Protein AF-0000000076228510 (afdb_homodimer)

Structure (mmCIF, N/CA/C/O backbone):
data_AF-0000000076228510-model_v1
#
loop_
_entity.id
_entity.type
_entity.pdbx_description
1 polymer 'Capsule synthesis protein CapA domain-containing protein'
#
loop_
_atom_site.group_PDB
_atom_site.id
_atom_site.type_symbol
_atom_site.label_atom_id
_atom_site.label_alt_id
_atom_site.label_comp_id
_atom_site.label_asym_id
_atom_site.label_entity_id
_atom_site.label_seq_id
_atom_site.pdbx_PDB_ins_code
_atom_site.Cartn_x
_atom_site.Cartn_y
_atom_site.Cartn_z
_atom_site.occupancy
_atom_site.B_iso_or_equiv
_atom_site.auth_seq_id
_atom_site.auth_comp_id
_atom_site.auth_asym_id
_atom_site.auth_atom_id
_atom_site.pdbx_PDB_model_num
ATOM 1 N N . MET A 1 1 ? -37.781 -0.826 41.781 1 17.72 1 MET A N 1
ATOM 2 C CA . MET A 1 1 ? -39.188 -0.414 41.812 1 17.72 1 MET A CA 1
ATOM 3 C C . MET A 1 1 ? -39.531 0.4 40.562 1 17.72 1 MET A C 1
ATOM 5 O O . MET A 1 1 ? -40.688 0.646 40.281 1 17.72 1 MET A O 1
ATOM 9 N N . ALA A 1 2 ? -38.5 1.19 40.094 1 17.62 2 ALA A N 1
ATOM 10 C CA . ALA A 1 2 ? -39.062 2.365 39.438 1 17.62 2 ALA A CA 1
ATOM 11 C C . ALA A 1 2 ? -39.812 1.972 38.156 1 17.62 2 ALA A C 1
ATOM 13 O O . ALA A 1 2 ? -39.594 0.888 37.625 1 17.62 2 ALA A O 1
ATOM 14 N N . LYS A 1 3 ? -39.75 2.945 37.125 1 19.89 3 LYS A N 1
ATOM 15 C CA . LYS A 1 3 ? -40.75 3.863 36.562 1 19.89 3 LYS A CA 1
ATOM 16 C C . LYS A 1 3 ? -41.344 3.32 35.281 1 19.89 3 LYS A C 1
ATOM 18 O O . LYS A 1 3 ? -40.625 3.113 34.281 1 19.89 3 LYS A O 1
ATOM 23 N N . ASN A 1 4 ? -42.625 2.934 35.25 1 18 4 ASN A N 1
ATOM 24 C CA . ASN A 1 4 ? -43.719 2.328 34.469 1 18 4 ASN A CA 1
ATOM 25 C C . ASN A 1 4 ? -44.25 3.295 33.438 1 18 4 ASN A C 1
ATOM 27 O O . ASN A 1 4 ? -45.312 3.047 32.844 1 18 4 ASN A O 1
ATOM 31 N N . GLU A 1 5 ? -43.656 4.566 33.406 1 19.42 5 GLU A N 1
ATOM 32 C CA . GLU A 1 5 ? -44.781 5.406 33 1 19.42 5 GLU A CA 1
ATOM 33 C C . GLU A 1 5 ? -45.312 4.973 31.641 1 19.42 5 GLU A C 1
ATOM 35 O O . GLU A 1 5 ? -44.562 4.48 30.781 1 19.42 5 GLU A O 1
ATOM 40 N N . ILE A 1 6 ? -46.656 5.301 31.406 1 18.53 6 ILE A N 1
ATOM 41 C CA . ILE A 1 6 ? -47.938 5.008 30.812 1 18.53 6 ILE A CA 1
ATOM 42 C C . ILE A 1 6 ? -48 5.555 29.391 1 18.53 6 ILE A C 1
ATOM 44 O O . ILE A 1 6 ? -47.344 6.562 29.078 1 18.53 6 ILE A O 1
ATOM 48 N N . VAL A 1 7 ? -49.031 5.199 28.516 1 18.73 7 VAL A N 1
ATOM 49 C CA . VAL A 1 7 ? -49.562 4.688 27.266 1 18.73 7 VAL A CA 1
ATOM 50 C C . VAL A 1 7 ? -50.25 5.816 26.5 1 18.73 7 VAL A C 1
ATOM 52 O O . VAL A 1 7 ? -50.75 5.609 25.375 1 18.73 7 VAL A O 1
ATOM 55 N N . LEU A 1 8 ? -50.094 7.242 26.875 1 17.52 8 LEU A N 1
ATOM 56 C CA . LEU A 1 8 ? -51.344 7.914 26.547 1 17.52 8 LEU A CA 1
ATOM 57 C C . LEU A 1 8 ? -51.5 8.047 25.031 1 17.52 8 LEU A C 1
ATOM 59 O O . LEU A 1 8 ? -50.656 8.656 24.359 1 17.52 8 LEU A O 1
ATOM 63 N N . PHE A 1 9 ? -52.5 7.355 24.312 1 18.38 9 PHE A N 1
ATOM 64 C CA . PHE A 1 9 ? -52.938 6.992 22.969 1 18.38 9 PHE A CA 1
ATOM 65 C C . PHE A 1 9 ? -53.75 8.125 22.344 1 18.38 9 PHE A C 1
ATOM 67 O O . PHE A 1 9 ? -54.281 7.977 21.25 1 18.38 9 PHE A O 1
ATOM 74 N N . TYR A 1 10 ? -53.688 9.453 22.828 1 17.27 10 TYR A N 1
ATOM 75 C CA . TYR A 1 10 ? -54.969 10.07 22.469 1 17.27 10 TYR A CA 1
ATOM 76 C C . TYR A 1 10 ? -55.125 10.195 20.969 1 17.27 10 TYR A C 1
ATOM 78 O O . TYR A 1 10 ? -54.188 10.539 20.266 1 17.27 10 TYR A O 1
ATOM 86 N N . LEU A 1 11 ? -56.312 9.805 20.359 1 17.52 11 LEU A N 1
ATOM 87 C CA . LEU A 1 11 ? -57.031 9.406 19.172 1 17.52 11 LEU A CA 1
ATOM 88 C C . LEU A 1 11 ? -57.469 10.625 18.359 1 17.52 11 LEU A C 1
ATOM 90 O O . LEU A 1 11 ? -57.75 10.516 17.172 1 17.52 11 LEU A O 1
ATOM 94 N N . PHE A 1 12 ? -57.344 11.938 18.812 1 17.75 12 PHE A N 1
ATOM 95 C CA . PHE A 1 12 ? -58.594 12.578 18.484 1 17.75 12 PHE A CA 1
ATOM 96 C C . PHE A 1 12 ? -58.75 12.727 16.969 1 17.75 12 PHE A C 1
ATOM 98 O O . PHE A 1 12 ? -57.75 12.719 16.25 1 17.75 12 PHE A O 1
ATOM 105 N N . ILE A 1 13 ? -59.906 13.367 16.484 1 17.95 13 ILE A N 1
ATOM 106 C CA . ILE A 1 13 ? -61.125 13.344 15.672 1 17.95 13 ILE A CA 1
ATOM 107 C C . ILE A 1 13 ? -60.969 14.312 14.5 1 17.95 13 ILE A C 1
ATOM 109 O O . ILE A 1 13 ? -61.875 14.422 13.656 1 17.95 13 ILE A O 1
ATOM 113 N N . GLY A 1 14 ? -59.844 15.055 14.305 1 17.91 14 GLY A N 1
ATOM 114 C CA . GLY A 1 14 ? -60.281 16.312 13.742 1 17.91 14 GLY A CA 1
ATOM 115 C C . GLY A 1 14 ? -60.875 16.156 12.352 1 17.91 14 GLY A C 1
ATOM 116 O O . GLY A 1 14 ? -60.312 15.469 11.508 1 17.91 14 GLY A O 1
ATOM 117 N N . VAL A 1 15 ? -62.031 16.688 12.164 1 18.23 15 VAL A N 1
ATOM 118 C CA . VAL A 1 15 ? -63.188 16.703 11.258 1 18.23 15 VAL A CA 1
ATOM 119 C C . VAL A 1 15 ? -62.781 17.312 9.922 1 18.23 15 VAL A C 1
ATOM 121 O O . VAL A 1 15 ? -61.906 18.203 9.883 1 18.23 15 VAL A O 1
ATOM 124 N N . CYS A 1 16 ? -63.406 16.859 8.82 1 17.89 16 CYS A N 1
ATOM 125 C CA . CYS A 1 16 ? -63.375 16.562 7.391 1 17.89 16 CYS A CA 1
ATOM 126 C C . CYS A 1 16 ? -63.625 17.828 6.566 1 17.89 16 CYS A C 1
ATOM 128 O O . CYS A 1 16 ? -63.062 17.984 5.484 1 17.89 16 CYS A O 1
ATOM 130 N N . TRP A 1 17 ? -64.562 18.828 6.961 1 18 17 TRP A N 1
ATOM 131 C CA . TRP A 1 17 ? -65.562 18.906 5.91 1 18 17 TRP A CA 1
ATOM 132 C C . TRP A 1 17 ? -65.062 19.734 4.73 1 18 17 TRP A C 1
ATOM 134 O O . TRP A 1 17 ? -64 20.406 4.828 1 18 17 TRP A O 1
ATOM 144 N N . ILE A 1 18 ? -66 20.672 4.129 1 17.33 18 ILE A N 1
ATOM 145 C CA . ILE A 1 18 ? -66.812 20.75 2.922 1 17.33 18 ILE A CA 1
ATOM 146 C C . ILE A 1 18 ? -66.312 21.922 2.057 1 17.33 18 ILE A C 1
ATOM 148 O O . ILE A 1 18 ? -66.625 22 0.872 1 17.33 18 ILE A O 1
ATOM 152 N N . SER A 1 19 ? -65.375 22.891 2.521 1 17 19 SER A N 1
ATOM 153 C CA . SER A 1 19 ? -65.938 24.156 2.074 1 17 19 SER A CA 1
ATOM 154 C C . SER A 1 19 ? -65.812 24.328 0.563 1 17 19 SER A C 1
ATOM 156 O O . SER A 1 19 ? -65 23.656 -0.068 1 17 19 SER A O 1
ATOM 158 N N . SER A 1 20 ? -66.5 25.531 0.079 1 18.22 20 SER A N 1
ATOM 159 C CA . SER A 1 20 ? -67.312 26.047 -1.037 1 18.22 20 SER A CA 1
ATOM 160 C C . SER A 1 20 ? -66.375 26.547 -2.164 1 18.22 20 SER A C 1
ATOM 162 O O . SER A 1 20 ? -65.25 27.016 -1.915 1 18.22 20 SER A O 1
ATOM 164 N N . LEU A 1 21 ? -66.75 26.188 -3.449 1 19.16 21 LEU A N 1
ATOM 165 C CA . LEU A 1 21 ? -66.375 26.172 -4.848 1 19.16 21 LEU A CA 1
ATOM 166 C C . LEU A 1 21 ? -66.312 27.578 -5.41 1 19.16 21 LEU A C 1
ATOM 168 O O . LEU A 1 21 ? -67.312 28.188 -5.707 1 19.16 21 LEU A O 1
ATOM 172 N N . SER A 1 22 ? -65.562 28.484 -4.586 1 17.38 22 SER A N 1
ATOM 173 C CA . SER A 1 22 ? -65.75 29.844 -5.074 1 17.38 22 SER A CA 1
ATOM 174 C C . SER A 1 22 ? -65.375 29.969 -6.543 1 17.38 22 SER A C 1
ATOM 176 O O . SER A 1 22 ? -64.5 29.234 -7.016 1 17.38 22 SER A O 1
ATOM 178 N N . SER A 1 23 ? -66.125 31 -7.156 1 19.08 23 SER A N 1
ATOM 179 C CA . SER A 1 23 ? -66.5 31.484 -8.477 1 19.08 23 SER A CA 1
ATOM 180 C C . SER A 1 23 ? -65.312 32.125 -9.203 1 19.08 23 SER A C 1
ATOM 182 O O . SER A 1 23 ? -64.438 32.75 -8.562 1 19.08 23 SER A O 1
ATOM 184 N N . PHE A 1 24 ? -65.125 31.734 -10.539 1 20.02 24 PHE A N 1
ATOM 185 C CA . PHE A 1 24 ? -64.125 31.812 -11.586 1 20.02 24 PHE A CA 1
ATOM 186 C C . PHE A 1 24 ? -64 33.219 -12.133 1 20.02 24 PHE A C 1
ATOM 188 O O . PHE A 1 24 ? -63.25 33.469 -13.078 1 20.02 24 PHE A O 1
ATOM 195 N N . PRO A 1 25 ? -64.125 34.344 -11.211 1 19.88 25 PRO A N 1
ATOM 196 C CA . PRO A 1 25 ? -64.5 35.375 -12.211 1 19.88 25 PRO A CA 1
ATOM 197 C C . PRO A 1 25 ? -63.312 35.656 -13.164 1 19.88 25 PRO A C 1
ATOM 199 O O . PRO A 1 25 ? -62.156 35.594 -12.773 1 19.88 25 PRO A O 1
ATOM 202 N N . ALA A 1 26 ? -63.719 35.781 -14.547 1 20.84 26 ALA A N 1
ATOM 203 C CA . ALA A 1 26 ? -62.969 35.844 -15.812 1 20.84 26 ALA A CA 1
ATOM 204 C C . ALA A 1 26 ? -62.344 37.219 -15.992 1 20.84 26 ALA A C 1
ATOM 206 O O . ALA A 1 26 ? -61.844 37.562 -17.078 1 20.84 26 ALA A O 1
ATOM 207 N N . THR A 1 27 ? -61.812 37.844 -14.859 1 19.36 27 THR A N 1
ATOM 208 C CA . THR A 1 27 ? -61.625 39.281 -15.172 1 19.36 27 THR A CA 1
ATOM 209 C C . THR A 1 27 ? -60.625 39.438 -16.328 1 19.36 27 THR A C 1
ATOM 211 O O . THR A 1 27 ? -59.656 38.656 -16.438 1 19.36 27 THR A O 1
ATOM 214 N N . ASN A 1 28 ? -61.031 40.438 -17.203 1 19.3 28 ASN A N 1
ATOM 215 C CA . ASN A 1 28 ? -60.688 41.031 -18.5 1 19.3 28 ASN A CA 1
ATOM 216 C C . ASN A 1 28 ? -59.25 41.562 -18.516 1 19.3 28 ASN A C 1
ATOM 218 O O . ASN A 1 28 ? -58.75 42.062 -17.5 1 19.3 28 ASN A O 1
ATOM 222 N N . VAL A 1 29 ? -58.594 41.344 -19.75 1 21.19 29 VAL A N 1
ATOM 223 C CA . VAL A 1 29 ? -57.312 41.25 -20.406 1 21.19 29 VAL A CA 1
ATOM 224 C C . VAL A 1 29 ? -56.719 42.656 -20.625 1 21.19 29 VAL A C 1
ATOM 226 O O . VAL A 1 29 ? -55.594 42.812 -21.109 1 21.19 29 VAL A O 1
ATOM 229 N N . THR A 1 30 ? -57.281 43.781 -20.016 1 20.98 30 THR A N 1
ATOM 230 C CA . THR A 1 30 ? -56.906 44.906 -20.859 1 20.98 30 THR A CA 1
ATOM 231 C C . THR A 1 30 ? -55.406 45.156 -20.797 1 20.98 30 THR A C 1
ATOM 233 O O . THR A 1 30 ? -54.844 45.25 -19.719 1 20.98 30 THR A O 1
ATOM 236 N N . LEU A 1 31 ? -54.781 45 -22.047 1 20.86 31 LEU A N 1
ATOM 237 C CA . LEU A 1 31 ? -53.406 45.062 -22.453 1 20.86 31 LEU A CA 1
ATOM 238 C C . LEU A 1 31 ? -52.844 46.5 -22.297 1 20.86 31 LEU A C 1
ATOM 240 O O . LEU A 1 31 ? -53.156 47.375 -23.094 1 20.86 31 LEU A O 1
ATOM 244 N N . GLN A 1 32 ? -53.125 47.188 -21.172 1 20.66 32 GLN A N 1
ATOM 245 C CA . GLN A 1 32 ? -52.625 48.562 -21.25 1 20.66 32 GLN A CA 1
ATOM 246 C C . GLN A 1 32 ? -51.125 48.562 -21.531 1 20.66 32 GLN A C 1
ATOM 248 O O . GLN A 1 32 ? -50.375 47.844 -20.891 1 20.66 32 GLN A O 1
ATOM 253 N N . THR A 1 33 ? -50.906 49.156 -22.719 1 24.62 33 THR A N 1
ATOM 254 C CA . THR A 1 33 ? -49.625 49.438 -23.391 1 24.62 33 THR A CA 1
ATOM 255 C C . THR A 1 33 ? -48.75 50.344 -22.547 1 24.62 33 THR A C 1
ATOM 257 O O . THR A 1 33 ? -49.062 51.531 -22.406 1 24.62 33 THR A O 1
ATOM 260 N N . GLU A 1 34 ? -48.656 50.125 -21.219 1 22.39 34 GLU A N 1
ATOM 261 C CA . GLU A 1 34 ? -47.906 51.188 -20.516 1 22.39 34 GLU A CA 1
ATOM 262 C C . GLU A 1 34 ? -46.531 51.406 -21.141 1 22.39 34 GLU A C 1
ATOM 264 O O . GLU A 1 34 ? -45.875 50.469 -21.562 1 22.39 34 GLU A O 1
ATOM 269 N N . ASN A 1 35 ? -46.406 52.656 -21.656 1 24.25 35 ASN A N 1
ATOM 270 C CA . ASN A 1 35 ? -45.219 53.375 -22.094 1 24.25 35 ASN A CA 1
ATOM 271 C C . ASN A 1 35 ? -44.062 53.188 -21.141 1 24.25 35 ASN A C 1
ATOM 273 O O . ASN A 1 35 ? -44.125 53.562 -19.969 1 24.25 35 ASN A O 1
ATOM 277 N N . ARG A 1 36 ? -43.281 52.156 -21.469 1 23.17 36 ARG A N 1
ATOM 278 C CA . ARG A 1 36 ? -42.062 51.781 -20.75 1 23.17 36 ARG A CA 1
ATOM 279 C C . ARG A 1 36 ? -41.062 52.938 -20.734 1 23.17 36 ARG A C 1
ATOM 281 O O . ARG A 1 36 ? -40.531 53.344 -21.781 1 23.17 36 ARG A O 1
ATOM 288 N N . THR A 1 37 ? -41.5 54.031 -19.984 1 23.89 37 THR A N 1
ATOM 289 C CA . THR A 1 37 ? -40.406 54.938 -19.734 1 23.89 37 THR A CA 1
ATOM 290 C C . THR A 1 37 ? -39.125 54.188 -19.344 1 23.89 37 THR A C 1
ATOM 292 O O . THR A 1 37 ? -39.156 53.312 -18.484 1 23.89 37 THR A O 1
ATOM 295 N N . ASN A 1 38 ? -38.219 54.188 -20.297 1 25.5 38 ASN A N 1
ATOM 296 C CA . ASN A 1 38 ? -36.875 53.656 -20.219 1 25.5 38 ASN A CA 1
ATOM 297 C C . ASN A 1 38 ? -36.125 54.219 -19.016 1 25.5 38 ASN A C 1
ATOM 299 O O . ASN A 1 38 ? -35.594 55.312 -19.078 1 25.5 38 ASN A O 1
ATOM 303 N N . GLN A 1 39 ? -36.719 54.344 -17.828 1 25.34 39 GLN A N 1
ATOM 304 C CA . GLN A 1 39 ? -35.75 54.75 -16.812 1 25.34 39 GLN A CA 1
ATOM 305 C C . GLN A 1 39 ? -34.562 53.812 -16.797 1 25.34 39 GLN A C 1
ATOM 307 O O . GLN A 1 39 ? -34.688 52.594 -16.641 1 25.34 39 GLN A O 1
ATOM 312 N N . THR A 1 40 ? -33.5 54.25 -17.516 1 28.84 40 THR A N 1
ATOM 313 C CA . THR A 1 40 ? -32.188 53.656 -17.375 1 28.84 40 THR A CA 1
ATOM 314 C C . THR A 1 40 ? -31.812 53.5 -15.898 1 28.84 40 THR A C 1
ATOM 316 O O . THR A 1 40 ? -31.562 54.5 -15.219 1 28.84 40 THR A O 1
ATOM 319 N N . ASN A 1 41 ? -32.656 52.875 -15.125 1 28.98 41 ASN A N 1
ATOM 320 C CA . ASN A 1 41 ? -32.094 52.625 -13.797 1 28.98 41 ASN A CA 1
ATOM 321 C C . ASN A 1 41 ? -30.688 52.062 -13.875 1 28.98 41 ASN A C 1
ATOM 323 O O . ASN A 1 41 ? -30.469 51.031 -14.523 1 28.98 41 ASN A O 1
ATOM 327 N N . GLY A 1 42 ? -29.719 52.969 -13.852 1 30.31 42 GLY A N 1
ATOM 328 C CA . GLY A 1 42 ? -28.344 52.531 -13.578 1 30.31 42 GLY A CA 1
ATOM 329 C C . GLY A 1 42 ? -28.266 51.406 -12.562 1 30.31 42 GLY A C 1
ATOM 330 O O . GLY A 1 42 ? -28.547 51.594 -11.383 1 30.31 42 GLY A O 1
ATOM 331 N N . THR A 1 43 ? -28.797 50.344 -12.961 1 32.22 43 THR A N 1
ATOM 332 C CA . THR A 1 43 ? -28.5 49.188 -12.094 1 32.22 43 THR A CA 1
ATOM 333 C C . THR A 1 43 ? -27.016 49.156 -11.727 1 32.22 43 THR A C 1
ATOM 335 O O . THR A 1 43 ? -26.156 49.094 -12.609 1 32.22 43 THR A O 1
ATOM 338 N N . ALA A 1 44 ? -26.656 49.844 -10.68 1 32.41 44 ALA A N 1
ATOM 339 C CA . ALA A 1 44 ? -25.375 49.5 -10.062 1 32.41 44 ALA A CA 1
ATOM 340 C C . ALA A 1 44 ? -25.047 48.031 -10.258 1 32.41 44 ALA A C 1
ATOM 342 O O . ALA A 1 44 ? -25.812 47.156 -9.812 1 32.41 44 ALA A O 1
ATOM 343 N N . VAL A 1 45 ? -24.547 47.75 -11.367 1 33.25 45 VAL A N 1
ATOM 344 C CA . VAL A 1 45 ? -23.844 46.469 -11.406 1 33.25 45 VAL A CA 1
ATOM 345 C C . VAL A 1 45 ? -23.234 46.156 -10.039 1 33.25 45 VAL A C 1
ATOM 347 O O . VAL A 1 45 ? -22.312 46.844 -9.602 1 33.25 45 VAL A O 1
ATOM 350 N N . VAL A 1 46 ? -24.031 45.969 -9.102 1 34.06 46 VAL A N 1
ATOM 351 C CA . VAL A 1 46 ? -23.344 45.281 -8.016 1 34.06 46 VAL A CA 1
ATOM 352 C C . VAL A 1 46 ? -22.328 44.312 -8.594 1 34.06 46 VAL A C 1
ATOM 354 O O . VAL A 1 46 ? -22.688 43.375 -9.297 1 34.06 46 VAL A O 1
ATOM 357 N N . GLY A 1 47 ? -21.234 44.781 -9.133 1 36.81 47 GLY A N 1
ATOM 358 C CA . GLY A 1 47 ? -20.156 43.875 -9.508 1 36.81 47 GLY A CA 1
ATOM 359 C C . GLY A 1 47 ? -20.203 42.562 -8.758 1 36.81 47 GLY A C 1
ATOM 360 O O . GLY A 1 47 ? -20.344 42.531 -7.535 1 36.81 47 GLY A O 1
ATOM 361 N N . ASN A 1 48 ? -20.906 41.594 -9.242 1 41.62 48 ASN A N 1
ATOM 362 C CA . ASN A 1 48 ? -20.734 40.188 -8.805 1 41.62 48 ASN A CA 1
ATOM 363 C C . ASN A 1 48 ? -19.344 39.969 -8.234 1 41.62 48 ASN A C 1
ATOM 365 O O . ASN A 1 48 ? -18.391 39.75 -8.992 1 41.62 48 ASN A O 1
ATOM 369 N N . GLN A 1 49 ? -18.812 40.594 -7.359 1 46.25 49 GLN A N 1
ATOM 370 C CA . GLN A 1 49 ? -17.531 40.312 -6.707 1 46.25 49 GLN A CA 1
ATOM 371 C C . GLN A 1 49 ? -17.312 38.812 -6.543 1 46.25 49 GLN A C 1
ATOM 373 O O . GLN A 1 49 ? -18.109 38.156 -5.891 1 46.25 49 GLN A O 1
ATOM 378 N N . ALA A 1 50 ? -16.734 38.219 -7.484 1 56.69 50 ALA A N 1
ATOM 379 C CA . ALA A 1 50 ? -16.359 36.812 -7.398 1 56.69 50 ALA A CA 1
ATOM 380 C C . ALA A 1 50 ? -15.977 36.406 -5.969 1 56.69 50 ALA A C 1
ATOM 382 O O . ALA A 1 50 ? -15.203 37.125 -5.316 1 56.69 50 ALA A O 1
ATOM 383 N N . ALA A 1 51 ? -16.75 35.562 -5.316 1 71.69 51 ALA A N 1
ATOM 384 C CA . ALA A 1 51 ? -16.5 35.062 -3.963 1 71.69 51 ALA A CA 1
ATOM 385 C C . ALA A 1 51 ? -15.023 34.75 -3.752 1 71.69 51 ALA A C 1
ATOM 387 O O . ALA A 1 51 ? -14.375 34.188 -4.633 1 71.69 51 ALA A O 1
ATOM 388 N N . GLU A 1 52 ? -14.422 35.438 -2.756 1 92.56 52 GLU A N 1
ATOM 389 C CA . GLU A 1 52 ? -13.016 35.25 -2.418 1 92.56 52 GLU A CA 1
ATOM 390 C C . GLU A 1 52 ? -12.695 33.781 -2.16 1 92.56 52 GLU A C 1
ATOM 392 O O . GLU A 1 52 ? -13.531 33.031 -1.624 1 92.56 52 GLU A O 1
ATOM 397 N N . GLU A 1 53 ? -11.68 33.25 -2.822 1 98 53 GLU A N 1
ATOM 398 C CA . GLU A 1 53 ? -11.203 31.891 -2.648 1 98 53 GLU A CA 1
ATOM 399 C C . GLU A 1 53 ? -9.805 31.859 -2.035 1 98 53 GLU A C 1
ATOM 401 O O . GLU A 1 53 ? -8.992 32.75 -2.297 1 98 53 GLU A O 1
ATOM 406 N N . VAL A 1 54 ? -9.625 30.938 -1.179 1 98.69 54 VAL A N 1
ATOM 407 C CA . VAL A 1 54 ? -8.312 30.688 -0.593 1 98.69 54 VAL A CA 1
ATOM 408 C C . VAL A 1 54 ? -7.805 29.312 -1.014 1 98.69 54 VAL A C 1
ATOM 410 O O . VAL A 1 54 ? -8.539 28.328 -0.934 1 98.69 54 VAL A O 1
ATOM 413 N N . SER A 1 55 ? -6.57 29.25 -1.504 1 98.81 55 SER A N 1
ATOM 414 C CA . SER A 1 55 ? -5.953 27.984 -1.884 1 98.81 55 SER A CA 1
ATOM 415 C C . SER A 1 55 ? -4.863 27.594 -0.894 1 98.81 55 SER A C 1
ATOM 417 O O . SER A 1 55 ? -4.039 28.406 -0.5 1 98.81 55 SER A O 1
ATOM 419 N N . ILE A 1 56 ? -4.914 26.359 -0.458 1 98.94 56 ILE A N 1
ATOM 420 C CA . ILE A 1 56 ? -3.91 25.812 0.456 1 98.94 56 ILE A CA 1
ATOM 421 C C . ILE A 1 56 ? -3.369 24.5 -0.085 1 98.94 56 ILE A C 1
ATOM 423 O O . ILE A 1 56 ? -4.137 23.625 -0.484 1 98.94 56 ILE A O 1
ATOM 427 N N . ILE A 1 57 ? -2.033 24.328 -0.08 1 98.94 57 ILE A N 1
ATOM 428 C CA . ILE A 1 57 ? -1.394 23.078 -0.467 1 98.94 57 ILE A CA 1
ATOM 429 C C . ILE A 1 57 ? -0.871 22.359 0.776 1 98.94 57 ILE A C 1
ATOM 431 O O . ILE A 1 57 ? -0.316 22.984 1.678 1 98.94 57 ILE A O 1
ATOM 435 N N . PHE A 1 58 ? -1.116 21.062 0.78 1 98.88 58 PHE A N 1
ATOM 436 C CA . PHE A 1 58 ? -0.582 20.172 1.815 1 98.88 58 PHE A CA 1
ATOM 437 C C . PHE A 1 58 ? 0.391 19.172 1.22 1 98.88 58 PHE A C 1
ATOM 439 O O . PHE A 1 58 ? 0.187 18.688 0.103 1 98.88 58 PHE A O 1
ATOM 446 N N . ALA A 1 59 ? 1.469 18.828 1.937 1 98.12 59 ALA A N 1
ATOM 447 C CA . ALA A 1 59 ? 2.424 17.797 1.557 1 98.12 59 ALA A CA 1
ATOM 448 C C . ALA A 1 59 ? 2.738 16.875 2.738 1 98.12 59 ALA A C 1
ATOM 450 O O . ALA A 1 59 ? 2.449 17.219 3.889 1 98.12 59 ALA A O 1
ATOM 451 N N . GLY A 1 60 ? 3.246 15.734 2.395 1 95.31 60 GLY A N 1
ATOM 452 C CA . GLY A 1 60 ? 3.355 14.656 3.361 1 95.31 60 GLY A CA 1
ATOM 453 C C . GLY A 1 60 ? 4.562 14.789 4.27 1 95.31 60 GLY A C 1
ATOM 454 O O . GLY A 1 60 ? 4.898 15.891 4.703 1 95.31 60 GLY A O 1
ATOM 455 N N . ASP A 1 61 ? 5.195 13.672 4.703 1 95.75 61 ASP A N 1
ATOM 456 C CA . ASP A 1 61 ? 6.195 13.555 5.758 1 95.75 61 ASP A CA 1
ATOM 457 C C . ASP A 1 61 ? 7.566 14.023 5.273 1 95.75 61 ASP A C 1
ATOM 459 O O . ASP A 1 61 ? 8.07 13.547 4.258 1 95.75 61 ASP A O 1
ATOM 463 N N . ILE A 1 62 ? 8.102 14.914 6.047 1 96 62 ILE A N 1
ATOM 464 C CA . ILE A 1 62 ? 9.445 15.422 5.797 1 96 62 ILE A CA 1
ATOM 465 C C . ILE A 1 62 ? 10.328 15.156 7.012 1 96 62 ILE A C 1
ATOM 467 O O . ILE A 1 62 ? 10.039 15.617 8.117 1 96 62 ILE A O 1
ATOM 471 N N . SER A 1 63 ? 11.414 14.438 6.887 1 90.88 63 SER A N 1
ATOM 472 C CA . SER A 1 63 ? 12.32 14.18 8 1 90.88 63 SER A CA 1
ATOM 473 C C . SER A 1 63 ? 13.695 14.789 7.746 1 90.88 63 SER A C 1
ATOM 475 O O . SER A 1 63 ? 14.273 15.414 8.641 1 90.88 63 SER A O 1
ATOM 477 N N . MET A 1 64 ? 14.25 14.57 6.48 1 86.62 64 MET A N 1
ATOM 478 C CA . MET A 1 64 ? 15.562 15.047 6.074 1 86.62 64 MET A CA 1
ATOM 479 C C . MET A 1 64 ? 16.656 14.414 6.926 1 86.62 64 MET A C 1
ATOM 481 O O . MET A 1 64 ? 17.781 14.922 6.98 1 86.62 64 MET A O 1
ATOM 485 N N . ASP A 1 65 ? 16.25 13.414 7.691 1 85.19 65 ASP A N 1
ATOM 486 C CA . ASP A 1 65 ? 17.234 12.68 8.5 1 85.19 65 ASP A CA 1
ATOM 487 C C . ASP A 1 65 ? 18.141 11.82 7.617 1 85.19 65 ASP A C 1
ATOM 489 O O . ASP A 1 65 ? 18.312 12.102 6.43 1 85.19 65 ASP A O 1
ATOM 493 N N . LYS A 1 66 ? 18.875 10.875 8.234 1 68.94 66 LYS A N 1
ATOM 494 C CA . LYS A 1 66 ? 19.75 9.977 7.488 1 68.94 66 LYS A CA 1
ATOM 495 C C . LYS A 1 66 ? 18.969 9.203 6.426 1 68.94 66 LYS A C 1
ATOM 497 O O . LYS A 1 66 ? 17.828 8.805 6.656 1 68.94 66 LYS A O 1
ATOM 502 N N . PRO A 1 67 ? 19.438 9.125 5.402 1 62.81 67 PRO A N 1
ATOM 503 C CA . PRO A 1 67 ? 20.812 9.406 4.969 1 62.81 67 PRO A CA 1
ATOM 504 C C . PRO A 1 67 ? 20.969 10.82 4.41 1 62.81 67 PRO A C 1
ATOM 506 O O . PRO A 1 67 ? 22.078 11.258 4.145 1 62.81 67 PRO A O 1
ATOM 509 N N . ILE A 1 68 ? 19.938 11.547 4.281 1 59.41 68 ILE A N 1
ATOM 510 C CA . ILE A 1 68 ? 20 12.891 3.717 1 59.41 68 ILE A CA 1
ATOM 511 C C . ILE A 1 68 ? 20.938 13.758 4.543 1 59.41 68 ILE A C 1
ATOM 513 O O . ILE A 1 68 ? 21.781 14.469 3.994 1 59.41 68 ILE A O 1
ATOM 517 N N . ARG A 1 69 ? 20.859 13.602 5.824 1 60.59 69 ARG A N 1
ATOM 518 C CA . ARG A 1 69 ? 21.656 14.398 6.742 1 60.59 69 ARG A CA 1
ATOM 519 C C . ARG A 1 69 ? 23.141 14.125 6.555 1 60.59 69 ARG A C 1
ATOM 521 O O . ARG A 1 69 ? 23.969 15.047 6.598 1 60.59 69 ARG A O 1
ATOM 528 N N . LYS A 1 70 ? 23.391 12.859 6.441 1 57.91 70 LYS A N 1
ATOM 529 C CA . LYS A 1 70 ? 24.781 12.5 6.23 1 57.91 70 LYS A CA 1
ATOM 530 C C . LYS A 1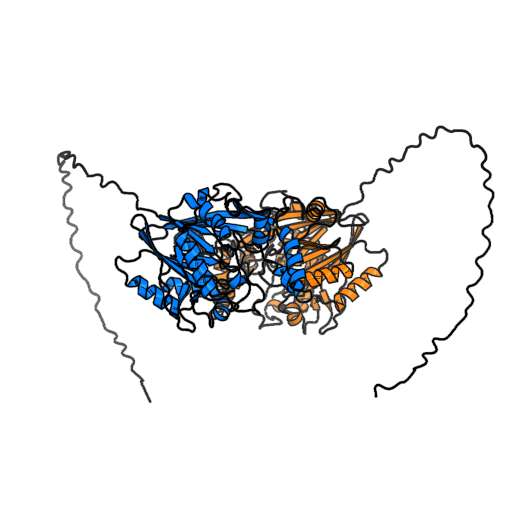 70 ? 25.281 12.992 4.871 1 57.91 70 LYS A C 1
ATOM 532 O O . LYS A 1 70 ? 26.422 13.43 4.742 1 57.91 70 LYS A O 1
ATOM 537 N N . GLY A 1 71 ? 24.469 12.906 3.895 1 47.09 71 GLY A N 1
ATOM 538 C CA . GLY A 1 71 ? 24.797 13.398 2.568 1 47.09 71 GLY A CA 1
ATOM 539 C C . GLY A 1 71 ? 25.031 14.891 2.527 1 47.09 71 GLY A C 1
ATOM 540 O O . GLY A 1 71 ? 25.828 15.383 1.721 1 47.09 71 GLY A O 1
ATOM 541 N N . ASN A 1 72 ? 24.25 15.609 3.252 1 50.03 72 ASN A N 1
ATOM 542 C CA . ASN A 1 72 ? 24.375 17.062 3.223 1 50.03 72 ASN A CA 1
ATOM 543 C C . ASN A 1 72 ? 25.781 17.5 3.654 1 50.03 72 ASN A C 1
ATOM 545 O O . ASN A 1 72 ? 26.266 18.547 3.217 1 50.03 72 ASN A O 1
ATOM 549 N N . SER A 1 73 ? 26.312 16.859 4.613 1 51.12 73 SER A N 1
ATOM 550 C CA . SER A 1 73 ? 27.672 17.328 4.859 1 51.12 73 SER A CA 1
ATOM 551 C C . SER A 1 73 ? 28.547 17.203 3.607 1 51.12 73 SER A C 1
ATOM 553 O O . SER A 1 73 ? 29.469 17.984 3.404 1 51.12 73 SER A O 1
ATOM 555 N N . SER A 1 74 ? 28.234 16.203 2.664 1 50.78 74 SER A N 1
ATOM 556 C CA . SER A 1 74 ? 29.141 16.25 1.518 1 50.78 74 SER A CA 1
ATOM 557 C C . SER A 1 74 ? 28.375 16.297 0.205 1 50.78 74 SER A C 1
ATOM 559 O O . SER A 1 74 ? 28.859 16.844 -0.791 1 50.78 74 SER A O 1
ATOM 561 N N . SER A 1 75 ? 26.938 15.938 0.154 1 62.81 75 SER A N 1
ATOM 562 C CA . SER A 1 75 ? 26.531 15.852 -1.245 1 62.81 75 SER A CA 1
ATOM 563 C C . SER A 1 75 ? 25.109 16.375 -1.441 1 62.81 75 SER A C 1
ATOM 565 O O . SER A 1 75 ? 24.812 17.031 -2.445 1 62.81 75 SER A O 1
ATOM 567 N N . CYS A 1 76 ? 24.188 16.438 -0.391 1 76.94 76 CYS A N 1
ATOM 568 C CA . CYS A 1 76 ? 22.844 16.938 -0.705 1 76.94 76 CYS A CA 1
ATOM 569 C C . CYS A 1 76 ? 22.656 18.359 -0.2 1 76.94 76 CYS A C 1
ATOM 571 O O . CYS A 1 76 ? 22.781 18.625 0.998 1 76.94 76 CYS A O 1
ATOM 573 N N . ALA A 1 77 ? 22.516 19.344 -1.068 1 85.5 77 ALA A N 1
ATOM 574 C CA . ALA A 1 77 ? 22.172 20.688 -0.604 1 85.5 77 ALA A CA 1
ATOM 575 C C . ALA A 1 77 ? 20.719 20.766 -0.181 1 85.5 77 ALA A C 1
ATOM 577 O O . ALA A 1 77 ? 19.812 20.609 -1.007 1 85.5 77 ALA A O 1
ATOM 578 N N . TYR A 1 78 ? 20.484 21.031 1.148 1 91.12 78 TYR A N 1
ATOM 579 C CA . TYR A 1 78 ? 19.109 21.078 1.669 1 91.12 78 TYR A CA 1
ATOM 580 C C . TYR A 1 78 ? 18.234 22 0.818 1 91.12 78 TYR A C 1
ATOM 582 O O . TYR A 1 78 ? 17.078 21.672 0.551 1 91.12 78 TYR A O 1
ATOM 590 N N . SER A 1 79 ? 18.828 23.094 0.306 1 93 79 SER A N 1
ATOM 591 C CA . SER A 1 79 ? 18.062 24.078 -0.438 1 93 79 SER A CA 1
ATOM 592 C C . SER A 1 79 ? 17.547 23.516 -1.761 1 93 79 SER A C 1
ATOM 594 O O . SER A 1 79 ? 16.656 24.078 -2.391 1 93 79 SER A O 1
ATOM 596 N N . GLU A 1 80 ? 18.094 22.391 -2.111 1 92.06 80 GLU A N 1
ATOM 597 C CA . GLU A 1 80 ? 17.75 21.844 -3.416 1 92.06 80 GLU A CA 1
ATOM 598 C C . GLU A 1 80 ? 16.734 20.719 -3.285 1 92.06 80 GLU A C 1
ATOM 600 O O . GLU A 1 80 ? 16.141 20.281 -4.277 1 92.06 80 GLU A O 1
ATOM 605 N N . LEU A 1 81 ? 16.5 20.234 -2.133 1 92 81 LEU A N 1
ATOM 606 C CA . LEU A 1 81 ? 15.734 19.016 -1.934 1 92 81 LEU A CA 1
ATOM 607 C C . LEU A 1 81 ? 14.328 19.156 -2.502 1 92 81 LEU A C 1
ATOM 609 O O . LEU A 1 81 ? 13.805 18.219 -3.111 1 92 81 LEU A O 1
ATOM 613 N N . ILE A 1 82 ? 13.695 20.328 -2.299 1 96.12 82 ILE A N 1
ATOM 614 C CA . ILE A 1 82 ? 12.312 20.516 -2.719 1 96.12 82 ILE A CA 1
ATOM 615 C C . ILE A 1 82 ? 12.25 21.516 -3.875 1 96.12 82 ILE A C 1
ATOM 617 O O . ILE A 1 82 ? 11.211 22.141 -4.109 1 96.12 82 ILE A O 1
ATOM 621 N N . SER A 1 83 ? 13.336 21.719 -4.613 1 95 83 SER A N 1
ATOM 622 C CA . SER A 1 83 ? 13.445 22.781 -5.613 1 95 83 SER A CA 1
ATOM 623 C C . SER A 1 83 ? 12.523 22.516 -6.797 1 95 83 SER A C 1
ATOM 625 O O . SER A 1 83 ? 11.984 23.453 -7.387 1 95 83 SER A O 1
ATOM 627 N N . ASN A 1 84 ? 12.305 21.297 -7.152 1 95.75 84 ASN A N 1
ATOM 628 C CA . ASN A 1 84 ? 11.477 20.938 -8.305 1 95.75 84 ASN A CA 1
ATOM 629 C C . ASN A 1 84 ? 10.023 21.344 -8.086 1 95.75 84 ASN A C 1
ATOM 631 O O . ASN A 1 84 ? 9.242 21.391 -9.039 1 95.75 84 ASN A O 1
ATOM 635 N N . LEU A 1 85 ? 9.656 21.625 -6.855 1 98 85 LEU A N 1
ATOM 636 C CA . LEU A 1 85 ? 8.242 21.828 -6.562 1 98 85 LEU A CA 1
ATOM 637 C C . LEU A 1 85 ? 8.008 23.203 -5.941 1 98 85 LEU A C 1
ATOM 639 O O . LEU A 1 85 ? 6.887 23.531 -5.535 1 98 85 LEU A O 1
ATOM 643 N N . THR A 1 86 ? 9.039 24.016 -5.863 1 98.06 86 THR A N 1
ATOM 644 C CA . THR A 1 86 ? 8.992 25.328 -5.223 1 98.06 86 THR A CA 1
ATOM 645 C C . THR A 1 86 ? 7.883 26.188 -5.828 1 98.06 86 THR A C 1
ATOM 647 O O . THR A 1 86 ? 7.156 26.875 -5.105 1 98.06 86 THR A O 1
ATOM 650 N N . LYS A 1 87 ? 7.727 26.156 -7.094 1 98.25 87 LYS A N 1
ATOM 651 C CA . LYS A 1 87 ? 6.762 27 -7.777 1 98.25 87 LYS A CA 1
ATOM 652 C C . LYS A 1 87 ? 5.34 26.719 -7.297 1 98.25 87 LYS A C 1
ATOM 654 O O . LYS A 1 87 ? 4.5 27.625 -7.254 1 98.25 87 LYS A O 1
ATOM 659 N N . TYR A 1 88 ? 5.09 25.5 -6.965 1 98.62 88 TYR A N 1
ATOM 660 C CA . TYR A 1 88 ? 3.748 25.141 -6.516 1 98.62 88 TYR A CA 1
ATOM 661 C C . TYR A 1 88 ? 3.49 25.656 -5.105 1 98.62 88 TYR A C 1
ATOM 663 O O . TYR A 1 88 ? 2.42 26.188 -4.82 1 98.62 88 TYR A O 1
ATOM 671 N N . PHE A 1 89 ? 4.445 25.516 -4.238 1 98.12 89 PHE A N 1
ATOM 672 C CA . PHE A 1 89 ? 4.32 26.031 -2.875 1 98.12 89 PHE A CA 1
ATOM 673 C C . PHE A 1 89 ? 4.105 27.531 -2.877 1 98.12 89 PHE A C 1
ATOM 675 O O . PHE A 1 89 ? 3.363 28.062 -2.047 1 98.12 89 PHE A O 1
ATOM 682 N N . GLN A 1 90 ? 4.648 28.188 -3.791 1 97.19 90 GLN A N 1
ATOM 683 C CA . GLN A 1 90 ? 4.625 29.641 -3.82 1 97.19 90 GLN A CA 1
ATOM 684 C C . GLN A 1 90 ? 3.4 30.156 -4.566 1 97.19 90 GLN A C 1
ATOM 686 O O . GLN A 1 90 ? 3.088 31.359 -4.508 1 97.19 90 GLN A O 1
ATOM 691 N N . SER A 1 91 ? 2.686 29.328 -5.16 1 97.62 91 SER A N 1
ATOM 692 C CA . SER A 1 91 ? 1.575 29.734 -6.012 1 97.62 91 SER A CA 1
ATOM 693 C C . SER A 1 91 ? 0.267 29.781 -5.23 1 97.62 91 SER A C 1
ATOM 695 O O . SER A 1 91 ? -0.768 30.188 -5.766 1 97.62 91 SER A O 1
ATOM 697 N N . VAL A 1 92 ? 0.273 29.391 -3.986 1 98.56 92 VAL A N 1
ATOM 698 C CA . VAL A 1 92 ? -0.955 29.297 -3.205 1 98.56 92 VAL A CA 1
ATOM 699 C C . VAL A 1 92 ? -0.913 30.312 -2.062 1 98.56 92 VAL A C 1
ATOM 701 O O . VAL A 1 92 ? 0.128 30.922 -1.802 1 98.56 92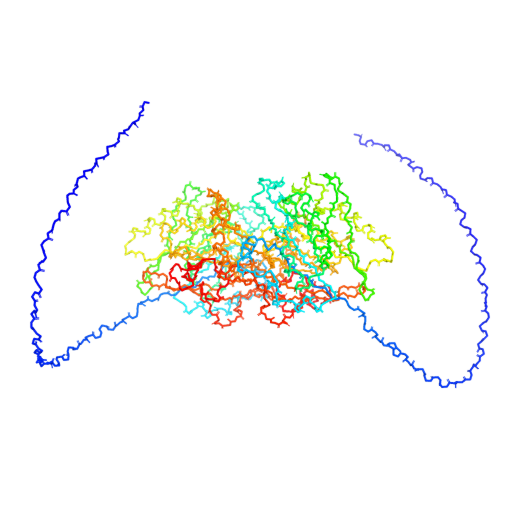 VAL A O 1
ATOM 704 N N . ASP A 1 93 ? -2.1 30.531 -1.416 1 98.62 93 ASP A N 1
ATOM 705 C CA . ASP A 1 93 ? -2.207 31.484 -0.324 1 98.62 93 ASP A CA 1
ATOM 706 C C . ASP A 1 93 ? -1.483 30.984 0.923 1 98.62 93 ASP A C 1
ATOM 708 O O . ASP A 1 93 ? -0.934 31.781 1.69 1 98.62 93 ASP A O 1
ATOM 712 N N . TYR A 1 94 ? -1.503 29.703 1.09 1 98.69 94 TYR A N 1
ATOM 713 C CA . TYR A 1 94 ? -0.856 29.078 2.238 1 98.69 94 TYR A CA 1
ATOM 714 C C . TYR A 1 94 ? -0.457 27.641 1.923 1 98.69 94 TYR A C 1
ATOM 716 O O . TYR A 1 94 ? -0.91 27.062 0.93 1 98.69 94 TYR A O 1
ATOM 724 N N . ASN A 1 95 ? 0.504 27.094 2.666 1 98.81 95 ASN A N 1
ATOM 725 C CA . ASN A 1 95 ? 0.862 25.688 2.584 1 98.81 95 ASN A CA 1
ATOM 726 C C . ASN A 1 95 ? 1.283 25.125 3.941 1 98.81 95 ASN A C 1
ATOM 728 O O . ASN A 1 95 ? 1.696 25.891 4.824 1 98.81 95 ASN A O 1
ATOM 732 N N . LEU A 1 96 ? 1.052 23.906 4.133 1 98.81 96 LEU A N 1
ATOM 733 C CA . LEU A 1 96 ? 1.294 23.234 5.406 1 98.81 96 LEU A CA 1
ATOM 734 C C . LEU A 1 96 ? 1.853 21.828 5.188 1 98.81 96 LEU A C 1
ATOM 736 O O . LEU A 1 96 ? 1.316 21.062 4.383 1 98.81 96 LEU A O 1
ATOM 740 N N . VAL A 1 97 ? 2.998 21.453 5.844 1 98.81 97 VAL A N 1
ATOM 741 C CA . VAL A 1 97 ? 3.654 20.156 5.699 1 98.81 97 VAL A CA 1
ATOM 742 C C . VAL A 1 97 ? 3.83 19.516 7.07 1 98.81 97 VAL A C 1
ATOM 744 O O . VAL A 1 97 ? 3.605 20.156 8.102 1 98.81 97 VAL A O 1
ATOM 747 N N . ASN A 1 98 ? 4.094 18.219 7.109 1 98.75 98 ASN A N 1
ATOM 748 C CA . ASN A 1 98 ? 4.473 17.531 8.336 1 98.75 98 ASN A CA 1
ATOM 749 C C . ASN A 1 98 ? 5.988 17.406 8.461 1 98.75 98 ASN A C 1
ATOM 751 O O . ASN A 1 98 ? 6.633 16.75 7.645 1 98.75 98 ASN A O 1
ATOM 755 N N . VAL A 1 99 ? 6.551 18 9.438 1 98.5 99 VAL A N 1
ATOM 756 C CA . VAL A 1 99 ? 7.969 17.844 9.742 1 98.5 99 VAL A CA 1
ATOM 757 C C . VAL A 1 99 ? 8.148 16.766 10.812 1 98.5 99 VAL A C 1
ATOM 759 O O . VAL A 1 99 ? 7.793 16.969 11.977 1 98.5 99 VAL A O 1
ATOM 762 N N . GLU A 1 100 ? 8.758 15.68 10.398 1 97.31 100 GLU A N 1
ATOM 763 C CA . GLU A 1 100 ? 8.805 14.492 11.25 1 97.31 100 GLU A CA 1
ATOM 764 C C . GLU A 1 100 ? 10.227 14.219 11.727 1 97.31 100 GLU A C 1
ATOM 766 O O . GLU A 1 100 ? 10.719 13.094 11.602 1 97.31 100 GLU A O 1
ATOM 771 N N . ALA A 1 101 ? 10.867 15.156 12.195 1 96.19 101 ALA A N 1
ATOM 772 C CA . ALA A 1 101 ? 12.164 15.078 12.852 1 96.19 101 ALA A CA 1
ATOM 773 C C . ALA A 1 101 ? 12.422 16.328 13.703 1 96.19 101 ALA A C 1
ATOM 775 O O . ALA A 1 101 ? 12.227 17.453 13.242 1 96.19 101 ALA A O 1
ATOM 776 N N . PRO A 1 102 ? 12.875 16.172 14.93 1 97.88 102 PRO A N 1
ATOM 777 C CA . PRO A 1 102 ? 13.25 17.344 15.711 1 97.88 102 PRO A CA 1
ATOM 778 C C . PRO A 1 102 ? 14.562 17.969 15.25 1 97.88 102 PRO A C 1
ATOM 780 O O . PRO A 1 102 ? 15.492 17.25 14.867 1 97.88 102 PRO A O 1
ATOM 783 N N . PHE A 1 103 ? 14.578 19.266 15.172 1 97.62 103 PHE A N 1
ATOM 784 C CA . PHE A 1 103 ? 15.836 19.984 15.086 1 97.62 103 PHE A CA 1
ATOM 785 C C . PHE A 1 103 ? 16.594 19.938 16.406 1 97.62 103 PHE A C 1
ATOM 787 O O . PHE A 1 103 ? 16.062 20.359 17.438 1 97.62 103 PHE A O 1
ATOM 794 N N . VAL A 1 104 ? 17.828 19.438 16.344 1 97.25 104 VAL A N 1
ATOM 795 C CA . VAL A 1 104 ? 18.578 19.25 17.578 1 97.25 104 VAL A CA 1
ATOM 796 C C . VAL A 1 104 ? 19.938 19.922 17.484 1 97.25 104 VAL A C 1
ATOM 798 O O . VAL A 1 104 ? 20.391 20.266 16.391 1 97.25 104 VAL A O 1
ATOM 801 N N . ASN A 1 105 ? 20.516 20.266 18.609 1 95.44 105 ASN A N 1
ATOM 802 C CA . ASN A 1 105 ? 21.938 20.594 18.703 1 95.44 105 ASN A CA 1
ATOM 803 C C . ASN A 1 105 ? 22.766 19.391 19.156 1 95.44 105 ASN A C 1
ATOM 805 O O . ASN A 1 105 ? 22.219 18.312 19.391 1 95.44 105 ASN A O 1
ATOM 809 N N . ARG A 1 106 ? 24.016 19.562 19.219 1 94 106 ARG A N 1
ATOM 810 C CA . ARG A 1 106 ? 24.922 18.469 19.516 1 94 106 ARG A CA 1
ATOM 811 C C . ARG A 1 106 ? 24.641 17.859 20.891 1 94 106 ARG A C 1
ATOM 813 O O . ARG A 1 106 ? 24.641 16.641 21.047 1 94 106 ARG A O 1
ATOM 820 N N . GLU A 1 107 ? 24.422 18.656 21.828 1 95.25 107 GLU A N 1
ATOM 821 C CA . GLU A 1 107 ? 24.141 18.172 23.172 1 95.25 107 GLU A CA 1
ATOM 822 C C . GLU A 1 107 ? 22.875 17.328 23.203 1 95.25 107 GLU A C 1
ATOM 824 O O . GLU A 1 107 ? 22.859 16.25 23.812 1 95.25 107 GLU A O 1
ATOM 829 N N . MET A 1 108 ? 21.828 17.797 22.656 1 94.88 108 MET A N 1
ATOM 830 C CA . MET A 1 108 ? 20.562 17.078 22.594 1 94.88 108 MET A CA 1
ATOM 831 C C . MET A 1 108 ? 20.75 15.734 21.891 1 94.88 108 MET A C 1
ATOM 833 O O . MET A 1 108 ? 20.203 14.711 22.328 1 94.88 108 MET A O 1
ATOM 837 N N . ALA A 1 109 ? 21.469 15.742 20.812 1 92.94 109 ALA A N 1
ATOM 838 C CA . ALA A 1 109 ? 21.672 14.562 19.969 1 92.94 109 ALA A CA 1
ATOM 839 C C . ALA A 1 109 ? 22.344 13.438 20.75 1 92.94 109 ALA A C 1
ATOM 841 O O . ALA A 1 109 ? 22.172 12.258 20.406 1 92.94 109 ALA A O 1
ATOM 842 N N . GLU A 1 110 ? 23.031 13.719 21.75 1 93.06 110 GLU A N 1
ATOM 843 C CA . GLU A 1 110 ? 23.766 12.734 22.547 1 93.06 110 GLU A CA 1
ATOM 844 C C . GLU A 1 110 ? 22.859 12.109 23.594 1 93.06 110 GLU A C 1
ATOM 846 O O . GLU A 1 110 ? 23.203 11.086 24.188 1 93.06 110 GLU A O 1
ATOM 851 N N . HIS A 1 111 ? 21.688 12.625 23.781 1 92.62 111 HIS A N 1
ATOM 852 C CA . HIS A 1 111 ? 20.828 12.164 24.875 1 92.62 111 HIS A CA 1
ATOM 853 C C . HIS A 1 111 ? 19.406 11.898 24.391 1 92.62 111 HIS A C 1
ATOM 855 O O . HIS A 1 111 ? 18.484 12.641 24.719 1 92.62 111 HIS A O 1
ATOM 861 N N . PRO A 1 112 ? 19.141 10.867 23.734 1 93.81 112 PRO A N 1
ATOM 862 C CA . PRO A 1 112 ? 17.766 10.531 23.359 1 93.81 112 PRO A CA 1
ATOM 863 C C . PRO A 1 112 ? 16.859 10.32 24.562 1 93.81 112 PRO A C 1
ATOM 865 O O . PRO A 1 112 ? 17.297 9.773 25.578 1 93.81 112 PRO A O 1
ATOM 868 N N . ALA A 1 113 ? 15.672 10.766 24.516 1 94.69 113 ALA A N 1
ATOM 869 C CA . ALA A 1 113 ? 14.734 10.68 25.641 1 94.69 113 ALA A CA 1
ATOM 870 C C . ALA A 1 113 ? 14.219 9.258 25.812 1 94.69 113 ALA A C 1
ATOM 872 O O . ALA A 1 113 ? 13.867 8.852 26.922 1 94.69 113 ALA A O 1
ATOM 873 N N . PHE A 1 114 ? 14.133 8.539 24.75 1 93.56 114 PHE A N 1
ATOM 874 C CA . PHE A 1 114 ? 13.656 7.16 24.734 1 93.56 114 PHE A CA 1
ATOM 875 C C . PHE A 1 114 ? 14.672 6.246 24.062 1 93.56 114 PHE A C 1
ATOM 877 O O . PHE A 1 114 ? 14.445 5.781 22.938 1 93.56 114 PHE A O 1
ATOM 884 N N . PRO A 1 115 ? 15.672 5.906 24.75 1 88.25 115 PRO A N 1
ATOM 885 C CA . PRO A 1 115 ? 16.797 5.191 24.141 1 88.25 115 PRO A CA 1
ATOM 886 C C . PRO A 1 115 ? 16.391 3.848 23.531 1 88.25 115 PRO A C 1
ATOM 888 O O . PRO A 1 115 ? 17.016 3.367 22.594 1 88.25 115 PRO A O 1
ATOM 891 N N . ASN A 1 116 ? 15.297 3.277 24.078 1 83.44 116 ASN A N 1
ATOM 892 C CA . ASN A 1 116 ? 14.891 1.961 23.609 1 83.44 116 ASN A CA 1
ATOM 893 C C . ASN A 1 116 ? 13.938 2.066 22.406 1 83.44 116 ASN A C 1
ATOM 895 O O . ASN A 1 116 ? 13.43 1.055 21.938 1 83.44 116 ASN A O 1
ATOM 899 N N . LYS A 1 117 ? 13.789 3.41 22.062 1 83.25 117 LYS A N 1
ATOM 900 C CA . LYS A 1 117 ? 13.008 3.586 20.844 1 83.25 117 LYS A CA 1
ATOM 901 C C . LYS A 1 117 ? 13.781 3.078 19.625 1 83.25 117 LYS A C 1
ATOM 903 O O . LYS A 1 117 ? 15 3.225 19.547 1 83.25 117 LYS A O 1
ATOM 908 N N . GLY A 1 118 ? 13.406 2.076 18.875 1 72.62 118 GLY A N 1
ATOM 909 C CA . GLY A 1 118 ? 14 1.452 17.703 1 72.62 118 GLY A CA 1
ATOM 910 C C . GLY A 1 118 ? 14.523 2.457 16.688 1 72.62 118 GLY A C 1
ATOM 911 O O . GLY A 1 118 ? 15.625 2.297 16.156 1 72.62 118 GLY A O 1
ATOM 912 N N . ILE A 1 119 ? 13.898 3.58 16.422 1 78.81 119 ILE A N 1
ATOM 913 C CA . ILE A 1 119 ? 14.258 4.574 15.414 1 78.81 119 ILE A CA 1
ATOM 914 C C . ILE A 1 119 ? 14.164 5.973 16.016 1 78.81 119 ILE A C 1
ATOM 916 O O . ILE A 1 119 ? 13.133 6.348 16.578 1 78.81 119 ILE A O 1
ATOM 920 N N . HIS A 1 120 ? 15.273 6.723 15.945 1 88.38 120 HIS A N 1
ATOM 921 C CA . HIS A 1 120 ? 15.336 8.133 16.328 1 88.38 120 HIS A CA 1
ATOM 922 C C . HIS A 1 120 ? 15.625 9.016 15.109 1 88.38 120 HIS A C 1
ATOM 924 O O . HIS A 1 120 ? 16.625 8.812 14.414 1 88.38 120 HIS A O 1
ATOM 930 N N . ASN A 1 121 ? 14.742 9.922 14.875 1 90.12 121 ASN A N 1
ATOM 931 C CA . ASN A 1 121 ? 14.977 10.906 13.82 1 90.12 121 ASN A CA 1
ATOM 932 C C . ASN A 1 121 ? 15.562 12.203 14.383 1 90.12 121 ASN A C 1
ATOM 934 O O . ASN A 1 121 ? 15.281 12.57 15.531 1 90.12 121 ASN A O 1
ATOM 938 N N . MET A 1 122 ? 16.391 12.852 13.609 1 92.56 122 MET A N 1
ATOM 939 C CA . MET A 1 122 ? 16.906 14.172 13.969 1 92.56 122 MET A CA 1
ATOM 940 C C . MET A 1 122 ? 17.453 14.891 12.742 1 92.56 122 MET A C 1
ATOM 942 O O . MET A 1 122 ? 17.812 14.25 11.75 1 92.56 122 MET A O 1
ATOM 946 N N . VAL A 1 123 ? 17.5 16.188 12.844 1 93.12 123 VAL A N 1
ATOM 947 C CA . VAL A 1 123 ? 18.188 17.016 11.844 1 93.12 123 VAL A CA 1
ATOM 948 C C . VAL A 1 123 ? 18.906 18.172 12.539 1 93.12 123 VAL A C 1
ATOM 950 O O . VAL A 1 123 ? 18.547 18.562 13.648 1 93.12 123 VAL A O 1
ATOM 953 N N . TRP A 1 124 ? 19.953 18.609 11.82 1 93.44 124 TRP A N 1
ATOM 954 C CA . TRP A 1 124 ? 20.641 19.828 12.25 1 93.44 124 TRP A CA 1
ATOM 955 C C . TRP A 1 124 ? 19.906 21.062 11.742 1 93.44 124 TRP A C 1
ATOM 957 O O . TRP A 1 124 ? 19.062 20.984 10.852 1 93.44 124 TRP A O 1
ATOM 967 N N . GLU A 1 125 ? 20.219 22.188 12.305 1 94.69 125 GLU A N 1
ATOM 968 C CA . GLU A 1 125 ? 19.484 23.422 12 1 94.69 125 GLU A CA 1
ATOM 969 C C . GLU A 1 125 ? 19.578 23.766 10.516 1 94.69 125 GLU A C 1
ATOM 971 O O . GLU A 1 125 ? 18.656 24.328 9.945 1 94.69 125 GLU A O 1
ATOM 976 N N . GLU A 1 126 ? 20.672 23.375 9.844 1 92.75 126 GLU A N 1
ATOM 977 C CA . GLU A 1 126 ? 20.875 23.719 8.438 1 92.75 126 GLU A CA 1
ATOM 978 C C . GLU A 1 126 ? 19.766 23.109 7.566 1 92.75 126 GLU A C 1
ATOM 980 O O . GLU A 1 126 ? 19.516 23.609 6.465 1 92.75 126 GLU A O 1
ATOM 985 N N . ALA A 1 127 ? 19.156 22.109 8.078 1 94.38 127 ALA A N 1
ATOM 986 C CA . ALA A 1 127 ? 18.109 21.453 7.312 1 94.38 127 ALA A CA 1
ATOM 987 C C . ALA A 1 127 ? 16.922 22.391 7.078 1 94.38 127 ALA A C 1
ATOM 989 O O . ALA A 1 127 ? 16.094 22.156 6.199 1 94.38 127 ALA A O 1
ATOM 990 N N . ILE A 1 128 ? 16.844 23.5 7.836 1 96.81 128 ILE A N 1
ATOM 991 C CA . ILE A 1 128 ? 15.773 24.484 7.719 1 96.81 128 ILE A CA 1
ATOM 992 C C . ILE A 1 128 ? 15.758 25.062 6.309 1 96.81 128 ILE A C 1
ATOM 994 O O . ILE A 1 128 ? 14.703 25.469 5.805 1 96.81 128 ILE A O 1
ATOM 998 N N . ASN A 1 129 ? 16.906 25.031 5.66 1 95.88 129 ASN A N 1
ATOM 999 C CA . ASN A 1 129 ? 17.031 25.609 4.332 1 95.88 129 ASN A CA 1
ATOM 1000 C C . ASN A 1 129 ? 16.172 24.891 3.307 1 95.88 129 ASN A C 1
ATOM 1002 O O . ASN A 1 129 ? 15.719 25.484 2.336 1 95.88 129 ASN A O 1
ATOM 1006 N N . ALA A 1 130 ? 15.922 23.609 3.518 1 95.94 130 ALA A N 1
ATOM 1007 C CA . ALA A 1 130 ? 15.055 22.844 2.613 1 95.94 130 ALA A CA 1
ATOM 1008 C C . ALA A 1 130 ? 13.633 23.422 2.613 1 95.94 130 ALA A C 1
ATOM 1010 O O . ALA A 1 130 ? 13.008 23.547 1.557 1 95.94 130 ALA A O 1
ATOM 1011 N N . LEU A 1 131 ? 13.18 23.812 3.744 1 98.19 131 LEU A N 1
ATOM 1012 C CA . LEU A 1 131 ? 11.82 24.297 3.904 1 98.19 131 LEU A CA 1
ATOM 1013 C C . LEU A 1 131 ? 11.703 25.75 3.461 1 98.19 131 LEU A C 1
ATOM 1015 O O . LEU A 1 131 ? 10.773 26.109 2.738 1 98.19 131 LEU A O 1
ATOM 1019 N N . THR A 1 132 ? 12.68 26.578 3.879 1 98.25 132 THR A N 1
ATOM 1020 C CA . THR A 1 132 ? 12.609 28 3.584 1 98.25 132 THR A CA 1
ATOM 1021 C C . THR A 1 132 ? 12.727 28.25 2.084 1 98.25 132 THR A C 1
ATOM 1023 O O . THR A 1 132 ? 11.969 29.031 1.517 1 98.25 132 THR A O 1
ATOM 1026 N N . THR A 1 133 ? 13.617 27.547 1.427 1 97.44 133 THR A N 1
ATOM 1027 C CA . THR A 1 133 ? 13.812 27.75 -0.004 1 97.44 133 THR A CA 1
ATOM 1028 C C . THR A 1 133 ? 12.602 27.25 -0.792 1 97.44 133 THR A C 1
ATOM 1030 O O . THR A 1 133 ? 12.281 27.781 -1.855 1 97.44 133 THR A O 1
ATOM 1033 N N . ALA A 1 134 ? 11.938 26.266 -0.267 1 97.81 134 ALA A N 1
ATOM 1034 C CA . ALA A 1 134 ? 10.758 25.719 -0.922 1 97.81 134 ALA A CA 1
ATOM 1035 C C . ALA A 1 134 ? 9.562 26.672 -0.772 1 97.81 134 ALA A C 1
ATOM 1037 O O . ALA A 1 134 ? 8.594 26.578 -1.526 1 97.81 134 ALA A O 1
ATOM 1038 N N . GLY A 1 135 ? 9.648 27.547 0.195 1 98.44 135 GLY A N 1
ATOM 1039 C CA . GLY A 1 135 ? 8.547 28.453 0.46 1 98.44 135 GLY A CA 1
ATOM 1040 C C . GLY A 1 135 ? 7.504 27.875 1.396 1 98.44 135 GLY A C 1
ATOM 1041 O O . GLY A 1 135 ? 6.32 28.219 1.305 1 98.44 135 GLY A O 1
ATOM 1042 N N . VAL A 1 136 ? 7.887 27 2.291 1 98.75 136 VAL A N 1
ATOM 1043 C CA . VAL A 1 136 ? 6.977 26.422 3.281 1 98.75 136 VAL A CA 1
ATOM 1044 C C . VAL A 1 136 ? 6.535 27.516 4.258 1 98.75 136 VAL A C 1
ATOM 1046 O O . VAL A 1 136 ? 7.367 28.266 4.773 1 98.75 136 VAL A O 1
ATOM 1049 N N . LYS A 1 137 ? 5.223 27.578 4.523 1 98.81 137 LYS A N 1
ATOM 1050 C CA . LYS A 1 137 ? 4.676 28.625 5.379 1 98.81 137 LYS A CA 1
ATOM 1051 C C . LYS A 1 137 ? 4.277 28.078 6.742 1 98.81 137 LYS A C 1
ATOM 1053 O O . LYS A 1 137 ? 4.332 28.781 7.746 1 98.81 137 LYS A O 1
ATOM 1058 N N . GLY A 1 138 ? 3.84 26.875 6.777 1 98.81 138 GLY A N 1
ATOM 1059 C CA . GLY A 1 138 ? 3.434 26.25 8.023 1 98.81 138 GLY A CA 1
ATOM 1060 C C . GLY A 1 138 ? 3.879 24.797 8.125 1 98.81 138 GLY A C 1
ATOM 1061 O O . GLY A 1 138 ? 4.051 24.125 7.105 1 98.81 138 GLY A O 1
ATOM 1062 N N . ALA A 1 139 ? 4.02 24.328 9.336 1 98.88 139 ALA A N 1
ATOM 1063 C CA . ALA A 1 139 ? 4.395 22.938 9.602 1 98.88 139 ALA A CA 1
ATOM 1064 C C . ALA A 1 139 ? 3.693 22.406 10.852 1 98.88 139 ALA A C 1
ATOM 1066 O O . ALA A 1 139 ? 3.572 23.125 11.852 1 98.88 139 ALA A O 1
ATOM 1067 N N . THR A 1 140 ? 3.172 21.219 10.695 1 98.75 140 THR A N 1
ATOM 1068 C CA . THR A 1 140 ? 2.881 20.469 11.914 1 98.75 140 THR A CA 1
ATOM 1069 C C . THR A 1 140 ? 4.102 19.672 12.375 1 98.75 140 THR A C 1
ATOM 1071 O O . THR A 1 140 ? 4.855 19.156 11.547 1 98.75 140 THR A O 1
ATOM 1074 N N . ILE A 1 141 ? 4.262 19.625 13.625 1 98.44 141 ILE A N 1
ATOM 1075 C CA . ILE A 1 141 ? 5.309 18.781 14.188 1 98.44 141 ILE A CA 1
ATOM 1076 C C . ILE A 1 141 ? 4.711 17.844 15.227 1 98.44 141 ILE A C 1
ATOM 1078 O O . ILE A 1 141 ? 5.41 17.375 16.125 1 98.44 141 ILE A O 1
ATOM 1082 N N . SER A 1 142 ? 3.379 17.625 15.109 1 98.44 142 SER A N 1
ATOM 1083 C CA . SER A 1 142 ? 2.697 16.672 15.969 1 98.44 142 SER A CA 1
ATOM 1084 C C . SER A 1 142 ? 2.84 15.25 15.43 1 98.44 142 SER A C 1
ATOM 1086 O O . SER A 1 142 ? 1.942 14.742 14.75 1 98.44 142 SER A O 1
ATOM 1088 N N . ASN A 1 143 ? 3.926 14.602 15.781 1 98.25 143 ASN A N 1
ATOM 1089 C CA . ASN A 1 143 ? 4.195 13.25 15.312 1 98.25 143 ASN A CA 1
ATOM 1090 C C . ASN A 1 143 ? 4.996 12.445 16.328 1 98.25 143 ASN A C 1
ATOM 1092 O O . ASN A 1 143 ? 5.41 12.984 17.359 1 98.25 143 ASN A O 1
ATOM 1096 N N . ASN A 1 144 ? 5.211 11.195 16.078 1 96.31 144 ASN A N 1
ATOM 1097 C CA . ASN A 1 144 ? 5.777 10.273 17.062 1 96.31 144 ASN A CA 1
ATOM 1098 C C . ASN A 1 144 ? 7.277 10.492 17.234 1 96.31 144 ASN A C 1
ATOM 1100 O O . ASN A 1 144 ? 7.902 9.891 18.109 1 96.31 144 ASN A O 1
ATOM 1104 N N . HIS A 1 145 ? 7.867 11.391 16.469 1 96.31 145 HIS A N 1
ATOM 1105 C CA . HIS A 1 145 ? 9.32 11.523 16.516 1 96.31 145 HIS A CA 1
ATOM 1106 C C . HIS A 1 145 ? 9.719 12.867 17.125 1 96.31 145 HIS A C 1
ATOM 1108 O O . HIS A 1 145 ? 10.891 13.086 17.438 1 96.31 145 HIS A O 1
ATOM 1114 N N . ILE A 1 146 ? 8.797 13.75 17.328 1 98.25 146 ILE A N 1
ATOM 1115 C CA . ILE A 1 146 ? 9.133 15.133 17.672 1 98.25 146 ILE A CA 1
ATOM 1116 C C . ILE A 1 146 ? 9.828 15.172 19.031 1 98.25 146 ILE A C 1
ATOM 1118 O O . ILE A 1 146 ? 10.609 16.078 19.297 1 98.25 146 ILE A O 1
ATOM 1122 N N . THR A 1 147 ? 9.625 14.125 19.875 1 98.06 147 THR A N 1
ATOM 1123 C CA . THR A 1 147 ? 10.195 14.125 21.203 1 98.06 147 THR A CA 1
ATOM 1124 C C . THR A 1 147 ? 11.305 13.078 21.328 1 98.06 147 THR A C 1
ATOM 1126 O O . THR A 1 147 ? 11.648 12.656 22.438 1 98.06 147 THR A O 1
ATOM 1129 N N . ASP A 1 148 ? 11.805 12.641 20.219 1 96.38 148 ASP A N 1
ATOM 1130 C CA . ASP A 1 148 ? 12.852 11.633 20.234 1 96.38 148 ASP A CA 1
ATOM 1131 C C . ASP A 1 148 ? 14.016 12.055 21.125 1 96.38 148 ASP A C 1
ATOM 1133 O O . ASP A 1 148 ? 14.672 11.219 21.75 1 96.38 148 ASP A O 1
ATOM 1137 N N . TYR A 1 149 ? 14.258 13.328 21.219 1 97.19 149 TYR A N 1
ATOM 1138 C CA . TYR A 1 149 ? 15.352 13.859 22.031 1 97.19 149 TYR A CA 1
ATOM 1139 C C . TYR A 1 149 ? 14.82 14.773 23.125 1 97.19 149 TYR A C 1
ATOM 1141 O O . TYR A 1 149 ? 15.5 15.727 23.516 1 97.19 149 TYR A O 1
ATOM 1149 N N . GLY A 1 150 ? 13.555 14.547 23.469 1 96.88 150 GLY A N 1
ATOM 1150 C CA . GLY A 1 150 ? 12.969 15.203 24.625 1 96.88 150 GLY A CA 1
ATOM 1151 C C . GLY A 1 150 ? 12.172 16.453 24.266 1 96.88 150 GLY A C 1
ATOM 1152 O O . GLY A 1 150 ? 12.141 16.859 23.109 1 96.88 150 GLY A O 1
ATOM 1153 N N . GLY A 1 151 ? 11.57 16.969 25.344 1 97.44 151 GLY A N 1
ATOM 1154 C CA . GLY A 1 151 ? 10.734 18.141 25.172 1 97.44 151 GLY A CA 1
ATOM 1155 C C . GLY A 1 151 ? 11.516 19.375 24.734 1 97.44 151 GLY A C 1
ATOM 1156 O O . GLY A 1 151 ? 11 20.203 23.984 1 97.44 151 GLY A O 1
ATOM 1157 N N . GLN A 1 152 ? 12.734 19.453 25.172 1 96.94 152 GLN A N 1
ATOM 1158 C CA . GLN A 1 152 ? 13.57 20.578 24.781 1 96.94 152 GLN A CA 1
ATOM 1159 C C . GLN A 1 152 ? 13.836 20.578 23.281 1 96.94 152 GLN A C 1
ATOM 1161 O O . GLN A 1 152 ? 13.914 21.641 22.641 1 96.94 152 GLN A O 1
ATOM 1166 N N . ALA A 1 153 ? 14.008 19.422 22.75 1 98 153 ALA A N 1
ATOM 1167 C CA . ALA A 1 153 ? 14.219 19.312 21.312 1 98 153 ALA A CA 1
ATOM 1168 C C . ALA A 1 153 ? 12.969 19.734 20.547 1 98 153 ALA A C 1
ATOM 1170 O O . ALA A 1 153 ? 13.055 20.375 19.5 1 98 153 ALA A O 1
ATOM 1171 N N . ALA A 1 154 ? 11.836 19.328 21.062 1 98.31 154 ALA A N 1
ATOM 1172 C CA . ALA A 1 154 ? 10.578 19.766 20.469 1 98.31 154 ALA A CA 1
ATOM 1173 C C . ALA A 1 154 ? 10.461 21.281 20.484 1 98.31 154 ALA A C 1
ATOM 1175 O O . ALA A 1 154 ? 10.102 21.891 19.484 1 98.31 154 ALA A O 1
ATOM 1176 N N . PHE A 1 155 ? 10.789 21.844 21.578 1 98 155 PHE A N 1
ATOM 1177 C CA . PHE A 1 155 ? 10.75 23.281 21.734 1 98 155 PHE A CA 1
ATOM 1178 C C . PHE A 1 155 ? 11.742 23.953 20.781 1 98 155 PHE A C 1
ATOM 1180 O O . PHE A 1 155 ? 11.414 24.953 20.141 1 98 155 PHE A O 1
ATOM 1187 N N . ASN A 1 156 ? 12.945 23.422 20.734 1 98.12 156 ASN A N 1
ATOM 1188 C CA . ASN A 1 156 ? 13.961 23.938 19.828 1 98.12 156 ASN A CA 1
ATOM 1189 C C . ASN A 1 156 ? 13.492 23.906 18.375 1 98.12 156 ASN A C 1
ATOM 1191 O O . ASN A 1 156 ? 13.75 24.844 17.609 1 98.12 156 ASN A O 1
ATOM 1195 N N . THR A 1 157 ? 12.836 22.844 18 1 98.69 157 THR A N 1
ATOM 1196 C CA . THR A 1 157 ? 12.289 22.703 16.656 1 98.69 157 THR A CA 1
ATOM 1197 C C . THR A 1 157 ? 11.281 23.812 16.375 1 98.69 157 THR A C 1
ATOM 1199 O O . THR A 1 157 ? 11.352 24.469 15.328 1 98.69 157 THR A O 1
ATOM 1202 N N . LYS A 1 158 ? 10.359 24.016 17.297 1 98.62 158 LYS A N 1
ATOM 1203 C CA . LYS A 1 158 ? 9.383 25.094 17.172 1 98.62 158 LYS A CA 1
ATOM 1204 C C . LYS A 1 158 ? 10.07 26.438 16.969 1 98.62 158 LYS A C 1
ATOM 1206 O O . LYS A 1 158 ? 9.711 27.188 16.047 1 98.62 158 LYS A O 1
ATOM 1211 N N . GLU A 1 159 ? 11.039 26.734 17.734 1 98.5 159 GLU A N 1
ATOM 1212 C CA . GLU A 1 159 ? 11.727 28.016 17.688 1 98.5 159 GLU A CA 1
ATOM 1213 C C . GLU A 1 159 ? 12.445 28.219 16.359 1 98.5 159 GLU A C 1
ATOM 1215 O O . GLU A 1 159 ? 12.383 29.297 15.766 1 98.5 159 GLU A O 1
ATOM 1220 N N . ILE A 1 160 ? 13.102 27.172 15.945 1 98.69 160 ILE A N 1
ATOM 1221 C CA . ILE A 1 160 ? 13.852 27.25 14.695 1 98.69 160 ILE A CA 1
ATOM 1222 C C . ILE A 1 160 ? 12.891 27.484 13.531 1 98.69 160 ILE A C 1
ATOM 1224 O O . ILE A 1 160 ? 13.141 28.344 12.68 1 98.69 160 ILE A O 1
ATOM 1228 N N . LEU A 1 161 ? 11.82 26.766 13.508 1 98.81 161 LEU A N 1
ATOM 1229 C CA . LEU A 1 161 ? 10.828 26.953 12.461 1 98.81 161 LEU A CA 1
ATOM 1230 C C . LEU A 1 161 ? 10.258 28.359 12.484 1 98.81 161 LEU A C 1
ATOM 1232 O O . LEU A 1 161 ? 10.266 29.062 11.469 1 98.81 161 LEU A O 1
ATOM 1236 N N . GLN A 1 162 ? 9.922 28.859 13.656 1 98.62 162 GLN A N 1
ATOM 1237 C CA . GLN A 1 162 ? 9.258 30.156 13.789 1 98.62 162 GLN A CA 1
ATOM 1238 C C . GLN A 1 162 ? 10.219 31.297 13.461 1 98.62 162 GLN A C 1
ATOM 1240 O O . GLN A 1 162 ? 9.836 32.25 12.789 1 98.62 162 GLN A O 1
ATOM 1245 N N . ARG A 1 163 ? 11.422 31.188 13.922 1 98.25 163 ARG A N 1
ATOM 1246 C CA . ARG A 1 163 ? 12.367 32.25 13.656 1 98.25 163 ARG A CA 1
ATOM 1247 C C . ARG A 1 163 ? 12.703 32.344 12.172 1 98.25 163 ARG A C 1
ATOM 1249 O O . ARG A 1 163 ? 13.195 33.375 11.695 1 98.25 163 ARG A O 1
ATOM 1256 N N . ASN A 1 164 ? 12.43 31.266 11.492 1 98.5 164 ASN A N 1
ATOM 1257 C CA . ASN A 1 164 ? 12.664 31.25 10.047 1 98.5 164 ASN A CA 1
ATOM 1258 C C . ASN A 1 164 ? 11.367 31.453 9.266 1 98.5 164 ASN A C 1
ATOM 1260 O O . ASN A 1 164 ? 11.297 31.125 8.078 1 98.5 164 ASN A O 1
ATOM 1264 N N . GLY A 1 165 ? 10.398 31.891 9.906 1 98.44 165 GLY A N 1
ATOM 1265 C CA . GLY A 1 165 ? 9.18 32.344 9.242 1 98.44 165 GLY A CA 1
ATOM 1266 C C . GLY A 1 165 ? 8.188 31.219 8.984 1 98.44 165 GLY A C 1
ATOM 1267 O O . GLY A 1 165 ? 7.25 31.375 8.203 1 98.44 165 GLY A O 1
ATOM 1268 N N . ILE A 1 166 ? 8.367 30.109 9.547 1 98.81 166 ILE A N 1
ATOM 1269 C CA . ILE A 1 166 ? 7.457 28.984 9.367 1 98.81 166 ILE A CA 1
ATOM 1270 C C . ILE A 1 166 ? 6.57 28.828 10.602 1 98.81 166 ILE A C 1
ATOM 1272 O O . ILE A 1 166 ? 7.07 28.656 11.719 1 98.81 166 ILE A O 1
ATOM 1276 N N . GLU A 1 167 ? 5.27 28.969 10.414 1 98.81 167 GLU A N 1
ATOM 1277 C CA . GLU A 1 167 ? 4.32 28.828 11.516 1 98.81 167 GLU A CA 1
ATOM 1278 C C . GLU A 1 167 ? 4.184 27.375 11.945 1 98.81 167 GLU A C 1
ATOM 1280 O O . GLU A 1 167 ? 4.262 26.469 11.117 1 98.81 167 GLU A O 1
ATOM 1285 N N . VAL A 1 168 ? 3.977 27.141 13.273 1 98.69 168 VAL A N 1
ATOM 1286 C CA . VAL A 1 168 ? 4.023 25.781 13.805 1 98.69 168 VAL A CA 1
ATOM 1287 C C . VAL A 1 168 ? 2.709 25.469 14.516 1 98.69 168 VAL A C 1
ATOM 1289 O O . VAL A 1 168 ? 2.15 26.312 15.219 1 98.69 168 VAL A O 1
ATOM 1292 N N . ILE A 1 169 ? 2.256 24.219 14.32 1 98.38 169 ILE A N 1
ATOM 1293 C CA . ILE A 1 169 ? 1.059 23.781 15.023 1 98.38 169 ILE A CA 1
ATOM 1294 C C . ILE A 1 169 ? 1.288 22.391 15.617 1 98.38 169 ILE A C 1
ATOM 1296 O O . ILE A 1 169 ? 2.201 21.672 15.203 1 98.38 169 ILE A O 1
ATOM 1300 N N . GLY A 1 170 ? 0.494 22 16.625 1 98.31 170 GLY A N 1
ATOM 1301 C CA . GLY A 1 170 ? 0.388 20.609 17.062 1 98.31 170 GLY A CA 1
ATOM 1302 C C . GLY A 1 170 ? 1.21 20.312 18.297 1 98.31 170 GLY A C 1
ATOM 1303 O O . GLY A 1 170 ? 1.588 19.172 18.531 1 98.31 170 GLY A O 1
ATOM 1304 N N . LEU A 1 171 ? 1.527 21.328 19.062 1 97.31 171 LEU A N 1
ATOM 1305 C CA . LEU A 1 171 ? 2.309 21.109 20.281 1 97.31 171 LEU A CA 1
ATOM 1306 C C . LEU A 1 171 ? 1.506 21.5 21.516 1 97.31 171 LEU A C 1
ATOM 1308 O O . LEU A 1 171 ? 0.714 22.453 21.484 1 97.31 171 LEU A O 1
ATOM 1312 N N . THR A 1 172 ? 1.763 20.766 22.547 1 97.12 172 THR A N 1
ATOM 1313 C CA . THR A 1 172 ? 1.129 21.062 23.828 1 97.12 172 THR A CA 1
ATOM 1314 C C . THR A 1 172 ? 2.148 21 24.969 1 97.12 172 THR A C 1
ATOM 1316 O O . THR A 1 172 ? 3.201 20.375 24.828 1 97.12 172 THR A O 1
ATOM 1319 N N . ASN A 1 173 ? 1.845 21.672 26.016 1 95.81 173 ASN A N 1
ATOM 1320 C CA . ASN A 1 173 ? 2.639 21.625 27.234 1 95.81 173 ASN A CA 1
ATOM 1321 C C . ASN A 1 173 ? 2.086 20.609 28.234 1 95.81 173 ASN A C 1
ATOM 1323 O O . ASN A 1 173 ? 0.904 20.266 28.188 1 95.81 173 ASN A O 1
ATOM 1327 N N . GLY A 1 174 ? 3.029 20.109 29.156 1 94.12 174 GLY A N 1
ATOM 1328 C CA . GLY A 1 174 ? 2.656 19.203 30.234 1 94.12 174 GLY A CA 1
ATOM 1329 C C . GLY A 1 174 ? 3.404 17.891 30.188 1 94.12 174 GLY A C 1
ATOM 1330 O O . GLY A 1 174 ? 3.699 17.375 29.109 1 94.12 174 GLY A O 1
ATOM 1331 N N . THR A 1 175 ? 3.541 17.312 31.359 1 92.25 175 THR A N 1
ATOM 1332 C CA . THR A 1 175 ? 4.34 16.094 31.438 1 92.25 175 THR A CA 1
ATOM 1333 C C . THR A 1 175 ? 3.439 14.859 31.5 1 92.25 175 THR A C 1
ATOM 1335 O O . THR A 1 175 ? 3.9 13.734 31.281 1 92.25 175 THR A O 1
ATOM 1338 N N . GLU A 1 176 ? 2.154 15.047 31.844 1 90.69 176 GLU A N 1
ATOM 1339 C CA . GLU A 1 176 ? 1.178 13.969 31.906 1 90.69 176 GLU A CA 1
ATOM 1340 C C . GLU A 1 176 ? -0.201 14.438 31.453 1 90.69 176 GLU A C 1
ATOM 1342 O O . GLU A 1 176 ? -0.51 15.625 31.531 1 90.69 176 GLU A O 1
ATOM 1347 N N . PRO A 1 177 ? -1.081 13.492 31.031 1 86.69 177 PRO A N 1
ATOM 1348 C CA . PRO A 1 177 ? -2.438 13.883 30.641 1 86.69 177 PRO A CA 1
ATOM 1349 C C . PRO A 1 177 ? -3.305 14.281 31.828 1 86.69 177 PRO A C 1
ATOM 1351 O O . PRO A 1 177 ? -3.088 13.805 32.938 1 86.69 177 PRO A O 1
ATOM 1354 N N . PRO A 1 178 ? -4.324 15.07 31.703 1 88.94 178 PRO A N 1
ATOM 1355 C CA . PRO A 1 178 ? -4.562 15.773 30.438 1 88.94 178 PRO A CA 1
ATOM 1356 C C . PRO A 1 178 ? -3.539 16.875 30.172 1 88.94 178 PRO A C 1
ATOM 1358 O O . PRO A 1 178 ? -3.215 17.656 31.078 1 88.94 178 PRO A O 1
ATOM 1361 N N . TYR A 1 179 ? -3.08 17 29 1 92 179 TYR A N 1
ATOM 1362 C CA . TYR A 1 179 ? -2.141 18.031 28.594 1 92 179 TYR A CA 1
ATOM 1363 C C . TYR A 1 179 ? -2.861 19.359 28.344 1 92 179 TYR A C 1
ATOM 1365 O O . TYR A 1 179 ? -4.086 19.375 28.188 1 92 179 TYR A O 1
ATOM 1373 N N . GLN A 1 180 ? -2.094 20.391 28.328 1 92 180 GLN A N 1
ATOM 1374 C CA . GLN A 1 180 ? -2.682 21.688 27.984 1 92 180 GLN A CA 1
ATOM 1375 C C . GLN A 1 180 ? -3.172 21.688 26.531 1 92 180 GLN A C 1
ATOM 1377 O O . GLN A 1 180 ? -2.68 20.938 25.703 1 92 180 GLN A O 1
ATOM 1382 N N . ARG A 1 181 ? -4.043 22.594 26.328 1 93.81 181 ARG A N 1
ATOM 1383 C CA . ARG A 1 181 ? -4.555 22.734 24.969 1 93.81 181 ARG A CA 1
ATOM 1384 C C . ARG A 1 181 ? -3.486 23.297 24.047 1 93.81 181 ARG A C 1
ATOM 1386 O O . ARG A 1 181 ? -2.672 24.125 24.453 1 93.81 181 ARG A O 1
ATOM 1393 N N . GLN A 1 182 ? -3.586 22.797 22.844 1 96.88 182 GLN A N 1
ATOM 1394 C CA . GLN A 1 182 ? -2.717 23.438 21.859 1 96.88 182 GLN A CA 1
ATOM 1395 C C . GLN A 1 182 ? -3.229 24.828 21.484 1 96.88 182 GLN A C 1
ATOM 1397 O O . GLN A 1 182 ? -4.402 25.141 21.703 1 96.88 182 GLN A O 1
ATOM 1402 N N . VAL A 1 183 ? -2.385 25.641 21.031 1 95.5 183 VAL A N 1
ATOM 1403 C CA . VAL A 1 183 ? -2.789 26.922 20.469 1 95.5 183 VAL A CA 1
ATOM 1404 C C . VAL A 1 183 ? -3.09 26.766 18.984 1 95.5 183 VAL A C 1
ATOM 1406 O O . VAL A 1 183 ? -2.184 26.5 18.188 1 95.5 183 VAL A O 1
ATOM 1409 N N . PRO A 1 184 ? -4.328 26.906 18.656 1 97.44 184 PRO A N 1
ATOM 1410 C CA . PRO A 1 184 ? -4.633 26.797 17.234 1 97.44 184 PRO A CA 1
ATOM 1411 C C . PRO A 1 184 ? -3.986 27.891 16.406 1 97.44 184 PRO A C 1
ATOM 1413 O O . PRO A 1 184 ? -3.812 29.016 16.891 1 97.44 184 PRO A O 1
ATOM 1416 N N . LEU A 1 185 ? -3.574 27.578 15.211 1 98.5 185 LEU A N 1
ATOM 1417 C CA . LEU A 1 185 ? -3.182 28.594 14.25 1 98.5 185 LEU A CA 1
ATOM 1418 C C . LEU A 1 185 ? -4.398 29.125 13.5 1 98.5 185 LEU A C 1
ATOM 1420 O O . LEU A 1 185 ? -5.117 28.375 12.844 1 98.5 185 LEU A O 1
ATOM 1424 N N . ILE A 1 186 ? -4.645 30.406 13.688 1 98.5 186 ILE A N 1
ATOM 1425 C CA . ILE A 1 186 ? -5.766 31.047 13.008 1 98.5 186 ILE A CA 1
ATOM 1426 C C . ILE A 1 186 ? -5.238 31.953 11.898 1 98.5 186 ILE A C 1
ATOM 1428 O O . ILE A 1 186 ? -4.449 32.875 12.156 1 98.5 186 ILE A O 1
ATOM 1432 N N . LYS A 1 187 ? -5.691 31.719 10.656 1 98.25 187 LYS A N 1
ATOM 1433 C CA . LYS A 1 187 ? -5.297 32.531 9.508 1 98.25 187 LYS A CA 1
ATOM 1434 C C . LYS A 1 187 ? -6.504 33.25 8.898 1 98.25 187 LYS A C 1
ATOM 1436 O O . LYS A 1 187 ? -7.527 32.625 8.633 1 98.25 187 LYS A O 1
ATOM 1441 N N . ASP A 1 188 ? -6.383 34.5 8.797 1 97.75 188 ASP A N 1
ATOM 1442 C CA . ASP A 1 188 ? -7.344 35.281 8.031 1 97.75 188 ASP A CA 1
ATOM 1443 C C . ASP A 1 188 ? -6.801 35.625 6.637 1 97.75 188 ASP A C 1
ATOM 1445 O O . ASP A 1 188 ? -5.914 36.469 6.492 1 97.75 188 ASP A O 1
ATOM 1449 N N . MET A 1 189 ? -7.332 34.906 5.645 1 98.06 189 MET A N 1
ATOM 1450 C CA . MET A 1 189 ? -6.871 35.062 4.266 1 98.06 189 MET A CA 1
ATOM 1451 C C . MET A 1 189 ? -8.023 35.438 3.348 1 98.06 189 MET A C 1
ATOM 1453 O O . MET A 1 189 ? -8.938 34.656 3.117 1 98.06 189 MET A O 1
ATOM 1457 N N . LYS A 1 190 ? -7.996 36.656 2.811 1 97.38 190 LYS A N 1
ATOM 1458 C CA . LYS A 1 190 ? -9 37.156 1.875 1 97.38 190 LYS A CA 1
ATOM 1459 C C . LYS A 1 190 ? -10.398 37.094 2.482 1 97.38 190 LYS A C 1
ATOM 1461 O O . LYS A 1 190 ? -11.352 36.719 1.81 1 97.38 190 LYS A O 1
ATOM 1466 N N . GLY A 1 191 ? -10.445 37.281 3.77 1 97 191 GLY A N 1
ATOM 1467 C CA . GLY A 1 191 ? -11.727 37.344 4.457 1 97 191 GLY A CA 1
ATOM 1468 C C . GLY A 1 191 ? -12.211 35.969 4.895 1 97 191 GLY A C 1
ATOM 1469 O O . GLY A 1 191 ? -13.305 35.812 5.445 1 97 191 GLY A O 1
ATOM 1470 N N . ILE A 1 192 ? -11.508 34.969 4.586 1 98.25 192 ILE A N 1
ATOM 1471 C CA . ILE A 1 192 ? -11.812 33.625 5.012 1 98.25 192 ILE A CA 1
ATOM 1472 C C . ILE A 1 192 ? -10.914 33.25 6.184 1 98.25 192 ILE A C 1
ATOM 1474 O O . ILE A 1 192 ? -9.688 33.219 6.051 1 98.25 192 ILE A O 1
ATOM 1478 N N . ARG A 1 193 ? -11.547 32.969 7.328 1 98.5 193 ARG A N 1
ATOM 1479 C CA . ARG A 1 193 ? -10.82 32.656 8.547 1 98.5 193 ARG A CA 1
ATOM 1480 C C . ARG A 1 193 ? -10.742 31.141 8.75 1 98.5 193 ARG A C 1
ATOM 1482 O O . ARG A 1 193 ? -11.773 30.469 8.898 1 98.5 193 ARG A O 1
ATOM 1489 N N . ILE A 1 194 ? -9.523 30.578 8.812 1 98.81 194 ILE A N 1
ATOM 1490 C CA . ILE A 1 194 ? -9.305 29.141 8.891 1 98.81 194 ILE A CA 1
ATOM 1491 C C . ILE A 1 194 ? -8.461 28.812 10.117 1 98.81 194 ILE A C 1
ATOM 1493 O O . ILE A 1 194 ? -7.434 29.438 10.359 1 98.81 194 ILE A O 1
ATOM 1497 N N . ALA A 1 195 ? -8.945 27.875 10.93 1 98.88 195 ALA A N 1
ATOM 1498 C CA . ALA A 1 195 ? -8.188 27.359 12.07 1 98.88 195 ALA A CA 1
ATOM 1499 C C . ALA A 1 195 ? -7.492 26.047 11.711 1 98.88 195 ALA A C 1
ATOM 1501 O O . ALA A 1 195 ? -8.086 25.172 11.078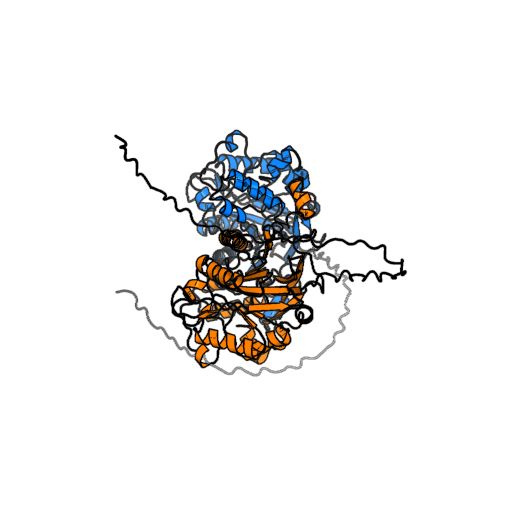 1 98.88 195 ALA A O 1
ATOM 1502 N N . PHE A 1 196 ? -6.246 25.953 12.094 1 98.88 196 PHE A N 1
ATOM 1503 C CA . PHE A 1 196 ? -5.465 24.75 11.875 1 98.88 196 PHE A CA 1
ATOM 1504 C C . PHE A 1 196 ? -5.121 24.078 13.203 1 98.88 196 PHE A C 1
ATOM 1506 O O . PHE A 1 196 ? -4.613 24.734 14.117 1 98.88 196 PHE A O 1
ATOM 1513 N N . LEU A 1 197 ? -5.445 22.812 13.258 1 98.81 197 LEU A N 1
ATOM 1514 C CA . LEU A 1 197 ? -5.098 21.938 14.367 1 98.81 197 LEU A CA 1
ATOM 1515 C C . LEU A 1 197 ? -4.262 20.75 13.898 1 98.81 197 LEU A C 1
ATOM 1517 O O . LEU A 1 197 ? -4.328 20.375 12.727 1 98.81 197 LEU A O 1
ATOM 1521 N N . ALA A 1 198 ? -3.434 20.219 14.781 1 98.88 198 ALA A N 1
ATOM 1522 C CA . ALA A 1 198 ? -2.668 19.016 14.453 1 98.88 198 ALA A CA 1
ATOM 1523 C C . ALA A 1 198 ? -2.594 18.078 15.648 1 98.88 198 ALA A C 1
ATOM 1525 O O . ALA A 1 198 ? -2.527 18.516 16.797 1 98.88 198 ALA A O 1
ATOM 1526 N N . TYR A 1 199 ? -2.637 16.781 15.328 1 98.69 199 TYR A N 1
ATOM 1527 C CA . TYR A 1 199 ? -2.625 15.773 16.375 1 98.69 199 TYR A CA 1
ATOM 1528 C C . TYR A 1 199 ? -1.808 14.555 15.961 1 98.69 199 TYR A C 1
ATOM 1530 O O . TYR A 1 199 ? -1.684 14.266 14.766 1 98.69 199 TYR A O 1
ATOM 1538 N N . CYS A 1 200 ? -1.293 13.867 16.953 1 98.62 200 CYS A N 1
ATOM 1539 C CA . CYS A 1 200 ? -0.604 12.594 16.781 1 98.62 200 CYS A CA 1
ATOM 1540 C C . CYS A 1 200 ? -1.378 11.469 17.453 1 98.62 200 CYS A C 1
ATOM 1542 O O . CYS A 1 200 ? -1.659 11.523 18.656 1 98.62 200 CYS A O 1
ATOM 1544 N N . GLY A 1 201 ? -1.812 10.477 16.672 1 97.25 201 GLY A N 1
ATOM 1545 C CA . GLY A 1 201 ? -2.551 9.336 17.188 1 97.25 201 GLY A CA 1
ATOM 1546 C C . GLY A 1 201 ? -2.438 8.109 16.281 1 97.25 201 GLY A C 1
ATOM 1547 O O . GLY A 1 201 ? -3.438 7.641 15.742 1 97.25 201 GLY A O 1
ATOM 1548 N N . ASP A 1 202 ? -1.288 7.496 16.25 1 89.5 202 ASP A N 1
ATOM 1549 C CA . ASP A 1 202 ? -1.044 6.332 15.406 1 89.5 202 ASP A CA 1
ATOM 1550 C C . ASP A 1 202 ? -1.646 5.07 16.031 1 89.5 202 ASP A C 1
ATOM 1552 O O . ASP A 1 202 ? -1.858 5.008 17.234 1 89.5 202 ASP A O 1
ATOM 1556 N N . THR A 1 203 ? -1.833 4.086 15.273 1 86.12 203 THR A N 1
ATOM 1557 C CA . THR A 1 203 ? -2.527 2.861 15.648 1 86.12 203 THR A CA 1
ATOM 1558 C C . THR A 1 203 ? -1.701 2.061 16.656 1 86.12 203 THR A C 1
ATOM 1560 O O . THR A 1 203 ? -2.256 1.378 17.516 1 86.12 203 THR A O 1
ATOM 1563 N N . ASN A 1 204 ? -0.406 2.123 16.594 1 87.81 204 ASN A N 1
ATOM 1564 C CA . ASN A 1 204 ? 0.456 1.307 17.438 1 87.81 204 ASN A CA 1
ATOM 1565 C C . ASN A 1 204 ? 0.694 1.966 18.797 1 87.81 204 ASN A C 1
ATOM 1567 O O . ASN A 1 204 ? 1.352 1.39 19.656 1 87.81 204 ASN A O 1
ATOM 1571 N N . GLY A 1 205 ? 0.287 3.15 19 1 93.56 205 GLY A N 1
ATOM 1572 C CA . GLY A 1 205 ? 0.344 3.834 20.281 1 93.56 205 GLY A CA 1
ATOM 1573 C C . GLY A 1 205 ? 1.66 4.551 20.516 1 93.56 205 GLY A C 1
ATOM 1574 O O . GLY A 1 205 ? 1.963 4.945 21.641 1 93.56 205 GLY A O 1
ATOM 1575 N N . GLU A 1 206 ? 2.42 4.723 19.516 1 94.19 206 GLU A N 1
ATOM 1576 C CA . GLU A 1 206 ? 3.723 5.363 19.672 1 94.19 206 GLU A CA 1
ATOM 1577 C C . GLU A 1 206 ? 3.572 6.832 20.047 1 94.19 206 GLU A C 1
ATOM 1579 O O . GLU A 1 206 ? 4.355 7.352 20.844 1 94.19 206 GLU A O 1
ATOM 1584 N N . CYS A 1 207 ? 2.604 7.535 19.516 1 96.75 207 CYS A N 1
ATOM 1585 C CA . CYS A 1 207 ? 2.371 8.938 19.828 1 96.75 207 CYS A CA 1
ATOM 1586 C C . CYS A 1 207 ? 2.166 9.141 21.328 1 96.75 207 CYS A C 1
ATOM 1588 O O . CYS A 1 207 ? 2.768 10.031 21.922 1 96.75 207 CYS A O 1
ATOM 1590 N N . LYS A 1 208 ? 1.368 8.297 21.906 1 95.75 208 LYS A N 1
ATOM 1591 C CA . LYS A 1 208 ? 1.101 8.383 23.328 1 95.75 208 LYS A CA 1
ATOM 1592 C C . LYS A 1 208 ? 2.328 7.988 24.141 1 95.75 208 LYS A C 1
ATOM 1594 O O . LYS A 1 208 ? 2.701 8.68 25.094 1 95.75 208 LYS A O 1
ATOM 1599 N N . LYS A 1 209 ? 2.926 6.863 23.734 1 95.94 209 LYS A N 1
ATOM 1600 C CA . LYS A 1 209 ? 4.062 6.297 24.453 1 95.94 209 LYS A CA 1
ATOM 1601 C C . LYS A 1 209 ? 5.211 7.301 24.547 1 95.94 209 LYS A C 1
ATOM 1603 O O . LYS A 1 209 ? 5.797 7.488 25.625 1 95.94 209 LYS A O 1
ATOM 1608 N N . TYR A 1 210 ? 5.477 8 23.453 1 95.56 210 TYR A N 1
ATOM 1609 C CA . TYR A 1 210 ? 6.66 8.852 23.422 1 95.56 210 TYR A CA 1
ATOM 1610 C C . TYR A 1 210 ? 6.297 10.305 23.719 1 95.56 210 TYR A C 1
ATOM 1612 O O . TYR A 1 210 ? 7.094 11.211 23.484 1 95.56 210 TYR A O 1
ATOM 1620 N N . ARG A 1 211 ? 5.145 10.508 24.125 1 95.81 211 ARG A N 1
ATOM 1621 C CA . ARG A 1 211 ? 4.715 11.773 24.703 1 95.81 211 ARG A CA 1
ATOM 1622 C C . ARG A 1 211 ? 4.812 11.75 26.219 1 95.81 211 ARG A C 1
ATOM 1624 O O . ARG A 1 211 ? 4.984 12.797 26.859 1 95.81 211 ARG A O 1
ATOM 1631 N N . GLU A 1 212 ? 4.758 10.609 26.781 1 94.25 212 GLU A N 1
ATOM 1632 C CA . GLU A 1 212 ? 4.73 10.445 28.219 1 94.25 212 GLU A CA 1
ATOM 1633 C C . GLU A 1 212 ? 6.039 10.906 28.859 1 94.25 212 GLU A C 1
ATOM 1635 O O . GLU A 1 212 ? 7.121 10.531 28.406 1 94.25 212 GLU A O 1
ATOM 1640 N N . GLY A 1 213 ? 5.926 11.75 29.859 1 94.75 213 GLY A N 1
ATOM 1641 C CA . GLY A 1 213 ? 7.082 12.148 30.656 1 94.75 213 GLY A CA 1
ATOM 1642 C C . GLY A 1 213 ? 7.832 13.328 30.062 1 94.75 213 GLY A C 1
ATOM 1643 O O . GLY A 1 213 ? 8.773 13.828 30.688 1 94.75 213 GLY A O 1
ATOM 1644 N N . VAL A 1 214 ? 7.43 13.766 28.891 1 95.31 214 VAL A N 1
ATOM 1645 C CA . VAL A 1 214 ? 8.109 14.914 28.297 1 95.31 214 VAL A CA 1
ATOM 1646 C C . VAL A 1 214 ? 7.281 16.172 28.516 1 95.31 214 VAL A C 1
ATOM 1648 O O . VAL A 1 214 ? 6.051 16.141 28.453 1 95.31 214 VAL A O 1
ATOM 1651 N N . SER A 1 215 ? 7.922 17.344 28.75 1 94.06 215 SER A N 1
ATOM 1652 C CA . SER A 1 215 ? 7.254 18.562 29.172 1 94.06 215 SER A CA 1
ATOM 1653 C C . SER A 1 215 ? 6.574 19.266 28 1 94.06 215 SER A C 1
ATOM 1655 O O . SER A 1 215 ? 5.648 20.047 28.188 1 94.06 215 SER A O 1
ATOM 1657 N N . PHE A 1 216 ? 7.055 19.062 26.844 1 96.31 216 PHE A N 1
ATOM 1658 C CA . PHE A 1 216 ? 6.598 19.703 25.609 1 96.31 216 PHE A CA 1
ATOM 1659 C C . PHE A 1 216 ? 6.645 18.719 24.438 1 96.31 216 PHE A C 1
ATOM 1661 O O . PHE A 1 216 ? 7.672 18.094 24.188 1 96.31 216 PHE A O 1
ATOM 1668 N N . GLY A 1 217 ? 5.488 18.484 23.812 1 97.62 217 GLY A N 1
ATOM 1669 C CA . GLY A 1 217 ? 5.453 17.484 22.75 1 97.62 217 GLY A CA 1
ATOM 1670 C C . GLY A 1 217 ? 4.16 17.516 21.953 1 97.62 217 GLY A C 1
ATOM 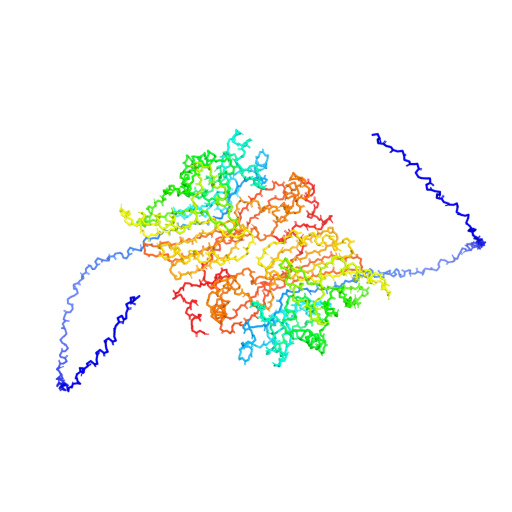1671 O O . GLY A 1 217 ? 3.404 18.484 22.016 1 97.62 217 GLY A O 1
ATOM 1672 N N . ALA A 1 218 ? 3.908 16.516 21.234 1 98.19 218 ALA A N 1
ATOM 1673 C CA . ALA A 1 218 ? 2.805 16.422 20.281 1 98.19 218 ALA A CA 1
ATOM 1674 C C . ALA A 1 218 ? 1.457 16.516 20.984 1 98.19 218 ALA A C 1
ATOM 1676 O O . ALA A 1 218 ? 1.278 15.945 22.062 1 98.19 218 ALA A O 1
ATOM 1677 N N . ALA A 1 219 ? 0.523 17.297 20.422 1 98.19 219 ALA A N 1
ATOM 1678 C CA . ALA A 1 219 ? -0.875 17.156 20.812 1 98.19 219 ALA A CA 1
ATOM 1679 C C . ALA A 1 219 ? -1.419 15.781 20.453 1 98.19 219 ALA A C 1
ATOM 1681 O O . ALA A 1 219 ? -1.224 15.305 19.328 1 98.19 219 ALA A O 1
ATOM 1682 N N . LEU A 1 220 ? -2.061 15.156 21.406 1 97.62 220 LEU A N 1
ATOM 1683 C CA . LEU A 1 220 ? -2.512 13.789 21.172 1 97.62 220 LEU A CA 1
ATOM 1684 C C . LEU A 1 220 ? -3.912 13.766 20.578 1 97.62 220 LEU A C 1
ATOM 1686 O O . LEU A 1 220 ? -4.758 14.594 20.922 1 97.62 220 LEU A O 1
ATOM 1690 N N . LEU A 1 221 ? -4.105 12.797 19.719 1 97.44 221 LEU A N 1
ATOM 1691 C CA . LEU A 1 221 ? -5.391 12.602 19.062 1 97.44 221 LEU A CA 1
ATOM 1692 C C . LEU A 1 221 ? -6.336 11.781 19.938 1 97.44 221 LEU A C 1
ATOM 1694 O O . LEU A 1 221 ? -6.258 10.547 19.938 1 97.44 221 LEU A O 1
ATOM 1698 N N . ASP A 1 222 ? -7.215 12.328 20.562 1 92.44 222 ASP A N 1
ATOM 1699 C CA . ASP A 1 222 ? -8.336 11.688 21.234 1 92.44 222 ASP A CA 1
ATOM 1700 C C . ASP A 1 222 ? -9.539 12.625 21.328 1 92.44 222 ASP A C 1
ATOM 1702 O O . ASP A 1 222 ? -9.391 13.844 21.234 1 92.44 222 ASP A O 1
ATOM 1706 N N . ASN A 1 223 ? -10.648 12.047 21.516 1 92.44 223 ASN A N 1
ATOM 1707 C CA . ASN A 1 223 ? -11.906 12.781 21.406 1 92.44 223 ASN A CA 1
ATOM 1708 C C . ASN A 1 223 ? -11.984 13.914 22.422 1 92.44 223 ASN A C 1
ATOM 1710 O O . ASN A 1 223 ? -12.469 15.008 22.109 1 92.44 223 ASN A O 1
ATOM 1714 N N . TYR A 1 224 ? -11.523 13.688 23.578 1 92.94 224 TYR A N 1
ATOM 1715 C CA . TYR A 1 224 ? -11.602 14.695 24.625 1 92.94 224 TYR A CA 1
ATOM 1716 C C . TYR A 1 224 ? -10.766 15.922 24.266 1 92.94 224 TYR A C 1
ATOM 1718 O O . TYR A 1 224 ? -11.25 17.047 24.344 1 92.94 224 TYR A O 1
ATOM 1726 N N . THR A 1 225 ? -9.547 15.688 23.906 1 94.44 225 THR A N 1
ATOM 1727 C CA . THR A 1 225 ? -8.625 16.766 23.547 1 94.44 225 THR A CA 1
ATOM 1728 C C . THR A 1 225 ? -9.133 17.547 22.344 1 94.44 225 THR A C 1
ATOM 1730 O O . THR A 1 225 ? -9.133 18.766 22.344 1 94.44 225 THR A O 1
ATOM 1733 N N . VAL A 1 226 ? -9.555 16.875 21.359 1 97.12 226 VAL A N 1
ATOM 1734 C CA . VAL A 1 226 ? -10.008 17.5 20.125 1 97.12 226 VAL A CA 1
ATOM 1735 C C . VAL A 1 226 ? -11.258 18.344 20.391 1 97.12 226 VAL A C 1
ATOM 1737 O O . VAL A 1 226 ? -11.367 19.469 19.922 1 97.12 226 VAL A O 1
ATOM 1740 N N . ARG A 1 227 ? -12.164 17.797 21.141 1 96.5 227 ARG A N 1
ATOM 1741 C CA . ARG A 1 227 ? -13.391 18.5 21.469 1 96.5 227 ARG A CA 1
ATOM 1742 C C . ARG A 1 227 ? -13.094 19.812 22.203 1 96.5 227 ARG A C 1
ATOM 1744 O O . ARG A 1 227 ? -13.688 20.844 21.891 1 96.5 227 ARG A O 1
ATOM 1751 N N . ALA A 1 228 ? -12.242 19.703 23.141 1 96.25 228 ALA A N 1
ATOM 1752 C CA . ALA A 1 228 ? -11.875 20.891 23.906 1 96.25 228 ALA A CA 1
ATOM 1753 C C . ALA A 1 228 ? -11.273 21.969 23 1 96.25 228 ALA A C 1
ATOM 1755 O O . ALA A 1 228 ? -11.586 23.156 23.125 1 96.25 228 ALA A O 1
ATOM 1756 N N . ASP A 1 229 ? -10.391 21.562 22.141 1 97.81 229 ASP A N 1
ATOM 1757 C CA . ASP A 1 229 ? -9.758 22.516 21.219 1 97.81 229 ASP A CA 1
ATOM 1758 C C . ASP A 1 229 ? -10.797 23.156 20.297 1 97.81 229 ASP A C 1
ATOM 1760 O O . ASP A 1 229 ? -10.773 24.359 20.078 1 97.81 229 ASP A O 1
ATOM 1764 N N . ILE A 1 230 ? -11.688 22.375 19.797 1 98.19 230 ILE A N 1
ATOM 1765 C CA . ILE A 1 230 ? -12.68 22.859 18.844 1 98.19 230 ILE A CA 1
ATOM 1766 C C . ILE A 1 230 ? -13.68 23.766 19.562 1 98.19 230 ILE A C 1
ATOM 1768 O O . ILE A 1 230 ? -14.109 24.781 19 1 98.19 230 ILE A O 1
ATOM 1772 N N . GLU A 1 231 ? -14.078 23.406 20.766 1 97.19 231 GLU A N 1
ATOM 1773 C CA . GLU A 1 231 ? -14.945 24.266 21.562 1 97.19 231 GLU A CA 1
ATOM 1774 C C . GLU A 1 231 ? -14.305 25.641 21.766 1 97.19 231 GLU A C 1
ATOM 1776 O O . GLU A 1 231 ? -14.992 26.672 21.703 1 97.19 231 GLU A O 1
ATOM 1781 N N . HIS A 1 232 ? -13.07 25.594 22.016 1 97.31 232 HIS A N 1
ATOM 1782 C CA . HIS A 1 232 ? -12.344 26.844 22.172 1 97.31 232 HIS A CA 1
ATOM 1783 C C . HIS A 1 232 ? -12.391 27.672 20.875 1 97.31 232 HIS A C 1
ATOM 1785 O O . HIS A 1 232 ? -12.641 28.875 20.922 1 97.31 232 HIS A O 1
ATOM 1791 N N . ILE A 1 233 ? -12.109 27.078 19.766 1 98.19 233 ILE A N 1
ATOM 1792 C CA . ILE A 1 233 ? -12.125 27.734 18.469 1 98.19 233 ILE A CA 1
ATOM 1793 C C . ILE A 1 233 ? -13.5 28.328 18.203 1 98.19 233 ILE A C 1
ATOM 1795 O O . ILE A 1 233 ? -13.617 29.453 17.719 1 98.19 233 ILE A O 1
ATOM 1799 N N . ASN A 1 234 ? -14.508 27.578 18.578 1 97.5 234 ASN A N 1
ATOM 1800 C CA . ASN A 1 234 ? -15.883 27.984 18.312 1 97.5 234 ASN A CA 1
ATOM 1801 C C . ASN A 1 234 ? -16.266 29.219 19.109 1 97.5 234 ASN A C 1
ATOM 1803 O O . ASN A 1 234 ? -17.234 29.906 18.781 1 97.5 234 ASN A O 1
ATOM 1807 N N . LYS A 1 235 ? -15.516 29.531 20.141 1 97.38 235 LYS A N 1
ATOM 1808 C CA . LYS A 1 235 ? -15.805 30.672 21 1 97.38 235 LYS A CA 1
ATOM 1809 C C . LYS A 1 235 ? -15.07 31.922 20.531 1 97.38 235 LYS A C 1
ATOM 1811 O O . LYS A 1 235 ? -15.32 33.031 21.016 1 97.38 235 LYS A O 1
ATOM 1816 N N . LEU A 1 236 ? -14.25 31.719 19.625 1 97 236 LEU A N 1
ATOM 1817 C CA . LEU A 1 236 ? -13.461 32.844 19.141 1 97 236 LEU A CA 1
ATOM 1818 C C . LEU A 1 236 ? -14.344 33.844 18.391 1 97 236 LEU A C 1
ATOM 1820 O O . LEU A 1 236 ? -15.336 33.438 17.766 1 97 236 LEU A O 1
ATOM 1824 N N . GLU A 1 237 ? -13.984 35.125 18.516 1 96.06 237 GLU A N 1
ATOM 1825 C CA . GLU A 1 237 ? -14.555 36.219 17.734 1 96.06 237 GLU A CA 1
ATOM 1826 C C . GLU A 1 237 ? -13.461 37.031 17.062 1 96.06 237 GLU A C 1
ATOM 1828 O O . GLU A 1 237 ? -12.484 37.438 17.703 1 96.06 237 GLU A O 1
ATOM 1833 N N . PRO A 1 238 ? -13.602 37.375 15.75 1 96.12 238 PRO A N 1
ATOM 1834 C CA . PRO A 1 238 ? -14.641 36.875 14.844 1 96.12 238 PRO A CA 1
ATOM 1835 C C . PRO A 1 238 ? -14.602 35.344 14.672 1 96.12 238 PRO A C 1
ATOM 1837 O O . PRO A 1 238 ? -13.562 34.719 14.922 1 96.12 238 PRO A O 1
ATOM 1840 N N . LYS A 1 239 ? -15.617 34.781 14.188 1 97.31 239 LYS A N 1
ATOM 1841 C CA . LYS A 1 239 ? -15.773 33.344 14.07 1 97.31 239 LYS A CA 1
ATOM 1842 C C . LYS A 1 239 ? -14.852 32.75 12.992 1 97.31 239 LYS A C 1
ATOM 1844 O O . LYS A 1 239 ? -14.508 33.469 12.031 1 97.31 239 LYS A O 1
ATOM 1849 N N . VAL A 1 240 ? -14.508 31.547 13.203 1 98.12 240 VAL A N 1
ATOM 1850 C CA . VAL A 1 240 ? -13.734 30.797 12.219 1 98.12 240 VAL A CA 1
ATOM 1851 C C . VAL A 1 240 ? -14.672 30.172 11.188 1 98.12 240 VAL A C 1
ATOM 1853 O O . VAL A 1 240 ? -15.742 29.672 11.539 1 98.12 240 VAL A O 1
ATOM 1856 N N . ASP A 1 241 ? -14.281 30.297 9.906 1 98.25 241 ASP A N 1
ATOM 1857 C CA . ASP A 1 241 ? -15.102 29.75 8.82 1 98.25 241 ASP A CA 1
ATOM 1858 C C . ASP A 1 241 ? -14.828 28.266 8.617 1 98.25 241 ASP A C 1
ATOM 1860 O O . ASP A 1 241 ? -15.734 27.5 8.289 1 98.25 241 ASP A O 1
ATOM 1864 N N . HIS A 1 242 ? -13.594 27.828 8.742 1 98.75 242 HIS A N 1
ATOM 1865 C CA . HIS A 1 242 ? -13.195 26.453 8.516 1 98.75 242 HIS A CA 1
ATOM 1866 C C . HIS A 1 242 ? -12.219 25.969 9.586 1 98.75 242 HIS A C 1
ATOM 1868 O O . HIS A 1 242 ? -11.391 26.75 10.07 1 98.75 242 HIS A O 1
ATOM 1874 N N . ILE A 1 243 ? -12.32 24.703 9.938 1 98.88 243 ILE A N 1
ATOM 1875 C CA . ILE A 1 243 ? -11.352 24.031 10.797 1 98.88 243 ILE A CA 1
ATOM 1876 C C . ILE A 1 243 ? -10.656 22.922 10.023 1 98.88 243 ILE A C 1
ATOM 1878 O O . ILE A 1 243 ? -11.32 22.062 9.43 1 98.88 243 ILE A O 1
ATOM 1882 N N . VAL A 1 244 ? -9.344 22.969 9.969 1 98.94 244 VAL A N 1
ATOM 1883 C CA . VAL A 1 244 ? -8.5 21.969 9.328 1 98.94 244 VAL A CA 1
ATOM 1884 C C . VAL A 1 244 ? -7.723 21.188 10.383 1 98.94 244 VAL A C 1
ATOM 1886 O O . VAL A 1 244 ? -7.109 21.781 11.273 1 98.94 244 VAL A O 1
ATOM 1889 N N . ALA A 1 245 ? -7.789 19.875 10.297 1 98.88 245 ALA A N 1
ATOM 1890 C CA . ALA A 1 245 ? -7 19.016 11.188 1 98.88 245 ALA A CA 1
ATOM 1891 C C . ALA A 1 245 ? -5.941 18.25 10.406 1 98.88 245 ALA A C 1
ATOM 1893 O O . ALA A 1 245 ? -6.262 17.516 9.461 1 98.88 245 ALA A O 1
ATOM 1894 N N . PHE A 1 246 ? -4.684 18.469 10.703 1 98.88 246 PHE A N 1
ATOM 1895 C CA . PHE A 1 246 ? -3.568 17.703 10.148 1 98.88 246 PHE A CA 1
ATOM 1896 C C . PHE A 1 246 ? -3.137 16.594 11.102 1 98.88 246 PHE A C 1
ATOM 1898 O O . PHE A 1 246 ? -2.611 16.875 12.188 1 98.88 246 PHE A O 1
ATOM 1905 N N . LEU A 1 247 ? -3.295 15.328 10.695 1 98.88 247 LEU A N 1
ATOM 1906 C CA . LEU A 1 247 ? -3.182 14.203 11.617 1 98.88 247 LEU A CA 1
ATOM 1907 C C . LEU A 1 247 ? -1.977 13.336 11.273 1 98.88 247 LEU A C 1
ATOM 1909 O O . LEU A 1 247 ? -1.697 13.094 10.102 1 98.88 247 LEU A O 1
ATOM 1913 N N . HIS A 1 248 ? -1.241 12.93 12.266 1 98.75 248 HIS A N 1
ATOM 1914 C CA . HIS A 1 248 ? -0.261 11.852 12.195 1 98.75 248 HIS A CA 1
ATOM 1915 C C . HIS A 1 248 ? -0.817 10.562 12.781 1 98.75 248 HIS A C 1
ATOM 1917 O O . HIS A 1 248 ? -0.638 10.297 13.977 1 98.75 248 HIS A O 1
ATOM 1923 N N . TRP A 1 249 ? -1.398 9.727 11.906 1 98.25 249 TRP A N 1
ATOM 1924 C CA . TRP A 1 249 ? -2.273 8.656 12.375 1 98.25 249 TRP A CA 1
ATOM 1925 C C . TRP A 1 249 ? -2.158 7.426 11.477 1 98.25 249 TRP A C 1
ATOM 1927 O O . TRP A 1 249 ? -1.396 7.426 10.508 1 98.25 249 TRP A O 1
ATOM 1937 N N . GLY A 1 250 ? -2.867 6.395 11.875 1 95.5 250 GLY A N 1
ATOM 1938 C CA . GLY A 1 250 ? -2.887 5.188 11.062 1 95.5 250 GLY A CA 1
ATOM 1939 C C . GLY A 1 250 ? -1.71 4.266 11.328 1 95.5 250 GLY A C 1
ATOM 1940 O O . GLY A 1 250 ? -1.06 4.371 12.375 1 95.5 250 GLY A O 1
ATOM 1941 N N . LYS A 1 251 ? -1.611 3.311 10.453 1 90.12 251 LYS A N 1
ATOM 1942 C CA . LYS A 1 251 ? -0.576 2.289 10.578 1 90.12 251 LYS A CA 1
ATOM 1943 C C . LYS A 1 251 ? 0.448 2.398 9.453 1 90.12 251 LYS A C 1
ATOM 1945 O O . LYS A 1 251 ? 0.08 2.568 8.289 1 90.12 251 LYS A O 1
ATOM 1950 N N . GLU A 1 252 ? 1.698 2.279 9.836 1 87.56 252 GLU A N 1
ATOM 1951 C CA . GLU A 1 252 ? 2.785 2.4 8.867 1 87.56 252 GLU A CA 1
ATOM 1952 C C . GLU A 1 252 ? 2.678 1.337 7.777 1 87.56 252 GLU A C 1
ATOM 1954 O O . GLU A 1 252 ? 2.408 0.169 8.07 1 87.56 252 GLU A O 1
ATOM 1959 N N . TYR A 1 253 ? 2.711 1.843 6.508 1 83.88 253 TYR A N 1
ATOM 1960 C CA . TYR A 1 253 ? 2.832 1.057 5.285 1 83.88 253 TYR A CA 1
ATOM 1961 C C . TYR A 1 253 ? 1.528 0.33 4.973 1 83.88 253 TYR A C 1
ATOM 1963 O O . TYR A 1 253 ? 1.498 -0.566 4.129 1 83.88 253 TYR A O 1
ATOM 1971 N N . MET A 1 254 ? 0.534 0.601 5.695 1 86.19 254 MET A N 1
ATOM 1972 C CA . MET A 1 254 ? -0.799 0.179 5.273 1 86.19 254 MET A CA 1
ATOM 1973 C C . MET A 1 254 ? -1.285 1.011 4.094 1 86.19 254 MET A C 1
ATOM 1975 O O . MET A 1 254 ? -1.309 2.24 4.16 1 86.19 254 MET A O 1
ATOM 1979 N N . ALA A 1 255 ? -1.721 0.373 3.07 1 82.38 255 ALA A N 1
ATOM 1980 C CA . ALA A 1 255 ? -2.021 1.048 1.811 1 82.38 255 ALA A CA 1
ATOM 1981 C C . ALA A 1 255 ? -3.418 1.661 1.836 1 82.38 255 ALA A C 1
ATOM 1983 O O . ALA A 1 255 ? -3.762 2.475 0.976 1 82.38 255 ALA A O 1
ATOM 1984 N N . ILE A 1 256 ? -4.199 1.312 2.775 1 79.88 256 ILE A N 1
ATOM 1985 C CA . ILE A 1 256 ? -5.555 1.828 2.947 1 79.88 256 ILE A CA 1
ATOM 1986 C C . ILE A 1 256 ? -5.746 2.299 4.387 1 79.88 256 ILE A C 1
ATOM 1988 O O . ILE A 1 256 ? -5.07 1.818 5.301 1 79.88 256 ILE A O 1
ATOM 1992 N N . PRO A 1 257 ? -6.652 3.205 4.512 1 85.81 257 PRO A N 1
ATOM 1993 C CA . PRO A 1 257 ? -6.941 3.551 5.906 1 85.81 257 PRO A CA 1
ATOM 1994 C C . PRO A 1 257 ? -7.586 2.4 6.68 1 85.81 257 PRO A C 1
ATOM 1996 O O . PRO A 1 257 ? -8.328 1.606 6.102 1 85.81 257 PRO A O 1
ATOM 1999 N N . 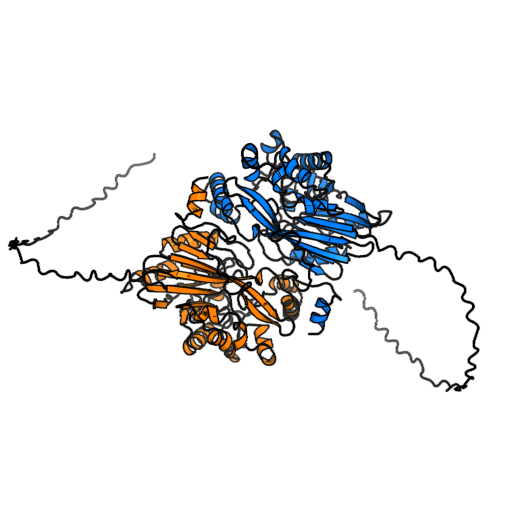ASN A 1 258 ? -7.207 2.324 7.938 1 81.31 258 ASN A N 1
ATOM 2000 C CA . ASN A 1 258 ? -7.883 1.327 8.758 1 81.31 258 ASN A CA 1
ATOM 2001 C C . ASN A 1 258 ? -9.188 1.867 9.336 1 81.31 258 ASN A C 1
ATOM 2003 O O . ASN A 1 258 ? -9.531 3.031 9.125 1 81.31 258 ASN A O 1
ATOM 2007 N N . GLU A 1 259 ? -9.883 1.044 10.055 1 78.81 259 GLU A N 1
ATOM 2008 C CA . GLU A 1 259 ? -11.203 1.395 10.586 1 78.81 259 GLU A CA 1
ATOM 2009 C C . GLU A 1 259 ? -11.102 2.518 11.617 1 78.81 259 GLU A C 1
ATOM 2011 O O . GLU A 1 259 ? -11.961 3.4 11.664 1 78.81 259 GLU A O 1
ATOM 2016 N N . GLU A 1 260 ? -10.18 2.447 12.383 1 86.38 260 GLU A N 1
ATOM 2017 C CA . GLU A 1 260 ? -9.992 3.465 13.414 1 86.38 260 GLU A CA 1
ATOM 2018 C C . GLU A 1 260 ? -9.812 4.848 12.797 1 86.38 260 GLU A C 1
ATOM 2020 O O . GLU A 1 260 ? -10.352 5.836 13.305 1 86.38 260 GLU A O 1
ATOM 2025 N N . GLN A 1 261 ? -9.094 4.91 11.719 1 91.75 261 GLN A N 1
ATOM 2026 C CA . GLN A 1 261 ? -8.898 6.18 11.023 1 91.75 261 GLN A CA 1
ATOM 2027 C C . GLN A 1 261 ? -10.219 6.73 10.5 1 91.75 261 GLN A C 1
ATOM 2029 O O . GLN A 1 261 ? -10.531 7.906 10.711 1 91.75 261 GLN A O 1
ATOM 2034 N N . ARG A 1 262 ? -10.922 5.898 9.867 1 86.88 262 ARG A N 1
ATOM 2035 C CA . ARG A 1 262 ? -12.164 6.383 9.281 1 86.88 262 ARG A CA 1
ATOM 2036 C C . ARG A 1 262 ? -13.172 6.758 10.367 1 86.88 262 ARG A C 1
ATOM 2038 O O . ARG A 1 262 ? -13.891 7.754 10.242 1 86.88 262 ARG A O 1
ATOM 2045 N N . GLU A 1 263 ? -13.258 5.945 11.414 1 87.88 263 GLU A N 1
ATOM 2046 C CA . GLU A 1 263 ? -14.125 6.281 12.531 1 87.88 263 GLU A CA 1
ATOM 2047 C C . GLU A 1 263 ? -13.75 7.629 13.141 1 87.88 263 GLU A C 1
ATOM 2049 O O . GLU A 1 263 ? -14.625 8.438 13.461 1 87.88 263 GLU A O 1
ATOM 2054 N N . MET A 1 264 ? -12.523 7.801 13.273 1 94.19 264 MET A N 1
ATOM 2055 C CA . MET A 1 264 ? -12.062 9.078 13.812 1 94.19 264 MET A CA 1
ATOM 2056 C C . MET A 1 264 ? -12.406 10.219 12.867 1 94.19 264 MET A C 1
ATOM 2058 O O . MET A 1 264 ? -12.781 11.312 13.305 1 94.19 264 MET A O 1
ATOM 2062 N N . ALA A 1 265 ? -12.281 10.023 11.586 1 93.88 265 ALA A N 1
ATOM 2063 C CA . ALA A 1 265 ? -12.648 11.039 10.609 1 93.88 265 ALA A CA 1
ATOM 2064 C C . ALA A 1 265 ? -14.125 11.43 10.742 1 93.88 265 ALA A C 1
ATOM 2066 O O . ALA A 1 265 ? -14.469 12.609 10.672 1 93.88 265 ALA A O 1
ATOM 2067 N N . VAL A 1 266 ? -14.93 10.469 10.93 1 92 266 VAL A N 1
ATOM 2068 C CA . VAL A 1 266 ? -16.359 10.703 11.109 1 92 266 VAL A CA 1
ATOM 2069 C C . VAL A 1 266 ? -16.594 11.523 12.383 1 92 266 VAL A C 1
ATOM 2071 O O . VAL A 1 266 ? -17.391 12.453 12.383 1 92 266 VAL A O 1
ATOM 2074 N N . GLU A 1 267 ? -15.906 11.156 13.422 1 95.31 267 GLU A N 1
ATOM 2075 C CA . GLU A 1 267 ? -16.047 11.891 14.68 1 95.31 267 GLU A CA 1
ATOM 2076 C C . GLU A 1 267 ? -15.586 13.344 14.516 1 95.31 267 GLU A C 1
ATOM 2078 O O . GLU A 1 267 ? -16.234 14.258 15.031 1 95.31 267 GLU A O 1
ATOM 2083 N N . LEU A 1 268 ? -14.5 13.555 13.867 1 98.06 268 LEU A N 1
ATOM 2084 C CA . LEU A 1 268 ? -13.992 14.898 13.641 1 98.06 268 LEU A CA 1
ATOM 2085 C C . LEU A 1 268 ? -14.984 15.727 12.828 1 98.06 268 LEU A C 1
ATOM 2087 O O . LEU A 1 268 ? -15.195 16.906 13.109 1 98.06 268 LEU A O 1
ATOM 2091 N N . LYS A 1 269 ? -15.516 15.07 11.875 1 96.75 269 LYS A N 1
ATOM 2092 C CA . LYS A 1 269 ? -16.562 15.727 11.102 1 96.75 269 LYS A CA 1
ATOM 2093 C C . LYS A 1 269 ? -17.703 16.203 12.008 1 96.75 269 LYS A C 1
ATOM 2095 O O . LYS A 1 269 ? -18.141 17.344 11.898 1 96.75 269 LYS A O 1
ATOM 2100 N N . LYS A 1 270 ? -18.141 15.391 12.875 1 96.44 270 LYS A N 1
ATOM 2101 C CA . LYS A 1 270 ? -19.234 15.719 13.789 1 96.44 270 LYS A CA 1
ATOM 2102 C C . LYS A 1 270 ? -18.875 16.922 14.664 1 96.44 270 LYS A C 1
ATOM 2104 O O . LYS A 1 270 ? -19.75 17.672 15.078 1 96.44 270 LYS A O 1
ATOM 2109 N N . MET A 1 271 ? -17.641 17.047 14.867 1 97.81 271 MET A N 1
ATOM 2110 C CA . MET A 1 271 ? -17.172 18.125 15.734 1 97.81 271 MET A CA 1
ATOM 2111 C C . MET A 1 271 ? -16.984 19.406 14.945 1 97.81 271 MET A C 1
ATOM 2113 O O . MET A 1 271 ? -16.656 20.453 15.523 1 97.81 271 MET A O 1
ATOM 2117 N N . GLY A 1 272 ? -17.062 19.359 13.664 1 97.62 272 GLY A N 1
ATOM 2118 C CA . GLY A 1 272 ? -17.031 20.594 12.883 1 97.62 272 GLY A CA 1
ATOM 2119 C C . GLY A 1 272 ? -15.781 20.734 12.031 1 97.62 272 GLY A C 1
ATOM 2120 O O . GLY A 1 272 ? -15.57 21.781 11.406 1 97.62 272 GLY A O 1
ATOM 2121 N N . VAL A 1 273 ? -14.953 19.688 11.938 1 98.69 273 VAL A N 1
ATOM 2122 C CA . VAL A 1 273 ? -13.758 19.734 11.094 1 98.69 273 VAL A CA 1
ATOM 2123 C C . VAL A 1 273 ? -14.148 19.578 9.633 1 98.69 273 VAL A C 1
ATOM 2125 O O . VAL A 1 273 ? -14.852 18.625 9.266 1 98.69 273 VAL A O 1
ATOM 2128 N N . GLY A 1 274 ? -13.68 20.516 8.836 1 98.62 274 GLY A N 1
ATOM 2129 C CA . GLY A 1 274 ? -14.047 20.484 7.426 1 98.62 274 GLY A CA 1
ATOM 2130 C C . GLY A 1 274 ? -13.031 19.781 6.559 1 98.62 274 GLY A C 1
ATOM 2131 O O . GLY A 1 274 ? -13.367 19.25 5.492 1 98.62 274 GLY A O 1
ATOM 2132 N N . LEU A 1 275 ? -11.797 19.812 6.938 1 98.88 275 LEU A N 1
ATOM 2133 C CA . LEU A 1 275 ? -10.711 19.188 6.191 1 98.88 275 LEU A CA 1
ATOM 2134 C C . LEU A 1 275 ? -9.797 18.391 7.121 1 98.88 275 LEU A C 1
ATOM 2136 O O . LEU A 1 275 ? -9.367 18.906 8.156 1 98.88 275 LEU A O 1
ATOM 2140 N N . ILE A 1 276 ? -9.586 17.141 6.738 1 98.88 276 ILE A N 1
ATOM 2141 C CA . ILE A 1 276 ? -8.664 16.281 7.465 1 98.88 276 ILE A CA 1
ATOM 2142 C C . ILE A 1 276 ? -7.531 15.844 6.543 1 98.88 276 ILE A C 1
ATOM 2144 O O . ILE A 1 276 ? -7.77 15.312 5.457 1 98.88 276 ILE A O 1
ATOM 2148 N N . ILE A 1 277 ? -6.34 16.125 6.887 1 98.88 277 ILE A N 1
ATOM 2149 C CA . ILE A 1 277 ? -5.141 15.695 6.168 1 98.88 277 ILE A CA 1
ATOM 2150 C C . ILE A 1 277 ? -4.352 14.703 7.023 1 98.88 277 ILE A C 1
ATOM 2152 O O . ILE A 1 277 ? -4.098 14.961 8.203 1 98.88 277 ILE A O 1
ATOM 2156 N N . GLY A 1 278 ? -3.979 13.586 6.414 1 98.62 278 GLY A N 1
ATOM 2157 C CA . GLY A 1 278 ? -3.297 12.555 7.18 1 98.62 278 GLY A CA 1
ATOM 2158 C C . GLY A 1 278 ? -1.864 12.328 6.738 1 98.62 278 GLY A C 1
ATOM 2159 O O . GLY A 1 278 ? -1.527 12.539 5.57 1 98.62 278 GLY A O 1
ATOM 2160 N N . SER A 1 279 ? -1.021 11.867 7.699 1 97.81 279 SER A N 1
ATOM 2161 C CA . SER A 1 279 ? 0.361 11.43 7.539 1 97.81 279 SER A CA 1
ATOM 2162 C C . SER A 1 279 ? 0.671 10.242 8.445 1 97.81 279 SER A C 1
ATOM 2164 O O . SER A 1 279 ? -0.211 9.742 9.148 1 97.81 279 SER A O 1
ATOM 2166 N N . HIS A 1 280 ? 1.907 9.734 8.336 1 96.31 280 HIS A N 1
ATOM 2167 C CA . HIS A 1 280 ? 2.43 8.703 9.227 1 96.31 280 HIS A CA 1
ATOM 2168 C C . HIS A 1 280 ? 2.582 7.371 8.5 1 96.31 280 HIS A C 1
ATOM 2170 O O . HIS A 1 280 ? 3.619 6.711 8.617 1 96.31 280 HIS A O 1
ATOM 2176 N N . PRO A 1 281 ? 1.604 6.898 7.734 1 91.94 281 PRO A N 1
ATOM 2177 C CA . PRO A 1 281 ? 1.717 5.57 7.125 1 91.94 281 PRO A CA 1
ATOM 2178 C C . PRO A 1 281 ? 2.914 5.453 6.184 1 91.94 281 PRO A C 1
ATOM 2180 O O . PRO A 1 281 ? 3.307 4.344 5.812 1 91.94 281 PRO A O 1
ATOM 2183 N N . HIS A 1 282 ? 3.445 6.543 5.746 1 90.06 282 HIS A N 1
ATOM 2184 C CA . HIS A 1 282 ? 4.609 6.621 4.871 1 90.06 282 HIS A CA 1
ATOM 2185 C C . HIS A 1 282 ? 4.266 6.152 3.459 1 90.06 282 HIS A C 1
ATOM 2187 O O . HIS A 1 282 ? 5.148 6.047 2.605 1 90.06 282 HIS A O 1
ATOM 2193 N N . VAL A 1 283 ? 3.064 5.805 3.24 1 86.81 283 VAL A N 1
ATOM 2194 C CA . VAL A 1 283 ? 2.49 5.559 1.921 1 86.81 283 VAL A CA 1
ATOM 2195 C C . VAL A 1 283 ? 1.158 6.297 1.791 1 86.81 283 VAL A C 1
ATOM 2197 O O . VAL A 1 283 ? 0.529 6.637 2.797 1 86.81 283 VAL A O 1
ATOM 2200 N N . MET A 1 284 ? 0.778 6.512 0.562 1 88.62 284 MET A N 1
ATOM 2201 C CA . MET A 1 284 ? -0.508 7.168 0.343 1 88.62 284 MET A CA 1
ATOM 2202 C C . MET A 1 284 ? -1.661 6.215 0.645 1 88.62 284 MET A C 1
ATOM 2204 O O . MET A 1 284 ? -1.579 5.023 0.352 1 88.62 284 MET A O 1
ATOM 2208 N N . GLN A 1 285 ? -2.775 6.734 1.199 1 88.88 285 GLN A N 1
ATOM 2209 C CA . GLN A 1 285 ? -3.92 5.898 1.544 1 88.88 285 GLN A CA 1
ATOM 2210 C C . GLN A 1 285 ? -5.191 6.398 0.861 1 88.88 285 GLN A C 1
ATOM 2212 O O . GLN A 1 285 ? -6.293 5.965 1.199 1 88.88 285 GLN A O 1
ATOM 2217 N N . GLY A 1 286 ? -5.148 7.402 -0.018 1 86.81 286 GLY A N 1
ATOM 2218 C CA . GLY A 1 286 ? -6.328 7.887 -0.722 1 86.81 286 GLY A CA 1
ATOM 2219 C C . GLY A 1 286 ? -7.117 8.914 0.07 1 86.81 286 GLY A C 1
ATOM 2220 O O . GLY A 1 286 ? -6.625 9.445 1.067 1 86.81 286 GLY A O 1
ATOM 2221 N N . HIS A 1 287 ? -8.297 9.234 -0.496 1 90.12 287 HIS A N 1
ATOM 2222 C CA . HIS A 1 287 ? -9.125 10.297 0.068 1 90.12 287 HIS A CA 1
ATOM 2223 C C . HIS A 1 287 ? -10.609 10.031 -0.19 1 90.12 287 HIS A C 1
ATOM 2225 O O . HIS A 1 287 ? -10.961 9.141 -0.961 1 90.12 287 HIS A O 1
ATOM 2231 N N . GLU A 1 288 ? -11.484 10.734 0.571 1 87.19 288 GLU A N 1
ATOM 2232 C CA . GLU A 1 288 ? -12.922 10.68 0.347 1 87.19 288 GLU A CA 1
ATOM 2233 C C . GLU A 1 288 ? -13.617 11.922 0.907 1 87.19 288 GLU A C 1
ATOM 2235 O O . GLU A 1 288 ? -13.016 12.68 1.671 1 87.19 288 GLU A O 1
ATOM 2240 N N . TRP A 1 289 ? -14.781 12.094 0.409 1 88.38 289 TRP A N 1
ATOM 2241 C CA . TRP A 1 289 ? -15.711 13.023 1.048 1 88.38 289 TRP A CA 1
ATOM 2242 C C . TRP A 1 289 ? -16.625 12.297 2.021 1 88.38 289 TRP A C 1
ATOM 2244 O O . TRP A 1 289 ? -17.25 11.297 1.66 1 88.38 289 TRP A O 1
ATOM 2254 N N . ILE A 1 290 ? -16.609 12.672 3.236 1 89.19 290 ILE A N 1
ATOM 2255 C CA . ILE A 1 290 ? -17.641 12.297 4.207 1 89.19 290 ILE A CA 1
ATOM 2256 C C . ILE A 1 290 ? -18.641 13.438 4.355 1 89.19 290 ILE A C 1
ATOM 2258 O O . ILE A 1 290 ? -18.453 14.328 5.191 1 89.19 290 ILE A O 1
ATOM 2262 N N . ASN A 1 291 ? -19.656 13.398 3.492 1 88.75 291 ASN A N 1
ATOM 2263 C CA . ASN A 1 291 ? -20.547 14.547 3.291 1 88.75 291 ASN A CA 1
ATOM 2264 C C . ASN A 1 291 ? -19.766 15.789 2.887 1 88.75 291 ASN A C 1
ATOM 2266 O O . ASN A 1 291 ? -19.125 15.812 1.838 1 88.75 291 ASN A O 1
ATOM 2270 N N . ASP A 1 292 ? -19.641 16.766 3.807 1 93.44 292 ASP A N 1
ATOM 2271 C CA . ASP A 1 292 ? -19 18.016 3.424 1 93.44 292 ASP A CA 1
ATOM 2272 C C . ASP A 1 292 ? -17.578 18.109 3.965 1 93.44 292 ASP A C 1
ATOM 2274 O O . ASP A 1 292 ? -16.891 19.109 3.752 1 93.44 292 ASP A O 1
ATOM 2278 N N . THR A 1 293 ? -17.156 17.047 4.629 1 97.06 293 THR A N 1
ATOM 2279 C CA . THR A 1 293 ? -15.789 16.984 5.121 1 97.06 293 THR A CA 1
ATOM 2280 C C . THR A 1 293 ? -14.898 16.203 4.152 1 97.06 293 THR A C 1
ATOM 2282 O O . THR A 1 293 ? -15.234 15.094 3.748 1 97.06 293 THR A O 1
ATOM 2285 N N . LEU A 1 294 ? -13.805 16.844 3.734 1 97.81 294 LEU A N 1
ATOM 2286 C CA . LEU A 1 294 ? -12.82 16.188 2.879 1 97.81 294 LEU A CA 1
ATOM 2287 C C . LEU A 1 294 ? -11.695 15.578 3.709 1 97.81 294 LEU A C 1
ATOM 2289 O O . LEU A 1 294 ? -11.156 16.234 4.605 1 97.81 294 LEU A O 1
ATOM 2293 N N . VAL A 1 295 ? -11.414 14.273 3.447 1 96.94 295 VAL A N 1
ATOM 2294 C CA . VAL A 1 295 ? -10.352 13.594 4.18 1 96.94 295 VAL A CA 1
ATOM 2295 C C . VAL A 1 295 ? -9.328 13.016 3.201 1 96.94 295 VAL A C 1
ATOM 2297 O O . VAL A 1 295 ? -9.703 12.336 2.24 1 96.94 295 VAL A O 1
ATOM 2300 N N . HIS A 1 296 ? -8.117 13.328 3.328 1 96.94 296 HIS A N 1
ATOM 2301 C CA . HIS A 1 296 ? -6.996 12.57 2.787 1 96.94 296 HIS A CA 1
ATOM 2302 C C . HIS A 1 296 ? -6.309 11.758 3.877 1 96.94 296 HIS A C 1
ATOM 2304 O O . HIS A 1 296 ? -5.723 12.32 4.805 1 96.94 296 HIS A O 1
ATOM 2310 N N . TYR A 1 297 ? -6.277 10.531 3.748 1 94.31 297 TYR A N 1
ATOM 2311 C CA . TYR A 1 297 ? -5.926 9.688 4.883 1 94.31 297 TYR A CA 1
ATOM 2312 C C . TYR A 1 297 ? -4.418 9.672 5.113 1 94.31 297 TYR A C 1
ATOM 2314 O O . TYR A 1 297 ? -3.957 9.484 6.238 1 94.31 297 TYR A O 1
ATOM 2322 N N . SER A 1 298 ? -3.658 9.734 4.094 1 96.25 298 SER A N 1
ATOM 2323 C CA . SER A 1 298 ? -2.207 9.844 4.211 1 96.25 298 SER A CA 1
ATOM 2324 C C . SER A 1 298 ? -1.585 10.344 2.914 1 96.25 298 SER A C 1
ATOM 2326 O O . SER A 1 298 ? -1.855 9.797 1.84 1 96.25 298 SER A O 1
ATOM 2328 N N . LEU A 1 299 ? -0.743 11.32 3.055 1 96.62 299 LEU A N 1
ATOM 2329 C CA . LEU A 1 299 ? -0.041 11.875 1.902 1 96.62 299 LEU A CA 1
ATOM 2330 C C . LEU A 1 299 ? 1.286 11.156 1.679 1 96.62 299 LEU A C 1
ATOM 2332 O O . LEU A 1 299 ? 1.979 11.414 0.691 1 96.62 299 LEU A O 1
ATOM 2336 N N . GLY A 1 300 ? 1.667 10.266 2.578 1 92.81 300 GLY A N 1
ATOM 2337 C CA . GLY A 1 300 ? 2.895 9.5 2.416 1 92.81 300 GLY A CA 1
ATOM 2338 C C . GLY A 1 300 ? 4.145 10.328 2.641 1 92.81 300 GLY A C 1
ATOM 2339 O O . GLY A 1 300 ? 4.086 11.398 3.25 1 92.81 300 GLY A O 1
ATOM 2340 N N . ASN A 1 301 ? 5.301 9.75 2.189 1 91.12 301 ASN A N 1
ATOM 2341 C CA . ASN A 1 301 ? 6.598 10.406 2.314 1 91.12 301 ASN A CA 1
ATOM 2342 C C . ASN A 1 301 ? 6.77 11.516 1.285 1 91.12 301 ASN A C 1
ATOM 2344 O O . ASN A 1 301 ? 6.363 11.367 0.131 1 91.12 301 ASN A O 1
ATOM 2348 N N . PHE A 1 302 ? 7.344 12.617 1.651 1 94.06 302 PHE A N 1
ATOM 2349 C CA . PHE A 1 302 ? 7.688 13.703 0.741 1 94.06 302 PHE A CA 1
ATOM 2350 C C . PHE A 1 302 ? 9.195 13.852 0.621 1 94.06 302 PHE A C 1
ATOM 2352 O O . PHE A 1 302 ? 9.773 13.594 -0.44 1 94.06 302 PHE A O 1
ATOM 2359 N N . VAL A 1 303 ? 9.875 14.195 1.721 1 90.94 303 VAL A N 1
ATOM 2360 C CA . VAL A 1 303 ? 11.32 14.102 1.88 1 90.94 303 VAL A CA 1
ATOM 2361 C C . VAL A 1 303 ? 11.656 13.219 3.08 1 90.94 303 VAL A C 1
ATOM 2363 O O . VAL A 1 303 ? 11.93 13.719 4.172 1 90.94 303 VAL A O 1
ATOM 2366 N N . PHE A 1 304 ? 11.5 12.023 2.863 1 87.19 304 PHE A N 1
ATOM 2367 C CA . PHE A 1 304 ? 11.648 11.008 3.895 1 87.19 304 PHE A CA 1
ATOM 2368 C C . PHE A 1 304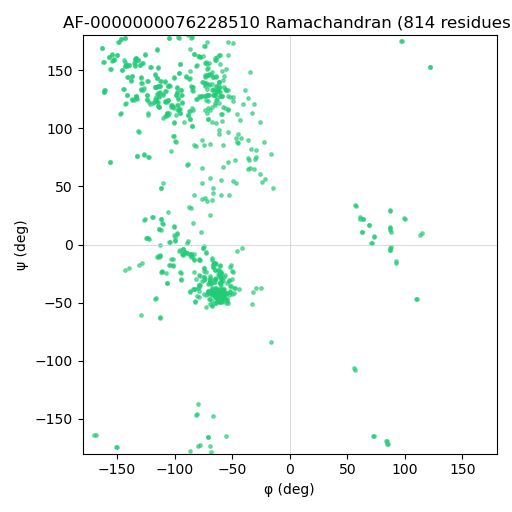 ? 12.188 9.711 3.301 1 87.19 304 PHE A C 1
ATOM 2370 O O . PHE A 1 304 ? 11.555 9.109 2.428 1 87.19 304 PHE A O 1
ATOM 2377 N N . HIS A 1 305 ? 13.305 9.484 3.699 1 71.5 305 HIS A N 1
ATOM 2378 C CA . HIS A 1 305 ? 13.867 8.266 3.121 1 71.5 305 HIS A CA 1
ATOM 2379 C C . HIS A 1 305 ? 13 7.051 3.451 1 71.5 305 HIS A C 1
ATOM 2381 O O . HIS A 1 305 ? 12.594 6.867 4.602 1 71.5 305 HIS A O 1
ATOM 2387 N N . PRO A 1 306 ? 12.391 6.512 2.467 1 59.06 306 PRO A N 1
ATOM 2388 C CA . PRO A 1 306 ? 11.578 5.324 2.746 1 59.06 306 PRO A CA 1
ATOM 2389 C C . PRO A 1 306 ? 12.305 4.312 3.631 1 59.06 306 PRO A C 1
ATOM 2391 O O . PRO A 1 306 ? 13.477 4 3.391 1 59.06 306 PRO A O 1
ATOM 2394 N N . HIS A 1 307 ? 12.086 4.598 5.012 1 50.03 307 HIS A N 1
ATOM 2395 C CA . HIS A 1 307 ? 12.734 3.725 5.984 1 50.03 307 HIS A CA 1
ATOM 2396 C C . HIS A 1 307 ? 12.797 2.287 5.48 1 50.03 307 HIS A C 1
ATOM 2398 O O . HIS A 1 307 ? 11.953 1.87 4.68 1 50.03 307 HIS A O 1
ATOM 2404 N N . TYR A 1 308 ? 13.898 1.765 6 1 45.47 308 TYR A N 1
ATOM 2405 C CA . TYR A 1 308 ? 14.414 0.404 6.09 1 45.47 308 TYR A CA 1
ATOM 2406 C C . TYR A 1 308 ? 13.328 -0.564 6.543 1 45.47 308 TYR A C 1
ATOM 2408 O O . TYR A 1 308 ? 13.625 -1.653 7.035 1 45.47 308 TYR A O 1
ATOM 2416 N N . THR A 1 309 ? 12.258 0.089 6.852 1 45.06 309 THR A N 1
ATOM 2417 C CA . THR A 1 309 ? 11.469 -0.749 7.75 1 45.06 309 THR A CA 1
ATOM 2418 C C . THR A 1 309 ? 11.328 -2.16 7.188 1 45.06 309 THR A C 1
ATOM 2420 O O . THR A 1 309 ? 11.164 -3.121 7.941 1 45.06 309 THR A O 1
ATOM 2423 N N . PHE A 1 310 ? 11.102 -2.205 5.918 1 45.72 310 PHE A N 1
ATOM 2424 C CA . PHE A 1 310 ? 11.07 -3.598 5.484 1 45.72 310 PHE A CA 1
ATOM 2425 C C . PHE A 1 310 ? 12.297 -4.348 5.984 1 45.72 310 PHE A C 1
ATOM 2427 O O . PHE A 1 310 ? 12.211 -5.52 6.355 1 45.72 310 PHE A O 1
ATOM 2434 N N . MET A 1 311 ? 13.391 -3.658 5.871 1 43.09 311 MET A N 1
ATOM 2435 C CA . MET A 1 311 ? 14.688 -4.285 6.145 1 43.09 311 MET A CA 1
ATOM 2436 C C . MET A 1 311 ? 14.984 -4.277 7.637 1 43.09 311 MET A C 1
ATOM 2438 O O . MET A 1 311 ? 15.906 -4.961 8.094 1 43.09 311 MET A O 1
ATOM 2442 N N . GLY A 1 312 ? 14.344 -3.352 8.266 1 40.88 312 GLY A N 1
ATOM 2443 C CA . GLY A 1 312 ? 14.656 -3.354 9.688 1 40.88 312 GLY A CA 1
ATOM 2444 C C . GLY A 1 312 ? 14.438 -4.703 10.344 1 40.88 312 GLY A C 1
ATOM 2445 O O . GLY A 1 312 ? 15.203 -5.105 11.219 1 40.88 312 GLY A O 1
ATOM 2446 N N . GLY A 1 313 ? 13.289 -5.273 10.133 1 38.38 313 GLY A N 1
ATOM 2447 C CA . GLY A 1 313 ? 13.172 -6.605 10.703 1 38.38 313 GLY A CA 1
ATOM 2448 C C . GLY A 1 313 ? 14.312 -7.523 10.312 1 38.38 313 GLY A C 1
ATOM 2449 O O . GLY A 1 313 ? 14.438 -8.633 10.836 1 38.38 313 GLY A O 1
ATOM 2450 N N . LEU A 1 314 ? 14.656 -7.359 9.055 1 35.91 314 LEU A N 1
ATOM 2451 C CA . LEU A 1 314 ? 15.828 -8.172 8.742 1 35.91 314 LEU A CA 1
ATOM 2452 C C . LEU A 1 314 ? 16.938 -7.961 9.766 1 35.91 314 LEU A C 1
ATOM 2454 O O . LEU A 1 314 ? 17.781 -8.836 9.961 1 35.91 314 LEU A O 1
ATOM 2458 N N . SER A 1 315 ? 16.922 -6.742 10.297 1 35.22 315 SER A N 1
ATOM 2459 C CA . SER A 1 315 ? 18.031 -6.359 11.18 1 35.22 315 SER A CA 1
ATOM 2460 C C . SER A 1 315 ? 17.875 -7 12.555 1 35.22 315 SER A C 1
ATOM 2462 O O . SER A 1 315 ? 18.734 -6.824 13.422 1 35.22 315 SER A O 1
ATOM 2464 N N . GLY A 1 316 ? 16.828 -7.227 13.023 1 36.78 316 GLY A N 1
ATOM 2465 C CA . GLY A 1 316 ? 16.969 -7.719 14.383 1 36.78 316 GLY A CA 1
ATOM 2466 C C . GLY A 1 316 ? 18.234 -8.547 14.594 1 36.78 316 GLY A C 1
ATOM 2467 O O . GLY A 1 316 ? 18.625 -8.797 15.734 1 36.78 316 GLY A O 1
ATOM 2468 N N . LYS A 1 317 ? 18.453 -9.5 13.781 1 38.78 317 LYS A N 1
ATOM 2469 C CA . LYS A 1 317 ? 19.625 -10.273 14.188 1 38.78 317 LYS A CA 1
ATOM 2470 C C . LYS A 1 317 ? 20.906 -9.453 14.055 1 38.78 317 LYS A C 1
ATOM 2472 O O . LYS A 1 317 ? 21.906 -9.742 14.727 1 38.78 317 LYS A O 1
ATOM 2477 N N . ALA A 1 318 ? 21.141 -8.781 12.914 1 39.81 318 ALA A N 1
ATOM 2478 C CA . ALA A 1 318 ? 22.422 -8.094 12.805 1 39.81 318 ALA A CA 1
ATOM 2479 C C . ALA A 1 318 ? 22.375 -6.75 13.523 1 39.81 318 ALA A C 1
ATOM 2481 O O . ALA A 1 318 ? 21.312 -6.215 13.805 1 39.81 318 ALA A O 1
ATOM 2482 N N . ASN A 1 319 ? 23.516 -6.188 14.023 1 44.38 319 ASN A N 1
ATOM 2483 C CA . ASN A 1 319 ? 23.688 -4.895 14.68 1 44.38 319 ASN A CA 1
ATOM 2484 C C . ASN A 1 319 ? 23.047 -3.77 13.875 1 44.38 319 ASN A C 1
ATOM 2486 O O . ASN A 1 319 ? 23 -3.826 12.641 1 44.38 319 ASN A O 1
ATOM 2490 N N . LYS A 1 320 ? 22.203 -3.031 14.609 1 44.22 320 LYS A N 1
ATOM 2491 C CA . LYS A 1 320 ? 21.484 -1.84 14.148 1 44.22 320 LYS A CA 1
ATOM 2492 C C . LYS A 1 320 ? 22.266 -1.113 13.062 1 44.22 320 LYS A C 1
ATOM 2494 O O . LYS A 1 320 ? 21.703 -0.663 12.07 1 44.22 320 LYS A O 1
ATOM 2499 N N . ALA A 1 321 ? 23.594 -1.121 13.273 1 46.06 321 ALA A N 1
ATOM 2500 C CA . ALA A 1 321 ? 24.453 -0.415 12.32 1 46.06 321 ALA A CA 1
ATOM 2501 C C . ALA A 1 321 ? 24.438 -1.098 10.961 1 46.06 321 ALA A C 1
ATOM 2503 O O . ALA A 1 321 ? 24.359 -0.431 9.922 1 46.06 321 ALA A O 1
ATOM 2504 N N . ALA A 1 322 ? 24.516 -2.342 10.984 1 48.81 322 ALA A N 1
ATOM 2505 C CA . ALA A 1 322 ? 24.547 -3.092 9.727 1 48.81 322 ALA A CA 1
ATOM 2506 C C . ALA A 1 322 ? 23.203 -3.018 9.016 1 48.81 322 ALA A C 1
ATOM 2508 O O . ALA A 1 322 ? 23.141 -2.9 7.789 1 48.81 322 ALA A O 1
ATOM 2509 N N . ILE A 1 323 ? 22.312 -2.854 9.727 1 47.34 323 ILE A N 1
ATOM 2510 C CA . ILE A 1 323 ? 20.953 -2.742 9.203 1 47.34 323 ILE A CA 1
ATOM 2511 C C . ILE A 1 323 ? 20.781 -1.397 8.5 1 47.34 323 ILE A C 1
ATOM 2513 O O . ILE A 1 323 ? 20.266 -1.337 7.379 1 47.34 323 ILE A O 1
ATOM 2517 N N . HIS A 1 324 ? 21.125 -0.554 9.344 1 45.88 324 HIS A N 1
ATOM 2518 C CA . HIS A 1 324 ? 21.047 0.791 8.781 1 45.88 324 HIS A CA 1
ATOM 2519 C C . HIS A 1 324 ? 21.875 0.899 7.508 1 45.88 324 HIS A C 1
ATOM 2521 O O . HIS A 1 324 ? 21.422 1.472 6.516 1 45.88 324 HIS A O 1
ATOM 2527 N N . ALA A 1 325 ? 23.062 0.278 7.641 1 50.34 325 ALA A N 1
ATOM 2528 C CA . ALA A 1 325 ? 23.922 0.326 6.457 1 50.34 325 ALA A CA 1
ATOM 2529 C C . ALA A 1 325 ? 23.25 -0.368 5.273 1 50.34 325 ALA A C 1
ATOM 2531 O O . ALA A 1 325 ? 23.281 0.139 4.148 1 50.34 325 ALA A O 1
ATOM 2532 N N . ARG A 1 326 ? 22.719 -1.389 5.574 1 49.31 326 ARG A N 1
ATOM 2533 C CA . ARG A 1 326 ? 22.062 -2.143 4.508 1 49.31 326 ARG A CA 1
ATOM 2534 C C . ARG A 1 326 ? 20.797 -1.438 4.031 1 49.31 326 ARG A C 1
ATOM 2536 O O . ARG A 1 326 ? 20.516 -1.402 2.83 1 49.31 326 ARG A O 1
ATOM 2543 N N . ALA A 1 327 ? 20.141 -0.954 4.984 1 48.84 327 ALA A N 1
ATOM 2544 C CA . ALA A 1 327 ? 18.938 -0.196 4.629 1 48.84 327 ALA A CA 1
ATOM 2545 C C . ALA A 1 327 ? 19.297 0.997 3.742 1 48.84 327 ALA A C 1
ATOM 2547 O O . ALA A 1 327 ? 18.594 1.275 2.766 1 48.84 327 ALA A O 1
ATOM 2548 N N . ILE A 1 328 ? 20.328 1.551 4.242 1 49.5 328 ILE A N 1
ATOM 2549 C CA . ILE A 1 328 ? 20.797 2.678 3.447 1 49.5 328 ILE A CA 1
ATOM 2550 C C . ILE A 1 328 ? 21.141 2.205 2.033 1 49.5 328 ILE A C 1
ATOM 2552 O O . ILE A 1 328 ? 20.75 2.844 1.052 1 49.5 328 ILE A O 1
ATOM 2556 N N . LYS A 1 329 ? 21.875 1.163 2.104 1 51.31 329 LYS A N 1
ATOM 2557 C CA . LYS A 1 329 ? 22.266 0.632 0.797 1 51.31 329 LYS A CA 1
ATOM 2558 C C . LYS A 1 329 ? 21.031 0.257 -0.02 1 51.31 329 LYS A C 1
ATOM 2560 O O . LYS A 1 329 ? 20.953 0.546 -1.216 1 51.31 329 LYS A O 1
ATOM 2565 N N . GLN A 1 330 ? 20.156 -0.257 0.672 1 48.66 330 GLN A N 1
ATOM 2566 C CA . GLN A 1 330 ? 18.984 -0.769 -0.024 1 48.66 330 GLN A CA 1
ATOM 2567 C C . GLN A 1 330 ? 18.016 0.359 -0.38 1 48.66 330 GLN A C 1
ATOM 2569 O O . GLN A 1 330 ? 17.328 0.296 -1.4 1 48.66 330 GLN A O 1
ATOM 2574 N N . SER A 1 331 ? 17.938 1.268 0.545 1 48.28 331 SER A N 1
ATOM 2575 C CA . SER A 1 331 ? 17.078 2.42 0.273 1 48.28 331 SER A CA 1
ATOM 2576 C C . SER A 1 331 ? 17.516 3.139 -1.001 1 48.28 331 SER A C 1
ATOM 2578 O O . SER A 1 331 ? 16.703 3.793 -1.656 1 48.28 331 SER A O 1
ATOM 2580 N N . LYS A 1 332 ? 18.797 3.012 -1.146 1 47.12 332 LYS A N 1
ATOM 2581 C CA . LYS A 1 332 ? 19.281 3.605 -2.387 1 47.12 332 LYS A CA 1
ATOM 2582 C C . LYS A 1 332 ? 18.484 3.107 -3.586 1 47.12 332 LYS A C 1
ATOM 2584 O O . LYS A 1 332 ? 18.422 3.77 -4.625 1 47.12 332 LYS A O 1
ATOM 2589 N N . LEU A 1 333 ? 17.859 2.043 -3.232 1 46.84 333 LEU A N 1
ATOM 2590 C CA . LEU A 1 333 ? 17.266 1.353 -4.375 1 46.84 333 LEU A CA 1
ATOM 2591 C C . LEU A 1 333 ? 15.75 1.361 -4.289 1 46.84 333 LEU A C 1
ATOM 2593 O O . LEU A 1 333 ? 15.062 0.921 -5.219 1 46.84 333 LEU A O 1
ATOM 2597 N N . SER A 1 334 ? 15.195 1.788 -3.133 1 48.09 334 SER A N 1
ATOM 2598 C CA . SER A 1 334 ? 13.805 1.477 -2.84 1 48.09 334 SER A CA 1
ATOM 2599 C C . SER A 1 334 ? 12.859 2.365 -3.641 1 48.09 334 SER A C 1
ATOM 2601 O O . SER A 1 334 ? 12.883 3.592 -3.504 1 48.09 334 SER A O 1
ATOM 2603 N N . ARG A 1 335 ? 12.477 1.96 -4.809 1 57.66 335 ARG A N 1
ATOM 2604 C CA . ARG A 1 335 ? 11.477 2.566 -5.68 1 57.66 335 ARG A CA 1
ATOM 2605 C C . ARG A 1 335 ? 10.078 2.049 -5.355 1 57.66 335 ARG A C 1
ATOM 2607 O O . ARG A 1 335 ? 9.172 2.129 -6.188 1 57.66 335 ARG A O 1
ATOM 2614 N N . GLY A 1 336 ? 9.797 1.741 -4.125 1 64 336 GLY A N 1
ATOM 2615 C CA . GLY A 1 336 ? 8.523 1.138 -3.771 1 64 336 GLY A CA 1
ATOM 2616 C C . GLY A 1 336 ? 7.434 2.158 -3.508 1 64 336 GLY A C 1
ATOM 2617 O O . GLY A 1 336 ? 7.59 3.34 -3.826 1 64 336 GLY A O 1
ATOM 2618 N N . PRO A 1 337 ? 6.285 1.747 -3.141 1 71.81 337 PRO A N 1
ATOM 2619 C CA . PRO A 1 337 ? 5.109 2.592 -2.932 1 71.81 337 PRO A CA 1
ATOM 2620 C C . PRO A 1 337 ? 5.398 3.797 -2.039 1 71.81 337 PRO A C 1
ATOM 2622 O O . PRO A 1 337 ? 4.719 4.82 -2.141 1 71.81 337 PRO A O 1
ATOM 2625 N N . ALA A 1 338 ? 6.391 3.717 -1.246 1 79.44 338 ALA A N 1
ATOM 2626 C CA . ALA A 1 338 ? 6.738 4.805 -0.337 1 79.44 338 ALA A CA 1
ATOM 2627 C C . ALA A 1 338 ? 7.344 5.98 -1.097 1 79.44 338 ALA A C 1
ATOM 2629 O O . ALA A 1 338 ? 7.504 7.07 -0.541 1 79.44 338 ALA A O 1
ATOM 2630 N N . GLY A 1 339 ? 7.57 5.805 -2.346 1 79.19 339 GLY A N 1
ATOM 2631 C CA . GLY A 1 339 ? 8.117 6.875 -3.162 1 79.19 339 GLY A CA 1
ATOM 2632 C C . GLY A 1 339 ? 7.051 7.695 -3.859 1 79.19 339 GLY A C 1
ATOM 2633 O O . GLY A 1 339 ? 7.359 8.695 -4.512 1 79.19 339 GLY A O 1
ATOM 2634 N N . PHE A 1 340 ? 5.828 7.242 -3.764 1 81.75 340 PHE A N 1
ATOM 2635 C CA . PHE A 1 340 ? 4.73 7.984 -4.371 1 81.75 340 PHE A CA 1
ATOM 2636 C C . PHE A 1 340 ? 4.066 8.906 -3.354 1 81.75 340 PHE A C 1
ATOM 2638 O O . PHE A 1 340 ? 3.871 8.516 -2.199 1 81.75 340 PHE A O 1
ATOM 2645 N N . THR A 1 341 ? 3.865 10.109 -3.768 1 91.62 341 THR A N 1
ATOM 2646 C CA . THR A 1 341 ? 3.17 11.109 -2.963 1 91.62 341 THR A CA 1
ATOM 2647 C C . THR A 1 341 ? 2.447 12.117 -3.855 1 91.62 341 THR A C 1
ATOM 2649 O O . THR A 1 341 ? 2.139 11.82 -5.012 1 91.62 341 THR A O 1
ATOM 2652 N N . GLU A 1 342 ? 1.877 13.125 -3.258 1 95.62 342 GLU A N 1
ATOM 2653 C CA . GLU A 1 342 ? 1.202 14.164 -4.039 1 95.62 342 GLU A CA 1
ATOM 2654 C C . GLU A 1 342 ? 1.143 15.477 -3.273 1 95.62 342 GLU A C 1
ATOM 2656 O O . GLU A 1 342 ? 1.266 15.5 -2.047 1 95.62 342 GLU A O 1
ATOM 2661 N N . LEU A 1 343 ? 1.127 16.562 -4.016 1 98.56 343 LEU A N 1
ATOM 2662 C CA . LEU A 1 343 ? 0.657 17.828 -3.469 1 98.56 343 LEU A CA 1
ATOM 2663 C C . LEU A 1 343 ? -0.866 17.906 -3.488 1 98.56 343 LEU A C 1
ATOM 2665 O O . LEU A 1 343 ? -1.49 17.641 -4.516 1 98.56 343 LEU A O 1
ATOM 2669 N N . PHE A 1 344 ? -1.427 18.156 -2.346 1 98.75 344 PHE A N 1
ATOM 2670 C CA . PHE A 1 344 ? -2.877 18.203 -2.209 1 98.75 344 PHE A CA 1
ATOM 2671 C C . PHE A 1 344 ? -3.367 19.625 -2.027 1 98.75 344 PHE A C 1
ATOM 2673 O O . PHE A 1 344 ? -3.107 20.25 -0.998 1 98.75 344 PHE A O 1
ATOM 2680 N N . LYS A 1 345 ? -4.059 20.188 -3.01 1 98.88 345 LYS A N 1
ATOM 2681 C CA . LYS A 1 345 ? -4.496 21.578 -3.033 1 98.88 345 LYS A CA 1
ATOM 2682 C C . LYS A 1 345 ? -5.996 21.688 -2.771 1 98.88 345 LYS A C 1
ATOM 2684 O O . LYS A 1 345 ? -6.801 21.094 -3.482 1 98.88 345 LYS A O 1
ATOM 2689 N N . VAL A 1 346 ? -6.32 22.453 -1.786 1 98.88 346 VAL A N 1
ATOM 2690 C CA . VAL A 1 346 ? -7.723 22.625 -1.429 1 98.88 346 VAL A CA 1
ATOM 2691 C C . VAL A 1 346 ? -8.117 24.094 -1.62 1 98.88 346 VAL A C 1
ATOM 2693 O O . VAL A 1 346 ? -7.375 25 -1.237 1 98.88 346 VAL A O 1
ATOM 2696 N N . ILE A 1 347 ? -9.25 24.297 -2.209 1 98.81 347 ILE A N 1
ATOM 2697 C CA . ILE A 1 347 ? -9.789 25.625 -2.439 1 98.81 347 ILE A CA 1
ATOM 2698 C C . ILE A 1 347 ? -10.977 25.875 -1.513 1 98.81 347 ILE A C 1
ATOM 2700 O O . ILE A 1 347 ? -11.984 25.172 -1.581 1 98.81 347 ILE A O 1
ATOM 2704 N N . PHE A 1 348 ? -10.836 26.953 -0.741 1 98.62 348 PHE A N 1
ATOM 2705 C CA . PHE A 1 348 ? -11.867 27.328 0.225 1 98.62 348 PHE A CA 1
ATOM 2706 C C . PHE A 1 348 ? -12.609 28.578 -0.226 1 98.62 348 PHE A C 1
ATOM 2708 O O . PHE A 1 348 ? -12 29.516 -0.754 1 98.62 348 PHE A O 1
ATOM 2715 N N . THR A 1 349 ? -13.898 28.594 -0.019 1 98.31 349 THR A N 1
ATOM 2716 C CA . THR A 1 349 ? -14.68 29.812 0.11 1 98.31 349 THR A CA 1
ATOM 2717 C C . THR A 1 349 ? -15.062 30.062 1.566 1 98.31 349 THR A C 1
ATOM 2719 O O . THR A 1 349 ? -14.688 29.297 2.451 1 98.31 349 THR A O 1
ATOM 2722 N N . LYS A 1 350 ? -15.703 31.125 1.745 1 97.62 350 LYS A N 1
ATOM 2723 C CA . LYS A 1 350 ? -16.078 31.453 3.121 1 97.62 350 LYS A CA 1
ATOM 2724 C C . LYS A 1 350 ? -16.984 30.391 3.709 1 97.62 350 LYS A C 1
ATOM 2726 O O . LYS A 1 350 ? -16.953 30.125 4.914 1 97.62 350 LYS A O 1
ATOM 2731 N N . THR A 1 351 ? -17.719 29.688 2.863 1 96.94 351 THR A N 1
ATOM 2732 C CA . THR A 1 351 ? -18.797 28.844 3.381 1 96.94 351 THR A CA 1
ATOM 2733 C C . THR A 1 351 ? -18.469 27.375 3.207 1 96.94 351 THR A C 1
ATOM 2735 O O . THR A 1 351 ? -19.078 26.516 3.857 1 96.94 351 THR A O 1
ATOM 2738 N N . GLU A 1 352 ? -17.594 27.031 2.254 1 96.94 352 GLU A N 1
ATOM 2739 C CA . GLU A 1 352 ? -17.375 25.625 1.981 1 96.94 352 GLU A CA 1
ATOM 2740 C C . GLU A 1 352 ? -15.984 25.375 1.386 1 96.94 352 GLU A C 1
ATOM 2742 O O . GLU A 1 352 ? -15.297 26.328 1.008 1 96.94 352 GLU A O 1
ATOM 2747 N N . ILE A 1 353 ? -15.523 24.156 1.406 1 98.19 353 ILE A N 1
ATOM 2748 C CA . ILE A 1 353 ? -14.5 23.703 0.475 1 98.19 353 ILE A CA 1
ATOM 2749 C C . ILE A 1 353 ? -15.094 23.578 -0.927 1 98.19 353 ILE A C 1
ATOM 2751 O O . ILE A 1 353 ? -15.898 22.688 -1.188 1 98.19 353 ILE A O 1
ATOM 2755 N N . LYS A 1 354 ? -14.719 24.453 -1.755 1 97.19 354 LYS A N 1
ATOM 2756 C CA . LYS A 1 354 ? -15.281 24.484 -3.102 1 97.19 354 LYS A CA 1
ATOM 2757 C C . LYS A 1 354 ? -14.859 23.266 -3.91 1 97.19 354 LYS A C 1
ATOM 2759 O O . LYS A 1 354 ? -15.688 22.609 -4.539 1 97.19 354 LYS A O 1
ATOM 2764 N N . THR A 1 355 ? -13.617 23 -3.973 1 96.75 355 THR A N 1
ATOM 2765 C CA . THR A 1 355 ? -13.031 21.891 -4.703 1 96.75 355 THR A CA 1
ATOM 2766 C C . THR A 1 355 ? -11.602 21.625 -4.23 1 96.75 355 THR A C 1
ATOM 2768 O O . THR A 1 355 ? -11.086 22.328 -3.367 1 96.75 355 THR A O 1
ATOM 2771 N N . ALA A 1 356 ? -11.07 20.516 -4.664 1 98.31 356 ALA A N 1
ATOM 2772 C CA . ALA A 1 356 ? -9.688 20.172 -4.371 1 98.31 356 ALA A CA 1
ATOM 2773 C C . ALA A 1 356 ? -9.023 19.5 -5.566 1 98.31 356 ALA A C 1
ATOM 2775 O O . ALA A 1 356 ? -9.711 18.953 -6.434 1 98.31 356 ALA A O 1
ATOM 2776 N N . PHE A 1 357 ? -7.707 19.641 -5.578 1 98 357 PHE A N 1
ATOM 2777 C CA . PHE A 1 357 ? -6.887 19.016 -6.613 1 98 357 PHE A CA 1
ATOM 2778 C C . PHE A 1 357 ? -5.668 18.328 -6 1 98 357 PHE A C 1
ATOM 2780 O O . PHE A 1 357 ? -5.246 18.672 -4.895 1 98 357 PHE A O 1
ATOM 2787 N N . TYR A 1 358 ? -5.211 17.344 -6.73 1 97.19 358 TYR A N 1
ATOM 2788 C CA . TYR A 1 358 ? -3.912 16.812 -6.344 1 97.19 358 TYR A CA 1
ATOM 2789 C C . TYR A 1 358 ? -2.971 16.734 -7.539 1 97.19 358 TYR A C 1
ATOM 2791 O O . TYR A 1 358 ? -3.414 16.578 -8.68 1 97.19 358 TYR A O 1
ATOM 2799 N N . LEU A 1 359 ? -1.696 17.016 -7.27 1 97.19 359 LEU A N 1
ATOM 2800 C CA . LEU A 1 359 ? -0.604 16.844 -8.219 1 97.19 359 LEU A CA 1
ATOM 2801 C C . LEU A 1 359 ? 0.242 15.625 -7.871 1 97.19 359 LEU A C 1
ATOM 2803 O O . LEU A 1 359 ? 0.936 15.617 -6.852 1 97.19 359 LEU A O 1
ATOM 2807 N N . PRO A 1 360 ? 0.179 14.586 -8.727 1 92.88 360 PRO A N 1
ATOM 2808 C CA . PRO A 1 360 ? 1.007 13.414 -8.43 1 92.88 360 PRO A CA 1
ATOM 2809 C C . PRO A 1 360 ? 2.5 13.734 -8.406 1 92.88 360 PRO A C 1
ATOM 2811 O O . PRO A 1 360 ? 2.998 14.438 -9.297 1 92.88 360 PRO A O 1
ATOM 2814 N N . VAL A 1 361 ? 3.166 13.281 -7.352 1 92.5 361 VAL A N 1
ATOM 2815 C CA . VAL A 1 361 ? 4.586 13.523 -7.129 1 92.5 361 VAL A CA 1
ATOM 2816 C C . VAL A 1 361 ? 5.301 12.203 -6.855 1 92.5 361 VAL A C 1
ATOM 2818 O O . VAL A 1 361 ? 4.766 11.328 -6.172 1 92.5 361 VAL A O 1
ATOM 2821 N N . ARG A 1 362 ? 6.449 12.047 -7.406 1 85.75 362 ARG A N 1
ATOM 2822 C CA . ARG A 1 362 ? 7.336 10.922 -7.109 1 85.75 362 ARG A CA 1
ATOM 2823 C C . ARG A 1 362 ? 8.625 11.406 -6.457 1 85.75 362 ARG A C 1
ATOM 2825 O O . ARG A 1 362 ? 9.203 12.406 -6.875 1 85.75 362 ARG A O 1
ATOM 2832 N N . VAL A 1 363 ? 9.016 10.711 -5.422 1 84.69 363 VAL A N 1
ATOM 2833 C CA . VAL A 1 363 ? 10.281 11.031 -4.77 1 84.69 363 VAL A CA 1
ATOM 2834 C C . VAL A 1 363 ? 11.422 10.297 -5.473 1 84.69 363 VAL A C 1
ATOM 2836 O O . VAL A 1 363 ? 11.523 9.07 -5.395 1 84.69 363 VAL A O 1
ATOM 2839 N N . HIS A 1 364 ? 12.133 11.109 -6.133 1 77.38 364 HIS A N 1
ATOM 2840 C CA . HIS A 1 364 ? 13.289 10.57 -6.836 1 77.38 364 HIS A CA 1
ATOM 2841 C C . HIS A 1 364 ? 14.5 10.453 -5.91 1 77.38 364 HIS A C 1
ATOM 2843 O O . HIS A 1 364 ? 14.805 11.391 -5.164 1 77.38 364 HIS A O 1
ATOM 2849 N N . VAL A 1 365 ? 15.102 9.367 -5.941 1 73.75 365 VAL A N 1
ATOM 2850 C CA . VAL A 1 365 ? 16.312 9.156 -5.152 1 73.75 365 VAL A CA 1
ATOM 2851 C C . VAL A 1 365 ? 17.531 9.141 -6.07 1 73.75 365 VAL A C 1
ATOM 2853 O O . VAL A 1 365 ? 17.594 8.344 -7.004 1 73.75 365 VAL A O 1
ATOM 2856 N N . ASP A 1 366 ? 18.281 10.172 -5.832 1 72.62 366 ASP A N 1
ATOM 2857 C CA . ASP A 1 366 ? 19.562 10.125 -6.531 1 72.62 366 ASP A CA 1
ATOM 2858 C C . ASP A 1 366 ? 20.422 8.961 -6.027 1 72.62 366 ASP A C 1
ATOM 2860 O O . ASP A 1 366 ? 20.781 8.906 -4.852 1 72.62 366 ASP A O 1
ATOM 2864 N N . ARG A 1 367 ? 20.766 8.094 -6.844 1 64.62 367 ARG A N 1
ATOM 2865 C CA . ARG A 1 367 ? 21.375 6.828 -6.469 1 64.62 367 ARG A CA 1
ATOM 2866 C C . ARG A 1 367 ? 22.828 7.035 -6.012 1 64.62 367 ARG A C 1
ATOM 2868 O O . ARG A 1 367 ? 23.375 6.195 -5.305 1 64.62 367 ARG A O 1
ATOM 2875 N N . LYS A 1 368 ? 23.453 8.148 -6.465 1 66.94 368 LYS A N 1
ATOM 2876 C CA . LYS A 1 368 ? 24.844 8.422 -6.102 1 66.94 368 LYS A CA 1
ATOM 2877 C C . LYS A 1 368 ? 24.922 9.172 -4.777 1 66.94 368 LYS A C 1
ATOM 2879 O O . LYS A 1 368 ? 25.75 8.836 -3.92 1 66.94 368 LYS A O 1
ATOM 2884 N N . THR A 1 369 ? 24.094 10.039 -4.578 1 68.31 369 THR A N 1
ATOM 2885 C CA . THR A 1 369 ? 24.188 10.914 -3.416 1 68.31 369 THR A CA 1
ATOM 2886 C C . THR A 1 369 ? 23.156 10.531 -2.357 1 68.31 369 THR A C 1
ATOM 2888 O O . THR A 1 369 ? 23.25 10.977 -1.211 1 68.31 369 THR A O 1
ATOM 2891 N N . PHE A 1 370 ? 22.188 9.805 -2.699 1 68.69 370 PHE A N 1
ATOM 2892 C CA . PHE A 1 370 ? 21.078 9.375 -1.854 1 68.69 370 PHE A CA 1
ATOM 2893 C C . PHE A 1 370 ? 20.172 10.555 -1.501 1 68.69 370 PHE A C 1
ATOM 2895 O O . PHE A 1 370 ? 19.391 10.484 -0.549 1 68.69 370 PHE A O 1
ATOM 2902 N N . CYS A 1 371 ? 20.359 11.555 -2.252 1 77.88 371 CYS A N 1
ATOM 2903 C CA . CYS A 1 371 ? 19.469 12.703 -2.07 1 77.88 371 CYS A CA 1
ATOM 2904 C C . CYS A 1 371 ? 18.078 12.414 -2.623 1 77.88 371 CYS A C 1
ATOM 2906 O O . CYS A 1 371 ? 17.938 11.719 -3.631 1 77.88 371 CYS A O 1
ATOM 2908 N N . LEU A 1 372 ? 17.141 12.875 -1.847 1 82.5 372 LEU A N 1
ATOM 2909 C CA . LEU A 1 372 ? 15.758 12.727 -2.27 1 82.5 372 LEU A CA 1
ATOM 2910 C C . LEU A 1 372 ? 15.242 14 -2.926 1 82.5 372 LEU A C 1
ATOM 2912 O O . LEU A 1 372 ? 15.422 15.094 -2.387 1 82.5 372 LEU A O 1
ATOM 2916 N N . TYR A 1 373 ? 14.648 13.797 -4.082 1 87.44 373 TYR A N 1
ATOM 2917 C CA . TYR A 1 373 ? 14.086 14.938 -4.801 1 87.44 373 TYR A CA 1
AT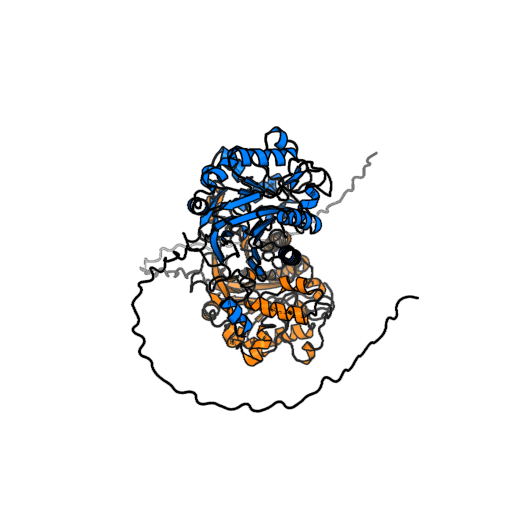OM 2918 C C . TYR A 1 373 ? 12.664 14.656 -5.25 1 87.44 373 TYR A C 1
ATOM 2920 O O . TYR A 1 373 ? 12.445 14.047 -6.301 1 87.44 373 TYR A O 1
ATOM 2928 N N . PRO A 1 374 ? 11.711 15.109 -4.473 1 92.19 374 PRO A N 1
ATOM 2929 C CA . PRO A 1 374 ? 10.344 14.984 -4.996 1 92.19 374 PRO A CA 1
ATOM 2930 C C . PRO A 1 374 ? 10.133 15.789 -6.277 1 92.19 374 PRO A C 1
ATOM 2932 O O . PRO A 1 374 ? 10.586 16.922 -6.379 1 92.19 374 PRO A O 1
ATOM 2935 N N . LYS A 1 375 ? 9.523 15.148 -7.238 1 92.81 375 LYS A N 1
ATOM 2936 C CA . LYS A 1 375 ? 9.25 15.75 -8.539 1 92.81 375 LYS A CA 1
ATOM 2937 C C . LYS A 1 375 ? 7.844 15.391 -9.023 1 92.81 375 LYS A C 1
ATOM 2939 O O . LYS A 1 375 ? 7.395 14.258 -8.844 1 92.81 375 LYS A O 1
ATOM 2944 N N . ALA A 1 376 ? 7.246 16.422 -9.641 1 94.75 376 ALA A N 1
ATOM 2945 C CA . ALA A 1 376 ? 5.953 16.141 -10.258 1 94.75 376 ALA A CA 1
ATOM 2946 C C . ALA A 1 376 ? 6.094 15.07 -11.344 1 94.75 376 ALA A C 1
ATOM 2948 O O . ALA A 1 376 ? 7.047 15.102 -12.125 1 94.75 376 ALA A O 1
ATOM 2949 N N . LEU A 1 377 ? 5.176 14.086 -11.367 1 88.56 377 LEU A N 1
ATOM 2950 C CA . LEU A 1 377 ? 5.184 13.109 -12.453 1 88.56 377 LEU A CA 1
ATOM 2951 C C . LEU A 1 377 ? 4.992 13.789 -13.805 1 88.56 377 LEU A C 1
ATOM 2953 O O . LEU A 1 377 ? 5.684 13.461 -14.766 1 88.56 377 LEU A O 1
ATOM 2957 N N . LYS A 1 378 ? 4.059 14.617 -13.859 1 90.69 378 LYS A N 1
ATOM 2958 C CA . LYS A 1 378 ? 3.812 15.508 -14.984 1 90.69 378 LYS A CA 1
ATOM 2959 C C . LYS A 1 378 ? 3.551 16.938 -14.508 1 90.69 378 LYS A C 1
ATOM 2961 O O . LYS A 1 378 ? 2.67 17.172 -13.68 1 90.69 378 LYS A O 1
ATOM 2966 N N . GLU A 1 379 ? 4.301 17.844 -15.047 1 95.38 379 GLU A N 1
ATOM 2967 C CA . GLU A 1 379 ? 4.227 19.234 -14.602 1 95.38 379 GLU A CA 1
ATOM 2968 C C . GLU A 1 379 ? 2.818 19.797 -14.766 1 95.38 379 GLU A C 1
ATOM 2970 O O . GLU A 1 379 ? 2.205 19.625 -15.828 1 95.38 379 GLU A O 1
ATOM 2975 N N . ASN A 1 380 ? 2.303 20.344 -13.734 1 96.56 380 ASN A N 1
ATOM 2976 C CA . ASN A 1 380 ? 1.05 21.094 -13.695 1 96.56 380 ASN A CA 1
ATOM 2977 C C . ASN A 1 380 ? -0.142 20.203 -14.039 1 96.56 380 ASN A C 1
ATOM 2979 O O . ASN A 1 380 ? -1.179 20.703 -14.484 1 96.56 380 ASN A O 1
ATOM 2983 N N . ASP A 1 381 ? 0.047 18.922 -13.867 1 95.19 381 ASP A N 1
ATOM 2984 C CA . ASP A 1 381 ? -1.052 18 -14.141 1 95.19 381 ASP A CA 1
ATOM 2985 C C . ASP A 1 381 ? -1.917 17.797 -12.898 1 95.19 381 ASP A C 1
ATOM 2987 O O . ASP A 1 381 ? -2.006 16.688 -12.375 1 95.19 381 ASP A O 1
ATOM 2991 N N . TRP A 1 382 ? -2.625 18.844 -12.531 1 97.12 382 TRP A N 1
ATOM 2992 C CA . TRP A 1 382 ? -3.518 18.797 -11.375 1 97.12 382 TRP A CA 1
ATOM 2993 C C . TRP A 1 382 ? -4.773 17.984 -11.695 1 97.12 382 TRP A C 1
ATOM 2995 O O . TRP A 1 382 ? -5.453 18.25 -12.688 1 97.12 382 TRP A O 1
ATOM 3005 N N . GLN A 1 383 ? -5.047 17.031 -10.852 1 93.25 383 GLN A N 1
ATOM 3006 C CA . GLN A 1 383 ? -6.25 16.219 -10.977 1 93.25 383 GLN A CA 1
ATOM 3007 C C . GLN A 1 383 ? -7.297 16.609 -9.938 1 93.25 383 GLN A C 1
ATOM 3009 O O . GLN A 1 383 ? -6.969 16.844 -8.773 1 93.25 383 GLN A O 1
ATOM 3014 N N . GLU A 1 384 ? -8.5 16.672 -10.43 1 94.5 384 GLU A N 1
ATOM 3015 C CA . GLU A 1 384 ? -9.562 17.016 -9.484 1 94.5 384 GLU A CA 1
ATOM 3016 C C . GLU A 1 384 ? -9.82 15.867 -8.508 1 94.5 384 GLU A C 1
ATOM 3018 O O . GLU A 1 384 ? -9.984 14.719 -8.922 1 94.5 384 GLU A O 1
ATOM 3023 N N . VAL A 1 385 ? -9.805 16.203 -7.215 1 94.38 385 VAL A N 1
ATOM 3024 C CA . VAL A 1 385 ? -10.07 15.211 -6.176 1 94.38 385 VAL A CA 1
ATOM 3025 C C . VAL A 1 385 ? -11.484 14.672 -6.32 1 94.38 385 VAL A C 1
ATOM 3027 O O . VAL A 1 385 ? -12.453 15.438 -6.371 1 94.38 385 VAL A O 1
ATOM 3030 N N . CYS A 1 386 ? -11.57 13.344 -6.418 1 87.5 386 CYS A N 1
ATOM 3031 C CA . CYS A 1 386 ? -12.812 12.602 -6.574 1 87.5 386 CYS A CA 1
ATOM 3032 C C . CYS A 1 386 ? -13.531 13 -7.859 1 87.5 386 CYS A C 1
ATOM 3034 O O . CYS A 1 386 ? -14.758 12.945 -7.93 1 87.5 386 CYS A O 1
ATOM 3036 N N . GLY A 1 387 ? -12.75 13.547 -8.789 1 85.62 387 GLY A N 1
ATOM 3037 C CA . GLY A 1 387 ? -13.242 13.781 -10.133 1 85.62 387 GLY A CA 1
ATOM 3038 C C . GLY A 1 387 ? -13.281 12.523 -10.984 1 85.62 387 GLY A C 1
ATOM 3039 O O . GLY A 1 387 ? -12.992 11.43 -10.492 1 85.62 387 GLY A O 1
ATOM 3040 N N . PRO A 1 388 ? -13.578 12.656 -12.266 1 76.94 388 PRO A N 1
ATOM 3041 C CA . PRO A 1 388 ? -13.773 11.5 -13.148 1 76.94 388 PRO A CA 1
ATOM 3042 C C . PRO A 1 388 ? -12.5 10.68 -13.336 1 76.94 388 PRO A C 1
ATOM 3044 O O . PRO A 1 388 ? -12.562 9.469 -13.547 1 76.94 388 PRO A O 1
ATOM 3047 N N . SER A 1 389 ? -11.414 11.328 -13.25 1 76.19 389 SER A N 1
ATOM 3048 C CA . SER A 1 389 ? -10.156 10.648 -13.539 1 76.19 389 SER A CA 1
ATOM 3049 C C . SER A 1 389 ? -9.445 10.234 -12.25 1 76.19 389 SER A C 1
ATOM 3051 O O . SER A 1 389 ? -8.352 9.68 -12.297 1 76.19 389 SER A O 1
ATOM 3053 N N . ASP A 1 390 ? -10.078 10.477 -11.117 1 83.62 390 ASP A N 1
ATOM 3054 C CA . ASP A 1 390 ? -9.453 10.18 -9.828 1 83.62 390 ASP A CA 1
ATOM 3055 C C . ASP A 1 390 ? -9.727 8.734 -9.406 1 83.62 390 ASP A C 1
ATOM 3057 O O . ASP A 1 390 ? -10.844 8.391 -9.031 1 83.62 390 ASP A O 1
ATOM 3061 N N . ASN A 1 391 ? -8.594 8 -9.367 1 70.12 391 ASN A N 1
ATOM 3062 C CA . ASN A 1 391 ? -8.703 6.586 -9.031 1 70.12 391 ASN A CA 1
ATOM 3063 C C . ASN A 1 391 ? -8.352 6.332 -7.566 1 70.12 391 ASN A C 1
ATOM 3065 O O . ASN A 1 391 ? -8.273 5.18 -7.133 1 70.12 391 ASN A O 1
ATOM 3069 N N . ASN A 1 392 ? -8.148 7.328 -6.832 1 75.94 392 ASN A N 1
ATOM 3070 C CA . ASN A 1 392 ? -7.742 7.195 -5.438 1 75.94 392 ASN A CA 1
ATOM 3071 C C . ASN A 1 392 ? -8.828 7.688 -4.484 1 75.94 392 ASN A C 1
ATOM 3073 O O . ASN A 1 392 ? -8.57 7.906 -3.301 1 75.94 392 ASN A O 1
ATOM 3077 N N . CYS A 1 393 ? -10.023 7.875 -5.027 1 82.5 393 CYS A N 1
ATOM 3078 C CA . CYS A 1 393 ? -11.133 8.367 -4.219 1 82.5 393 CYS A CA 1
ATOM 3079 C C . CYS A 1 393 ? -12.039 7.227 -3.775 1 82.5 393 CYS A C 1
ATOM 3081 O O . CYS A 1 393 ? -12.484 6.43 -4.602 1 82.5 393 CYS A O 1
ATOM 3083 N N . TYR A 1 394 ? -12.289 7.199 -2.445 1 77 394 TYR A N 1
ATOM 3084 C CA . TYR A 1 394 ? -13.172 6.164 -1.92 1 77 394 TYR A CA 1
ATOM 3085 C C . TYR A 1 394 ? -14.641 6.555 -2.098 1 77 394 TYR A C 1
ATOM 3087 O O . TYR A 1 394 ? -15.461 5.734 -2.514 1 77 394 TYR A O 1
ATOM 3095 N N . PHE A 1 395 ? -15.008 7.812 -1.693 1 78.5 395 PHE A N 1
ATOM 3096 C CA . PHE A 1 395 ? -16.375 8.32 -1.805 1 78.5 395 PHE A CA 1
ATOM 3097 C C . PHE A 1 395 ? -16.375 9.758 -2.311 1 78.5 395 PHE A C 1
ATOM 3099 O O . PHE A 1 395 ? -15.727 10.625 -1.727 1 78.5 395 PHE A O 1
ATOM 3106 N N . PRO A 1 396 ? -17.109 9.914 -3.408 1 82 396 PRO A N 1
ATOM 3107 C CA . PRO A 1 396 ? -17.172 11.289 -3.918 1 82 396 PRO A CA 1
ATOM 3108 C C . PRO A 1 396 ? -18.062 12.195 -3.068 1 82 396 PRO A C 1
ATOM 3110 O O . PRO A 1 396 ? -18.766 11.719 -2.176 1 82 396 PRO A O 1
ATOM 3113 N N . ARG A 1 397 ? -17.984 13.469 -3.393 1 86.56 397 ARG A N 1
ATOM 3114 C CA . ARG A 1 397 ? -18.797 14.445 -2.684 1 86.56 397 ARG A CA 1
ATOM 3115 C C . ARG A 1 397 ? -20.281 14.203 -2.945 1 86.56 397 ARG A C 1
ATOM 3117 O O . ARG A 1 397 ? -20.703 14.07 -4.098 1 86.56 397 ARG A O 1
ATOM 3124 N N . PRO A 1 398 ? -21.078 14.125 -1.837 1 81.88 398 PRO A N 1
ATOM 3125 C CA . PRO A 1 398 ? -22.516 13.992 -2.066 1 81.88 398 PRO A CA 1
ATOM 3126 C C . PRO A 1 398 ? -23.078 15.117 -2.939 1 81.88 398 PRO A C 1
ATOM 3128 O O . PRO A 1 398 ? -22.719 16.281 -2.762 1 81.88 398 PRO A O 1
ATOM 3131 N N . GLY A 1 399 ? -23.891 14.688 -3.949 1 81 399 GLY A N 1
ATOM 3132 C CA . GLY A 1 399 ? -24.516 15.656 -4.836 1 81 399 GLY A CA 1
ATOM 3133 C C . GLY A 1 399 ? -23.688 15.938 -6.082 1 81 399 GLY A C 1
ATOM 3134 O O . GLY A 1 399 ? -24.172 16.547 -7.035 1 81 399 GLY A O 1
ATOM 3135 N N . SER A 1 400 ? -22.484 15.539 -6.055 1 81.75 400 SER A N 1
ATOM 3136 C CA . SER A 1 400 ? -21.656 15.695 -7.246 1 81.75 400 SER A CA 1
ATOM 3137 C C . SER A 1 400 ? -22.172 14.852 -8.406 1 81.75 400 SER A C 1
ATOM 3139 O O . SER A 1 400 ? -22.969 13.93 -8.195 1 81.75 400 SER A O 1
ATOM 3141 N N . PRO A 1 401 ? -21.766 15.219 -9.594 1 78.56 401 PRO A N 1
ATOM 3142 C CA . PRO A 1 401 ? -22.219 14.414 -10.734 1 78.56 401 PRO A CA 1
ATOM 3143 C C . PRO A 1 401 ? -21.828 12.938 -10.602 1 78.56 401 PRO A C 1
ATOM 3145 O O . PRO A 1 401 ? -22.656 12.062 -10.891 1 78.56 401 PRO A O 1
ATOM 3148 N N . ILE A 1 402 ? -20.703 12.766 -10.117 1 73.31 402 ILE A N 1
ATOM 3149 C CA . ILE A 1 402 ? -20.234 11.383 -9.969 1 73.31 402 ILE A CA 1
ATOM 3150 C C . ILE A 1 402 ? -21.047 10.688 -8.875 1 73.31 402 ILE A C 1
ATOM 3152 O O . ILE A 1 402 ? -21.391 9.508 -9.008 1 73.31 402 ILE A O 1
ATOM 3156 N N . TYR A 1 403 ? -21.312 11.367 -7.844 1 72.94 403 TYR A N 1
ATOM 3157 C CA . TYR A 1 403 ? -22.109 10.828 -6.75 1 72.94 403 TYR A CA 1
ATOM 3158 C C . TYR A 1 403 ? -23.5 10.438 -7.238 1 72.94 403 TYR A C 1
ATOM 3160 O O . TYR A 1 403 ? -24 9.359 -6.906 1 72.94 403 TYR A O 1
ATOM 3168 N N . LYS A 1 404 ? -24.094 11.281 -7.98 1 72.94 404 LYS A N 1
ATOM 3169 C CA . LYS A 1 404 ? -25.438 11.031 -8.5 1 72.94 404 LYS A CA 1
ATOM 3170 C C . LYS A 1 404 ? -25.453 9.812 -9.422 1 72.94 404 LYS A C 1
ATOM 3172 O O . LYS A 1 404 ? -26.406 9.047 -9.422 1 72.94 404 LYS A O 1
ATOM 3177 N N . GLU A 1 405 ? -24.469 9.758 -10.125 1 67.88 405 GLU A N 1
ATOM 3178 C CA . GLU A 1 405 ? -24.344 8.594 -11 1 67.88 405 GLU A CA 1
ATOM 3179 C C . GLU A 1 405 ? -24.297 7.305 -10.188 1 67.88 405 GLU A C 1
ATOM 3181 O O . GLU A 1 405 ? -24.906 6.305 -10.57 1 67.88 405 GLU A O 1
ATOM 3186 N N . LEU A 1 406 ? -23.734 7.387 -9.023 1 63 406 LEU A N 1
ATOM 3187 C CA . LEU A 1 406 ? -23.578 6.215 -8.164 1 63 406 LEU A CA 1
ATOM 3188 C C . LEU A 1 406 ? -24.891 5.895 -7.449 1 63 406 LEU A C 1
ATOM 3190 O O . LEU A 1 406 ? -25.188 4.73 -7.191 1 63 406 LEU A O 1
ATOM 3194 N N . GLU A 1 407 ? -25.625 6.891 -7.102 1 61.91 407 GLU A N 1
ATOM 3195 C CA . GLU A 1 407 ? -26.906 6.703 -6.414 1 61.91 407 GLU A CA 1
ATOM 3196 C C . GLU A 1 407 ? -27.984 6.207 -7.375 1 61.91 407 GLU A C 1
ATOM 3198 O O . GLU A 1 407 ? -28.922 5.527 -6.961 1 61.91 407 GLU A O 1
ATOM 3203 N N . SER A 1 408 ? -27.859 6.523 -8.586 1 56.53 408 SER A N 1
ATOM 3204 C CA . SER A 1 408 ? -28.875 6.152 -9.57 1 56.53 408 SER A CA 1
ATOM 3205 C C . SER A 1 408 ? -28.734 4.695 -9.992 1 56.53 408 SER A C 1
ATOM 3207 O O . SER A 1 408 ? -29.656 4.113 -10.555 1 56.53 408 SER A O 1
ATOM 3209 N N . THR A 1 409 ? -27.656 4.016 -9.695 1 48.78 409 THR A N 1
ATOM 3210 C CA . THR A 1 409 ? -27.453 2.637 -10.125 1 48.78 409 THR A CA 1
ATOM 3211 C C . THR A 1 409 ? -27.797 1.667 -8.992 1 48.78 409 THR A C 1
ATOM 3213 O O . THR A 1 409 ? -27.266 0.556 -8.938 1 48.78 409 THR A O 1
ATOM 3216 N N . MET B 1 1 ? 36.031 -27.812 40.375 1 20.38 1 MET B N 1
ATOM 3217 C CA . MET B 1 1 ? 37.125 -28.672 39.906 1 20.38 1 MET B CA 1
ATOM 3218 C C . MET B 1 1 ? 36.688 -29.453 38.688 1 20.38 1 MET B C 1
ATOM 3220 O O . MET B 1 1 ? 35.844 -30.359 38.75 1 20.38 1 MET B O 1
ATOM 3224 N N . ALA B 1 2 ? 36.625 -28.547 37.594 1 22.61 2 ALA B N 1
ATOM 3225 C CA . ALA B 1 2 ? 36.25 -28.719 36.188 1 22.61 2 ALA B CA 1
ATOM 3226 C C . ALA B 1 2 ? 37.062 -29.844 35.531 1 22.61 2 ALA B C 1
ATOM 3228 O O . ALA B 1 2 ? 38.219 -29.656 35.156 1 22.61 2 ALA B O 1
ATOM 3229 N N . LYS B 1 3 ? 36.656 -31.094 36.031 1 19.55 3 LYS B N 1
ATOM 3230 C CA . LYS B 1 3 ? 37.094 -32.469 35.812 1 19.55 3 LYS B CA 1
ATOM 3231 C C . LYS B 1 3 ? 37.188 -32.781 34.344 1 19.55 3 LYS B C 1
ATOM 3233 O O . LYS B 1 3 ? 36.469 -32.188 33.531 1 19.55 3 LYS B O 1
ATOM 3238 N N . ASN B 1 4 ? 37.688 -33.938 33.75 1 18.39 4 ASN B N 1
ATOM 3239 C CA . ASN B 1 4 ? 38.719 -34.75 33.156 1 18.39 4 ASN B CA 1
ATOM 3240 C C . ASN B 1 4 ? 38.281 -35.344 31.812 1 18.39 4 ASN B C 1
ATOM 3242 O O . ASN B 1 4 ? 39.031 -35.25 30.828 1 18.39 4 ASN B O 1
ATOM 3246 N N . GLU B 1 5 ? 37.156 -36.219 31.703 1 19.72 5 GLU B N 1
ATOM 3247 C CA . GLU B 1 5 ? 37.625 -37.469 31.125 1 19.72 5 GLU B CA 1
ATOM 3248 C C . GLU B 1 5 ? 37.625 -37.438 29.609 1 19.72 5 GLU B C 1
ATOM 3250 O O . GLU B 1 5 ? 36.844 -36.656 29.016 1 19.72 5 GLU B O 1
ATOM 3255 N N . ILE B 1 6 ? 38.5 -38.125 28.781 1 22.06 6 ILE B N 1
ATOM 3256 C CA . ILE B 1 6 ? 39.438 -38.344 27.688 1 22.06 6 ILE B CA 1
ATOM 3257 C C . ILE B 1 6 ? 38.75 -39.125 26.562 1 22.06 6 ILE B C 1
ATOM 3259 O O . ILE B 1 6 ? 39.375 -39.5 25.578 1 22.06 6 ILE B O 1
ATOM 3263 N N . VAL B 1 7 ? 37.344 -39 26.391 1 20.41 7 VAL B N 1
ATOM 3264 C CA . VAL B 1 7 ? 36.781 -40.219 25.828 1 20.41 7 VAL B CA 1
ATOM 3265 C C . VAL B 1 7 ? 37.406 -40.469 24.438 1 20.41 7 VAL B C 1
ATOM 3267 O O . VAL B 1 7 ? 37.438 -39.562 23.609 1 20.41 7 VAL B O 1
ATOM 3270 N N . LEU B 1 8 ? 38.031 -41.531 24.156 1 19.92 8 LEU B N 1
ATOM 3271 C CA . LEU B 1 8 ? 38.969 -42.25 23.312 1 19.92 8 LEU B CA 1
ATOM 3272 C C . LEU B 1 8 ? 38.344 -42.594 21.953 1 19.92 8 LEU B C 1
ATOM 3274 O O . LEU B 1 8 ? 38.25 -43.75 21.578 1 19.92 8 LEU B O 1
ATOM 3278 N N . PHE B 1 9 ? 37.531 -41.656 21.312 1 20.31 9 PHE B N 1
ATOM 3279 C CA . PHE B 1 9 ? 36.719 -42.312 20.266 1 20.31 9 PHE B CA 1
ATOM 3280 C C . PHE B 1 9 ? 37.625 -42.875 19.172 1 20.31 9 PHE B C 1
ATOM 3282 O O . PHE B 1 9 ? 38.438 -42.156 18.609 1 20.31 9 PHE B O 1
ATOM 3289 N N . TYR B 1 10 ? 37.844 -44.156 19.125 1 18.38 10 TYR B N 1
ATOM 3290 C CA . TYR B 1 10 ? 38.625 -45.125 18.375 1 18.38 10 TYR B CA 1
ATOM 3291 C C . TYR B 1 10 ? 38.281 -45.094 16.906 1 18.38 10 TYR B C 1
ATOM 3293 O O . TYR B 1 10 ? 37.188 -45.562 16.516 1 18.38 10 TYR B O 1
ATOM 3301 N N . LEU B 1 11 ? 38.375 -43.969 16.266 1 19.61 11 LEU B N 1
ATOM 3302 C CA . LEU B 1 11 ? 37.844 -44 14.898 1 19.61 11 LEU B CA 1
ATOM 3303 C C . LEU B 1 11 ? 38.594 -45 14.047 1 19.61 11 LEU B C 1
ATOM 3305 O O . LEU B 1 11 ? 39.812 -44.875 13.867 1 19.61 11 LEU B O 1
ATOM 3309 N N . PHE B 1 12 ? 38.062 -46.156 13.977 1 18.25 12 PHE B N 1
ATOM 3310 C CA . PHE B 1 12 ? 38.562 -47.375 13.336 1 18.25 12 PHE B CA 1
ATOM 3311 C C . PHE B 1 12 ? 38.906 -47.094 11.875 1 18.25 12 PHE B C 1
ATOM 3313 O O . PHE B 1 12 ? 38.344 -46.188 11.258 1 18.25 12 PHE B O 1
ATOM 3320 N N . ILE B 1 13 ? 39.719 -47.969 11.148 1 19.25 13 ILE B N 1
ATOM 3321 C CA . ILE B 1 13 ? 40.906 -48.219 10.336 1 19.25 13 ILE B CA 1
ATOM 3322 C C . ILE B 1 13 ? 40.5 -48.531 8.898 1 19.25 13 ILE B C 1
ATOM 3324 O O . ILE B 1 13 ? 41.219 -48.219 7.953 1 19.25 13 ILE B O 1
ATOM 3328 N N . GLY B 1 14 ? 39.156 -49.031 8.562 1 18.42 14 GLY B N 1
ATOM 3329 C CA . GLY B 1 14 ? 39.438 -50.188 7.707 1 18.42 14 GLY B CA 1
ATOM 3330 C C . GLY B 1 14 ? 39.875 -49.781 6.316 1 18.42 14 GLY B C 1
ATOM 3331 O O . GLY B 1 14 ? 39.625 -48.688 5.859 1 18.42 14 GLY B O 1
ATOM 3332 N N . VAL B 1 15 ? 40.562 -50.656 5.402 1 19.08 15 VAL B N 1
ATOM 3333 C CA . VAL B 1 15 ? 41.656 -50.969 4.492 1 19.08 15 VAL B CA 1
ATOM 3334 C C . VAL B 1 15 ? 41.156 -50.938 3.049 1 19.08 15 VAL B C 1
ATOM 3336 O O . VAL B 1 15 ? 41.906 -50.5 2.148 1 19.08 15 VAL B O 1
ATOM 3339 N N . CYS B 1 16 ? 39.75 -51.156 2.732 1 18.7 16 CYS B N 1
ATOM 3340 C CA . CYS B 1 16 ? 39.719 -52.156 1.685 1 18.7 16 CYS B CA 1
ATOM 3341 C C . CYS B 1 16 ? 40.281 -51.594 0.373 1 18.7 16 CYS B C 1
ATOM 3343 O O . CYS B 1 16 ? 40.281 -50.375 0.175 1 18.7 16 CYS B O 1
ATOM 3345 N N . TRP B 1 17 ? 40.188 -52.406 -0.817 1 19.05 17 TRP B N 1
ATOM 3346 C CA . TRP B 1 17 ? 40.906 -53.062 -1.881 1 19.05 17 TRP B CA 1
ATOM 3347 C C . TRP B 1 17 ? 40.688 -52.406 -3.225 1 19.05 17 TRP B C 1
ATOM 3349 O O . TRP B 1 17 ? 39.594 -52.469 -3.779 1 19.05 17 TRP B O 1
ATOM 3359 N N . ILE B 1 18 ? 40.906 -51.062 -3.359 1 18.66 18 ILE B N 1
ATOM 3360 C CA . ILE B 1 18 ? 40.469 -50.438 -4.602 1 18.66 18 ILE B CA 1
ATOM 3361 C C . ILE B 1 18 ? 41.219 -51.062 -5.781 1 18.66 18 ILE B C 1
ATOM 3363 O O . ILE B 1 18 ? 42.438 -51 -5.844 1 18.66 18 ILE B O 1
ATOM 3367 N N . SER B 1 19 ? 40.531 -52.031 -6.445 1 18.16 19 SER B N 1
ATOM 3368 C CA . SER B 1 19 ? 40.906 -52.906 -7.543 1 18.16 19 SER B CA 1
ATOM 3369 C C . SER B 1 19 ? 41.406 -52.125 -8.75 1 18.16 19 SER B C 1
ATOM 3371 O O . SER B 1 19 ? 41.188 -50.906 -8.836 1 18.16 19 SER B O 1
ATOM 3373 N N . SER B 1 20 ? 41.5 -52.781 -9.984 1 18.52 20 SER B N 1
ATOM 3374 C CA . SER B 1 20 ? 42.438 -53.094 -11.055 1 18.52 20 SER B CA 1
ATOM 3375 C C . SER B 1 20 ? 42.219 -52.219 -12.273 1 18.52 20 SER B C 1
ATOM 3377 O O . SER B 1 20 ? 41.156 -52.281 -12.891 1 18.52 20 SER B O 1
ATOM 3379 N N . LEU B 1 21 ? 42.656 -50.969 -12.438 1 18.88 21 LEU B N 1
ATOM 3380 C CA . LEU B 1 21 ? 42.406 -50.062 -13.562 1 18.88 21 LEU B CA 1
ATOM 3381 C C . LEU B 1 21 ? 43.125 -50.531 -14.812 1 18.88 21 LEU B C 1
ATOM 3383 O O . LEU B 1 21 ? 44.344 -50.625 -14.844 1 18.88 21 LEU B O 1
ATOM 3387 N N . SER B 1 22 ? 42.438 -51.438 -15.555 1 18.47 22 SER B N 1
ATOM 3388 C CA . SER B 1 22 ? 42.969 -52.094 -16.75 1 18.47 22 SER B CA 1
ATOM 3389 C C . SER B 1 22 ? 43.469 -51.062 -17.766 1 18.47 22 SER B C 1
ATOM 3391 O O . SER B 1 22 ? 43.062 -49.906 -17.734 1 18.47 22 SER B O 1
ATOM 3393 N N . SER B 1 23 ? 44.125 -51.531 -18.922 1 18.91 23 SER B N 1
ATOM 3394 C CA . SER B 1 23 ? 45.219 -51.375 -19.859 1 18.91 23 SER B CA 1
ATOM 3395 C C . SER B 1 23 ? 44.812 -50.5 -21.047 1 18.91 23 SER B C 1
ATOM 3397 O O . SER B 1 23 ? 43.781 -50.75 -21.656 1 18.91 23 SER B O 1
ATOM 3399 N N . PHE B 1 24 ? 45.219 -49.188 -21.234 1 20.67 24 PHE B N 1
ATOM 3400 C CA . PHE B 1 24 ? 44.906 -48.125 -22.172 1 20.67 24 PHE B CA 1
ATOM 3401 C C . PHE B 1 24 ? 45.594 -48.375 -23.516 1 20.67 24 PHE B C 1
ATOM 3403 O O . PHE B 1 24 ? 46.781 -48.094 -23.672 1 20.67 24 PHE B O 1
ATOM 3410 N N . PRO B 1 25 ? 45.219 -49.469 -24.281 1 21.16 25 PRO B N 1
ATOM 3411 C CA . PRO B 1 25 ? 46.188 -49.656 -25.359 1 21.16 25 PRO B CA 1
ATOM 3412 C C . PRO B 1 25 ? 46.281 -48.406 -26.266 1 21.16 25 PRO B C 1
ATOM 3414 O O . PRO B 1 25 ? 45.344 -47.625 -26.359 1 21.16 25 PRO B O 1
ATOM 3417 N N . ALA B 1 26 ? 47.531 -48.188 -26.844 1 20.28 26 ALA B N 1
ATOM 3418 C CA . ALA B 1 26 ? 48.219 -47.062 -27.484 1 20.28 26 ALA B CA 1
ATOM 3419 C C . ALA B 1 26 ? 47.844 -46.938 -28.953 1 20.28 26 ALA B C 1
ATOM 3421 O O . ALA B 1 26 ? 48.312 -46.031 -29.641 1 20.28 26 ALA B O 1
ATOM 3422 N N . THR B 1 27 ? 46.531 -47.094 -29.266 1 22.25 27 THR B N 1
ATOM 3423 C CA . THR B 1 27 ? 46.375 -47.312 -30.688 1 22.25 27 THR B CA 1
ATOM 3424 C C . THR B 1 27 ? 46.969 -46.156 -31.484 1 22.25 27 THR B C 1
ATOM 3426 O O . THR B 1 27 ? 46.719 -45 -31.156 1 22.25 27 THR B O 1
ATOM 3429 N N . ASN B 1 28 ? 47.969 -46.406 -32.312 1 19.61 28 ASN B N 1
ATOM 3430 C CA . ASN B 1 28 ? 48.938 -45.781 -33.219 1 19.61 28 ASN B CA 1
ATOM 3431 C C . ASN B 1 28 ? 48.25 -44.875 -34.25 1 19.61 28 ASN B C 1
ATOM 3433 O O . ASN B 1 28 ? 47.281 -45.312 -34.875 1 19.61 28 ASN B O 1
ATOM 3437 N N . VAL B 1 29 ? 48.531 -43.594 -34.188 1 21.81 29 VAL B N 1
ATOM 3438 C CA . VAL B 1 29 ? 48.094 -42.344 -34.812 1 21.81 29 VAL B CA 1
ATOM 3439 C C . VAL B 1 29 ? 48.5 -42.344 -36.281 1 21.81 29 VAL B C 1
ATOM 3441 O O . VAL B 1 29 ? 49.656 -42.094 -36.594 1 21.81 29 VAL B O 1
ATOM 3444 N N . THR B 1 30 ? 48.438 -43.469 -37.031 1 22.61 30 THR B N 1
ATOM 3445 C CA . THR B 1 30 ? 49.094 -43.219 -38.312 1 22.61 30 THR B CA 1
ATOM 3446 C C . THR B 1 30 ? 48.438 -42.062 -39.062 1 22.61 30 THR B C 1
ATOM 3448 O O . THR B 1 30 ? 47.219 -42.062 -39.281 1 22.61 30 THR B O 1
ATOM 3451 N N . LEU B 1 31 ? 49.156 -40.875 -39.094 1 20.69 31 LEU B N 1
ATOM 3452 C CA . LEU B 1 31 ? 48.781 -39.562 -39.625 1 20.69 31 LEU B CA 1
ATOM 3453 C C . LEU B 1 31 ? 48.688 -39.562 -41.125 1 20.69 31 LEU B C 1
ATOM 3455 O O . LEU B 1 31 ? 48.781 -38.5 -41.781 1 20.69 31 LEU B O 1
ATOM 3459 N N . GLN B 1 32 ? 48.438 -40.625 -41.875 1 27.56 32 GLN B N 1
ATOM 3460 C CA . GLN B 1 32 ? 48.781 -40.344 -43.25 1 27.56 32 GLN B CA 1
ATOM 3461 C C . GLN B 1 32 ? 48.031 -39.125 -43.812 1 27.56 32 GLN B C 1
ATOM 3463 O O . GLN B 1 32 ? 46.938 -38.844 -43.375 1 27.56 32 GLN B O 1
ATOM 3468 N N . THR B 1 33 ? 48.75 -38.375 -44.688 1 24.92 33 THR B N 1
ATOM 3469 C CA . THR B 1 33 ? 48.688 -37.031 -45.25 1 24.92 33 THR B CA 1
ATOM 3470 C C . THR B 1 33 ? 47.5 -36.906 -46.188 1 24.92 33 THR B C 1
ATOM 3472 O O . THR B 1 33 ? 47.5 -37.5 -47.281 1 24.92 33 THR B O 1
ATOM 3475 N N . GLU B 1 34 ? 46.219 -37.125 -45.906 1 22.06 34 GLU B N 1
ATOM 3476 C CA . GLU B 1 34 ? 45.125 -37.125 -46.844 1 22.06 34 GLU B CA 1
ATOM 3477 C C . GLU B 1 34 ? 45.094 -35.812 -47.656 1 22.06 34 GLU B C 1
ATOM 3479 O O . GLU B 1 34 ? 45.562 -34.781 -47.156 1 22.06 34 GLU B O 1
ATOM 3484 N N . ASN B 1 35 ? 44.938 -35.875 -49.094 1 28.38 35 ASN B N 1
ATOM 3485 C CA . ASN B 1 35 ? 44.656 -35.094 -50.312 1 28.38 35 ASN B CA 1
ATOM 3486 C C . ASN B 1 35 ? 43.625 -34 -50.031 1 28.38 35 ASN B C 1
ATOM 3488 O O . ASN B 1 35 ? 42.562 -34.281 -49.469 1 28.38 35 ASN B O 1
ATOM 3492 N N . ARG B 1 36 ? 43.812 -32.656 -50.312 1 25.92 36 ARG B N 1
ATOM 3493 C CA . ARG B 1 36 ? 43.125 -31.469 -49.844 1 25.92 36 ARG B CA 1
ATOM 3494 C C . ARG B 1 36 ? 41.781 -31.312 -50.531 1 25.92 36 ARG B C 1
ATOM 3496 O O . ARG B 1 36 ? 41.719 -30.938 -51.719 1 25.92 36 ARG B O 1
ATOM 3503 N N . THR B 1 37 ? 40.875 -32.281 -50.562 1 23.25 37 THR B N 1
ATOM 3504 C CA . THR B 1 37 ? 39.531 -32 -51.062 1 23.25 37 THR B CA 1
ATOM 3505 C C . THR B 1 37 ? 39 -30.719 -50.469 1 23.25 37 THR B C 1
ATOM 3507 O O . THR B 1 37 ? 39.031 -30.5 -49.25 1 23.25 37 THR B O 1
ATOM 3510 N N . ASN B 1 38 ? 38.812 -29.641 -51.281 1 27.27 38 ASN B N 1
ATOM 3511 C CA . ASN B 1 38 ? 38.188 -28.359 -50.969 1 27.27 38 ASN B CA 1
ATOM 3512 C C . ASN B 1 38 ? 36.844 -28.547 -50.281 1 27.27 38 ASN B C 1
ATOM 3514 O O . ASN B 1 38 ? 35.844 -28.906 -50.938 1 27.27 38 ASN B O 1
ATOM 3518 N N . GLN B 1 39 ? 36.75 -29.188 -49.312 1 23.53 39 GLN B N 1
ATOM 3519 C CA . GLN B 1 39 ? 35.5 -29.281 -48.562 1 23.53 39 GLN B CA 1
ATOM 3520 C C . GLN B 1 39 ? 35.031 -27.891 -48.125 1 23.53 39 GLN B C 1
ATOM 3522 O O . GLN B 1 39 ? 35.719 -27.188 -47.406 1 23.53 39 GLN B O 1
ATOM 3527 N N . THR B 1 40 ? 34.281 -27.203 -49.062 1 28.52 40 THR B N 1
ATOM 3528 C CA . THR B 1 40 ? 33.469 -26.078 -48.625 1 28.52 40 THR B CA 1
ATOM 3529 C C . THR B 1 40 ? 32.875 -26.359 -47.219 1 28.52 40 THR B C 1
ATOM 3531 O O . THR B 1 40 ? 32.125 -27.328 -47.031 1 28.52 40 THR B O 1
ATOM 3534 N N . ASN B 1 41 ? 33.656 -26.266 -46.312 1 26.56 41 ASN B N 1
ATOM 3535 C CA . ASN B 1 41 ? 33.094 -26.391 -44.969 1 26.56 41 ASN B CA 1
ATOM 3536 C C . ASN B 1 41 ? 31.844 -25.516 -44.812 1 26.56 41 ASN B C 1
ATOM 3538 O O . ASN B 1 41 ? 31.922 -24.297 -44.906 1 26.56 41 ASN B O 1
ATOM 3542 N N . GLY B 1 42 ? 30.797 -26 -45.469 1 27.39 42 GLY B N 1
ATOM 3543 C CA . GLY B 1 42 ? 29.594 -25.391 -44.938 1 27.39 42 GLY B CA 1
ATOM 3544 C C . GLY B 1 42 ? 29.688 -25.125 -43.438 1 27.39 42 GLY B C 1
ATOM 3545 O O . GLY B 1 42 ? 29.812 -26.047 -42.625 1 27.39 42 GLY B O 1
ATOM 3546 N N . THR B 1 43 ? 30.578 -24.234 -43.156 1 30.92 43 THR B N 1
ATOM 3547 C CA . THR B 1 43 ? 30.375 -23.812 -41.781 1 30.92 43 THR B CA 1
ATOM 3548 C C . THR B 1 43 ? 28.906 -23.922 -41.375 1 30.92 43 THR B C 1
ATOM 3550 O O . THR B 1 43 ? 28.047 -23.281 -41.969 1 30.92 43 THR B O 1
ATOM 3553 N N . ALA B 1 44 ? 28.516 -25.094 -41.156 1 28.81 44 ALA B N 1
ATOM 3554 C CA . ALA B 1 44 ? 27.234 -25.062 -40.469 1 28.81 44 ALA B CA 1
ATOM 3555 C C . ALA B 1 44 ? 27.094 -23.812 -39.594 1 28.81 44 ALA B C 1
ATOM 3557 O O . ALA B 1 44 ? 27.891 -23.594 -38.688 1 28.81 44 ALA B O 1
ATOM 3558 N N . VAL B 1 45 ? 26.906 -22.797 -40.25 1 31.73 45 VAL B N 1
ATOM 3559 C CA . VAL B 1 45 ? 26.25 -21.859 -39.344 1 31.73 45 VAL B CA 1
ATOM 3560 C C . VAL B 1 45 ? 25.594 -22.625 -38.188 1 31.73 45 VAL B C 1
ATOM 3562 O O . VAL B 1 45 ? 24.625 -23.359 -38.406 1 31.73 45 VAL B O 1
ATOM 3565 N N . VAL B 1 46 ? 26.453 -23.359 -37.562 1 31.86 46 VAL B N 1
ATOM 3566 C CA . VAL B 1 46 ? 25.703 -23.609 -36.344 1 31.86 46 VAL B CA 1
ATOM 3567 C C . VAL B 1 46 ? 24.703 -22.484 -36.094 1 31.86 46 VAL B C 1
ATOM 3569 O O . VAL B 1 46 ? 25.094 -21.328 -35.875 1 31.86 46 VAL B O 1
ATOM 3572 N N . GLY B 1 47 ? 23.844 -22.359 -37.031 1 35.19 47 GLY B N 1
ATOM 3573 C CA . GLY B 1 47 ? 22.812 -21.406 -36.656 1 35.19 47 GLY B CA 1
ATOM 3574 C C . GLY B 1 47 ? 22.766 -21.094 -35.188 1 35.19 47 GLY B C 1
ATOM 3575 O O . GLY B 1 47 ? 22.766 -22.016 -34.344 1 35.19 47 GLY B O 1
ATOM 3576 N N . ASN B 1 48 ? 23.734 -20.234 -34.781 1 40.47 48 ASN B N 1
ATOM 3577 C CA . ASN B 1 48 ? 23.469 -19.672 -33.469 1 40.47 48 ASN B CA 1
ATOM 3578 C C . ASN B 1 48 ? 22.016 -19.906 -33.062 1 40.47 48 ASN B C 1
ATOM 3580 O O . ASN B 1 48 ? 21.125 -19.172 -33.438 1 40.47 48 ASN B O 1
ATOM 3584 N N . GLN B 1 49 ? 21.578 -21.016 -33.188 1 44.94 49 GLN B N 1
ATOM 3585 C CA . GLN B 1 49 ? 20.234 -21.281 -32.688 1 44.94 49 GLN B CA 1
ATOM 3586 C C . GLN B 1 49 ? 19.938 -20.453 -31.453 1 44.94 49 GLN B C 1
ATOM 3588 O O . GLN B 1 49 ? 20.625 -20.578 -30.438 1 44.94 49 GLN B O 1
ATOM 3593 N N . ALA B 1 50 ? 19.594 -19.344 -31.703 1 56.09 50 ALA B N 1
ATOM 3594 C CA . ALA B 1 50 ? 19.141 -18.516 -30.578 1 56.09 50 ALA B CA 1
ATOM 3595 C C . ALA B 1 50 ? 18.609 -19.375 -29.438 1 56.09 50 ALA B C 1
ATOM 3597 O O . ALA B 1 50 ? 17.797 -20.266 -29.656 1 56.09 50 ALA B O 1
ATOM 3598 N N . ALA B 1 51 ? 19.422 -19.484 -28.375 1 70.44 51 ALA B N 1
ATOM 3599 C CA . ALA B 1 51 ? 19 -20.219 -27.188 1 70.44 51 ALA B CA 1
ATOM 3600 C C . ALA B 1 51 ? 17.5 -20.125 -26.984 1 70.44 51 ALA B C 1
ATOM 3602 O O . ALA B 1 51 ? 16.906 -19.062 -27.156 1 70.44 51 ALA B O 1
ATOM 3603 N N . GLU B 1 52 ? 16.891 -21.328 -26.984 1 92.25 52 GLU B N 1
ATOM 3604 C CA . GLU B 1 52 ? 15.445 -21.406 -26.797 1 92.25 52 GLU B CA 1
ATOM 3605 C C . GLU B 1 52 ? 15.016 -20.641 -25.547 1 92.25 52 GLU B C 1
ATOM 3607 O O . GLU B 1 52 ? 15.742 -20.625 -24.547 1 92.25 52 GLU B O 1
ATOM 3612 N N . GLU B 1 53 ? 14.094 -19.766 -25.734 1 98 53 GLU B N 1
ATOM 3613 C CA . GLU B 1 53 ? 13.531 -18.984 -24.625 1 98 53 GLU B CA 1
ATOM 3614 C C . GLU B 1 53 ? 12.078 -19.375 -24.375 1 98 53 GLU B C 1
ATOM 3616 O O . GLU B 1 53 ? 11.344 -19.703 -25.312 1 98 53 GLU B O 1
ATOM 3621 N N . VAL B 1 54 ? 11.773 -19.422 -23.156 1 98.75 54 VAL B N 1
ATOM 3622 C CA . VAL B 1 54 ? 10.391 -19.656 -22.75 1 98.75 54 VAL B CA 1
ATOM 3623 C C . VAL B 1 54 ? 9.859 -18.422 -22.016 1 98.75 54 VAL B C 1
ATOM 3625 O O . VAL B 1 54 ? 10.531 -17.875 -21.141 1 98.75 54 VAL B O 1
ATOM 3628 N N . SER B 1 55 ? 8.688 -17.938 -22.422 1 98.81 55 SER B N 1
ATOM 3629 C CA . SER B 1 55 ? 8.055 -16.797 -21.766 1 98.81 55 SER B CA 1
ATOM 3630 C C . SER B 1 55 ? 6.84 -17.25 -20.953 1 98.81 55 SER B C 1
ATOM 3632 O O . SER B 1 55 ? 6.023 -18.031 -21.422 1 98.81 55 SER B O 1
ATOM 3634 N N . ILE B 1 56 ? 6.785 -16.781 -19.734 1 98.94 56 ILE B N 1
ATOM 3635 C CA . ILE B 1 56 ? 5.66 -17.094 -18.859 1 98.94 56 ILE B CA 1
ATOM 3636 C C . ILE B 1 56 ? 5.109 -15.797 -18.266 1 98.94 56 ILE B C 1
ATOM 3638 O O . ILE B 1 56 ? 5.871 -14.969 -17.766 1 98.94 56 ILE B O 1
ATOM 3642 N N . ILE B 1 57 ? 3.775 -15.625 -18.281 1 98.94 57 ILE B N 1
ATOM 3643 C CA . ILE B 1 57 ? 3.117 -14.492 -17.641 1 98.94 57 ILE B CA 1
ATOM 3644 C C . ILE B 1 57 ? 2.42 -14.953 -16.359 1 98.94 57 ILE B C 1
ATOM 3646 O O . ILE B 1 57 ? 1.803 -16.016 -16.328 1 98.94 57 ILE B O 1
ATOM 3650 N N . PHE B 1 58 ? 2.592 -14.133 -15.344 1 98.88 58 PHE B N 1
ATOM 3651 C CA . PHE B 1 58 ? 1.897 -14.32 -14.078 1 98.88 58 PHE B CA 1
ATOM 3652 C C . PHE B 1 58 ? 0.945 -13.164 -13.805 1 98.88 58 PHE B C 1
ATOM 3654 O O . PHE B 1 58 ? 1.249 -12.016 -14.117 1 98.88 58 PHE B O 1
ATOM 3661 N N . ALA B 1 59 ? -0.221 -13.43 -13.211 1 98.19 59 ALA B N 1
ATOM 3662 C CA . ALA B 1 59 ? -1.181 -12.422 -12.766 1 98.19 59 ALA B CA 1
ATOM 3663 C C . ALA B 1 59 ? -1.674 -12.719 -11.359 1 98.19 59 ALA B C 1
ATOM 3665 O O . ALA B 1 59 ? -1.494 -13.828 -10.852 1 98.19 59 ALA B O 1
ATOM 3666 N N . GLY B 1 60 ? -2.199 -11.695 -10.758 1 95.44 60 GLY B N 1
ATOM 3667 C CA . GLY B 1 60 ? -2.473 -11.734 -9.328 1 95.44 60 GLY B CA 1
ATOM 3668 C C . GLY B 1 60 ? -3.764 -12.453 -8.984 1 95.44 60 GLY B C 1
ATOM 3669 O O . GLY B 1 60 ? -4.086 -13.477 -9.586 1 95.44 60 GLY B O 1
ATOM 3670 N N . ASP B 1 61 ? -4.504 -12.016 -7.934 1 95.94 61 ASP B N 1
ATOM 3671 C CA . ASP B 1 61 ? -5.617 -12.703 -7.281 1 95.94 61 ASP B CA 1
ATOM 3672 C C . ASP B 1 61 ? -6.898 -12.562 -8.109 1 95.94 61 ASP B C 1
ATOM 3674 O O . ASP B 1 61 ? -7.309 -11.453 -8.445 1 95.94 61 ASP B O 1
ATOM 3678 N N . ILE B 1 62 ? -7.469 -13.711 -8.344 1 96 62 ILE B N 1
ATOM 3679 C CA . ILE B 1 62 ? -8.75 -13.773 -9.039 1 96 62 ILE B CA 1
ATOM 3680 C C . ILE B 1 62 ? -9.781 -14.484 -8.156 1 96 62 ILE B C 1
ATOM 3682 O O . ILE B 1 62 ? -9.586 -15.633 -7.766 1 96 62 ILE B O 1
ATOM 3686 N N . SER B 1 63 ? -10.883 -13.891 -7.824 1 90.88 63 SER B N 1
ATOM 3687 C CA . SER B 1 63 ? -11.922 -14.523 -7.02 1 90.88 63 SER B CA 1
ATOM 3688 C C . SER B 1 63 ? -13.227 -14.656 -7.805 1 90.88 63 SER B C 1
ATOM 3690 O O . SER B 1 63 ? -13.859 -15.719 -7.781 1 90.88 63 SER B O 1
ATOM 3692 N N . MET B 1 64 ? -13.648 -13.508 -8.508 1 86.62 64 MET B N 1
ATOM 3693 C CA . MET B 1 64 ? -14.883 -13.438 -9.281 1 86.62 64 MET B CA 1
ATOM 3694 C C . MET B 1 64 ? -16.094 -13.633 -8.383 1 86.62 64 MET B C 1
ATOM 3696 O O . MET B 1 64 ? -17.188 -13.953 -8.859 1 86.62 64 MET B O 1
ATOM 3700 N N . ASP B 1 65 ? -15.836 -13.594 -7.082 1 85.25 65 ASP B N 1
ATOM 3701 C CA . ASP B 1 65 ? -16.938 -13.688 -6.125 1 85.25 65 ASP B CA 1
ATOM 3702 C C . ASP B 1 65 ? -17.781 -12.422 -6.141 1 85.25 65 ASP B C 1
ATOM 3704 O O . ASP B 1 65 ? -17.797 -11.688 -7.129 1 85.25 65 ASP B O 1
ATOM 3708 N N . LYS B 1 66 ? -18.641 -12.258 -5.113 1 69.06 66 LYS B N 1
ATOM 3709 C CA . LYS B 1 66 ? -19.484 -11.07 -5.008 1 69.06 66 LYS B CA 1
ATOM 3710 C C . LYS B 1 66 ? -18.641 -9.797 -5.012 1 69.06 66 LYS B C 1
ATOM 3712 O O . LYS B 1 66 ? -17.562 -9.758 -4.422 1 69.06 66 LYS B O 1
ATOM 3717 N N . PRO B 1 67 ? -18.953 -8.961 -5.656 1 63.44 67 PRO B N 1
ATOM 3718 C CA . PRO B 1 67 ? -20.25 -8.734 -6.305 1 63.44 67 PRO B CA 1
ATOM 3719 C C . PRO B 1 67 ? -20.281 -9.219 -7.754 1 63.44 67 PRO B C 1
ATOM 3721 O O . PRO B 1 67 ? -21.344 -9.266 -8.375 1 63.44 67 PRO B O 1
ATOM 3724 N N . ILE B 1 68 ? -19.219 -9.641 -8.273 1 60.06 68 ILE B N 1
ATOM 3725 C CA . ILE B 1 68 ? -19.141 -10.07 -9.664 1 60.06 68 ILE B CA 1
ATOM 3726 C C . ILE B 1 68 ? -20.109 -11.227 -9.906 1 60.06 68 ILE B C 1
ATOM 3728 O O . ILE B 1 68 ? -20.859 -11.219 -10.883 1 60.06 68 ILE B O 1
ATOM 3732 N N . ARG B 1 69 ? -20.172 -12.094 -8.969 1 62.16 69 ARG B N 1
ATOM 3733 C CA . ARG B 1 69 ? -21.016 -13.273 -9.086 1 62.16 69 ARG B CA 1
ATOM 3734 C C . ARG B 1 69 ? -22.484 -12.891 -9.164 1 62.16 69 ARG B C 1
ATOM 3736 O O . ARG B 1 69 ? -23.25 -13.484 -9.93 1 62.16 69 ARG B O 1
ATOM 3743 N N . LYS B 1 70 ? -22.781 -11.992 -8.289 1 58.59 70 LYS B N 1
ATOM 3744 C CA . LYS B 1 70 ? -24.172 -11.539 -8.305 1 58.59 70 LYS B CA 1
ATOM 3745 C C . LYS B 1 70 ? -24.5 -10.805 -9.602 1 58.59 70 LYS B C 1
ATOM 3747 O O . LYS B 1 70 ? -25.594 -10.961 -10.148 1 58.59 70 LYS B O 1
ATOM 3752 N N . GLY B 1 71 ? -23.594 -10.008 -10.078 1 47.28 71 GLY B N 1
ATOM 3753 C CA . GLY B 1 71 ? -23.781 -9.281 -11.328 1 47.28 71 GLY B CA 1
ATOM 3754 C C . GLY B 1 71 ? -23.906 -10.195 -12.531 1 47.28 71 GLY B C 1
ATOM 3755 O O . GLY B 1 71 ? -24.594 -9.852 -13.508 1 47.28 71 GLY B O 1
ATOM 3756 N N . ASN B 1 72 ? -23.125 -11.234 -12.539 1 50.34 72 ASN B N 1
ATOM 3757 C CA . ASN B 1 72 ? -23.156 -12.117 -13.703 1 50.34 72 ASN B CA 1
ATOM 3758 C C . ASN B 1 72 ? -24.547 -12.672 -13.953 1 50.34 72 ASN B C 1
ATOM 3760 O O . ASN B 1 72 ? -24.922 -12.961 -15.094 1 50.34 72 ASN B O 1
ATOM 3764 N N . SER B 1 73 ? -25.266 -13 -12.945 1 51.06 73 SER B N 1
ATOM 3765 C CA . SER B 1 73 ? -26.594 -13.438 -13.32 1 51.06 73 SER B CA 1
ATOM 3766 C C . SER B 1 73 ? -27.312 -12.375 -14.148 1 51.06 73 SER B C 1
ATOM 3768 O O . SER B 1 73 ? -28.172 -12.695 -14.977 1 51.06 73 SER B O 1
ATOM 3770 N N . SER B 1 74 ? -26.953 -11.023 -13.984 1 50.38 74 SER B N 1
ATOM 3771 C CA . SER B 1 74 ? -27.703 -10.141 -14.883 1 50.38 74 SER B CA 1
ATOM 3772 C C . SER B 1 74 ? -26.766 -9.18 -15.609 1 50.38 74 SER B C 1
ATOM 3774 O O . SER B 1 74 ? -27.062 -8.758 -16.734 1 50.38 74 SER B O 1
ATOM 3776 N N . SER B 1 75 ? -25.406 -8.938 -15.109 1 62.94 75 SER B N 1
ATOM 3777 C CA . SER B 1 75 ? -24.828 -7.785 -15.812 1 62.94 75 SER B CA 1
ATOM 3778 C C . SER B 1 75 ? -23.359 -8.023 -16.156 1 62.94 75 SER B C 1
ATOM 3780 O O . SER B 1 75 ? -22.906 -7.594 -17.219 1 62.94 75 SER B O 1
ATOM 3782 N N . CYS B 1 76 ? -22.609 -8.969 -15.492 1 76.81 76 CYS B N 1
ATOM 3783 C CA . CYS B 1 76 ? -21.219 -9.117 -15.898 1 76.81 76 CYS B CA 1
ATOM 3784 C C . CYS B 1 76 ? -21 -10.438 -16.625 1 76.81 76 CYS B C 1
ATOM 3786 O O . CYS B 1 76 ? -21.203 -11.516 -16.062 1 76.81 76 CYS B O 1
ATOM 3788 N N . ALA B 1 77 ? -20.766 -10.43 -17.922 1 85.19 77 ALA B N 1
ATOM 3789 C CA . ALA B 1 77 ? -20.406 -11.672 -18.594 1 85.19 77 ALA B CA 1
ATOM 3790 C C . ALA B 1 77 ? -19 -12.117 -18.219 1 85.19 77 ALA B C 1
ATOM 3792 O O . ALA B 1 77 ? -18.016 -11.422 -18.516 1 85.19 77 ALA B O 1
ATOM 3793 N N . TYR B 1 78 ? -18.906 -13.328 -17.562 1 91 78 TYR B N 1
ATOM 3794 C CA . TYR B 1 78 ? -17.609 -13.82 -17.094 1 91 78 TYR B CA 1
ATOM 3795 C C . TYR B 1 78 ? -16.594 -13.805 -18.234 1 91 78 TYR B C 1
ATOM 3797 O O . TYR B 1 78 ? -15.43 -13.453 -18.031 1 91 78 TYR B O 1
ATOM 3805 N N . SER B 1 79 ? -17.047 -14.094 -19.453 1 92.88 79 SER B N 1
ATOM 3806 C CA . SER B 1 79 ? -16.141 -14.203 -20.594 1 92.88 79 SER B CA 1
ATOM 3807 C C . SER B 1 79 ? -15.531 -12.852 -20.953 1 92.88 79 SER B C 1
ATOM 3809 O O . SER B 1 79 ? -14.539 -12.789 -21.688 1 92.88 79 SER B O 1
ATOM 3811 N N . GLU B 1 80 ? -16.078 -11.836 -20.375 1 91.88 80 GLU B N 1
ATOM 3812 C CA . GLU B 1 80 ? -15.617 -10.5 -20.75 1 91.88 80 GLU B CA 1
ATOM 3813 C C . GLU B 1 80 ? -14.695 -9.922 -19.688 1 91.88 80 GLU B C 1
ATOM 3815 O O . GLU B 1 80 ? -14.016 -8.914 -19.922 1 91.88 80 GLU B O 1
ATOM 3820 N N . LEU B 1 81 ? -14.625 -10.5 -18.562 1 91.81 81 LEU B N 1
ATOM 3821 C CA . LEU B 1 81 ? -13.953 -9.906 -17.422 1 91.81 81 LEU B CA 1
ATOM 3822 C C . LEU B 1 81 ? -12.484 -9.633 -17.734 1 91.81 81 LEU B C 1
ATOM 3824 O O . LEU B 1 81 ? -11.945 -8.594 -17.344 1 91.81 81 LEU B O 1
ATOM 3828 N N . ILE B 1 82 ? -11.812 -10.578 -18.438 1 96.06 82 ILE B N 1
ATOM 3829 C CA . ILE B 1 82 ? -10.383 -10.445 -18.688 1 96.06 82 ILE B CA 1
ATOM 3830 C C . ILE B 1 82 ? -10.133 -10.211 -20.172 1 96.06 82 ILE B C 1
ATOM 3832 O O . ILE B 1 82 ? -9.047 -10.492 -20.688 1 96.06 82 ILE B O 1
ATOM 3836 N N . SER B 1 83 ? -11.117 -9.727 -20.922 1 95.06 83 SER B N 1
ATOM 3837 C CA . SER B 1 83 ? -11.062 -9.648 -22.375 1 95.06 83 SER B CA 1
ATOM 3838 C C . SER B 1 83 ? -10.023 -8.625 -22.828 1 95.06 83 SER B C 1
ATOM 3840 O O . SER B 1 83 ? -9.367 -8.812 -23.859 1 95.06 83 SER B O 1
ATOM 3842 N N . ASN B 1 84 ? -9.828 -7.57 -22.109 1 95.81 84 ASN B N 1
ATOM 3843 C CA . ASN B 1 84 ? -8.898 -6.508 -22.484 1 95.81 84 ASN B CA 1
ATOM 3844 C C . ASN B 1 84 ? -7.457 -7.004 -22.484 1 95.81 84 ASN B C 1
ATOM 3846 O O . ASN B 1 84 ? -6.57 -6.348 -23.031 1 95.81 84 ASN B O 1
ATOM 3850 N N . LEU B 1 85 ? -7.207 -8.141 -21.859 1 98.06 85 LEU B N 1
ATOM 3851 C CA . LEU B 1 85 ? -5.828 -8.57 -21.672 1 98.06 85 LEU B CA 1
ATOM 3852 C C . LEU B 1 85 ? -5.59 -9.945 -22.297 1 98.06 85 LEU B C 1
ATOM 3854 O O . LEU B 1 85 ? -4.508 -10.516 -22.156 1 98.06 85 LEU B O 1
ATOM 3858 N N . THR B 1 86 ? -6.586 -10.477 -22.969 1 98.12 86 THR B N 1
ATOM 3859 C CA . THR B 1 86 ? -6.543 -11.812 -23.562 1 98.12 86 THR B CA 1
ATOM 3860 C C . THR B 1 86 ? -5.332 -11.961 -24.484 1 98.12 86 THR B C 1
ATOM 3862 O O . THR B 1 86 ? -4.652 -12.992 -24.453 1 98.12 86 THR B O 1
ATOM 3865 N N . LYS B 1 87 ? -5.055 -10.992 -25.234 1 98.25 87 LYS B N 1
ATOM 3866 C CA . LYS B 1 87 ? -3.971 -11.062 -26.203 1 98.25 87 LYS B CA 1
ATOM 3867 C C . LYS B 1 87 ? -2.629 -11.32 -25.531 1 98.25 87 LYS B C 1
ATOM 3869 O O . LYS B 1 87 ? -1.751 -11.969 -26.094 1 98.25 87 LYS B O 1
ATOM 3874 N N . TYR B 1 88 ? -2.471 -10.773 -24.359 1 98.62 88 TYR B N 1
ATOM 3875 C CA . TYR B 1 88 ? -1.21 -10.953 -23.641 1 98.62 88 TYR B CA 1
ATOM 3876 C C . TYR B 1 88 ? -1.084 -12.375 -23.109 1 98.62 88 TYR B C 1
ATOM 3878 O O . TYR B 1 88 ? -0.023 -12.992 -23.219 1 98.62 88 TYR B O 1
ATOM 3886 N N . PHE B 1 89 ? -2.121 -12.898 -22.562 1 98.19 89 PHE B N 1
ATOM 3887 C CA . PHE B 1 89 ? -2.123 -14.266 -22.062 1 98.19 89 PHE B CA 1
ATOM 3888 C C . PHE B 1 89 ? -1.829 -15.25 -23.188 1 98.19 89 PHE B C 1
ATOM 3890 O O . PHE B 1 89 ? -1.149 -16.266 -22.984 1 98.19 89 PHE B O 1
ATOM 3897 N N . GLN B 1 90 ? -2.242 -14.961 -24.328 1 97.31 90 GLN B N 1
ATOM 3898 C CA . GLN B 1 90 ? -2.139 -15.883 -25.453 1 97.31 90 GLN B CA 1
ATOM 3899 C C . GLN B 1 90 ? -0.81 -15.703 -26.188 1 97.31 90 GLN B C 1
ATOM 3901 O O . GLN B 1 90 ? -0.44 -16.531 -27.016 1 97.31 90 GLN B O 1
ATOM 3906 N N . SER B 1 91 ? -0.087 -14.75 -25.844 1 97.69 91 SER B N 1
ATOM 3907 C CA . SER B 1 91 ? 1.131 -14.422 -26.578 1 97.69 91 SER B CA 1
ATOM 3908 C C . SER B 1 91 ? 2.346 -15.117 -25.969 1 97.69 91 SER B C 1
ATOM 3910 O O . SER B 1 91 ? 3.453 -15.016 -26.5 1 97.69 91 SER B O 1
ATOM 3912 N N . VAL B 1 92 ? 2.189 -15.805 -24.891 1 98.56 92 VAL B N 1
ATOM 3913 C CA . VAL B 1 92 ? 3.32 -16.406 -24.188 1 98.56 92 VAL B CA 1
ATOM 3914 C C . VAL B 1 92 ? 3.207 -17.938 -24.234 1 98.56 92 VAL B C 1
ATOM 3916 O O . VAL B 1 92 ? 2.176 -18.469 -24.641 1 98.56 92 VAL B O 1
ATOM 3919 N N . ASP B 1 93 ? 4.316 -18.609 -23.844 1 98.62 93 ASP B N 1
ATOM 3920 C CA . ASP B 1 93 ? 4.352 -20.078 -23.859 1 98.62 93 ASP B CA 1
ATOM 3921 C C . ASP B 1 93 ? 3.471 -20.656 -22.766 1 98.62 93 ASP B C 1
ATOM 3923 O O . ASP B 1 93 ? 2.885 -21.734 -22.953 1 98.62 93 ASP B O 1
ATOM 3927 N N . TYR B 1 94 ? 3.412 -19.969 -21.688 1 98.69 94 TYR B N 1
ATOM 3928 C CA . TYR B 1 94 ? 2.609 -20.406 -20.562 1 98.69 94 TYR B CA 1
ATOM 3929 C C . TYR B 1 94 ? 2.17 -19.219 -19.703 1 98.69 94 TYR B C 1
ATOM 3931 O O . TYR B 1 94 ? 2.699 -18.109 -19.859 1 98.69 94 TYR B O 1
ATOM 3939 N N . ASN B 1 95 ? 1.113 -19.375 -18.922 1 98.88 95 ASN B N 1
ATOM 3940 C CA . ASN B 1 95 ? 0.688 -18.391 -17.938 1 98.88 95 ASN B CA 1
ATOM 3941 C C . ASN B 1 95 ? 0.087 -19.047 -16.703 1 98.88 95 ASN B C 1
ATOM 3943 O O . ASN B 1 95 ? -0.374 -20.188 -16.766 1 98.88 95 ASN B O 1
ATOM 3947 N N . LEU B 1 96 ? 0.228 -18.406 -15.625 1 98.81 96 LEU B N 1
ATOM 3948 C CA . LEU B 1 96 ? -0.191 -18.922 -14.328 1 98.81 96 LEU B CA 1
ATOM 3949 C C . LEU B 1 96 ? -0.796 -17.828 -13.469 1 98.81 96 LEU B C 1
ATOM 3951 O O . LEU B 1 96 ? -0.216 -16.75 -13.336 1 98.81 96 LEU B O 1
ATOM 3955 N N . VAL B 1 97 ? -2.029 -18.031 -12.883 1 98.81 97 VAL B N 1
ATOM 3956 C CA . VAL B 1 97 ? -2.732 -17.047 -12.062 1 98.81 97 VAL B CA 1
ATOM 3957 C C . VAL B 1 97 ? -3.098 -17.656 -10.719 1 98.81 97 VAL B C 1
ATOM 3959 O O . VAL B 1 97 ? -2.953 -18.875 -10.516 1 98.81 97 VAL B O 1
ATOM 3962 N N . ASN B 1 98 ? -3.43 -16.859 -9.734 1 98.75 98 ASN B N 1
ATOM 3963 C CA . ASN B 1 98 ? -3.982 -17.328 -8.469 1 98.75 98 ASN B CA 1
ATOM 3964 C C . ASN B 1 98 ? -5.508 -17.266 -8.469 1 98.75 98 ASN B C 1
ATOM 3966 O O . ASN B 1 98 ? -6.09 -16.188 -8.57 1 98.75 98 ASN B O 1
ATOM 3970 N N . VAL B 1 99 ? -6.137 -18.359 -8.367 1 98.5 99 VAL B N 1
ATOM 3971 C CA . VAL B 1 99 ? -7.586 -18.422 -8.211 1 98.5 99 VAL B CA 1
ATOM 3972 C C . VAL B 1 99 ? -7.945 -18.531 -6.73 1 98.5 99 VAL B C 1
ATOM 3974 O O . VAL B 1 99 ? -7.707 -19.562 -6.105 1 98.5 99 VAL B O 1
ATOM 3977 N N . GLU B 1 100 ? -8.562 -17.484 -6.234 1 97.44 100 GLU B N 1
ATOM 3978 C CA . GLU B 1 100 ? -8.773 -17.375 -4.793 1 97.44 100 GLU B CA 1
ATOM 3979 C C . GLU B 1 100 ? -10.25 -17.484 -4.441 1 97.44 100 GLU B C 1
ATOM 3981 O O . GLU B 1 100 ? -10.789 -16.656 -3.711 1 97.44 100 GLU B O 1
ATOM 3986 N N . ALA B 1 101 ? -10.883 -18.422 -4.934 1 96.19 101 ALA B N 1
ATOM 3987 C CA . ALA B 1 101 ? -12.25 -18.812 -4.605 1 96.19 101 ALA B CA 1
ATOM 3988 C C . ALA B 1 101 ? -12.531 -20.25 -5.043 1 96.19 101 ALA B C 1
ATOM 3990 O O . ALA B 1 101 ? -12.227 -20.625 -6.176 1 96.19 101 ALA B O 1
ATOM 3991 N N . PRO B 1 102 ? -13.125 -21.062 -4.199 1 97.88 102 PRO B N 1
ATOM 3992 C CA . PRO B 1 102 ? -13.523 -22.391 -4.648 1 97.88 102 PRO B CA 1
ATOM 3993 C C . PRO B 1 102 ? -14.742 -22.375 -5.562 1 97.88 102 PRO B C 1
ATOM 3995 O O . PRO B 1 102 ? -15.656 -21.562 -5.359 1 97.88 102 PRO B O 1
ATOM 3998 N N . PHE B 1 103 ? -14.68 -23.156 -6.582 1 97.56 103 PHE B N 1
ATOM 3999 C CA . PHE B 1 103 ? -15.883 -23.484 -7.336 1 97.56 103 PHE B CA 1
ATOM 4000 C C . PHE B 1 103 ? -16.766 -24.438 -6.539 1 97.56 103 PHE B C 1
ATOM 4002 O O . PHE B 1 103 ? -16.344 -25.516 -6.141 1 97.56 103 PHE B O 1
ATOM 4009 N N . VAL B 1 104 ? -18.031 -24 -6.352 1 97.31 104 VAL B N 1
ATOM 4010 C CA . VAL B 1 104 ? -18.906 -24.781 -5.496 1 97.31 104 VAL B CA 1
ATOM 4011 C C . VAL B 1 104 ? -20.219 -25.078 -6.238 1 97.31 104 VAL B C 1
ATOM 4013 O O . VAL B 1 104 ? -20.531 -24.438 -7.238 1 97.31 104 VAL B O 1
ATOM 4016 N N . ASN B 1 105 ? -20.891 -26.125 -5.836 1 95.5 105 ASN B N 1
ATOM 4017 C CA . ASN B 1 105 ? -22.297 -26.328 -6.191 1 95.5 105 ASN B CA 1
ATOM 4018 C C . ASN B 1 105 ? -23.234 -25.859 -5.082 1 95.5 105 ASN B C 1
ATOM 4020 O O . ASN B 1 105 ? -22.781 -25.375 -4.051 1 95.5 105 ASN B O 1
ATOM 4024 N N . ARG B 1 106 ? -24.469 -25.969 -5.324 1 93.94 106 ARG B N 1
ATOM 4025 C CA . ARG B 1 106 ? -25.469 -25.422 -4.406 1 93.94 106 ARG B CA 1
ATOM 4026 C C . ARG B 1 106 ? -25.375 -26.094 -3.039 1 93.94 106 ARG B C 1
ATOM 4028 O O . ARG B 1 106 ? -25.469 -25.422 -2.006 1 93.94 106 ARG B O 1
ATOM 4035 N N . GLU B 1 107 ? -25.234 -27.328 -3.02 1 95.25 107 GLU B N 1
ATOM 4036 C CA . GLU B 1 107 ? -25.125 -28.062 -1.763 1 95.25 107 GLU B CA 1
ATOM 4037 C C . GLU B 1 107 ? -23.922 -27.609 -0.943 1 95.25 107 GLU B C 1
ATOM 4039 O O . GLU B 1 107 ? -24.047 -27.359 0.26 1 95.25 107 GLU B O 1
ATOM 4044 N N . MET B 1 108 ? -22.797 -27.531 -1.541 1 94.88 108 MET B N 1
ATOM 4045 C CA . MET B 1 108 ? -21.578 -27.078 -0.877 1 94.88 108 MET B CA 1
ATOM 4046 C C . MET B 1 108 ? -21.75 -25.672 -0.326 1 94.88 108 MET B C 1
ATOM 4048 O O . MET B 1 108 ? -21.328 -25.375 0.793 1 94.88 108 MET B O 1
ATOM 4052 N N . ALA B 1 109 ? -22.344 -24.828 -1.115 1 92.94 109 ALA B N 1
ATOM 4053 C CA . ALA B 1 109 ? -22.516 -23.422 -0.778 1 92.94 109 ALA B CA 1
ATOM 4054 C C . ALA B 1 109 ? -23.328 -23.25 0.498 1 92.94 109 ALA B C 1
ATOM 4056 O O . ALA B 1 109 ? -23.203 -22.234 1.197 1 92.94 109 ALA B O 1
ATOM 4057 N N . GLU B 1 110 ? -24.109 -24.172 0.843 1 93.12 110 GLU B N 1
ATOM 4058 C CA . GLU B 1 110 ? -24.984 -24.094 2.014 1 93.12 110 GLU B CA 1
ATOM 4059 C C . GLU B 1 110 ? -24.25 -24.547 3.273 1 93.12 110 GLU B C 1
ATOM 4061 O O . GLU B 1 110 ? -24.719 -24.312 4.391 1 93.12 110 GLU B O 1
ATOM 4066 N N . HIS B 1 111 ? -23.062 -25.078 3.131 1 92.62 111 HIS B N 1
ATOM 4067 C CA . HIS B 1 111 ? -22.359 -25.656 4.273 1 92.62 111 HIS B CA 1
ATOM 4068 C C . HIS B 1 111 ? -20.922 -25.188 4.328 1 92.62 111 HIS B C 1
ATOM 4070 O O . HIS B 1 111 ? -19.984 -25.969 4.074 1 92.62 111 HIS B O 1
ATOM 4076 N N . PRO B 1 112 ? -20.625 -24.031 4.73 1 93.81 112 PRO B N 1
ATOM 4077 C CA . PRO B 1 112 ? -19.234 -23.594 4.906 1 93.81 112 PRO B CA 1
ATOM 4078 C C . PRO B 1 112 ? -18.484 -24.422 5.941 1 93.81 112 PRO B C 1
ATOM 4080 O O . PRO B 1 112 ? -19.062 -24.828 6.957 1 93.81 112 PRO B O 1
ATOM 4083 N N . ALA B 1 113 ? -17.297 -24.734 5.699 1 94.75 113 ALA B N 1
ATOM 4084 C CA . ALA B 1 113 ? -16.484 -25.578 6.586 1 94.75 113 ALA B CA 1
ATOM 4085 C C . ALA B 1 113 ? -16.062 -24.812 7.836 1 94.75 113 ALA B C 1
ATOM 4087 O O . ALA B 1 113 ? -15.859 -25.406 8.891 1 94.75 113 ALA B O 1
ATOM 4088 N N . PHE B 1 114 ? -15.906 -23.547 7.723 1 93.62 114 PHE B N 1
ATOM 4089 C CA . PHE B 1 114 ? -15.5 -22.672 8.805 1 93.62 114 PHE B CA 1
ATOM 4090 C C . PHE B 1 114 ? -16.484 -21.516 8.961 1 93.62 114 PHE B C 1
ATOM 4092 O O . PHE B 1 114 ? -16.156 -20.359 8.625 1 93.62 114 PHE B O 1
ATOM 4099 N N . PRO B 1 115 ? -17.578 -21.766 9.539 1 88.38 115 PRO B N 1
ATOM 4100 C CA . PRO B 1 115 ? -18.656 -20.766 9.562 1 88.38 115 PRO B CA 1
ATOM 4101 C C . PRO B 1 115 ? -18.25 -19.469 10.25 1 88.38 115 PRO B C 1
ATOM 4103 O O . PRO B 1 115 ? -18.797 -18.406 9.945 1 88.38 115 PRO B O 1
ATOM 4106 N N . ASN B 1 116 ? -17.25 -19.562 11.148 1 83.75 116 ASN B N 1
ATOM 4107 C CA . ASN B 1 116 ? -16.859 -18.375 11.891 1 83.75 116 ASN B CA 1
ATOM 4108 C C . ASN B 1 116 ? -15.781 -17.578 11.164 1 83.75 116 ASN B C 1
ATOM 4110 O O . ASN B 1 116 ? -15.266 -16.594 11.688 1 83.75 116 ASN B O 1
ATOM 4114 N N . LYS B 1 117 ? -15.484 -18.219 9.93 1 83.31 117 LYS B N 1
ATOM 4115 C CA . LYS B 1 117 ? -14.555 -17.453 9.102 1 83.31 117 LYS B CA 1
ATOM 4116 C C . LYS B 1 117 ? -15.195 -16.156 8.602 1 83.31 117 LYS B C 1
ATOM 4118 O O . LYS B 1 117 ? -16.359 -16.156 8.164 1 83.31 117 LYS B O 1
ATOM 4123 N N . GLY B 1 118 ? -14.969 -14.969 9.023 1 73.06 118 GLY B N 1
ATOM 4124 C CA . GLY B 1 118 ? -15.445 -13.641 8.68 1 73.06 118 GLY B CA 1
ATOM 4125 C C . GLY B 1 118 ? -15.781 -13.492 7.203 1 73.06 118 GLY B C 1
ATOM 4126 O O . GLY B 1 118 ? -16.812 -12.93 6.848 1 73.06 118 GLY B O 1
ATOM 4127 N N . ILE B 1 119 ? -15.031 -14.023 6.234 1 79.19 119 ILE B N 1
ATOM 4128 C CA . ILE B 1 119 ? -15.219 -13.883 4.793 1 79.19 119 ILE B CA 1
ATOM 4129 C C . ILE B 1 119 ? -15.109 -15.25 4.125 1 79.19 119 ILE B C 1
ATOM 4131 O O . ILE B 1 119 ? -14.125 -15.969 4.316 1 79.19 119 ILE B O 1
ATOM 4135 N N . HIS B 1 120 ? -16.156 -15.609 3.371 1 88.56 120 HIS B N 1
ATOM 4136 C CA . HIS B 1 120 ? -16.172 -16.797 2.533 1 88.56 120 HIS B CA 1
ATOM 4137 C C . HIS B 1 120 ? -16.281 -16.438 1.056 1 88.56 120 HIS B C 1
ATOM 4139 O O . HIS B 1 120 ? -17.188 -15.719 0.653 1 88.56 120 HIS B O 1
ATOM 4145 N N . ASN B 1 121 ? -15.328 -16.891 0.318 1 90.31 121 ASN B N 1
ATOM 4146 C CA . ASN B 1 121 ? -15.391 -16.703 -1.129 1 90.31 121 ASN B CA 1
ATOM 4147 C C . ASN B 1 121 ? -15.961 -17.938 -1.822 1 90.31 121 ASN B C 1
ATOM 4149 O O . ASN B 1 121 ? -15.781 -19.062 -1.346 1 90.31 121 ASN B O 1
ATOM 4153 N N . MET B 1 122 ? -16.656 -17.734 -2.908 1 92.69 122 MET B N 1
ATOM 4154 C CA . MET B 1 122 ? -17.141 -18.844 -3.746 1 92.69 122 MET B CA 1
ATOM 4155 C C . MET B 1 122 ? -17.516 -18.344 -5.137 1 92.69 122 MET B C 1
ATOM 4157 O O . MET B 1 122 ? -17.781 -17.156 -5.32 1 92.69 122 MET B O 1
ATOM 4161 N N . VAL B 1 123 ? -17.5 -19.25 -6.062 1 93.19 123 VAL B N 1
ATOM 4162 C CA . VAL B 1 123 ? -18.016 -18.984 -7.398 1 93.19 123 VAL B CA 1
ATOM 4163 C C . VAL B 1 123 ? -18.75 -20.219 -7.926 1 93.19 123 VAL B C 1
ATOM 4165 O O . VAL B 1 123 ? -18.484 -21.344 -7.477 1 93.19 123 VAL B O 1
ATOM 4168 N N . TRP B 1 124 ? -19.688 -19.906 -8.836 1 93.44 124 TRP B N 1
ATOM 4169 C CA . TRP B 1 124 ? -20.344 -20.984 -9.562 1 93.44 124 TRP B CA 1
ATOM 4170 C C . TRP B 1 124 ? -19.5 -21.438 -10.75 1 93.44 124 TRP B C 1
ATOM 4172 O O . TRP B 1 124 ? -18.562 -20.734 -11.156 1 93.44 124 TRP B O 1
ATOM 4182 N N . GLU B 1 125 ? -19.797 -22.578 -11.273 1 94.69 125 GLU B N 1
ATOM 4183 C CA . GLU B 1 125 ? -18.969 -23.172 -12.32 1 94.69 125 GLU B CA 1
ATOM 4184 C C . GLU B 1 125 ? -18.875 -22.266 -13.539 1 94.69 125 GLU B C 1
ATOM 4186 O O . GLU B 1 125 ? -17.859 -22.234 -14.234 1 94.69 125 GLU B O 1
ATOM 4191 N N . GLU B 1 126 ? -19.906 -21.453 -13.812 1 92.81 126 GLU B N 1
ATOM 4192 C CA . GLU B 1 126 ? -19.938 -20.594 -14.992 1 92.81 126 GLU B CA 1
ATOM 4193 C C . GLU B 1 126 ? -18.781 -19.594 -14.969 1 92.81 126 GLU B C 1
ATOM 4195 O O . GLU B 1 126 ? -18.375 -19.078 -16.016 1 92.81 126 GLU B O 1
ATOM 4200 N N . ALA B 1 127 ? -18.281 -19.359 -13.805 1 94.25 127 ALA B N 1
ATOM 4201 C CA . ALA B 1 127 ? -17.188 -18.406 -13.672 1 94.25 127 ALA B CA 1
ATOM 4202 C C . ALA B 1 127 ? -15.945 -18.891 -14.398 1 94.25 127 ALA B C 1
ATOM 4204 O O . ALA B 1 127 ? -15.031 -18.109 -14.68 1 94.25 127 ALA B O 1
ATOM 4205 N N . ILE B 1 128 ? -15.883 -20.188 -14.742 1 96.75 128 ILE B N 1
ATOM 4206 C CA . ILE B 1 128 ? -14.75 -20.781 -15.438 1 96.75 128 ILE B CA 1
ATOM 4207 C C . ILE B 1 128 ? -14.547 -20.078 -16.781 1 96.75 128 ILE B C 1
ATOM 4209 O O . ILE B 1 128 ? -13.43 -20.016 -17.297 1 96.75 128 ILE B O 1
ATOM 4213 N N . ASN B 1 129 ? -15.609 -19.5 -17.297 1 95.88 129 ASN B N 1
ATOM 4214 C CA . ASN B 1 129 ? -15.57 -18.859 -18.609 1 95.88 129 ASN B CA 1
ATOM 4215 C C . ASN B 1 129 ? -14.633 -17.656 -18.609 1 95.88 129 ASN B C 1
ATOM 4217 O O . ASN B 1 129 ? -14.039 -17.328 -19.641 1 95.88 129 ASN B O 1
ATOM 4221 N N . ALA B 1 130 ? -14.484 -17 -17.469 1 95.94 130 ALA B N 1
ATOM 4222 C CA . ALA B 1 130 ? -13.562 -15.875 -17.375 1 95.94 130 ALA B CA 1
ATOM 4223 C C . ALA B 1 130 ? -12.133 -16.312 -17.656 1 95.94 130 ALA B C 1
ATOM 4225 O O . ALA B 1 130 ? -11.383 -15.617 -18.344 1 95.94 130 ALA B O 1
ATOM 4226 N N . LEU B 1 131 ? -11.773 -17.438 -17.172 1 98.19 131 LEU B N 1
ATOM 4227 C CA . LEU B 1 131 ? -10.414 -17.953 -17.281 1 98.19 131 LEU B CA 1
ATOM 4228 C C . LEU B 1 131 ? -10.164 -18.547 -18.656 1 98.19 131 LEU B C 1
ATOM 4230 O O . LEU B 1 131 ? -9.141 -18.281 -19.297 1 98.19 131 LEU B O 1
ATOM 4234 N N . THR B 1 132 ? -11.133 -19.344 -19.141 1 98.25 132 THR B N 1
ATOM 4235 C CA . THR B 1 132 ? -10.953 -20.047 -20.406 1 98.25 132 THR B CA 1
ATOM 4236 C C . THR B 1 132 ? -10.891 -19.062 -21.562 1 98.25 132 THR B C 1
ATOM 4238 O O . THR B 1 132 ? -10.023 -19.172 -22.438 1 98.25 132 THR B O 1
ATOM 4241 N N . THR B 1 133 ? -11.742 -18.078 -21.547 1 97.44 133 THR B N 1
ATOM 4242 C CA . THR B 1 133 ? -11.766 -17.109 -22.641 1 97.44 133 THR B CA 1
ATOM 4243 C C . THR B 1 133 ? -10.508 -16.234 -22.625 1 97.44 133 THR B C 1
ATOM 4245 O O . THR B 1 133 ? -10.039 -15.789 -23.672 1 97.44 133 THR B O 1
ATOM 4248 N N . ALA B 1 134 ? -9.961 -16.047 -21.469 1 97.81 134 ALA B N 1
ATOM 4249 C CA . ALA B 1 134 ? -8.742 -15.258 -21.328 1 97.81 134 ALA B CA 1
ATOM 4250 C C . ALA B 1 134 ? -7.523 -16.031 -21.812 1 97.81 134 ALA B C 1
ATOM 4252 O O . ALA B 1 134 ? -6.477 -15.453 -22.109 1 97.81 134 ALA B O 1
ATOM 4253 N N . GLY B 1 135 ? -7.672 -17.328 -21.875 1 98.44 135 GLY B N 1
ATOM 4254 C CA . GLY B 1 135 ? -6.559 -18.172 -22.281 1 98.44 135 GLY B CA 1
ATOM 4255 C C . GLY B 1 135 ? -5.66 -18.562 -21.125 1 98.44 135 GLY B C 1
ATOM 4256 O O . GLY B 1 135 ? -4.461 -18.781 -21.312 1 98.44 135 GLY B O 1
ATOM 4257 N N . VAL B 1 136 ? -6.184 -18.656 -19.922 1 98.75 136 VAL B N 1
ATOM 4258 C CA . VAL B 1 136 ? -5.418 -19.094 -18.766 1 98.75 136 VAL B CA 1
ATOM 4259 C C . VAL B 1 136 ? -5.035 -20.562 -18.922 1 98.75 136 VAL B C 1
ATOM 4261 O O . VAL B 1 136 ? -5.879 -21.391 -19.25 1 98.75 136 VAL B O 1
ATOM 4264 N N . LYS B 1 137 ? -3.76 -20.859 -18.641 1 98.81 137 LYS B N 1
ATOM 4265 C CA . LYS B 1 137 ? -3.256 -22.219 -18.828 1 98.81 137 LYS B CA 1
ATOM 4266 C C . LYS B 1 137 ? -3.041 -22.922 -17.5 1 98.81 137 LYS B C 1
ATOM 4268 O O . LYS B 1 137 ? -3.166 -24.141 -17.406 1 98.81 137 LYS B O 1
ATOM 4273 N N . GLY B 1 138 ? -2.678 -22.203 -16.516 1 98.81 138 GLY B N 1
ATOM 4274 C CA . GLY B 1 138 ? -2.447 -22.766 -15.195 1 98.81 138 GLY B CA 1
ATOM 4275 C C . GLY B 1 138 ? -2.979 -21.875 -14.078 1 98.81 138 GLY B C 1
ATOM 4276 O O . GLY B 1 138 ? -3.078 -20.656 -14.234 1 98.81 138 GLY B O 1
ATOM 4277 N N . ALA B 1 139 ? -3.275 -22.5 -12.969 1 98.88 139 ALA B N 1
ATOM 4278 C CA . ALA B 1 139 ? -3.754 -21.781 -11.781 1 98.88 139 ALA B CA 1
ATOM 4279 C C . ALA B 1 139 ? -3.227 -22.422 -10.5 1 98.88 139 ALA B C 1
ATOM 4281 O O . ALA B 1 139 ? -3.184 -23.656 -10.391 1 98.88 139 ALA B O 1
ATOM 4282 N N . THR B 1 140 ? -2.754 -21.562 -9.633 1 98.75 140 THR B N 1
ATOM 4283 C CA . THR B 1 140 ? -2.643 -22.031 -8.258 1 98.75 140 THR B CA 1
ATOM 4284 C C . THR B 1 140 ? -3.947 -21.812 -7.504 1 98.75 140 THR B C 1
ATOM 4286 O O . THR B 1 140 ? -4.629 -20.797 -7.715 1 98.75 140 THR B O 1
ATOM 4289 N N . ILE B 1 141 ? -4.258 -22.719 -6.676 1 98.44 141 ILE B N 1
ATOM 4290 C CA . ILE B 1 141 ? -5.406 -22.547 -5.793 1 98.44 141 ILE B CA 1
ATOM 4291 C C . ILE B 1 141 ? -4.977 -22.766 -4.344 1 98.44 141 ILE B C 1
ATOM 4293 O O . ILE B 1 141 ? -5.797 -23.125 -3.496 1 98.44 141 ILE B O 1
ATOM 4297 N N . SER B 1 142 ? -3.658 -22.625 -4.117 1 98.44 142 SER B N 1
ATOM 4298 C CA . SER B 1 142 ? -3.129 -22.688 -2.76 1 98.44 142 SER B CA 1
ATOM 4299 C C . SER B 1 142 ? -3.287 -21.359 -2.035 1 98.44 142 SER B C 1
ATOM 4301 O O . SER B 1 142 ? -2.348 -20.562 -1.976 1 98.44 142 SER B O 1
ATOM 4303 N N . ASN B 1 143 ? -4.438 -21.156 -1.45 1 98.31 143 ASN B N 1
ATOM 4304 C CA . ASN B 1 143 ? -4.727 -19.906 -0.753 1 98.31 143 ASN B CA 1
ATOM 4305 C C . ASN B 1 143 ? -5.676 -20.125 0.421 1 98.31 143 ASN B C 1
ATOM 4307 O O . ASN B 1 143 ? -6.18 -21.234 0.619 1 98.31 143 ASN B O 1
ATOM 4311 N N . ASN B 1 144 ? -5.93 -19.125 1.197 1 96.5 144 ASN B N 1
ATOM 4312 C CA . ASN B 1 144 ? -6.656 -19.25 2.457 1 96.5 144 ASN B CA 1
ATOM 4313 C C . ASN B 1 144 ? -8.148 -19.438 2.229 1 96.5 144 ASN B C 1
ATOM 4315 O O . ASN B 1 144 ? -8.898 -19.703 3.172 1 96.5 144 ASN B O 1
ATOM 4319 N N . HIS B 1 145 ? -8.594 -19.406 0.989 1 96.38 145 HIS B N 1
ATOM 4320 C CA . HIS B 1 145 ? -10.039 -19.453 0.752 1 96.38 145 HIS B CA 1
ATOM 4321 C C . HIS B 1 145 ? -10.43 -20.766 0.068 1 96.38 145 HIS B C 1
ATOM 4323 O O . HIS B 1 145 ? -11.617 -21.094 -0.023 1 96.38 145 HIS B O 1
ATOM 4329 N N . ILE B 1 146 ? -9.484 -21.531 -0.364 1 98.25 146 ILE B N 1
ATOM 4330 C CA . ILE B 1 146 ? -9.789 -22.672 -1.236 1 98.25 146 ILE B CA 1
ATOM 4331 C C . ILE B 1 146 ? -10.625 -23.688 -0.48 1 98.25 146 ILE B C 1
ATOM 4333 O O . ILE B 1 146 ? -11.391 -24.453 -1.087 1 98.25 146 ILE B O 1
ATOM 4337 N N . THR B 1 147 ? -10.57 -23.672 0.877 1 98.06 147 THR B N 1
ATOM 4338 C CA . THR B 1 147 ? -11.289 -24.656 1.665 1 98.06 147 THR B CA 1
ATOM 4339 C C . THR B 1 147 ? -12.461 -24.016 2.408 1 98.06 147 THR B C 1
ATOM 4341 O O . THR B 1 147 ? -12.953 -24.562 3.391 1 98.06 147 THR B O 1
ATOM 4344 N N . ASP B 1 148 ? -12.852 -22.859 1.983 1 96.44 148 ASP B N 1
ATOM 4345 C CA . ASP B 1 148 ? -13.945 -22.172 2.648 1 96.44 148 ASP B CA 1
ATOM 4346 C C . ASP B 1 148 ? -15.18 -23.062 2.762 1 96.44 148 ASP B C 1
ATOM 4348 O O . ASP B 1 148 ? -15.945 -22.953 3.725 1 96.44 148 ASP B O 1
ATOM 4352 N N . TYR B 1 149 ? -15.359 -23.953 1.827 1 97.25 149 TYR B N 1
ATOM 4353 C CA . TYR B 1 149 ? -16.5 -24.844 1.815 1 97.25 149 TYR B CA 1
ATOM 4354 C C . TYR B 1 149 ? -16.062 -26.297 1.878 1 97.25 149 TYR B C 1
ATOM 4356 O O . TYR B 1 149 ? -16.719 -27.188 1.331 1 97.25 149 TYR B O 1
ATOM 4364 N N . GLY B 1 150 ? -14.859 -26.484 2.414 1 96.94 150 GLY B N 1
ATOM 4365 C CA . GLY B 1 150 ? -14.375 -27.812 2.717 1 96.94 150 GLY B CA 1
ATOM 4366 C C . GLY B 1 150 ? -13.477 -28.375 1.636 1 96.94 150 GLY B C 1
ATOM 4367 O O . GLY B 1 150 ? -13.289 -27.766 0.584 1 96.94 150 GLY B O 1
ATOM 4368 N N . GLY B 1 151 ? -12.969 -29.562 1.989 1 97.44 151 GLY B N 1
ATOM 4369 C CA . GLY B 1 151 ? -12.062 -30.234 1.075 1 97.44 151 GLY B CA 1
ATOM 4370 C C . GLY B 1 151 ? -12.719 -30.656 -0.226 1 97.44 151 GLY B C 1
ATOM 4371 O O . GLY B 1 151 ? -12.078 -30.656 -1.278 1 97.44 151 GLY B O 1
ATOM 4372 N N . GLN B 1 152 ? -13.969 -30.984 -0.139 1 96.94 152 GLN B N 1
ATOM 4373 C CA . GLN B 1 152 ? -14.688 -31.375 -1.344 1 96.94 152 GLN B CA 1
ATOM 4374 C C . GLN B 1 152 ? -14.789 -30.203 -2.33 1 96.94 152 GLN B C 1
ATOM 4376 O O . GLN B 1 152 ? -14.734 -30.406 -3.545 1 96.94 152 GLN B O 1
ATOM 4381 N N . ALA B 1 153 ? -14.969 -29.062 -1.801 1 98 153 ALA B N 1
ATOM 4382 C CA . ALA B 1 153 ? -15.023 -27.875 -2.668 1 98 153 ALA B CA 1
ATOM 4383 C C . ALA B 1 153 ? -13.672 -27.625 -3.332 1 98 153 ALA B C 1
ATOM 4385 O O . ALA B 1 153 ? -13.609 -27.25 -4.504 1 98 153 ALA B O 1
ATOM 4386 N N . ALA B 1 154 ? -12.633 -27.812 -2.566 1 98.31 154 ALA B N 1
ATOM 4387 C CA . ALA B 1 154 ? -11.289 -27.703 -3.131 1 98.31 154 ALA B CA 1
ATOM 4388 C C . ALA B 1 154 ? -11.086 -28.703 -4.266 1 98.31 154 ALA B C 1
ATOM 4390 O O . ALA B 1 154 ? -10.586 -28.359 -5.336 1 98.31 154 ALA B O 1
ATOM 4391 N N . PHE B 1 155 ? -11.516 -29.875 -4.031 1 98 155 PHE B N 1
ATOM 4392 C CA . PHE B 1 155 ? -11.406 -30.922 -5.039 1 98 155 PHE B CA 1
ATOM 4393 C C . PHE B 1 155 ? -12.25 -30.594 -6.262 1 98 155 PHE B C 1
ATOM 4395 O O . PHE B 1 155 ? -11.797 -30.75 -7.398 1 98 155 PHE B O 1
ATOM 4402 N N . ASN B 1 156 ? -13.469 -30.156 -6.027 1 98.12 156 ASN B N 1
ATOM 4403 C CA . ASN B 1 156 ? -14.344 -29.75 -7.113 1 98.12 156 ASN B CA 1
ATOM 4404 C C . ASN B 1 156 ? -13.719 -28.641 -7.961 1 98.12 156 ASN B C 1
ATOM 4406 O O . ASN B 1 156 ? -13.836 -28.656 -9.188 1 98.12 156 ASN B O 1
ATOM 4410 N N . THR B 1 157 ? -13.086 -27.719 -7.316 1 98.69 157 THR B N 1
ATOM 4411 C CA . THR B 1 157 ? -12.398 -26.625 -8 1 98.69 157 THR B CA 1
ATOM 4412 C C . THR B 1 157 ? -11.305 -27.172 -8.914 1 98.69 157 THR B C 1
ATOM 4414 O O . THR B 1 157 ? -11.219 -26.797 -10.086 1 98.69 157 THR B O 1
ATOM 4417 N N . LYS B 1 158 ? -10.477 -28.047 -8.367 1 98.62 158 LYS B N 1
ATOM 4418 C CA . LYS B 1 158 ? -9.43 -28.688 -9.156 1 98.62 158 LYS B CA 1
ATOM 4419 C C . LYS B 1 158 ? -10.016 -29.359 -10.391 1 98.62 158 LYS B C 1
ATOM 4421 O O . LYS B 1 158 ? -9.516 -29.172 -11.508 1 98.62 158 LYS B O 1
ATOM 4426 N N . GLU B 1 159 ? -11.039 -30.109 -10.242 1 98.56 159 GLU B N 1
ATOM 4427 C CA . GLU B 1 159 ? -11.641 -30.875 -11.328 1 98.56 159 GLU B CA 1
ATOM 4428 C C . GLU B 1 159 ? -12.195 -29.938 -12.406 1 98.56 159 GLU B C 1
ATOM 4430 O O . GLU B 1 159 ? -12.008 -30.188 -13.602 1 98.56 159 GLU B O 1
ATOM 4435 N N . ILE B 1 160 ? -12.875 -28.922 -11.945 1 98.69 160 ILE B N 1
ATOM 4436 C CA . ILE B 1 160 ? -13.477 -27.984 -12.891 1 98.69 160 ILE B CA 1
ATOM 4437 C C . ILE B 1 160 ? -12.375 -27.297 -13.703 1 98.69 160 ILE B C 1
ATOM 4439 O O . ILE B 1 160 ? -12.477 -27.172 -14.922 1 98.69 160 ILE B O 1
ATOM 4443 N N . LEU B 1 161 ? -11.352 -26.859 -13.039 1 98.81 161 LEU B N 1
ATOM 4444 C CA . LEU B 1 161 ? -10.234 -26.219 -13.742 1 98.81 161 LEU B CA 1
ATOM 4445 C C . LEU B 1 161 ? -9.602 -27.188 -14.734 1 98.81 161 LEU B C 1
ATOM 4447 O O . LEU B 1 161 ? -9.453 -26.859 -15.914 1 98.81 161 LEU B O 1
ATOM 4451 N N . GLN B 1 162 ? -9.359 -28.422 -14.336 1 98.62 162 GLN B N 1
ATOM 4452 C CA . GLN B 1 162 ? -8.648 -29.391 -15.164 1 98.62 162 GLN B CA 1
ATOM 4453 C C . GLN B 1 162 ? -9.5 -29.828 -16.359 1 98.62 162 GLN B C 1
ATOM 4455 O O . GLN B 1 162 ? -8.992 -29.953 -17.469 1 98.62 162 GLN B O 1
ATOM 4460 N N . ARG B 1 163 ? -10.75 -30.062 -16.109 1 98.25 163 ARG B N 1
ATOM 4461 C CA . ARG B 1 163 ? -11.594 -30.5 -17.203 1 98.25 163 ARG B CA 1
ATOM 4462 C C . ARG B 1 163 ? -11.758 -29.406 -18.25 1 98.25 163 ARG B C 1
ATOM 4464 O O . ARG B 1 163 ? -12.141 -29.672 -19.391 1 98.25 163 ARG B O 1
ATOM 4471 N N . ASN B 1 164 ? -11.484 -28.203 -17.844 1 98.5 164 ASN B N 1
ATOM 4472 C CA . ASN B 1 164 ? -11.562 -27.078 -18.781 1 98.5 164 ASN B CA 1
ATOM 4473 C C . ASN B 1 164 ? -10.18 -26.672 -19.281 1 98.5 164 ASN B C 1
ATOM 4475 O O . ASN B 1 164 ? -10 -25.562 -19.766 1 98.5 164 ASN B O 1
ATOM 4479 N N . GLY B 1 165 ? -9.25 -27.484 -19.078 1 98.5 165 GLY B N 1
ATOM 4480 C CA . GLY B 1 165 ? -7.953 -27.328 -19.703 1 98.5 165 GLY B CA 1
ATOM 4481 C C . GLY B 1 165 ? -7 -26.469 -18.906 1 98.5 165 GLY B C 1
ATOM 4482 O O . GLY B 1 165 ? -5.977 -26.016 -19.422 1 98.5 165 GLY B O 1
ATOM 4483 N N . ILE B 1 166 ? -7.305 -26.156 -17.734 1 98.81 166 ILE B N 1
ATOM 4484 C CA . ILE B 1 166 ? -6.445 -25.344 -16.875 1 98.81 166 ILE B CA 1
ATOM 4485 C C . ILE B 1 166 ? -5.715 -26.234 -15.883 1 98.81 166 ILE B C 1
ATOM 4487 O O . ILE B 1 166 ? -6.348 -26.938 -15.086 1 98.81 166 ILE B O 1
ATOM 4491 N N . GLU B 1 167 ? -4.395 -26.234 -15.945 1 98.81 167 GLU B N 1
ATOM 4492 C CA . GLU B 1 167 ? -3.586 -27.047 -15.031 1 98.81 167 GLU B CA 1
ATOM 4493 C C . GLU B 1 167 ? -3.576 -26.438 -13.633 1 98.81 167 GLU B C 1
ATOM 4495 O O . GLU B 1 167 ? -3.613 -25.219 -13.477 1 98.81 167 GLU B O 1
ATOM 4500 N N . VAL B 1 168 ? -3.533 -27.328 -12.594 1 98.75 168 VAL B N 1
ATOM 4501 C CA . VAL B 1 168 ? -3.713 -26.859 -11.227 1 98.75 168 VAL B CA 1
ATOM 4502 C C . VAL B 1 168 ? -2.506 -27.25 -10.375 1 98.75 168 VAL B C 1
ATOM 4504 O O . VAL B 1 168 ? -1.982 -28.359 -10.516 1 98.75 168 VAL B O 1
ATOM 4507 N N . ILE B 1 169 ? -2.1 -26.312 -9.492 1 98.44 169 ILE B N 1
ATOM 4508 C CA . ILE B 1 169 ? -1.014 -26.625 -8.578 1 98.44 169 ILE B CA 1
ATOM 4509 C C . ILE B 1 169 ? -1.382 -26.172 -7.164 1 98.44 169 ILE B C 1
ATOM 4511 O O . ILE B 1 169 ? -2.283 -25.359 -6.988 1 98.44 169 ILE B O 1
ATOM 4515 N N . GLY B 1 170 ? -0.728 -26.719 -6.145 1 98.31 170 GLY B N 1
ATOM 4516 C CA . GLY B 1 170 ? -0.743 -26.172 -4.801 1 98.31 170 GLY B CA 1
ATOM 4517 C C . GLY B 1 170 ? -1.712 -26.875 -3.873 1 98.31 170 GLY B C 1
ATOM 4518 O O . GLY B 1 170 ? -2.174 -26.297 -2.887 1 98.31 170 GLY B O 1
ATOM 4519 N N . LEU B 1 171 ? -2.051 -28.109 -4.184 1 97.38 171 LEU B N 1
ATOM 4520 C CA . LEU B 1 171 ? -2.975 -28.859 -3.336 1 97.38 171 LEU B CA 1
ATOM 4521 C C . LEU B 1 171 ? -2.295 -30.094 -2.748 1 97.38 171 LEU B C 1
ATOM 4523 O O . LEU B 1 171 ? -1.452 -30.703 -3.398 1 97.38 171 LEU B O 1
ATOM 4527 N N . THR B 1 172 ? -2.705 -30.375 -1.564 1 97.12 172 THR B N 1
ATOM 4528 C CA . THR B 1 172 ? -2.207 -31.578 -0.899 1 97.12 172 THR B CA 1
ATOM 4529 C C . THR B 1 172 ? -3.352 -32.344 -0.251 1 97.12 172 THR B C 1
ATOM 4531 O O . THR B 1 172 ? -4.41 -31.781 0.026 1 97.12 172 THR B O 1
ATOM 4534 N N . ASN B 1 173 ? -3.123 -33.594 -0.06 1 95.88 173 ASN B N 1
ATOM 4535 C CA . ASN B 1 173 ? -4.051 -34.469 0.659 1 95.88 173 ASN B CA 1
ATOM 4536 C C . ASN B 1 173 ? -3.674 -34.594 2.131 1 95.88 173 ASN B C 1
ATOM 4538 O O . ASN B 1 173 ? -2.518 -34.375 2.502 1 95.88 173 ASN B O 1
ATOM 4542 N N . GLY B 1 174 ? -4.746 -34.938 2.982 1 94.25 174 GLY B N 1
ATOM 4543 C CA . GLY B 1 174 ? -4.551 -35.188 4.398 1 94.25 174 GLY B CA 1
ATOM 4544 C C . GLY B 1 174 ? -5.359 -34.281 5.289 1 94.25 174 GLY B C 1
ATOM 4545 O O . GLY B 1 174 ? -5.555 -33.094 4.961 1 94.25 174 GLY B O 1
ATOM 4546 N N . THR B 1 175 ? -5.66 -34.781 6.477 1 92.44 175 THR B N 1
ATOM 4547 C CA . THR B 1 175 ? -6.527 -34 7.359 1 92.44 175 THR B CA 1
ATOM 4548 C C . THR B 1 175 ? -5.711 -33.281 8.438 1 92.44 175 THR B C 1
ATOM 4550 O O . THR B 1 175 ? -6.203 -32.375 9.094 1 92.44 175 THR B O 1
ATOM 4553 N N . GLU B 1 176 ? -4.469 -33.75 8.672 1 90.75 176 GLU B N 1
ATOM 4554 C CA . GLU B 1 176 ? -3.568 -33.156 9.648 1 90.75 176 GLU B CA 1
ATOM 4555 C C . GLU B 1 176 ? -2.121 -33.188 9.164 1 90.75 176 GLU B C 1
ATOM 4557 O O . GLU B 1 176 ? -1.757 -34.031 8.344 1 90.75 176 GLU B O 1
ATOM 4562 N N . PRO B 1 177 ? -1.25 -32.281 9.711 1 86.75 177 PRO B N 1
ATOM 4563 C CA . PRO B 1 177 ? 0.162 -32.312 9.32 1 86.75 177 PRO B CA 1
ATOM 4564 C C . PRO B 1 177 ? 0.905 -33.531 9.867 1 86.75 177 PRO B C 1
ATOM 4566 O O . PRO B 1 177 ? 0.535 -34.062 10.922 1 86.75 177 PRO B O 1
ATOM 4569 N N . PRO B 1 178 ? 1.977 -34 9.305 1 89.06 178 PRO B N 1
ATOM 4570 C CA . PRO B 1 178 ? 2.396 -33.5 7.992 1 89.06 178 PRO B CA 1
ATOM 4571 C C . PRO B 1 178 ? 1.471 -33.938 6.863 1 89.06 178 PRO B C 1
ATOM 4573 O O . PRO B 1 178 ? 1.084 -35.125 6.812 1 89.06 178 PRO B O 1
ATOM 4576 N N . TYR B 1 179 ? 1.145 -33.094 5.965 1 92.06 179 TYR B N 1
ATOM 4577 C CA . TYR B 1 179 ? 0.314 -33.406 4.809 1 92.06 179 TYR B CA 1
ATOM 4578 C C . TYR B 1 179 ? 1.129 -34.125 3.725 1 92.06 179 TYR B C 1
ATOM 4580 O O . TYR B 1 179 ? 2.361 -34.094 3.744 1 92.06 179 TYR B O 1
ATOM 4588 N N . GLN B 1 180 ? 0.423 -34.75 2.85 1 92.06 180 GLN B N 1
ATOM 4589 C CA . GLN B 1 180 ? 1.113 -35.344 1.711 1 92.06 180 GLN B CA 1
ATOM 4590 C C . GLN B 1 180 ? 1.765 -34.281 0.84 1 92.06 180 GLN B C 1
ATOM 4592 O O . GLN B 1 180 ? 1.335 -33.125 0.842 1 92.06 180 GLN B O 1
ATOM 4597 N N . ARG B 1 181 ? 2.705 -34.75 0.125 1 93.88 181 ARG B N 1
ATOM 4598 C CA . ARG B 1 181 ? 3.373 -33.812 -0.791 1 93.88 181 ARG B CA 1
ATOM 4599 C C . ARG B 1 181 ? 2.451 -33.438 -1.939 1 93.88 181 ARG B C 1
ATOM 4601 O O . ARG B 1 181 ? 1.642 -34.219 -2.398 1 93.88 181 ARG B O 1
ATOM 4608 N N . GLN B 1 182 ? 2.654 -32.188 -2.322 1 96.88 182 GLN B N 1
ATOM 4609 C CA . GLN B 1 182 ? 1.937 -31.812 -3.535 1 96.88 182 GLN B CA 1
ATOM 4610 C C . GLN B 1 182 ? 2.559 -32.469 -4.77 1 96.88 182 GLN B C 1
ATOM 4612 O O . GLN B 1 182 ? 3.717 -32.875 -4.734 1 96.88 182 GLN B O 1
ATOM 4617 N N . VAL B 1 183 ? 1.82 -32.594 -5.777 1 95.5 183 VAL B N 1
ATOM 4618 C CA . VAL B 1 183 ? 2.355 -33 -7.07 1 95.5 183 VAL B CA 1
ATOM 4619 C C . VAL B 1 183 ? 2.814 -31.781 -7.855 1 95.5 183 VAL B C 1
ATOM 4621 O O . VAL B 1 183 ? 1.996 -30.953 -8.273 1 95.5 183 VAL B O 1
ATOM 4624 N N . PRO B 1 184 ? 4.086 -31.688 -8.023 1 97.44 184 PRO B N 1
ATOM 4625 C CA . PRO B 1 184 ? 4.547 -30.547 -8.812 1 97.44 184 PRO B CA 1
ATOM 4626 C C . PRO B 1 184 ? 4.059 -30.594 -10.258 1 97.44 184 PRO B C 1
ATOM 4628 O O . PRO B 1 184 ? 3.893 -31.672 -10.82 1 97.44 184 PRO B O 1
ATOM 4631 N N . LEU B 1 185 ? 3.762 -29.469 -10.82 1 98.5 185 LEU B N 1
ATOM 4632 C CA . LEU B 1 185 ? 3.535 -29.359 -12.258 1 98.5 185 LEU B CA 1
ATOM 4633 C C . LEU B 1 185 ? 4.855 -29.203 -13.008 1 98.5 185 LEU B C 1
ATOM 4635 O O . LEU B 1 185 ? 5.602 -28.25 -12.766 1 98.5 185 LEU B O 1
ATOM 4639 N N . ILE B 1 186 ? 5.148 -30.188 -13.828 1 98.5 186 ILE B N 1
ATOM 4640 C CA . ILE B 1 186 ? 6.371 -30.141 -14.625 1 98.5 186 ILE B CA 1
ATOM 4641 C C . ILE B 1 186 ? 6.023 -29.859 -16.078 1 98.5 186 ILE B C 1
ATOM 4643 O O . ILE B 1 186 ? 5.262 -30.609 -16.703 1 98.5 186 ILE B O 1
ATOM 4647 N N . LYS B 1 187 ? 6.59 -28.766 -16.641 1 98.25 187 LYS B N 1
ATOM 4648 C CA . LYS B 1 187 ? 6.371 -28.406 -18.047 1 98.25 187 LYS B CA 1
ATOM 4649 C C . LYS B 1 187 ? 7.676 -28.469 -18.828 1 98.25 187 LYS B C 1
ATOM 4651 O O . LYS B 1 187 ? 8.695 -27.922 -18.406 1 98.25 187 LYS B O 1
ATOM 4656 N N . ASP B 1 188 ? 7.633 -29.188 -19.875 1 97.75 188 ASP B N 1
ATOM 4657 C CA . ASP B 1 188 ? 8.711 -29.156 -20.844 1 97.75 188 ASP B CA 1
ATOM 4658 C C . ASP B 1 188 ? 8.344 -28.281 -22.047 1 97.75 188 ASP B C 1
ATOM 4660 O O . ASP B 1 188 ? 7.527 -28.656 -22.875 1 97.75 188 ASP B O 1
ATOM 4664 N N . MET B 1 189 ? 8.953 -27.094 -22.094 1 98.06 189 MET B N 1
ATOM 4665 C CA . MET B 1 189 ? 8.664 -26.109 -23.125 1 98.06 189 MET B CA 1
ATOM 4666 C C . MET B 1 189 ? 9.93 -25.719 -23.891 1 98.06 189 MET B C 1
ATOM 4668 O O . MET B 1 189 ? 10.82 -25.078 -23.328 1 98.06 189 MET B O 1
ATOM 4672 N N . LYS B 1 190 ? 10.016 -26.094 -25.156 1 97.38 190 LYS B N 1
ATOM 4673 C CA . LYS B 1 190 ? 11.141 -25.766 -26.016 1 97.38 190 LYS B CA 1
ATOM 4674 C C . LYS B 1 190 ? 12.453 -26.25 -25.422 1 97.38 190 LYS B C 1
ATOM 4676 O O . LYS B 1 190 ? 13.461 -25.547 -25.453 1 97.38 190 LYS B O 1
ATOM 4681 N N . GLY B 1 191 ? 12.352 -27.359 -24.75 1 96.94 191 GLY B N 1
ATOM 4682 C CA . GLY B 1 191 ? 13.547 -27.969 -24.188 1 96.94 191 GLY B CA 1
ATOM 4683 C C . GLY B 1 191 ? 13.906 -27.438 -22.812 1 96.94 191 GLY B C 1
ATOM 4684 O O . GLY B 1 191 ? 14.93 -27.828 -22.25 1 96.94 191 GLY B O 1
ATOM 4685 N N . ILE B 1 192 ? 13.211 -26.531 -22.344 1 98.25 192 ILE B N 1
ATOM 4686 C CA . ILE B 1 192 ? 13.391 -26 -21 1 98.25 192 ILE B CA 1
ATOM 4687 C C . ILE B 1 192 ? 12.352 -26.594 -20.062 1 98.25 192 ILE B C 1
ATOM 4689 O O . ILE B 1 192 ? 11.148 -26.422 -20.266 1 98.25 192 ILE B O 1
ATOM 4693 N N . ARG B 1 193 ? 12.844 -27.328 -19.062 1 98.5 193 ARG B N 1
ATOM 4694 C CA . ARG B 1 193 ? 11.961 -28.016 -18.109 1 98.5 193 ARG B CA 1
ATOM 4695 C C . ARG B 1 193 ? 11.789 -27.188 -16.844 1 98.5 193 ARG B C 1
ATOM 4697 O O . ARG B 1 193 ? 12.758 -26.922 -16.125 1 98.5 193 ARG B O 1
ATOM 4704 N N . ILE B 1 194 ? 10.547 -26.812 -16.531 1 98.81 194 ILE B N 1
ATOM 4705 C CA . ILE B 1 194 ? 10.242 -25.938 -15.406 1 98.81 194 ILE B CA 1
ATOM 4706 C C . ILE B 1 194 ? 9.25 -26.625 -14.469 1 98.81 194 ILE B C 1
ATOM 4708 O O . ILE B 1 194 ? 8.234 -27.156 -14.914 1 98.81 194 ILE B O 1
ATOM 4712 N N . ALA B 1 195 ? 9.594 -26.656 -13.188 1 98.88 195 ALA B N 1
ATOM 4713 C CA . ALA B 1 195 ? 8.688 -27.156 -12.156 1 98.88 195 ALA B CA 1
ATOM 4714 C C . ALA B 1 195 ? 7.965 -26 -11.461 1 98.88 195 ALA B C 1
ATOM 4716 O O . ALA B 1 195 ? 8.578 -24.984 -11.133 1 98.88 195 ALA B O 1
ATOM 4717 N N . PHE B 1 196 ? 6.684 -26.172 -11.281 1 98.88 196 PHE B N 1
ATOM 4718 C CA . PHE B 1 196 ? 5.867 -25.188 -10.586 1 98.88 196 PHE B CA 1
ATOM 4719 C C . PHE B 1 196 ? 5.34 -25.75 -9.273 1 98.88 196 PHE B C 1
ATOM 4721 O O . PHE B 1 196 ? 4.77 -26.844 -9.242 1 98.88 196 PHE B O 1
ATOM 4728 N N . LEU B 1 197 ? 5.605 -24.984 -8.242 1 98.81 197 LEU B N 1
ATOM 4729 C CA . LEU B 1 197 ? 5.086 -25.25 -6.906 1 98.81 197 LEU B CA 1
ATOM 4730 C C . LEU B 1 197 ? 4.246 -24.094 -6.406 1 98.81 197 LEU B C 1
ATOM 4732 O O . LEU B 1 197 ? 4.422 -22.953 -6.852 1 98.81 197 LEU B O 1
ATOM 4736 N N . ALA B 1 198 ? 3.291 -24.375 -5.527 1 98.88 198 ALA B N 1
ATOM 4737 C CA . ALA B 1 198 ? 2.504 -23.312 -4.906 1 98.88 198 ALA B CA 1
ATOM 4738 C C . ALA B 1 198 ? 2.24 -23.625 -3.436 1 98.88 198 ALA B C 1
ATOM 4740 O O . ALA B 1 198 ? 2.068 -24.781 -3.053 1 98.88 198 ALA B O 1
ATOM 4741 N N . TYR B 1 199 ? 2.244 -22.531 -2.646 1 98.69 199 TYR B N 1
ATOM 4742 C CA . TYR B 1 199 ? 2.059 -22.688 -1.209 1 98.69 199 TYR B CA 1
ATOM 4743 C C . TYR B 1 199 ? 1.232 -21.547 -0.641 1 98.69 199 TYR B C 1
ATOM 4745 O O . TYR B 1 199 ? 1.233 -20.438 -1.189 1 98.69 199 TYR B O 1
ATOM 4753 N N . CYS B 1 200 ? 0.573 -21.828 0.444 1 98.62 200 CYS B N 1
ATOM 4754 C CA . CYS B 1 200 ? -0.161 -20.844 1.231 1 98.62 200 CYS B CA 1
ATOM 4755 C C . CYS B 1 200 ? 0.466 -20.672 2.609 1 98.62 200 CYS B C 1
ATOM 4757 O O . CYS B 1 200 ? 0.608 -21.641 3.357 1 98.62 200 CYS B O 1
ATOM 4759 N N . GLY B 1 201 ? 0.922 -19.469 2.91 1 97.25 201 GLY B N 1
ATOM 4760 C CA . GLY B 1 201 ? 1.533 -19.141 4.191 1 97.25 201 GLY B CA 1
ATOM 4761 C C . GLY B 1 201 ? 1.458 -17.672 4.539 1 97.25 201 GLY B C 1
ATOM 4762 O O . GLY B 1 201 ? 2.486 -17 4.66 1 97.25 201 GLY B O 1
ATOM 4763 N N . ASP B 1 202 ? 0.29 -17.188 4.852 1 89.75 202 ASP B N 1
ATOM 4764 C CA . ASP B 1 202 ? 0.082 -15.773 5.176 1 89.75 202 ASP B CA 1
ATOM 4765 C C . ASP B 1 202 ? 0.544 -15.461 6.598 1 89.75 202 ASP B C 1
ATOM 4767 O O . ASP B 1 202 ? 0.621 -16.359 7.441 1 89.75 202 ASP B O 1
ATOM 4771 N N . THR B 1 203 ? 0.765 -14.258 6.887 1 86 203 THR B N 1
ATOM 4772 C CA . THR B 1 203 ? 1.345 -13.789 8.141 1 86 203 THR B CA 1
ATOM 4773 C C . THR B 1 203 ? 0.372 -14 9.297 1 86 203 THR B C 1
ATOM 4775 O O . THR B 1 203 ? 0.79 -14.242 10.43 1 86 203 THR B O 1
ATOM 4778 N N . ASN B 1 204 ? -0.911 -13.93 9.07 1 87.88 204 ASN B N 1
ATOM 4779 C CA . ASN B 1 204 ? -1.903 -14.008 10.133 1 87.88 204 ASN B CA 1
ATOM 4780 C C . ASN B 1 204 ? -2.254 -15.453 10.469 1 87.88 204 ASN B C 1
ATOM 4782 O O . ASN B 1 204 ? -3.031 -15.711 11.383 1 87.88 204 ASN B O 1
ATOM 4786 N N . GLY B 1 205 ? -1.805 -16.391 9.734 1 93.56 205 GLY B N 1
ATOM 4787 C CA . GLY B 1 205 ? -1.97 -17.812 10.023 1 93.56 205 GLY B CA 1
ATOM 4788 C C . GLY B 1 205 ? -3.264 -18.375 9.477 1 93.56 205 GLY B C 1
ATOM 4789 O O . GLY B 1 205 ? -3.668 -19.484 9.852 1 93.56 205 GLY B O 1
ATOM 4790 N N . GLU B 1 206 ? -3.898 -17.703 8.625 1 94.25 206 GLU B N 1
ATOM 4791 C CA . GLU B 1 206 ? -5.176 -18.156 8.086 1 94.25 206 GLU B CA 1
ATOM 4792 C C . GLU B 1 206 ? -4.992 -19.406 7.227 1 94.25 206 GLU B C 1
ATOM 4794 O O . GLU B 1 206 ? -5.832 -20.312 7.25 1 94.25 206 GLU B O 1
ATOM 4799 N N . CYS B 1 207 ? -3.936 -19.5 6.469 1 96.75 207 CYS B N 1
ATOM 4800 C CA . CYS B 1 207 ? -3.668 -20.656 5.621 1 96.75 207 CYS B CA 1
ATOM 4801 C C . CYS B 1 207 ? -3.621 -21.938 6.449 1 96.75 207 CYS B C 1
ATOM 4803 O O . CYS B 1 207 ? -4.234 -22.938 6.082 1 96.75 207 CYS B O 1
ATOM 4805 N N . LYS B 1 208 ? -2.928 -21.875 7.539 1 95.75 208 LYS B N 1
ATOM 4806 C CA . LYS B 1 208 ? -2.816 -23.031 8.414 1 95.75 208 LYS B CA 1
ATOM 4807 C C . LYS B 1 208 ? -4.148 -23.328 9.102 1 95.75 208 LYS B C 1
ATOM 4809 O O . LYS B 1 208 ? -4.586 -24.484 9.133 1 95.75 208 LYS B O 1
ATOM 4814 N N . LYS B 1 209 ? -4.766 -22.266 9.633 1 95.94 209 LYS B N 1
ATOM 4815 C CA . LYS B 1 209 ? -6 -22.391 10.398 1 95.94 209 LYS B CA 1
ATOM 4816 C C . LYS B 1 209 ? -7.098 -23.047 9.555 1 95.94 209 LYS B C 1
ATOM 4818 O O . LYS B 1 209 ? -7.785 -23.953 10.023 1 95.94 209 LYS B O 1
ATOM 4823 N N . TYR B 1 210 ? -7.195 -22.656 8.297 1 95.62 210 TYR B N 1
ATOM 4824 C CA . TYR B 1 210 ? -8.32 -23.109 7.488 1 95.62 210 TYR B CA 1
ATOM 4825 C C . TYR B 1 210 ? -7.922 -24.297 6.621 1 95.62 210 TYR B C 1
ATOM 4827 O O . TYR B 1 210 ? -8.633 -24.656 5.68 1 95.62 210 TYR B O 1
ATOM 4835 N N . ARG B 1 211 ? -6.805 -24.797 6.863 1 95.94 211 ARG B N 1
ATOM 4836 C CA . ARG B 1 211 ? -6.383 -26.078 6.305 1 95.94 211 ARG B CA 1
ATOM 4837 C C . ARG B 1 211 ? -6.648 -27.219 7.285 1 95.94 211 ARG B C 1
ATOM 4839 O O . ARG B 1 211 ? -6.832 -28.359 6.875 1 95.94 211 ARG B O 1
ATOM 4846 N N . GLU B 1 212 ? -6.715 -26.891 8.508 1 94.38 212 GLU B N 1
ATOM 4847 C CA . GLU B 1 212 ? -6.859 -27.891 9.562 1 94.38 212 GLU B CA 1
ATOM 4848 C C . GLU B 1 212 ? -8.203 -28.609 9.461 1 94.38 212 GLU B C 1
ATOM 4850 O O . GLU B 1 212 ? -9.25 -27.969 9.328 1 94.38 212 GLU B O 1
ATOM 4855 N N . GLY B 1 213 ? -8.172 -29.906 9.477 1 94.75 213 GLY B N 1
ATOM 4856 C CA . GLY B 1 213 ? -9.383 -30.719 9.555 1 94.75 213 GLY B CA 1
ATOM 4857 C C . GLY B 1 213 ? -9.992 -31 8.195 1 94.75 213 GLY B C 1
ATOM 4858 O O . GLY B 1 213 ? -10.969 -31.75 8.094 1 94.75 213 GLY B O 1
ATOM 4859 N N . VAL B 1 214 ? -9.43 -30.406 7.152 1 95.38 214 VAL B N 1
ATOM 4860 C CA . VAL B 1 214 ? -9.977 -30.656 5.824 1 95.38 214 VAL B CA 1
ATOM 4861 C C . VAL B 1 214 ? -9.109 -31.688 5.102 1 95.38 214 VAL B C 1
ATOM 4863 O O . VAL B 1 214 ? -7.883 -31.688 5.238 1 95.38 214 VAL B O 1
ATOM 4866 N N . SER B 1 215 ? -9.703 -32.594 4.301 1 94.12 215 SER B N 1
ATOM 4867 C CA . SER B 1 215 ? -9.016 -33.719 3.717 1 94.12 215 SER B CA 1
ATOM 4868 C C . SER B 1 215 ? -8.172 -33.312 2.514 1 94.12 215 SER B C 1
ATOM 4870 O O . SER B 1 215 ? -7.238 -34.031 2.133 1 94.12 215 SER B O 1
ATOM 4872 N N . PHE B 1 216 ? -8.539 -32.281 1.864 1 96.38 216 PHE B N 1
ATOM 4873 C CA . PHE B 1 216 ? -7.914 -31.781 0.644 1 96.38 216 PHE B CA 1
ATOM 4874 C C . PHE B 1 216 ? -7.883 -30.266 0.636 1 96.38 216 PHE B C 1
ATOM 4876 O O . PHE B 1 216 ? -8.906 -29.609 0.849 1 96.38 216 PHE B O 1
ATOM 4883 N N . GLY B 1 217 ? -6.672 -29.688 0.534 1 97.62 217 GLY B N 1
ATOM 4884 C CA . GLY B 1 217 ? -6.574 -28.25 0.614 1 97.62 217 GLY B CA 1
ATOM 4885 C C . GLY B 1 217 ? -5.199 -27.719 0.248 1 97.62 217 GLY B C 1
ATOM 4886 O O . GLY B 1 217 ? -4.402 -28.422 -0.373 1 97.62 217 GLY B O 1
ATOM 4887 N N . ALA B 1 218 ? -4.926 -26.531 0.583 1 98.19 218 ALA B N 1
ATOM 4888 C CA . ALA B 1 218 ? -3.729 -25.812 0.167 1 98.19 218 ALA B CA 1
ATOM 4889 C C . ALA B 1 218 ? -2.469 -26.469 0.708 1 98.19 218 ALA B C 1
ATOM 4891 O O . ALA B 1 218 ? -2.443 -26.938 1.854 1 98.19 218 ALA B O 1
ATOM 4892 N N . ALA B 1 219 ? -1.433 -26.594 -0.145 1 98.19 219 ALA B N 1
ATOM 4893 C CA . ALA B 1 219 ? -0.099 -26.891 0.375 1 98.19 219 ALA B CA 1
ATOM 4894 C C . ALA B 1 219 ? 0.406 -25.75 1.257 1 98.19 219 ALA B C 1
ATOM 4896 O O . ALA B 1 219 ? 0.305 -24.578 0.886 1 98.19 219 ALA B O 1
ATOM 4897 N N . LEU B 1 220 ? 0.909 -26.094 2.4 1 97.69 220 LEU B N 1
ATOM 4898 C CA . LEU B 1 220 ? 1.308 -25.062 3.352 1 97.69 220 LEU B CA 1
ATOM 4899 C C . LEU B 1 220 ? 2.764 -24.656 3.143 1 97.69 220 LEU B C 1
ATOM 4901 O O . LEU B 1 220 ? 3.607 -25.5 2.838 1 97.69 220 LEU B O 1
ATOM 4905 N N . LEU B 1 221 ? 2.986 -23.391 3.354 1 97.5 221 LEU B N 1
ATOM 4906 C CA . LEU B 1 221 ? 4.328 -22.828 3.221 1 97.5 221 LEU B CA 1
ATOM 4907 C C . LEU B 1 221 ? 5.121 -23 4.508 1 97.5 221 LEU B C 1
ATOM 4909 O O . LEU B 1 221 ? 4.973 -22.219 5.449 1 97.5 221 LEU B O 1
ATOM 4913 N N . ASP B 1 222 ? 5.957 -23.875 4.594 1 92.31 222 ASP B N 1
ATOM 4914 C CA . ASP B 1 222 ? 6.953 -24.047 5.648 1 92.31 222 ASP B CA 1
ATOM 4915 C C . ASP B 1 222 ? 8.188 -24.766 5.121 1 92.31 222 ASP B C 1
ATOM 4917 O O . ASP B 1 222 ? 8.117 -25.5 4.125 1 92.31 222 ASP B O 1
ATOM 4921 N N . ASN B 1 223 ? 9.242 -24.594 5.805 1 92.38 223 ASN B N 1
ATOM 4922 C CA . ASN B 1 223 ? 10.547 -25.047 5.324 1 92.38 223 ASN B CA 1
ATOM 4923 C C . ASN B 1 223 ? 10.57 -26.562 5.117 1 92.38 223 ASN B C 1
ATOM 4925 O O . ASN B 1 223 ? 11.141 -27.047 4.145 1 92.38 223 ASN B O 1
ATOM 4929 N N . TYR B 1 224 ? 9.969 -27.281 5.98 1 92.88 224 TYR B N 1
ATOM 4930 C CA . TYR B 1 224 ? 9.984 -28.734 5.891 1 92.88 224 TYR B CA 1
ATOM 4931 C C . TYR B 1 224 ? 9.266 -29.219 4.633 1 92.88 224 TYR B C 1
ATOM 4933 O O . TYR B 1 224 ? 9.797 -30.016 3.869 1 92.88 224 TYR B O 1
ATOM 4941 N N . THR B 1 225 ? 8.078 -28.719 4.453 1 94.31 225 THR B N 1
ATOM 4942 C CA . THR B 1 225 ? 7.258 -29.094 3.309 1 94.31 225 THR B CA 1
ATOM 4943 C C . THR B 1 225 ? 7.941 -28.703 2 1 94.31 225 THR B C 1
ATOM 4945 O O . THR B 1 225 ? 8.016 -29.5 1.067 1 94.31 225 THR B O 1
ATOM 4948 N N . VAL B 1 226 ? 8.438 -27.547 1.92 1 97.12 226 VAL B N 1
ATOM 4949 C CA . VAL B 1 226 ? 9.062 -27.031 0.703 1 97.12 226 VAL B CA 1
ATOM 4950 C C . VAL B 1 226 ? 10.312 -27.844 0.382 1 97.12 226 VAL B C 1
ATOM 4952 O O . VAL B 1 226 ? 10.531 -28.219 -0.769 1 97.12 226 VAL B O 1
ATOM 4955 N N . ARG B 1 227 ? 11.102 -28.094 1.377 1 96.44 227 ARG B N 1
ATOM 4956 C CA . ARG B 1 227 ? 12.328 -28.859 1.18 1 96.44 227 ARG B CA 1
ATOM 4957 C C . ARG B 1 227 ? 12.016 -30.25 0.624 1 96.44 227 ARG B C 1
ATOM 4959 O O . ARG B 1 227 ? 12.695 -30.719 -0.293 1 96.44 227 ARG B O 1
ATOM 4966 N N . ALA B 1 228 ? 11.055 -30.859 1.201 1 96.19 228 ALA B N 1
ATOM 4967 C CA . ALA B 1 228 ? 10.672 -32.188 0.742 1 96.19 228 ALA B CA 1
ATOM 4968 C C . ALA B 1 228 ? 10.234 -32.156 -0.719 1 96.19 228 ALA B C 1
ATOM 4970 O O . ALA B 1 228 ? 10.594 -33.031 -1.501 1 96.19 228 ALA B O 1
ATOM 4971 N N . ASP B 1 229 ? 9.414 -31.203 -1.074 1 97.81 229 ASP B N 1
ATOM 4972 C CA . ASP B 1 229 ? 8.953 -31.078 -2.451 1 97.81 229 ASP B CA 1
ATOM 4973 C C . ASP B 1 229 ? 10.117 -30.859 -3.408 1 97.81 229 ASP B C 1
ATOM 4975 O O . ASP B 1 229 ? 10.18 -31.469 -4.477 1 97.81 229 ASP B O 1
ATOM 4979 N N . ILE B 1 230 ? 11.016 -30.016 -3.029 1 98.19 230 ILE B N 1
ATOM 4980 C CA . ILE B 1 230 ? 12.133 -29.641 -3.893 1 98.19 230 ILE B CA 1
ATOM 4981 C C . ILE B 1 230 ? 13.094 -30.828 -4.02 1 98.19 230 ILE B C 1
ATOM 4983 O O . ILE B 1 230 ? 13.641 -31.078 -5.098 1 98.19 230 ILE B O 1
ATOM 4987 N N . GLU B 1 231 ? 13.344 -31.547 -2.928 1 97.12 231 GLU B N 1
ATOM 4988 C CA . GLU B 1 231 ? 14.156 -32.75 -2.986 1 97.12 231 GLU B CA 1
ATOM 4989 C C . GLU B 1 231 ? 13.578 -33.75 -3.975 1 97.12 231 GLU B C 1
ATOM 4991 O O . GLU B 1 231 ? 14.32 -34.406 -4.719 1 97.12 231 GLU B O 1
ATOM 4996 N N . HIS B 1 232 ? 12.328 -33.844 -3.896 1 97.25 232 HIS B N 1
ATOM 4997 C CA . HIS B 1 232 ? 11.656 -34.75 -4.844 1 97.25 232 HIS B CA 1
ATOM 4998 C C . HIS B 1 232 ? 11.891 -34.281 -6.281 1 97.25 232 HIS B C 1
ATOM 5000 O O . HIS B 1 232 ? 12.195 -35.125 -7.152 1 97.25 232 HIS B O 1
ATOM 5006 N N . ILE B 1 233 ? 11.688 -33.031 -6.562 1 98.12 233 ILE B N 1
ATOM 5007 C CA . ILE B 1 233 ? 11.883 -32.469 -7.891 1 98.12 233 ILE B CA 1
ATOM 5008 C C . ILE B 1 233 ? 13.312 -32.719 -8.359 1 98.12 233 ILE B C 1
ATOM 5010 O O . ILE B 1 233 ? 13.539 -33.094 -9.516 1 98.12 233 ILE B O 1
ATOM 5014 N N . ASN B 1 234 ? 14.242 -32.562 -7.441 1 97.44 234 ASN B N 1
ATOM 5015 C CA . ASN B 1 234 ? 15.656 -32.688 -7.77 1 97.44 234 ASN B CA 1
ATOM 5016 C C . ASN B 1 234 ? 16.016 -34.125 -8.156 1 97.44 234 ASN B C 1
ATOM 5018 O O . ASN B 1 234 ? 17.047 -34.375 -8.781 1 97.44 234 ASN B O 1
ATOM 5022 N N . LYS B 1 235 ? 15.164 -35.094 -7.828 1 97.31 235 LYS B N 1
ATOM 5023 C CA . LYS B 1 235 ? 15.414 -36.5 -8.117 1 97.31 235 LYS B CA 1
ATOM 5024 C C . LYS B 1 235 ? 14.805 -36.906 -9.453 1 97.31 235 LYS B C 1
ATOM 5026 O O . LYS B 1 235 ? 15.055 -38 -9.953 1 97.31 235 LYS B O 1
ATOM 5031 N N . LEU B 1 236 ? 14.078 -36.031 -9.953 1 97.06 236 LEU B N 1
ATOM 5032 C CA . LEU B 1 236 ? 13.414 -36.375 -11.211 1 97.06 236 LEU B CA 1
ATOM 5033 C C . LEU B 1 236 ? 14.43 -36.469 -12.352 1 97.06 236 LEU B C 1
ATOM 5035 O O . LEU B 1 236 ? 15.461 -35.812 -12.336 1 97.06 236 LEU B O 1
ATOM 5039 N N . GLU B 1 237 ? 14.109 -37.406 -13.297 1 96 237 GLU B N 1
ATOM 5040 C CA . GLU B 1 237 ? 14.828 -37.531 -14.562 1 96 237 GLU B CA 1
ATOM 5041 C C . GLU B 1 237 ? 13.867 -37.5 -15.75 1 96 237 GLU B C 1
ATOM 5043 O O . GLU B 1 237 ? 12.852 -38.188 -15.75 1 96 237 GLU B O 1
ATOM 5048 N N . PRO B 1 238 ? 14.172 -36.688 -16.828 1 96.06 238 PRO B N 1
ATOM 5049 C CA . PRO B 1 238 ? 15.281 -35.719 -16.906 1 96.06 238 PRO B CA 1
ATOM 5050 C C . PRO B 1 238 ? 15.172 -34.625 -15.852 1 96.06 238 PRO B C 1
ATOM 5052 O O . PRO B 1 238 ? 14.086 -34.344 -15.336 1 96.06 238 PRO B O 1
ATOM 5055 N N . LYS B 1 239 ? 16.203 -33.938 -15.602 1 97.25 239 LYS B N 1
ATOM 5056 C CA . LYS B 1 239 ? 16.297 -32.938 -14.555 1 97.25 239 LYS B CA 1
ATOM 5057 C C . LYS B 1 239 ? 15.477 -31.688 -14.914 1 97.25 239 LYS B C 1
ATOM 5059 O O . LYS B 1 239 ? 15.281 -31.391 -16.094 1 97.25 239 LYS B O 1
ATOM 5064 N N . VAL B 1 240 ? 15.031 -31.062 -13.883 1 98.12 240 VAL B N 1
ATOM 5065 C CA . VAL B 1 240 ? 14.336 -29.781 -14.031 1 98.12 240 VAL B CA 1
ATOM 5066 C C . VAL B 1 240 ? 15.352 -28.641 -14.102 1 98.12 240 VAL B C 1
ATOM 5068 O O . VAL B 1 240 ? 16.344 -28.641 -13.375 1 98.12 240 VAL B O 1
ATOM 5071 N N . ASP B 1 241 ? 15.125 -27.719 -15.055 1 98.25 241 ASP B N 1
ATOM 5072 C CA . ASP B 1 241 ? 16.031 -26.594 -15.25 1 98.25 241 ASP B CA 1
ATOM 5073 C C . ASP B 1 241 ? 15.703 -25.453 -14.281 1 98.25 241 ASP B C 1
ATOM 5075 O O . ASP B 1 241 ? 16.609 -24.766 -13.797 1 98.25 241 ASP B O 1
ATOM 5079 N N . HIS B 1 242 ? 14.438 -25.203 -14.016 1 98.69 242 HIS B N 1
ATOM 5080 C CA . HIS B 1 242 ? 13.992 -24.125 -13.148 1 98.69 242 HIS B CA 1
ATOM 5081 C C . HIS B 1 242 ? 12.875 -24.578 -12.211 1 98.69 242 HIS B C 1
ATOM 5083 O O . HIS B 1 242 ? 12.047 -25.406 -12.594 1 98.69 242 HIS B O 1
ATOM 5089 N N . ILE B 1 243 ? 12.891 -24.031 -11.016 1 98.88 243 ILE B N 1
ATOM 5090 C CA . ILE B 1 243 ? 11.789 -24.203 -10.07 1 98.88 243 ILE B CA 1
ATOM 5091 C C . ILE B 1 243 ? 11.133 -22.859 -9.797 1 98.88 243 ILE B C 1
ATOM 5093 O O . ILE B 1 243 ? 11.805 -21.875 -9.445 1 98.88 243 ILE B O 1
ATOM 5097 N N . VAL B 1 244 ? 9.836 -22.781 -10.016 1 98.94 244 VAL B N 1
ATOM 5098 C CA . VAL B 1 244 ? 9.016 -21.594 -9.758 1 98.94 244 VAL B CA 1
ATOM 5099 C C . VAL B 1 244 ? 8.086 -21.859 -8.578 1 98.94 244 VAL B C 1
ATOM 5101 O O . VAL B 1 244 ? 7.41 -22.891 -8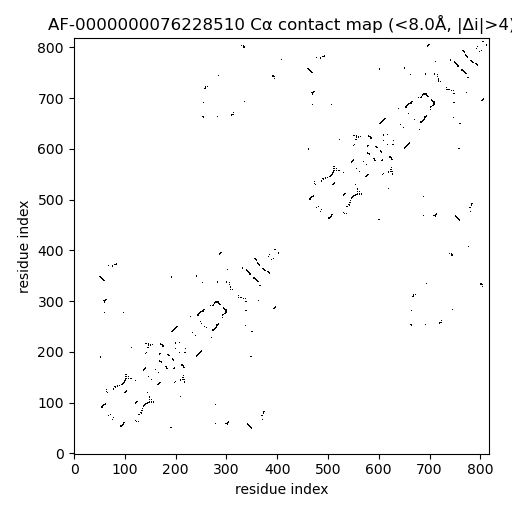.531 1 98.94 244 VAL B O 1
ATOM 5104 N N . ALA B 1 245 ? 8.094 -20.953 -7.617 1 98.88 245 ALA B N 1
ATOM 5105 C CA . ALA B 1 245 ? 7.164 -21.047 -6.492 1 98.88 245 ALA B CA 1
ATOM 5106 C C . ALA B 1 245 ? 6.156 -19.891 -6.523 1 98.88 245 ALA B C 1
ATOM 5108 O O . ALA B 1 245 ? 6.543 -18.719 -6.523 1 98.88 245 ALA B O 1
ATOM 5109 N N . PHE B 1 246 ? 4.891 -20.203 -6.648 1 98.88 246 PHE B N 1
ATOM 5110 C CA . PHE B 1 246 ? 3.807 -19.234 -6.547 1 98.88 246 PHE B CA 1
ATOM 5111 C C . PHE B 1 246 ? 3.213 -19.234 -5.141 1 98.88 246 PHE B C 1
ATOM 5113 O O . PHE B 1 246 ? 2.584 -20.203 -4.727 1 98.88 246 PHE B O 1
ATOM 5120 N N . LEU B 1 247 ? 3.342 -18.109 -4.418 1 98.88 247 LEU B N 1
ATOM 5121 C CA . LEU B 1 247 ? 3.066 -18.078 -2.984 1 98.88 247 LEU B CA 1
ATOM 5122 C C . LEU B 1 247 ? 1.862 -17.203 -2.68 1 98.88 247 LEU B C 1
ATOM 5124 O O . LEU B 1 247 ? 1.702 -16.125 -3.275 1 98.88 247 LEU B O 1
ATOM 5128 N N . HIS B 1 248 ? 0.991 -17.656 -1.829 1 98.75 248 HIS B N 1
ATOM 5129 C CA . HIS B 1 248 ? -0.032 -16.844 -1.165 1 98.75 248 HIS B CA 1
ATOM 5130 C C . HIS B 1 248 ? 0.382 -16.5 0.26 1 98.75 248 HIS B C 1
ATOM 5132 O O . HIS B 1 248 ? 0.055 -17.219 1.203 1 98.75 248 HIS B O 1
ATOM 5138 N N . TRP B 1 249 ? 1.015 -15.32 0.409 1 98.25 249 TRP B N 1
ATOM 5139 C CA . TRP B 1 249 ? 1.771 -15.031 1.624 1 98.25 249 TRP B CA 1
ATOM 5140 C C . TRP B 1 249 ? 1.689 -13.555 1.98 1 98.25 249 TRP B C 1
ATOM 5142 O O . TRP B 1 249 ? 1.042 -12.773 1.277 1 98.25 249 TRP B O 1
ATOM 5152 N N . GLY B 1 250 ? 2.289 -13.219 3.082 1 95.38 250 GLY B N 1
ATOM 5153 C CA . GLY B 1 250 ? 2.33 -11.82 3.49 1 95.38 250 GLY B CA 1
ATOM 5154 C C . GLY B 1 250 ? 1.082 -11.375 4.23 1 95.38 250 GLY B C 1
ATOM 5155 O O . GLY B 1 250 ? 0.328 -12.211 4.738 1 95.38 250 GLY B O 1
ATOM 5156 N N . LYS B 1 251 ? 1.025 -10.07 4.395 1 90.25 251 LYS B N 1
ATOM 5157 C CA . LYS B 1 251 ? -0.075 -9.461 5.137 1 90.25 251 LYS B CA 1
ATOM 5158 C C . LYS B 1 251 ? -0.959 -8.625 4.219 1 90.25 251 LYS B C 1
ATOM 5160 O O . LYS B 1 251 ? -0.456 -7.859 3.391 1 90.25 251 LYS B O 1
ATOM 5165 N N . GLU B 1 252 ? -2.244 -8.781 4.414 1 87.94 252 GLU B N 1
ATOM 5166 C CA . GLU B 1 252 ? -3.207 -8.07 3.58 1 87.94 252 GLU B CA 1
ATOM 5167 C C . GLU B 1 252 ? -3.031 -6.555 3.707 1 87.94 252 GLU B C 1
ATOM 5169 O O . GLU B 1 252 ? -2.855 -6.039 4.812 1 87.94 252 GLU B O 1
ATOM 5174 N N . TYR B 1 253 ? -2.9 -5.91 2.508 1 84 253 TYR B N 1
ATOM 5175 C CA . TYR B 1 253 ? -2.924 -4.465 2.314 1 84 253 TYR B CA 1
ATOM 5176 C C . TYR B 1 253 ? -1.636 -3.824 2.818 1 84 253 TYR B C 1
ATOM 5178 O O . TYR B 1 253 ? -1.559 -2.604 2.967 1 84 253 TYR B O 1
ATOM 5186 N N . MET B 1 254 ? -0.714 -4.613 3.186 1 86.31 254 MET B N 1
ATOM 5187 C CA . MET B 1 254 ? 0.632 -4.086 3.393 1 86.31 254 MET B CA 1
ATOM 5188 C C . MET B 1 254 ? 1.295 -3.744 2.062 1 86.31 254 MET B C 1
ATOM 5190 O O . MET B 1 254 ? 1.373 -4.586 1.168 1 86.31 254 MET B O 1
ATOM 5194 N N . ALA B 1 255 ? 1.803 -2.572 1.951 1 82.5 255 ALA B N 1
ATOM 5195 C CA . ALA B 1 255 ? 2.281 -2.057 0.67 1 82.5 255 ALA B CA 1
ATOM 5196 C C . ALA B 1 255 ? 3.699 -2.541 0.379 1 82.5 255 ALA B C 1
ATOM 5198 O O . ALA B 1 255 ? 4.184 -2.42 -0.748 1 82.5 255 ALA B O 1
ATOM 5199 N N . ILE B 1 256 ? 4.359 -3.07 1.334 1 80.38 256 ILE B N 1
ATOM 5200 C CA . ILE B 1 256 ? 5.711 -3.604 1.204 1 80.38 256 ILE B CA 1
ATOM 5201 C C . ILE B 1 256 ? 5.77 -5.016 1.785 1 80.38 256 ILE B C 1
ATOM 5203 O O . ILE B 1 256 ? 4.969 -5.367 2.654 1 80.38 256 ILE B O 1
ATOM 5207 N N . PRO B 1 257 ? 6.703 -5.738 1.282 1 85.75 257 PRO B N 1
ATOM 5208 C CA . PRO B 1 257 ? 6.852 -7.039 1.939 1 85.75 257 PRO B CA 1
ATOM 5209 C C . PRO B 1 257 ? 7.34 -6.918 3.381 1 85.75 257 PRO B C 1
ATOM 5211 O O . PRO B 1 257 ? 8.102 -6 3.705 1 85.75 257 PRO B O 1
ATOM 5214 N N . ASN B 1 258 ? 6.82 -7.812 4.188 1 80.94 258 ASN B N 1
ATOM 5215 C CA . ASN B 1 258 ? 7.344 -7.832 5.551 1 80.94 258 ASN B CA 1
ATOM 5216 C C . ASN B 1 258 ? 8.602 -8.688 5.652 1 80.94 258 ASN B C 1
ATOM 5218 O O . ASN B 1 258 ? 9.031 -9.297 4.672 1 80.94 258 ASN B O 1
ATOM 5222 N N . GLU B 1 259 ? 9.172 -8.734 6.812 1 78.5 259 GLU B N 1
ATOM 5223 C CA . GLU B 1 259 ? 10.438 -9.43 7.031 1 78.5 259 GLU B CA 1
ATOM 5224 C C . GLU B 1 259 ? 10.281 -10.938 6.82 1 78.5 259 GLU B C 1
ATOM 5226 O O . GLU B 1 259 ? 11.172 -11.586 6.273 1 78.5 259 GLU B O 1
ATOM 5231 N N . GLU B 1 260 ? 9.273 -11.422 7.27 1 85.81 260 GLU B N 1
ATOM 5232 C CA . GLU B 1 260 ? 9.023 -12.859 7.129 1 85.81 260 GLU B CA 1
ATOM 5233 C C . GLU B 1 260 ? 9 -13.266 5.66 1 85.81 260 GLU B C 1
ATOM 5235 O O . GLU B 1 260 ? 9.531 -14.32 5.293 1 85.81 260 GLU B O 1
ATOM 5240 N N . GLN B 1 261 ? 8.406 -12.445 4.836 1 91.56 261 GLN B N 1
ATOM 5241 C CA . GLN B 1 261 ? 8.359 -12.727 3.406 1 91.56 261 GLN B CA 1
ATOM 5242 C C . GLN B 1 261 ? 9.758 -12.75 2.807 1 91.56 261 GLN B C 1
ATOM 5244 O O . GLN B 1 261 ? 10.109 -13.68 2.074 1 91.56 261 GLN B O 1
ATOM 5249 N N . ARG B 1 262 ? 10.484 -11.773 3.113 1 86.5 262 ARG B N 1
ATOM 5250 C CA . ARG B 1 262 ? 11.812 -11.695 2.518 1 86.5 262 ARG B CA 1
ATOM 5251 C C . ARG B 1 262 ? 12.703 -12.82 3.031 1 86.5 262 ARG B C 1
ATOM 5253 O O . ARG B 1 262 ? 13.477 -13.406 2.268 1 86.5 262 ARG B O 1
ATOM 5260 N N . GLU B 1 263 ? 12.625 -13.109 4.32 1 87.25 263 GLU B N 1
ATOM 5261 C CA . GLU B 1 263 ? 13.383 -14.227 4.875 1 87.25 263 GLU B CA 1
ATOM 5262 C C . GLU B 1 263 ? 13.016 -15.531 4.188 1 87.25 263 GLU B C 1
ATOM 5264 O O . GLU B 1 263 ? 13.891 -16.344 3.869 1 87.25 263 GLU B O 1
ATOM 5269 N N . MET B 1 264 ? 11.789 -15.672 4.02 1 93.75 264 MET B N 1
ATOM 5270 C CA . MET B 1 264 ? 11.344 -16.891 3.334 1 93.75 264 MET B CA 1
ATOM 5271 C C . MET B 1 264 ? 11.852 -16.922 1.896 1 93.75 264 MET B C 1
ATOM 5273 O O . MET B 1 264 ? 12.227 -17.969 1.391 1 93.75 264 MET B O 1
ATOM 5277 N N . ALA B 1 265 ? 11.867 -15.812 1.216 1 93.62 265 ALA B N 1
ATOM 5278 C CA . ALA B 1 265 ? 12.398 -15.734 -0.143 1 93.62 265 ALA B CA 1
ATOM 5279 C C . ALA B 1 265 ? 13.859 -16.156 -0.184 1 93.62 265 ALA B C 1
ATOM 5281 O O . ALA B 1 265 ? 14.273 -16.891 -1.088 1 93.62 265 ALA B O 1
ATOM 5282 N N . VAL B 1 266 ? 14.602 -15.734 0.756 1 91.75 266 VAL B N 1
ATOM 5283 C CA . VAL B 1 266 ? 16.016 -16.094 0.847 1 91.75 266 VAL B CA 1
ATOM 5284 C C . VAL B 1 266 ? 16.141 -17.609 1.062 1 91.75 266 VAL B C 1
ATOM 5286 O O . VAL B 1 266 ? 16.984 -18.25 0.441 1 91.75 266 VAL B O 1
ATOM 5289 N N . GLU B 1 267 ? 15.312 -18.125 1.935 1 95.06 267 GLU B N 1
ATOM 5290 C CA . GLU B 1 267 ? 15.352 -19.562 2.188 1 95.06 267 GLU B CA 1
ATOM 5291 C C . GLU B 1 267 ? 15 -20.344 0.931 1 95.06 267 GLU B C 1
ATOM 5293 O O . GLU B 1 267 ? 15.633 -21.359 0.632 1 95.06 267 GLU B O 1
ATOM 5298 N N . LEU B 1 268 ? 14 -19.938 0.235 1 98.06 268 LEU B N 1
ATOM 5299 C CA . LEU B 1 268 ? 13.594 -20.609 -0.998 1 98.06 268 LEU B CA 1
ATOM 5300 C C . LEU B 1 268 ? 14.719 -20.562 -2.027 1 98.06 268 LEU B C 1
ATOM 5302 O O . LEU B 1 268 ? 14.961 -21.562 -2.725 1 98.06 268 LEU B O 1
ATOM 5306 N N . LYS B 1 269 ? 15.328 -19.453 -2.092 1 96.62 269 LYS B N 1
ATOM 5307 C CA . LYS B 1 269 ? 16.5 -19.344 -2.965 1 96.62 269 LYS B CA 1
ATOM 5308 C C . LYS B 1 269 ? 17.531 -20.406 -2.621 1 96.62 269 LYS B C 1
ATOM 5310 O O . LYS B 1 269 ? 18.062 -21.078 -3.508 1 96.62 269 LYS B O 1
ATOM 5315 N N . LYS B 1 270 ? 17.844 -20.562 -1.387 1 96.38 270 LYS B N 1
ATOM 5316 C CA . LYS B 1 270 ? 18.828 -21.531 -0.935 1 96.38 270 LYS B CA 1
ATOM 5317 C C . LYS B 1 270 ? 18.438 -22.953 -1.327 1 96.38 270 LYS B C 1
ATOM 5319 O O . LYS B 1 270 ? 19.297 -23.797 -1.546 1 96.38 270 LYS B O 1
ATOM 5324 N N . MET B 1 271 ? 17.203 -23.125 -1.424 1 97.75 271 MET B N 1
ATOM 5325 C CA . MET B 1 271 ? 16.703 -24.453 -1.742 1 97.75 271 MET B CA 1
ATOM 5326 C C . MET B 1 271 ? 16.672 -24.688 -3.25 1 97.75 271 MET B C 1
ATOM 5328 O O . MET B 1 271 ? 16.344 -25.781 -3.713 1 97.75 271 MET B O 1
ATOM 5332 N N . GLY B 1 272 ? 16.859 -23.688 -4.031 1 97.56 272 GLY B N 1
ATOM 5333 C CA . GLY B 1 272 ? 17 -23.875 -5.465 1 97.56 272 GLY B CA 1
ATOM 5334 C C . GLY B 1 272 ? 15.859 -23.25 -6.258 1 97.56 272 GLY B C 1
ATOM 5335 O O . GLY B 1 272 ? 15.781 -23.438 -7.477 1 97.56 272 GLY B O 1
ATOM 5336 N N . VAL B 1 273 ? 15 -22.453 -5.621 1 98.69 273 VAL B N 1
ATOM 5337 C CA . VAL B 1 273 ? 13.914 -21.781 -6.328 1 98.69 273 VAL B CA 1
ATOM 5338 C C . VAL B 1 273 ? 14.461 -20.578 -7.102 1 98.69 273 VAL B C 1
ATOM 5340 O O . VAL B 1 273 ? 15.148 -19.734 -6.535 1 98.69 273 VAL B O 1
ATOM 5343 N N . GLY B 1 274 ? 14.133 -20.547 -8.375 1 98.62 274 GLY B N 1
ATOM 5344 C CA . GLY B 1 274 ? 14.656 -19.484 -9.211 1 98.62 274 GLY B CA 1
ATOM 5345 C C . GLY B 1 274 ? 13.703 -18.297 -9.336 1 98.62 274 GLY B C 1
ATOM 5346 O O . GLY B 1 274 ? 14.133 -17.172 -9.586 1 98.62 274 GLY B O 1
ATOM 5347 N N . LEU B 1 275 ? 12.438 -18.562 -9.266 1 98.88 275 LEU B N 1
ATOM 5348 C CA . LEU B 1 275 ? 11.406 -17.531 -9.383 1 98.88 275 LEU B CA 1
ATOM 5349 C C . LEU B 1 275 ? 10.352 -17.688 -8.297 1 98.88 275 LEU B C 1
ATOM 5351 O O . LEU B 1 275 ? 9.836 -18.781 -8.078 1 98.88 275 LEU B O 1
ATOM 5355 N N . ILE B 1 276 ? 10.133 -16.562 -7.609 1 98.88 276 ILE B N 1
ATOM 5356 C CA . ILE B 1 276 ? 9.086 -16.516 -6.59 1 98.88 276 ILE B CA 1
ATOM 5357 C C . ILE B 1 276 ? 8.039 -15.477 -6.98 1 98.88 276 ILE B C 1
ATOM 5359 O O . ILE B 1 276 ? 8.367 -14.32 -7.242 1 98.88 276 ILE B O 1
ATOM 5363 N N . ILE B 1 277 ? 6.828 -15.867 -7.102 1 98.88 277 ILE B N 1
ATOM 5364 C CA . ILE B 1 277 ? 5.699 -14.984 -7.371 1 98.88 277 ILE B CA 1
ATOM 5365 C C . ILE B 1 277 ? 4.762 -14.961 -6.164 1 98.88 277 ILE B C 1
ATOM 5367 O O . ILE B 1 277 ? 4.395 -16.016 -5.637 1 98.88 277 ILE B O 1
ATOM 5371 N N . GLY B 1 278 ? 4.406 -13.75 -5.742 1 98.62 278 GLY B N 1
ATOM 5372 C CA . GLY B 1 278 ? 3.588 -13.641 -4.547 1 98.62 278 GLY B CA 1
ATOM 5373 C C . GLY B 1 278 ? 2.201 -13.086 -4.82 1 98.62 278 GLY B C 1
ATOM 5374 O O . GLY B 1 278 ? 2.012 -12.312 -5.762 1 98.62 278 GLY B O 1
ATOM 5375 N N . SER B 1 279 ? 1.231 -13.477 -3.955 1 97.81 279 SER B N 1
ATOM 5376 C CA . SER B 1 279 ? -0.145 -13 -3.879 1 97.81 279 SER B CA 1
ATOM 5377 C C . SER B 1 279 ? -0.621 -12.914 -2.432 1 97.81 279 SER B C 1
ATOM 5379 O O . SER B 1 279 ? 0.145 -13.188 -1.505 1 97.81 279 SER B O 1
ATOM 5381 N N . HIS B 1 280 ? -1.867 -12.43 -2.246 1 96.56 280 HIS B N 1
ATOM 5382 C CA . HIS B 1 280 ? -2.543 -12.422 -0.953 1 96.56 280 HIS B CA 1
ATOM 5383 C C . HIS B 1 280 ? -2.684 -11 -0.417 1 96.56 280 HIS B C 1
ATOM 5385 O O . HIS B 1 280 ? -3.76 -10.609 0.037 1 96.56 280 HIS B O 1
ATOM 5391 N N . PRO B 1 281 ? -1.652 -10.164 -0.437 1 92.19 281 PRO B N 1
ATOM 5392 C CA . PRO B 1 281 ? -1.769 -8.836 0.176 1 92.19 281 PRO B CA 1
ATOM 5393 C C . PRO B 1 281 ? -2.854 -7.98 -0.473 1 92.19 281 PRO B C 1
ATOM 5395 O O . PRO B 1 281 ? -3.26 -6.961 0.091 1 92.19 281 PRO B O 1
ATOM 5398 N N . HIS B 1 282 ? -3.281 -8.328 -1.642 1 90.31 282 HIS B N 1
ATOM 5399 C CA . HIS B 1 282 ? -4.332 -7.648 -2.393 1 90.31 282 HIS B CA 1
ATOM 5400 C C . HIS B 1 282 ? -3.859 -6.285 -2.893 1 90.31 282 HIS B C 1
ATOM 5402 O O . HIS B 1 282 ? -4.645 -5.52 -3.457 1 90.31 282 HIS B O 1
ATOM 5408 N N . VAL B 1 283 ? -2.664 -5.953 -2.627 1 87 283 VAL B N 1
ATOM 5409 C CA . VAL B 1 283 ? -1.961 -4.816 -3.211 1 87 283 VAL B CA 1
ATOM 5410 C C . VAL B 1 283 ? -0.584 -5.254 -3.703 1 87 283 VAL B C 1
ATOM 5412 O O . VAL B 1 283 ? -0.053 -6.273 -3.252 1 87 283 VAL B O 1
ATOM 5415 N N . MET B 1 284 ? -0.046 -4.484 -4.613 1 88.75 284 MET B N 1
ATOM 5416 C CA . MET B 1 284 ? 1.291 -4.801 -5.105 1 88.75 284 MET B CA 1
ATOM 5417 C C . MET B 1 284 ? 2.348 -4.48 -4.055 1 88.75 284 MET B C 1
ATOM 5419 O O . MET B 1 284 ? 2.232 -3.486 -3.334 1 88.75 284 MET B O 1
ATOM 5423 N N . GLN B 1 285 ? 3.43 -5.285 -3.98 1 89.19 285 GLN B N 1
ATOM 5424 C CA . GLN B 1 285 ? 4.48 -5.07 -2.99 1 89.19 285 GLN B CA 1
ATOM 5425 C C . GLN B 1 285 ? 5.848 -4.938 -3.656 1 89.19 285 GLN B C 1
ATOM 5427 O O . GLN B 1 285 ? 6.879 -4.973 -2.982 1 89.19 285 GLN B O 1
ATOM 5432 N N . GLY B 1 286 ? 5.957 -4.906 -4.992 1 87.06 286 GLY B N 1
ATOM 5433 C CA . GLY B 1 286 ? 7.234 -4.742 -5.676 1 87.06 286 GLY B CA 1
ATOM 5434 C C . GLY B 1 286 ? 7.98 -6.047 -5.863 1 87.06 286 GLY B C 1
ATOM 5435 O O . GLY B 1 286 ? 7.41 -7.125 -5.695 1 87.06 286 GLY B O 1
ATOM 5436 N N . HIS B 1 287 ? 9.234 -5.883 -6.336 1 90.25 287 HIS B N 1
ATOM 5437 C CA . HIS B 1 287 ? 10.047 -7.039 -6.691 1 90.25 287 HIS B CA 1
ATOM 5438 C C . HIS B 1 287 ? 11.531 -6.75 -6.492 1 90.25 287 HIS B C 1
ATOM 5440 O O . HIS B 1 287 ? 11.922 -5.602 -6.266 1 90.25 287 HIS B O 1
ATOM 5446 N N . GLU B 1 288 ? 12.359 -7.832 -6.441 1 87.31 288 GLU B N 1
ATOM 5447 C CA . GLU B 1 288 ? 13.812 -7.703 -6.387 1 87.31 288 GLU B CA 1
ATOM 5448 C C . GLU B 1 288 ? 14.5 -8.969 -6.898 1 87.31 288 GLU B C 1
ATOM 5450 O O . GLU B 1 288 ? 13.859 -10.008 -7.051 1 87.31 288 GLU B O 1
ATOM 5455 N N . TRP B 1 289 ? 15.719 -8.758 -7.223 1 88.5 289 TRP B N 1
ATOM 5456 C CA . TRP B 1 289 ? 16.609 -9.891 -7.418 1 88.5 289 TRP B CA 1
ATOM 5457 C C . TRP B 1 289 ? 17.375 -10.211 -6.137 1 88.5 289 TRP B C 1
ATOM 5459 O O . TRP B 1 289 ? 17.984 -9.328 -5.527 1 88.5 289 TRP B O 1
ATOM 5469 N N . ILE B 1 290 ? 17.25 -11.383 -5.66 1 88.94 290 ILE B N 1
ATOM 5470 C CA . ILE B 1 290 ? 18.141 -11.938 -4.645 1 88.94 290 ILE B CA 1
ATOM 5471 C C . ILE B 1 290 ? 19.172 -12.844 -5.305 1 88.94 290 ILE B C 1
ATOM 5473 O O . ILE B 1 290 ? 18.953 -14.039 -5.473 1 88.94 290 ILE B O 1
ATOM 5477 N N . ASN B 1 291 ? 20.281 -12.203 -5.695 1 88.81 291 ASN B N 1
ATOM 5478 C CA . ASN B 1 291 ? 21.25 -12.828 -6.59 1 88.81 291 ASN B CA 1
ATOM 5479 C C . ASN B 1 291 ? 20.594 -13.289 -7.891 1 88.81 291 ASN B C 1
ATOM 5481 O O . ASN B 1 291 ? 20.078 -12.469 -8.648 1 88.81 291 ASN B O 1
ATOM 5485 N N . ASP B 1 292 ? 20.406 -14.609 -8.055 1 93.44 292 ASP B N 1
ATOM 5486 C CA . ASP B 1 292 ? 19.891 -15.094 -9.336 1 93.44 292 ASP B CA 1
ATOM 5487 C C . ASP B 1 292 ? 18.422 -15.484 -9.211 1 93.44 292 ASP B C 1
ATOM 5489 O O . ASP B 1 292 ? 17.812 -15.938 -10.188 1 93.44 292 ASP B O 1
ATOM 5493 N N . THR B 1 293 ? 17.875 -15.289 -8.031 1 97.06 293 THR B N 1
ATOM 5494 C CA . THR B 1 293 ? 16.453 -15.555 -7.824 1 97.06 293 THR B CA 1
ATOM 5495 C C . THR B 1 293 ? 15.633 -14.266 -7.949 1 97.06 293 THR B C 1
ATOM 5497 O O . THR B 1 293 ? 15.961 -13.258 -7.324 1 97.06 293 THR B O 1
ATOM 5500 N N . LEU B 1 294 ? 14.625 -14.305 -8.828 1 97.81 294 LEU B N 1
ATOM 5501 C CA . LEU B 1 294 ? 13.711 -13.18 -8.984 1 97.81 294 LEU B CA 1
ATOM 5502 C C . LEU B 1 294 ? 12.469 -13.359 -8.117 1 97.81 294 LEU B C 1
ATOM 5504 O O . LEU B 1 294 ? 11.859 -14.438 -8.109 1 97.81 294 LEU B O 1
ATOM 5508 N N . VAL B 1 295 ? 12.148 -12.305 -7.32 1 96.81 295 VAL B N 1
ATOM 5509 C CA . VAL B 1 295 ? 10.977 -12.367 -6.457 1 96.81 295 VAL B CA 1
ATOM 5510 C C . VAL B 1 295 ? 10.047 -11.195 -6.754 1 96.81 295 VAL B C 1
ATOM 5512 O O . VAL B 1 295 ? 10.484 -10.047 -6.805 1 96.81 295 VAL B O 1
ATOM 5515 N N . HIS B 1 296 ? 8.844 -11.438 -7.055 1 96.94 296 HIS B N 1
ATOM 5516 C CA . HIS B 1 296 ? 7.75 -10.477 -6.945 1 96.94 296 HIS B CA 1
ATOM 5517 C C . HIS B 1 296 ? 6.902 -10.75 -5.711 1 96.94 296 HIS B C 1
ATOM 5519 O O . HIS B 1 296 ? 6.246 -11.789 -5.617 1 96.94 296 HIS B O 1
ATOM 5525 N N . TYR B 1 297 ? 6.816 -9.852 -4.855 1 94.31 297 TYR B N 1
ATOM 5526 C CA . TYR B 1 297 ? 6.301 -10.148 -3.525 1 94.31 297 TYR B CA 1
ATOM 5527 C C . TYR B 1 297 ? 4.777 -10.242 -3.541 1 94.31 297 TYR B C 1
ATOM 5529 O O . TYR B 1 297 ? 4.184 -10.953 -2.729 1 94.31 297 TYR B O 1
ATOM 5537 N N . SER B 1 298 ? 4.133 -9.477 -4.316 1 96.31 298 SER B N 1
ATOM 5538 C CA . SER B 1 298 ? 2.688 -9.562 -4.488 1 96.31 298 SER B CA 1
ATOM 5539 C C . SER B 1 298 ? 2.242 -8.867 -5.77 1 96.31 298 SER B C 1
ATOM 5541 O O . SER B 1 298 ? 2.596 -7.711 -6.008 1 96.31 298 SER B O 1
ATOM 5543 N N . LEU B 1 299 ? 1.442 -9.555 -6.516 1 96.69 299 LEU B N 1
ATOM 5544 C CA . LEU B 1 299 ? 0.906 -9 -7.75 1 96.69 299 LEU B CA 1
ATOM 5545 C C . LEU B 1 299 ? -0.426 -8.297 -7.5 1 96.69 299 LEU B C 1
ATOM 5547 O O . LEU B 1 299 ? -0.985 -7.68 -8.406 1 96.69 299 LEU B O 1
ATOM 5551 N N . GLY B 1 300 ? -0.943 -8.398 -6.297 1 93.06 300 GLY B N 1
ATOM 5552 C CA . GLY B 1 300 ? -2.184 -7.723 -5.957 1 93.06 300 GLY B CA 1
ATOM 5553 C C . GLY B 1 300 ? -3.406 -8.367 -6.582 1 93.06 300 GLY B C 1
ATOM 5554 O O . GLY B 1 300 ? -3.352 -9.516 -7.023 1 93.06 300 GLY B O 1
ATOM 5555 N N . ASN B 1 301 ? -4.531 -7.586 -6.551 1 91.31 301 ASN B N 1
ATOM 5556 C CA . ASN B 1 301 ? -5.797 -8.039 -7.121 1 91.31 301 ASN B CA 1
ATOM 5557 C C . ASN B 1 301 ? -5.781 -7.969 -8.641 1 91.31 301 ASN B C 1
ATOM 5559 O O . ASN B 1 301 ? -5.238 -7.027 -9.227 1 91.31 301 ASN B O 1
ATOM 5563 N N . PHE B 1 302 ? -6.348 -8.961 -9.297 1 93.94 302 PHE B N 1
ATOM 5564 C CA . PHE B 1 302 ? -6.52 -8.945 -10.742 1 93.94 302 PHE B CA 1
ATOM 5565 C C . PHE B 1 302 ? -7.996 -8.867 -11.117 1 93.94 302 PHE B C 1
ATOM 5567 O O . PHE B 1 302 ? -8.453 -7.875 -11.68 1 93.94 302 PHE B O 1
ATOM 5574 N N . VAL B 1 303 ? -8.797 -9.859 -10.758 1 91.06 303 VAL B N 1
ATOM 5575 C CA . VAL B 1 303 ? -10.25 -9.836 -10.75 1 91.06 303 VAL B CA 1
ATOM 5576 C C . VAL B 1 303 ? -10.766 -10.164 -9.352 1 91.06 303 VAL B C 1
ATOM 5578 O O . VAL B 1 303 ? -11.125 -11.312 -9.062 1 91.06 303 VAL B O 1
ATOM 5581 N N . PHE B 1 304 ? -10.641 -9.227 -8.578 1 87.06 304 PHE B N 1
ATOM 5582 C CA . PHE B 1 304 ? -10.961 -9.344 -7.164 1 87.06 304 PHE B CA 1
ATOM 5583 C C . PHE B 1 304 ? -11.5 -8.031 -6.617 1 87.06 304 PHE B C 1
ATOM 5585 O O . PHE B 1 304 ? -10.805 -7.012 -6.637 1 87.06 304 PHE B O 1
ATOM 5592 N N . HIS B 1 305 ? -12.641 -8.109 -6.297 1 71.44 305 HIS B N 1
ATOM 5593 C CA . HIS B 1 305 ? -13.195 -6.855 -5.797 1 71.44 305 HIS B CA 1
ATOM 5594 C C . HIS B 1 305 ? -12.43 -6.367 -4.57 1 71.44 305 HIS B C 1
ATOM 5596 O O . HIS B 1 305 ? -12.156 -7.152 -3.656 1 71.44 305 HIS B O 1
ATOM 5602 N N . PRO B 1 306 ? -11.758 -5.305 -4.711 1 58.22 306 PRO B N 1
ATOM 5603 C CA . PRO B 1 306 ? -11.047 -4.789 -3.539 1 58.22 306 PRO B CA 1
ATOM 5604 C C . PRO B 1 306 ? -11.898 -4.801 -2.275 1 58.22 306 PRO B C 1
ATOM 5606 O O . PRO B 1 306 ? -13.094 -4.488 -2.33 1 58.22 306 PRO B O 1
ATOM 5609 N N . HIS B 1 307 ? -11.664 -5.961 -1.527 1 50.28 307 HIS B N 1
ATOM 5610 C CA . HIS B 1 307 ? -12.422 -6.105 -0.292 1 50.28 307 HIS B CA 1
ATOM 5611 C C . HIS B 1 307 ? -12.562 -4.77 0.429 1 50.28 307 HIS B C 1
ATOM 5613 O O . HIS B 1 307 ? -11.68 -3.91 0.326 1 50.28 307 HIS B O 1
ATOM 5619 N N . TYR B 1 308 ? -13.773 -4.602 0.777 1 45.72 308 TYR B N 1
ATOM 5620 C CA . TYR B 1 308 ? -14.422 -3.725 1.744 1 45.72 308 TYR B CA 1
ATOM 5621 C C . TYR B 1 308 ? -13.617 -3.65 3.037 1 45.72 308 TYR B C 1
ATOM 5623 O O . TYR B 1 308 ? -14.141 -3.236 4.074 1 45.72 308 TYR B O 1
ATOM 5631 N N . THR B 1 309 ? -12.578 -4.402 3.033 1 44.56 309 THR B N 1
ATOM 5632 C CA . THR B 1 309 ? -12.07 -4.66 4.379 1 44.56 309 THR B CA 1
ATOM 5633 C C . THR B 1 309 ? -11.867 -3.35 5.137 1 44.56 309 THR B C 1
ATOM 5635 O O . THR B 1 309 ? -11.82 -3.342 6.367 1 44.56 309 THR B O 1
ATOM 5638 N N . PHE B 1 310 ? -11.367 -2.42 4.441 1 44.78 310 PHE B N 1
ATOM 5639 C CA . PHE B 1 310 ? -11.359 -1.214 5.262 1 44.78 310 PHE B CA 1
ATOM 5640 C C . PHE B 1 310 ? -12.711 -1.008 5.934 1 44.78 310 PHE B C 1
ATOM 5642 O O . PHE B 1 310 ? -12.781 -0.526 7.066 1 44.78 310 PHE B O 1
ATOM 5649 N N . MET B 1 311 ? -13.68 -1.351 5.121 1 42.25 311 MET B N 1
ATOM 5650 C CA . MET B 1 311 ? -15.055 -1.08 5.543 1 42.25 311 MET B CA 1
ATOM 5651 C C . MET B 1 311 ? -15.555 -2.16 6.496 1 42.25 311 MET B C 1
ATOM 5653 O O . MET B 1 311 ? -16.562 -1.974 7.18 1 42.25 311 MET B O 1
ATOM 5657 N N . GLY B 1 312 ? -14.984 -3.299 6.258 1 40.59 312 GLY B N 1
ATOM 5658 C CA . GLY B 1 312 ? -15.469 -4.344 7.145 1 40.59 312 GLY B CA 1
ATOM 5659 C C . GLY B 1 312 ? -15.336 -3.996 8.617 1 40.59 312 GLY B C 1
ATOM 5660 O O . GLY B 1 312 ? -16.188 -4.363 9.43 1 40.59 312 GLY B O 1
ATOM 5661 N N . GLY B 1 313 ? -14.18 -3.578 8.977 1 38 313 GLY B N 1
ATOM 5662 C CA . GLY B 1 313 ? -14.148 -3.156 10.367 1 38 313 GLY B CA 1
ATOM 5663 C C . GLY B 1 313 ? -15.227 -2.139 10.703 1 38 313 GLY B C 1
ATOM 5664 O O . GLY B 1 313 ? -15.438 -1.823 11.875 1 38 313 GLY B O 1
ATOM 5665 N N . LEU B 1 314 ? -15.312 -1.232 9.758 1 35.44 314 LEU B N 1
ATOM 5666 C CA . LEU B 1 314 ? -16.406 -0.31 10.062 1 35.44 314 LEU B CA 1
ATOM 5667 C C . LEU B 1 314 ? -17.672 -1.07 10.422 1 35.44 314 LEU B C 1
ATOM 5669 O O . LEU B 1 314 ? -18.531 -0.551 11.148 1 35.44 314 LEU B O 1
ATOM 5673 N N . SER B 1 315 ? -17.828 -2.203 9.664 1 34.41 315 SER B N 1
ATOM 5674 C CA . SER B 1 315 ? -19.062 -2.951 9.891 1 34.41 315 SER B CA 1
ATOM 5675 C C . SER B 1 315 ? -18.969 -3.797 11.156 1 34.41 315 SER B C 1
ATOM 5677 O O . SER B 1 315 ? -19.844 -4.625 11.414 1 34.41 315 SER B O 1
ATOM 5679 N N . GLY B 1 316 ? -18.031 -4.031 11.75 1 35.12 316 GLY B N 1
ATOM 5680 C CA . GLY B 1 316 ? -18.328 -4.812 12.938 1 35.12 316 GLY B CA 1
ATOM 5681 C C . GLY B 1 316 ? -19.812 -4.793 13.305 1 35.12 316 GLY B C 1
ATOM 5682 O O . GLY B 1 316 ? -20.406 -5.844 13.539 1 35.12 316 GLY B O 1
ATOM 5683 N N . LYS B 1 317 ? -20.188 -3.666 14.055 1 38.09 317 LYS B N 1
ATOM 5684 C CA . LYS B 1 317 ? -21.469 -3.768 14.758 1 38.09 317 LYS B CA 1
ATOM 5685 C C . LYS B 1 317 ? -22.609 -3.99 13.781 1 38.09 317 LYS B C 1
ATOM 5687 O O . LYS B 1 317 ? -23.75 -4.266 14.195 1 38.09 317 LYS B O 1
ATOM 5692 N N . ALA B 1 318 ? -22.578 -3.373 12.625 1 38.53 318 ALA B N 1
ATOM 5693 C CA . ALA B 1 318 ? -23.766 -3.596 11.805 1 38.53 318 ALA B CA 1
ATOM 5694 C C . ALA B 1 318 ? -23.688 -4.941 11.086 1 38.53 318 ALA B C 1
ATOM 5696 O O . ALA B 1 318 ? -22.609 -5.508 10.922 1 38.53 318 ALA B O 1
ATOM 5697 N N . ASN B 1 319 ? -24.797 -5.574 10.719 1 43.91 319 ASN B N 1
ATOM 5698 C CA . ASN B 1 319 ? -25.016 -6.848 10.039 1 43.91 319 ASN B CA 1
ATOM 5699 C C . ASN B 1 319 ? -24.156 -6.957 8.773 1 43.91 319 ASN B C 1
ATOM 5701 O O . ASN B 1 319 ? -23.922 -5.957 8.094 1 43.91 319 ASN B O 1
ATOM 5705 N N . LYS B 1 320 ? -23.359 -8.031 8.773 1 44.19 320 LYS B N 1
ATOM 5706 C CA . LYS B 1 320 ? -22.562 -8.469 7.641 1 44.19 320 LYS B CA 1
ATOM 5707 C C . LYS B 1 320 ? -23.156 -7.98 6.32 1 44.19 320 LYS B C 1
ATOM 5709 O O . LYS B 1 320 ? -22.422 -7.535 5.434 1 44.19 320 LYS B O 1
ATOM 5714 N N . ALA B 1 321 ? -24.469 -7.996 6.32 1 45.88 321 ALA B N 1
ATOM 5715 C CA . ALA B 1 321 ? -25.156 -7.59 5.098 1 45.88 321 ALA B CA 1
ATOM 5716 C C . ALA B 1 321 ? -24.938 -6.102 4.824 1 45.88 321 ALA B C 1
ATOM 5718 O O . ALA B 1 321 ? -24.703 -5.703 3.68 1 45.88 321 ALA B O 1
ATOM 5719 N N . ALA B 1 322 ? -25.016 -5.363 5.801 1 48.78 322 ALA B N 1
ATOM 5720 C CA . ALA B 1 322 ? -24.859 -3.918 5.637 1 48.78 322 ALA B CA 1
ATOM 5721 C C . ALA B 1 322 ? -23.422 -3.555 5.281 1 48.78 322 ALA B C 1
ATOM 5723 O O . ALA B 1 322 ? -23.188 -2.676 4.449 1 48.78 322 ALA B O 1
ATOM 5724 N N . ILE B 1 323 ? -22.609 -4.281 5.727 1 48.12 323 ILE B N 1
ATOM 5725 C CA . ILE B 1 323 ? -21.188 -4.09 5.43 1 48.12 323 ILE B CA 1
ATOM 5726 C C . ILE B 1 323 ? -20.922 -4.406 3.961 1 48.12 323 ILE B C 1
ATOM 5728 O O . ILE B 1 323 ? -20.25 -3.635 3.266 1 48.12 323 ILE B O 1
ATOM 5732 N N . HIS B 1 324 ? -21.422 -5.52 3.775 1 46.09 324 HIS B N 1
ATOM 5733 C CA . HIS B 1 324 ? -21.266 -5.926 2.385 1 46.09 324 HIS B CA 1
ATOM 5734 C C . HIS B 1 324 ? -21.906 -4.918 1.438 1 46.09 324 HIS B C 1
ATOM 5736 O O . HIS B 1 324 ? -21.297 -4.547 0.423 1 46.09 324 HIS B O 1
ATOM 5742 N N . ALA B 1 325 ? -23.109 -4.523 1.856 1 50.44 325 ALA B N 1
ATOM 5743 C CA . ALA B 1 325 ? -23.797 -3.549 1.013 1 50.44 325 ALA B CA 1
ATOM 5744 C C . ALA B 1 325 ? -22.984 -2.264 0.889 1 50.44 325 ALA B C 1
ATOM 5746 O O . ALA B 1 325 ? -22.875 -1.7 -0.201 1 50.44 325 ALA B O 1
ATOM 5747 N N . ARG B 1 326 ? -22.531 -1.94 1.899 1 49.28 326 ARG B N 1
ATOM 5748 C CA . ARG B 1 326 ? -21.75 -0.708 1.893 1 49.28 326 ARG B CA 1
ATOM 5749 C C . ARG B 1 326 ? -20.422 -0.903 1.164 1 49.28 326 ARG B C 1
ATOM 5751 O O . ARG B 1 326 ? -19.969 -0.021 0.428 1 49.28 326 ARG B O 1
ATOM 5758 N N . ALA B 1 327 ? -19.906 -2.018 1.418 1 49.31 327 ALA B N 1
ATOM 5759 C CA . ALA B 1 327 ? -18.672 -2.342 0.713 1 49.31 327 ALA B CA 1
ATOM 5760 C C . ALA B 1 327 ? -18.891 -2.355 -0.798 1 49.31 327 ALA B C 1
ATOM 5762 O O . ALA B 1 327 ? -18.062 -1.844 -1.555 1 49.31 327 ALA B O 1
ATOM 5763 N N . ILE B 1 328 ? -19.953 -2.98 -1.019 1 49.91 328 ILE B N 1
ATOM 5764 C CA . ILE B 1 328 ? -20.312 -3.01 -2.43 1 49.91 328 ILE B CA 1
ATOM 5765 C C . ILE B 1 328 ? -20.469 -1.584 -2.957 1 49.91 328 ILE B C 1
ATOM 5767 O O . ILE B 1 328 ? -19.938 -1.255 -4.027 1 49.91 328 ILE B O 1
ATOM 5771 N N . LYS B 1 329 ? -21.219 -0.912 -2.166 1 51.44 329 LYS B N 1
ATOM 5772 C CA . LYS B 1 329 ? -21.422 0.475 -2.58 1 51.44 329 LYS B CA 1
ATOM 5773 C C . LYS B 1 329 ? -20.078 1.212 -2.68 1 51.44 329 LYS B C 1
ATOM 5775 O O . LYS B 1 329 ? -19.844 1.951 -3.637 1 51.44 329 LYS B O 1
ATOM 5780 N N . GLN B 1 330 ? -19.328 0.899 -1.803 1 49 330 GLN B N 1
ATOM 5781 C CA . GLN B 1 330 ? -18.062 1.628 -1.727 1 49 330 GLN B CA 1
ATOM 5782 C C . GLN B 1 330 ? -17.062 1.107 -2.756 1 49 330 GLN B C 1
ATOM 5784 O O . GLN B 1 330 ? -16.25 1.868 -3.271 1 49 330 GLN B O 1
ATOM 5789 N N . SER B 1 331 ? -17.094 -0.206 -2.869 1 48.78 331 SER B N 1
ATOM 5790 C CA . SER B 1 331 ? -16.234 -0.794 -3.883 1 48.78 331 SER B CA 1
ATOM 5791 C C . SER B 1 331 ? -16.5 -0.182 -5.254 1 48.78 331 SER B C 1
ATOM 5793 O O . SER B 1 331 ? -15.594 -0.137 -6.102 1 48.78 331 SER B O 1
ATOM 5795 N N . LYS B 1 332 ? -17.75 0.118 -5.352 1 47.44 332 LYS B N 1
ATOM 5796 C CA . LYS B 1 332 ? -18.078 0.805 -6.598 1 47.44 332 LYS B CA 1
ATOM 5797 C C . LYS B 1 332 ? -17.156 1.999 -6.828 1 47.44 332 LYS B C 1
ATOM 5799 O O . LYS B 1 332 ? -16.953 2.424 -7.965 1 47.44 332 LYS B O 1
ATOM 5804 N N . LEU B 1 333 ? -16.641 2.283 -5.684 1 47.12 333 LEU B N 1
ATOM 5805 C CA . LEU B 1 333 ? -15.953 3.568 -5.719 1 47.12 333 LEU B CA 1
ATOM 5806 C C . LEU B 1 333 ? -14.453 3.387 -5.539 1 47.12 333 LEU B C 1
ATOM 5808 O O . LEU B 1 333 ? -13.688 4.348 -5.656 1 47.12 333 LEU B O 1
ATOM 5812 N N . SER B 1 334 ? -14.039 2.127 -5.156 1 48.19 334 SER B N 1
ATOM 5813 C CA . SER B 1 334 ? -12.711 1.942 -4.582 1 48.19 334 SER B CA 1
ATOM 5814 C C . SER B 1 334 ? -11.633 2.031 -5.652 1 48.19 334 SER B C 1
ATOM 5816 O O . SER B 1 334 ? -11.562 1.183 -6.543 1 48.19 334 SER B O 1
ATOM 5818 N N . ARG B 1 335 ? -11.195 3.188 -5.961 1 56.53 335 ARG B N 1
ATOM 5819 C CA . ARG B 1 335 ? -10.055 3.486 -6.828 1 56.53 335 ARG B CA 1
ATOM 5820 C C . ARG B 1 335 ? -8.75 3.477 -6.043 1 56.53 335 ARG B C 1
ATOM 5822 O O . ARG B 1 335 ? -7.75 4.043 -6.484 1 56.53 335 ARG B O 1
ATOM 5829 N N . GLY B 1 336 ? -8.672 2.68 -5.043 1 63.59 336 GLY B N 1
ATOM 5830 C CA . GLY B 1 336 ? -7.5 2.691 -4.176 1 63.59 336 GLY B CA 1
ATOM 5831 C C . GLY B 1 336 ? -6.395 1.773 -4.66 1 63.59 336 GLY B C 1
ATOM 5832 O O . GLY B 1 336 ? -6.449 1.257 -5.777 1 63.59 336 GLY B O 1
ATOM 5833 N N . PRO B 1 337 ? -5.32 1.712 -3.967 1 71.75 337 PRO B N 1
ATOM 5834 C CA . PRO B 1 337 ? -4.133 0.94 -4.336 1 71.75 337 PRO B CA 1
ATOM 5835 C C . PRO B 1 337 ? -4.461 -0.502 -4.719 1 71.75 337 PRO B C 1
ATOM 5837 O O . PRO B 1 337 ? -3.723 -1.124 -5.488 1 71.75 337 PRO B O 1
ATOM 5840 N N . ALA B 1 338 ? -5.543 -0.996 -4.266 1 79.25 338 ALA B N 1
ATOM 5841 C CA . ALA B 1 338 ? -5.938 -2.373 -4.555 1 79.25 338 ALA B CA 1
ATOM 5842 C C . ALA B 1 338 ? -6.387 -2.523 -6.004 1 79.25 338 ALA B C 1
ATOM 5844 O O . ALA B 1 338 ? -6.547 -3.643 -6.5 1 79.25 338 ALA B O 1
ATOM 5845 N N . GLY B 1 339 ? -6.492 -1.452 -6.688 1 79.06 339 GLY B N 1
ATOM 5846 C CA . GLY B 1 339 ? -6.887 -1.492 -8.086 1 79.06 339 GLY B CA 1
ATOM 5847 C C . GLY B 1 339 ? -5.707 -1.55 -9.039 1 79.06 339 GLY B C 1
ATOM 5848 O O . GLY B 1 339 ? -5.887 -1.686 -10.25 1 79.06 339 GLY B O 1
ATOM 5849 N N . PHE B 1 340 ? -4.523 -1.381 -8.492 1 81.88 340 PHE B N 1
ATOM 5850 C CA . PHE B 1 340 ? -3.328 -1.455 -9.32 1 81.88 340 PHE B CA 1
ATOM 5851 C C . PHE B 1 340 ? -2.74 -2.861 -9.297 1 81.88 340 PHE B C 1
ATOM 5853 O O . PHE B 1 340 ? -2.697 -3.504 -8.25 1 81.88 340 PHE B O 1
ATOM 5860 N N . THR B 1 341 ? -2.43 -3.336 -10.461 1 91.69 341 THR B N 1
ATOM 5861 C CA . THR B 1 341 ? -1.776 -4.629 -10.625 1 91.69 341 THR B CA 1
ATOM 5862 C C . THR B 1 341 ? -0.902 -4.637 -11.875 1 91.69 341 THR B C 1
ATOM 5864 O O . THR B 1 341 ? -0.488 -3.578 -12.359 1 91.69 341 THR B O 1
ATOM 5867 N N . GLU B 1 342 ? -0.357 -5.773 -12.203 1 95.75 342 GLU B N 1
ATOM 5868 C CA . GLU B 1 342 ? 0.453 -5.879 -13.414 1 95.75 342 GLU B CA 1
ATOM 5869 C C . GLU B 1 342 ? 0.495 -7.316 -13.922 1 95.75 342 GLU B C 1
ATOM 5871 O O . GLU B 1 342 ? 0.235 -8.258 -13.172 1 95.75 342 GLU B O 1
ATOM 5876 N N . LEU B 1 343 ? 0.649 -7.457 -15.234 1 98.56 343 LEU B N 1
ATOM 5877 C CA . LEU B 1 343 ? 1.123 -8.719 -15.797 1 98.56 343 LEU B CA 1
ATOM 5878 C C . LEU B 1 343 ? 2.641 -8.828 -15.688 1 98.56 343 LEU B C 1
ATOM 5880 O O . LEU B 1 343 ? 3.361 -7.898 -16.062 1 98.56 343 LEU B O 1
ATOM 5884 N N . PHE B 1 344 ? 3.107 -9.891 -15.094 1 98.75 344 PHE B N 1
ATOM 5885 C CA . PHE B 1 344 ? 4.535 -10.102 -14.875 1 98.75 344 PHE B CA 1
ATOM 5886 C C . PHE B 1 344 ? 5.074 -11.188 -15.789 1 98.75 344 PHE B C 1
ATOM 5888 O O . PHE B 1 344 ? 4.73 -12.359 -15.641 1 98.75 344 PHE B O 1
ATOM 5895 N N . LYS B 1 345 ? 5.887 -10.812 -16.75 1 98.88 345 LYS B N 1
ATOM 5896 C CA . LYS B 1 345 ? 6.395 -11.711 -17.781 1 98.88 345 LYS B CA 1
ATOM 5897 C C . LYS B 1 345 ? 7.859 -12.062 -17.531 1 98.88 345 LYS B C 1
ATOM 5899 O O . LYS B 1 345 ? 8.711 -11.172 -17.438 1 98.88 345 LYS B O 1
ATOM 5904 N N . VAL B 1 346 ? 8.117 -13.328 -17.453 1 98.88 346 VAL B N 1
ATOM 5905 C CA . VAL B 1 346 ? 9.484 -13.789 -17.203 1 98.88 346 VAL B CA 1
ATOM 5906 C C . VAL B 1 346 ? 9.969 -14.602 -18.391 1 98.88 346 VAL B C 1
ATOM 5908 O O . VAL B 1 346 ? 9.242 -15.445 -18.922 1 98.88 346 VAL B O 1
ATOM 5911 N N . ILE B 1 347 ? 11.172 -14.344 -18.797 1 98.81 347 ILE B N 1
ATOM 5912 C CA . ILE B 1 347 ? 11.797 -15.055 -19.906 1 98.81 347 ILE B CA 1
ATOM 5913 C C . ILE B 1 347 ? 12.891 -15.984 -19.375 1 98.81 347 ILE B C 1
ATOM 5915 O O . ILE B 1 347 ? 13.859 -15.531 -18.75 1 98.81 347 ILE B O 1
ATOM 5919 N N . PHE B 1 348 ? 12.719 -17.266 -19.703 1 98.62 348 PHE B N 1
ATOM 5920 C CA . PHE B 1 348 ? 13.648 -18.297 -19.25 1 98.62 348 PHE B CA 1
ATOM 5921 C C . PHE B 1 348 ? 14.5 -18.797 -20.406 1 98.62 348 PHE B C 1
ATOM 5923 O O . PHE B 1 348 ? 14.008 -18.953 -21.531 1 98.62 348 PHE B O 1
ATOM 5930 N N . THR B 1 349 ? 15.758 -19.031 -20.156 1 98.31 349 THR B N 1
ATOM 5931 C CA . THR B 1 349 ? 16.578 -19.953 -20.922 1 98.31 349 THR B CA 1
ATOM 5932 C C . THR B 1 349 ? 16.812 -21.25 -20.125 1 98.31 349 THR B C 1
ATOM 5934 O O . THR B 1 349 ? 16.312 -21.406 -19.016 1 98.31 349 THR B O 1
ATOM 5937 N N . LYS B 1 350 ? 17.484 -22.109 -20.75 1 97.62 350 LYS B N 1
ATOM 5938 C CA . LYS B 1 350 ? 17.703 -23.375 -20.078 1 97.62 350 LYS B CA 1
ATOM 5939 C C . LYS B 1 350 ? 18.5 -23.188 -18.781 1 97.62 350 LYS B C 1
ATOM 5941 O O . LYS B 1 350 ? 18.312 -23.938 -17.828 1 97.62 350 LYS B O 1
ATOM 5946 N N . THR B 1 351 ? 19.281 -22.125 -18.703 1 97 351 THR B N 1
ATOM 5947 C CA . THR B 1 351 ? 20.25 -22.047 -17.625 1 97 351 THR B CA 1
ATOM 5948 C C . THR B 1 351 ? 19.875 -20.938 -16.641 1 97 351 THR B C 1
ATOM 5950 O O . THR B 1 351 ? 20.359 -20.906 -15.508 1 97 351 THR B O 1
ATOM 5953 N N . GLU B 1 352 ? 19.094 -19.953 -17.109 1 96.94 352 GLU B N 1
ATOM 5954 C CA . GLU B 1 352 ? 18.828 -18.812 -16.219 1 96.94 352 GLU B CA 1
ATOM 5955 C C . GLU B 1 352 ? 17.5 -18.141 -16.578 1 96.94 352 GLU B C 1
ATOM 5957 O O . GLU B 1 352 ? 16.906 -18.422 -17.609 1 96.94 352 GLU B O 1
ATOM 5962 N N . ILE B 1 353 ? 16.984 -17.344 -15.688 1 98.19 353 ILE B N 1
ATOM 5963 C CA . ILE B 1 353 ? 16.047 -16.281 -16.047 1 98.19 353 ILE B CA 1
ATOM 5964 C C . ILE B 1 353 ? 16.781 -15.164 -16.781 1 98.19 353 ILE B C 1
ATOM 5966 O O . ILE B 1 353 ? 17.562 -14.43 -16.188 1 98.19 353 ILE B O 1
ATOM 5970 N N . LYS B 1 354 ? 16.547 -15.07 -18.016 1 97.25 354 LYS B N 1
ATOM 5971 C CA . LYS B 1 354 ? 17.266 -14.102 -18.844 1 97.25 354 LYS B CA 1
ATOM 5972 C C . LYS B 1 354 ? 16.875 -12.672 -18.469 1 97.25 354 LYS B C 1
ATOM 5974 O O . LYS B 1 354 ? 17.734 -11.812 -18.281 1 97.25 354 LYS B O 1
ATOM 5979 N N . THR B 1 355 ? 15.625 -12.391 -18.453 1 96.81 355 THR B N 1
ATOM 5980 C CA . THR B 1 355 ? 15.07 -11.086 -18.141 1 96.81 355 THR B CA 1
ATOM 5981 C C . THR B 1 355 ? 13.586 -11.195 -17.797 1 96.81 355 THR B C 1
ATOM 5983 O O . THR B 1 355 ? 13.016 -12.289 -17.844 1 96.81 355 THR B O 1
ATOM 5986 N N . ALA B 1 356 ? 13.055 -10.133 -17.297 1 98.31 356 ALA B N 1
ATOM 5987 C CA . ALA B 1 356 ? 11.625 -10.062 -17 1 98.31 356 ALA B CA 1
ATOM 5988 C C . ALA B 1 356 ? 11.062 -8.68 -17.312 1 98.31 356 ALA B C 1
ATOM 5990 O O . ALA B 1 356 ? 11.812 -7.699 -17.375 1 98.31 356 ALA B O 1
ATOM 5991 N N . PHE B 1 357 ? 9.75 -8.695 -17.578 1 98 357 PHE B N 1
ATOM 5992 C CA . PHE B 1 357 ? 9.023 -7.465 -17.859 1 98 357 PHE B CA 1
ATOM 5993 C C . PHE B 1 357 ? 7.707 -7.43 -17.078 1 98 357 PHE B C 1
ATOM 5995 O O . PHE B 1 357 ? 7.184 -8.477 -16.688 1 98 357 PHE B O 1
ATOM 6002 N N . TYR B 1 358 ? 7.285 -6.203 -16.844 1 97.44 358 TYR B N 1
ATOM 6003 C CA . TYR B 1 358 ? 5.922 -6.09 -16.328 1 97.44 358 TYR B CA 1
ATOM 6004 C C . TYR B 1 358 ? 5.117 -5.086 -17.156 1 97.44 358 TYR B C 1
ATOM 6006 O O . TYR B 1 358 ? 5.672 -4.137 -17.703 1 97.44 358 TYR B O 1
ATOM 6014 N N . LEU B 1 359 ? 3.838 -5.406 -17.328 1 97.25 359 LEU B N 1
ATOM 6015 C CA . LEU B 1 359 ? 2.852 -4.516 -17.922 1 97.25 359 LEU B CA 1
ATOM 6016 C C . LEU B 1 359 ? 1.906 -3.957 -16.859 1 97.25 359 LEU B C 1
ATOM 6018 O O . LEU B 1 359 ? 1.106 -4.699 -16.281 1 97.25 359 LEU B O 1
ATOM 6022 N N . PRO B 1 360 ? 2.01 -2.635 -16.625 1 93.06 360 PRO B N 1
ATOM 6023 C CA . PRO B 1 360 ? 1.091 -2.064 -15.633 1 93.06 360 PRO B CA 1
ATOM 6024 C C . PRO B 1 360 ? -0.375 -2.217 -16.031 1 93.06 360 PRO B C 1
ATOM 6026 O O . PRO B 1 360 ? -0.732 -1.969 -17.188 1 93.06 360 PRO B O 1
ATOM 6029 N N . VAL B 1 361 ? -1.17 -2.686 -15.078 1 92.69 361 VAL B N 1
ATOM 6030 C CA . VAL B 1 361 ? -2.592 -2.945 -15.289 1 92.69 361 VAL B CA 1
ATOM 6031 C C . VAL B 1 361 ? -3.404 -2.266 -14.188 1 92.69 361 VAL B C 1
ATOM 6033 O O . VAL B 1 361 ? -2.996 -2.25 -13.023 1 92.69 361 VAL B O 1
ATOM 6036 N N . ARG B 1 362 ? -4.5 -1.689 -14.562 1 85.94 362 ARG B N 1
ATOM 6037 C CA . ARG B 1 362 ? -5.473 -1.148 -13.617 1 85.94 362 ARG B CA 1
ATOM 6038 C C . ARG B 1 362 ? -6.797 -1.896 -13.711 1 85.94 362 ARG B C 1
ATOM 6040 O O . ARG B 1 362 ? -7.27 -2.199 -14.805 1 85.94 362 ARG B O 1
ATOM 6047 N N . VAL B 1 363 ? -7.332 -2.215 -12.562 1 85.12 363 VAL B N 1
ATOM 6048 C CA . VAL B 1 363 ? -8.641 -2.857 -12.523 1 85.12 363 VAL B CA 1
ATOM 6049 C C . VAL B 1 363 ? -9.734 -1.795 -12.539 1 85.12 363 VAL B C 1
ATOM 6051 O O . VAL B 1 363 ? -9.914 -1.064 -11.562 1 85.12 363 VAL B O 1
ATOM 6054 N N . HIS B 1 364 ? -10.328 -1.771 -13.656 1 77.44 364 HIS B N 1
ATOM 6055 C CA . HIS B 1 364 ? -11.422 -0.824 -13.82 1 77.44 364 HIS B CA 1
ATOM 6056 C C . HIS B 1 364 ? -12.734 -1.398 -13.297 1 77.44 364 HIS B C 1
ATOM 6058 O O . HIS B 1 364 ? -13.062 -2.557 -13.562 1 77.44 364 HIS B O 1
ATOM 6064 N N . VAL B 1 365 ? -13.406 -0.648 -12.562 1 73.81 365 VAL B N 1
ATOM 6065 C CA . VAL B 1 365 ? -14.711 -1.054 -12.047 1 73.81 365 VAL B CA 1
ATOM 6066 C C . VAL B 1 365 ? -15.812 -0.29 -12.781 1 73.81 365 VAL B C 1
ATOM 6068 O O . VAL B 1 365 ? -15.82 0.944 -12.781 1 73.81 365 VAL B O 1
ATOM 6071 N N . ASP B 1 366 ? -16.531 -1.097 -13.508 1 72.38 366 ASP B N 1
ATOM 6072 C CA . ASP B 1 366 ? -17.719 -0.471 -14.07 1 72.38 366 ASP B CA 1
ATOM 6073 C C . ASP B 1 366 ? -18.688 -0.055 -12.961 1 72.38 366 ASP B C 1
ATOM 6075 O O . ASP B 1 366 ? -19.188 -0.9 -12.219 1 72.38 366 ASP B O 1
ATOM 6079 N N . ARG B 1 367 ? -19 1.139 -12.883 1 64.31 367 ARG B N 1
ATOM 6080 C CA . ARG B 1 367 ? -19.719 1.702 -11.75 1 64.31 367 ARG B CA 1
ATOM 6081 C C . ARG B 1 367 ? -21.188 1.293 -11.789 1 64.31 367 ARG B C 1
ATOM 6083 O O . ARG B 1 367 ? -21.891 1.341 -10.766 1 64.31 367 ARG B O 1
ATOM 6090 N N . LYS B 1 368 ? -21.703 0.931 -12.992 1 66.69 368 LYS B N 1
ATOM 6091 C CA . LYS B 1 368 ? -23.094 0.546 -13.133 1 66.69 368 LYS B CA 1
ATOM 6092 C C . LYS B 1 368 ? -23.297 -0.941 -12.852 1 66.69 368 LYS B C 1
ATOM 6094 O O . LYS B 1 368 ? -24.219 -1.33 -12.148 1 66.69 368 LYS B O 1
ATOM 6099 N N . THR B 1 369 ? -22.453 -1.676 -13.297 1 68.25 369 THR B N 1
ATOM 6100 C CA . THR B 1 369 ? -22.625 -3.121 -13.227 1 68.25 369 THR B CA 1
ATOM 6101 C C . THR B 1 369 ? -21.75 -3.723 -12.133 1 68.25 369 THR B C 1
ATOM 6103 O O . THR B 1 369 ? -21.938 -4.875 -11.742 1 68.25 369 THR B O 1
ATOM 6106 N N . PHE B 1 370 ? -20.781 -3.047 -11.68 1 68.62 370 PHE B N 1
ATOM 6107 C CA . PHE B 1 370 ? -19.797 -3.461 -10.688 1 68.62 370 PHE B CA 1
ATOM 6108 C C . PHE B 1 370 ? -18.875 -4.543 -11.242 1 68.62 370 PHE B C 1
ATOM 6110 O O . PHE B 1 370 ? -18.219 -5.258 -10.484 1 68.62 370 PHE B O 1
ATOM 6117 N N . CYS B 1 371 ? -18.922 -4.617 -12.5 1 77.62 371 CYS B N 1
ATOM 6118 C CA . CYS B 1 371 ? -18 -5.543 -13.148 1 77.62 371 CYS B CA 1
ATOM 6119 C C . CYS B 1 371 ? -16.562 -5.004 -13.117 1 77.62 371 CYS B C 1
ATOM 6121 O O . CYS B 1 371 ? -16.359 -3.793 -13.211 1 77.62 371 CYS B O 1
ATOM 6123 N N . LEU B 1 372 ? -15.695 -5.93 -12.859 1 82.56 372 LEU B N 1
ATOM 6124 C CA . LEU B 1 372 ? -14.273 -5.578 -12.852 1 82.56 372 LEU B CA 1
ATOM 6125 C C . LEU B 1 372 ? -13.625 -5.934 -14.188 1 82.56 372 LEU B C 1
ATOM 6127 O O . LEU B 1 372 ? -13.797 -7.047 -14.688 1 82.56 372 LEU B O 1
ATOM 6131 N N . TYR B 1 373 ? -12.914 -4.941 -14.695 1 87.62 373 TYR B N 1
ATOM 6132 C CA . TYR B 1 373 ? -12.219 -5.164 -15.953 1 87.62 373 TYR B CA 1
ATOM 6133 C C . TYR B 1 373 ? -10.766 -4.707 -15.867 1 87.62 373 TYR B C 1
ATOM 6135 O O . TYR B 1 373 ? -10.469 -3.523 -16.031 1 87.62 373 TYR B O 1
ATOM 6143 N N . PRO B 1 374 ? -9.875 -5.641 -15.617 1 92.38 374 PRO B N 1
ATOM 6144 C CA . PRO B 1 374 ? -8.477 -5.227 -15.695 1 92.38 374 PRO B CA 1
ATOM 6145 C C . PRO B 1 374 ? -8.07 -4.777 -17.094 1 92.38 374 PRO B C 1
ATOM 6147 O O . PRO B 1 374 ? -8.453 -5.414 -18.094 1 92.38 374 PRO B O 1
ATOM 6150 N N . LYS B 1 375 ? -7.406 -3.674 -17.156 1 93 375 LYS B N 1
ATOM 6151 C CA . LYS B 1 375 ? -6.949 -3.082 -18.406 1 93 375 LYS B CA 1
ATOM 6152 C C . LYS B 1 375 ? -5.523 -2.553 -18.281 1 93 375 LYS B C 1
ATOM 6154 O O . LYS B 1 375 ? -5.16 -1.973 -17.266 1 93 375 LYS B O 1
ATOM 6159 N N . ALA B 1 376 ? -4.793 -2.787 -19.406 1 94.88 376 ALA B N 1
ATOM 6160 C CA . ALA B 1 376 ? -3.461 -2.189 -19.422 1 94.88 376 ALA B CA 1
ATOM 6161 C C . ALA B 1 376 ? -3.539 -0.668 -19.328 1 94.88 376 ALA B C 1
ATOM 6163 O O . ALA B 1 376 ? -4.395 -0.044 -19.953 1 94.88 376 ALA B O 1
ATOM 6164 N N . LEU B 1 377 ? -2.686 -0.048 -18.484 1 89.06 377 LEU B N 1
ATOM 6165 C CA . LEU B 1 377 ? -2.625 1.408 -18.438 1 89.06 377 LEU B CA 1
ATOM 6166 C C . LEU B 1 377 ? -2.25 1.99 -19.797 1 89.06 377 LEU B C 1
ATOM 6168 O O . LEU B 1 377 ? -2.846 2.975 -20.234 1 89.06 377 LEU B O 1
ATOM 6172 N N . LYS B 1 378 ? -1.277 1.456 -20.344 1 91.12 378 LYS B N 1
ATOM 6173 C CA . LYS B 1 378 ? -0.86 1.727 -21.719 1 91.12 378 LYS B CA 1
ATOM 6174 C C . LYS B 1 378 ? -0.58 0.43 -22.469 1 91.12 378 LYS B C 1
ATOM 6176 O O . LYS B 1 378 ? 0.215 -0.398 -22.016 1 91.12 378 LYS B O 1
ATOM 6181 N N . GLU B 1 379 ? -1.211 0.286 -23.594 1 95.56 379 GLU B N 1
ATOM 6182 C CA . GLU B 1 379 ? -1.112 -0.949 -24.375 1 95.56 379 GLU B CA 1
ATOM 6183 C C . GLU B 1 379 ? 0.336 -1.25 -24.75 1 95.56 379 GLU B C 1
ATOM 6185 O O . GLU B 1 379 ? 1.052 -0.374 -25.234 1 95.56 379 GLU B O 1
ATOM 6190 N N . ASN B 1 380 ? 0.754 -2.432 -24.453 1 96.62 380 ASN B N 1
ATOM 6191 C CA . ASN B 1 380 ? 2.033 -3.006 -24.859 1 96.62 380 ASN B CA 1
ATOM 6192 C C . ASN B 1 380 ? 3.207 -2.23 -24.266 1 96.62 380 ASN B C 1
ATOM 6194 O O . ASN B 1 380 ? 4.312 -2.258 -24.812 1 96.62 380 ASN B O 1
ATOM 6198 N N . ASP B 1 381 ? 2.943 -1.521 -23.188 1 95.31 381 ASP B N 1
ATOM 6199 C CA . ASP B 1 381 ? 4.016 -0.771 -22.547 1 95.31 381 ASP B CA 1
ATOM 6200 C C . ASP B 1 381 ? 4.727 -1.623 -21.5 1 95.31 381 ASP B C 1
ATOM 6202 O O . ASP B 1 381 ? 4.699 -1.301 -20.312 1 95.31 381 ASP B O 1
ATOM 6206 N N . TRP B 1 382 ? 5.441 -2.627 -21.984 1 97.19 382 TRP B N 1
ATOM 6207 C CA . TRP B 1 382 ? 6.199 -3.52 -21.109 1 97.19 382 TRP B CA 1
ATOM 6208 C C . TRP B 1 382 ? 7.434 -2.818 -20.562 1 97.19 382 TRP B C 1
ATOM 6210 O O . TRP B 1 382 ? 8.234 -2.264 -21.312 1 97.19 382 TRP B O 1
ATOM 6220 N N . GLN B 1 383 ? 7.574 -2.85 -19.266 1 93.69 383 GLN B N 1
ATOM 6221 C CA . GLN B 1 383 ? 8.734 -2.285 -18.578 1 93.69 383 GLN B CA 1
ATOM 6222 C C . GLN B 1 383 ? 9.68 -3.385 -18.109 1 93.69 383 GLN B C 1
ATOM 6224 O O . GLN B 1 383 ? 9.234 -4.402 -17.562 1 93.69 383 GLN B O 1
ATOM 6229 N N . GLU B 1 384 ? 10.93 -3.121 -18.328 1 94.69 384 GLU B N 1
ATOM 6230 C CA . GLU B 1 384 ? 11.898 -4.109 -17.859 1 94.69 384 GLU B CA 1
ATOM 6231 C C . GLU B 1 384 ? 11.977 -4.129 -16.344 1 94.69 384 GLU B C 1
ATOM 6233 O O . GLU B 1 384 ? 12.133 -3.08 -15.711 1 94.69 384 GLU B O 1
ATOM 6238 N N . VAL B 1 385 ? 11.852 -5.34 -15.773 1 94.56 385 VAL B N 1
ATOM 6239 C CA . VAL B 1 385 ? 11.938 -5.508 -14.328 1 94.56 385 VAL B CA 1
ATOM 6240 C C . VAL B 1 385 ? 13.336 -5.121 -13.844 1 94.56 385 VAL B C 1
ATOM 6242 O O . VAL B 1 385 ? 14.336 -5.633 -14.352 1 94.56 385 VAL B O 1
ATOM 6245 N N . CYS B 1 386 ? 13.367 -4.195 -12.898 1 87.62 386 CYS B N 1
ATOM 6246 C CA . CYS B 1 386 ? 14.578 -3.66 -12.289 1 87.62 386 CYS B CA 1
ATOM 6247 C C . CYS B 1 386 ? 15.453 -2.977 -13.336 1 87.62 386 CYS B C 1
ATOM 6249 O O . CYS B 1 386 ? 16.672 -2.953 -13.203 1 87.62 386 CYS B O 1
ATOM 6251 N N . GLY B 1 387 ? 14.781 -2.561 -14.43 1 85.88 387 GLY B N 1
ATOM 6252 C CA . GLY B 1 387 ? 15.438 -1.709 -15.406 1 85.88 387 GLY B CA 1
ATOM 6253 C C . GLY B 1 387 ? 15.5 -0.253 -14.984 1 85.88 387 GLY B C 1
ATOM 6254 O O . GLY B 1 387 ? 15.109 0.093 -13.875 1 85.88 387 GLY B O 1
ATOM 6255 N N . PRO B 1 388 ? 15.961 0.618 -15.875 1 77.31 388 PRO B N 1
ATOM 6256 C CA . PRO B 1 388 ? 16.188 2.023 -15.531 1 77.31 388 PRO B CA 1
ATOM 6257 C C . PRO B 1 388 ? 14.906 2.764 -15.172 1 77.31 388 PRO B C 1
ATOM 6259 O O . PRO B 1 388 ? 14.93 3.707 -14.383 1 77.31 388 PRO B O 1
ATOM 6262 N N . SER B 1 389 ? 13.859 2.34 -15.734 1 76.5 389 SER B N 1
ATOM 6263 C CA . SER B 1 389 ? 12.609 3.066 -15.539 1 76.5 389 SER B CA 1
ATOM 6264 C C . SER B 1 389 ? 11.734 2.393 -14.484 1 76.5 389 SER B C 1
ATOM 6266 O O . SER B 1 389 ? 10.625 2.85 -14.203 1 76.5 389 SER B O 1
ATOM 6268 N N . ASP B 1 390 ? 12.25 1.337 -13.875 1 83.69 390 ASP B N 1
ATOM 6269 C CA . ASP B 1 390 ? 11.477 0.581 -12.891 1 83.69 390 ASP B CA 1
ATOM 6270 C C . ASP B 1 390 ? 11.617 1.183 -11.5 1 83.69 390 ASP B C 1
ATOM 6272 O O . ASP B 1 390 ? 12.672 1.068 -10.875 1 83.69 390 ASP B O 1
ATOM 6276 N N . ASN B 1 391 ? 10.445 1.679 -11.039 1 70.44 391 ASN B N 1
ATOM 6277 C CA . ASN B 1 391 ? 10.453 2.326 -9.727 1 70.44 391 ASN B CA 1
ATOM 6278 C C . ASN B 1 391 ? 9.922 1.396 -8.641 1 70.44 391 ASN B C 1
ATOM 6280 O O . ASN B 1 391 ? 9.734 1.813 -7.496 1 70.44 391 ASN B O 1
ATOM 6284 N N . ASN B 1 392 ? 9.703 0.193 -8.953 1 76.12 392 ASN B N 1
ATOM 6285 C CA . ASN B 1 392 ? 9.133 -0.76 -8.008 1 76.12 392 ASN B CA 1
ATOM 6286 C C . ASN B 1 392 ? 10.125 -1.859 -7.648 1 76.12 392 ASN B C 1
ATOM 6288 O O . ASN B 1 392 ? 9.75 -2.887 -7.082 1 76.12 392 ASN B O 1
ATOM 6292 N N . CYS B 1 393 ? 11.391 -1.631 -8.008 1 82.69 393 CYS B N 1
ATOM 6293 C CA . CYS B 1 393 ? 12.43 -2.621 -7.742 1 82.69 393 CYS B CA 1
ATOM 6294 C C . CYS B 1 393 ? 13.219 -2.264 -6.488 1 82.69 393 CYS B C 1
ATOM 6296 O O . CYS B 1 393 ? 13.695 -1.14 -6.352 1 82.69 393 CYS B O 1
ATOM 6298 N N . TYR B 1 394 ? 13.32 -3.279 -5.598 1 77.12 394 TYR B N 1
ATOM 6299 C CA . TYR B 1 394 ? 14.094 -3.057 -4.375 1 77.12 394 TYR B CA 1
ATOM 6300 C C . TYR B 1 394 ? 15.578 -3.252 -4.625 1 77.12 394 TYR B C 1
ATOM 6302 O O . TYR B 1 394 ? 16.406 -2.441 -4.188 1 77.12 394 TYR B O 1
ATOM 6310 N N . PHE B 1 395 ? 15.961 -4.398 -5.281 1 78.81 395 PHE B N 1
ATOM 6311 C CA . PHE B 1 395 ? 17.359 -4.707 -5.59 1 78.81 395 PHE B CA 1
ATOM 6312 C C . PHE B 1 395 ? 17.484 -5.254 -7.008 1 78.81 395 PHE B C 1
ATOM 6314 O O . PHE B 1 395 ? 16.812 -6.223 -7.371 1 78.81 395 PHE B O 1
ATOM 6321 N N . PRO B 1 396 ? 18.359 -4.566 -7.746 1 82.19 396 PRO B N 1
ATOM 6322 C CA . PRO B 1 396 ? 18.547 -5.066 -9.109 1 82.19 396 PRO B CA 1
ATOM 6323 C C . PRO B 1 396 ? 19.375 -6.348 -9.164 1 82.19 396 PRO B C 1
ATOM 6325 O O . PRO B 1 396 ? 19.938 -6.762 -8.148 1 82.19 396 PRO B O 1
ATOM 6328 N N . ARG B 1 397 ? 19.406 -6.926 -10.344 1 87.12 397 ARG B N 1
ATOM 6329 C CA . ARG B 1 397 ? 20.188 -8.141 -10.547 1 87.12 397 ARG B CA 1
ATOM 6330 C C . ARG B 1 397 ? 21.672 -7.863 -10.367 1 87.12 397 ARG B C 1
ATOM 6332 O O . ARG B 1 397 ? 22.203 -6.922 -10.961 1 87.12 397 ARG B O 1
ATOM 6339 N N . PRO B 1 398 ? 22.344 -8.695 -9.508 1 82.44 398 PRO B N 1
ATOM 6340 C CA . PRO B 1 398 ? 23.797 -8.508 -9.398 1 82.44 398 PRO B CA 1
ATOM 6341 C C . PRO B 1 398 ? 24.5 -8.586 -10.742 1 82.44 398 PRO B C 1
ATOM 6343 O O . PRO B 1 398 ? 24.188 -9.453 -11.562 1 82.44 398 PRO B O 1
ATOM 6346 N N . GLY B 1 399 ? 25.391 -7.59 -10.969 1 82.44 399 GLY B N 1
ATOM 6347 C CA . GLY B 1 399 ? 26.156 -7.574 -12.211 1 82.44 399 GLY B CA 1
ATOM 6348 C C . GLY B 1 399 ? 25.5 -6.762 -13.305 1 82.44 399 GLY B C 1
ATOM 6349 O O . GLY B 1 399 ? 26.125 -6.457 -14.32 1 82.44 399 GLY B O 1
ATOM 6350 N N . SER B 1 400 ? 24.25 -6.473 -13.133 1 82.56 400 SER B N 1
ATOM 6351 C CA . SER B 1 400 ? 23.578 -5.625 -14.109 1 82.56 400 SER B CA 1
ATOM 6352 C C . SER B 1 400 ? 24.188 -4.227 -14.148 1 82.56 400 SER B C 1
ATOM 6354 O O . SER B 1 400 ? 24.906 -3.832 -13.227 1 82.56 400 SER B O 1
ATOM 6356 N N . PRO B 1 401 ? 23.938 -3.512 -15.227 1 79.62 401 PRO B N 1
ATOM 6357 C CA . PRO B 1 401 ? 24.469 -2.146 -15.289 1 79.62 401 PRO B CA 1
ATOM 6358 C C . PRO B 1 401 ? 23.984 -1.274 -14.125 1 79.62 401 PRO B C 1
ATOM 6360 O O . PRO B 1 401 ? 24.781 -0.521 -13.555 1 79.62 401 PRO B O 1
ATOM 6363 N N . ILE B 1 402 ? 22.797 -1.484 -13.828 1 74.19 402 ILE B N 1
ATOM 6364 C CA . ILE B 1 402 ? 22.25 -0.684 -12.742 1 74.19 402 ILE B CA 1
ATOM 6365 C C . ILE B 1 402 ? 22.891 -1.105 -11.422 1 74.19 402 ILE B C 1
ATOM 6367 O O . ILE B 1 402 ? 23.172 -0.262 -10.562 1 74.19 402 ILE B O 1
ATOM 6371 N N . TYR B 1 403 ? 23.078 -2.324 -11.242 1 73.81 403 TYR B N 1
ATOM 6372 C CA . TYR B 1 403 ? 23.719 -2.848 -10.039 1 73.81 403 TYR B CA 1
ATOM 6373 C C . TYR B 1 403 ? 25.141 -2.295 -9.891 1 73.81 403 TYR B C 1
ATOM 6375 O O . TYR B 1 403 ? 25.531 -1.873 -8.805 1 73.81 403 TYR B O 1
ATOM 6383 N N . LYS B 1 404 ? 25.859 -2.303 -10.945 1 73.94 404 LYS B N 1
ATOM 6384 C CA . LYS B 1 404 ? 27.234 -1.811 -10.938 1 73.94 404 LYS B CA 1
ATOM 6385 C C . LYS B 1 404 ? 27.281 -0.324 -10.594 1 73.94 404 LYS B C 1
ATOM 6387 O O . LYS B 1 404 ? 28.203 0.128 -9.906 1 73.94 404 LYS B O 1
ATOM 6392 N N . GLU B 1 405 ? 26.375 0.3 -11.109 1 68.94 405 GLU B N 1
ATOM 6393 C CA . GLU B 1 405 ? 26.281 1.723 -10.797 1 68.94 405 GLU B CA 1
ATOM 6394 C C . GLU B 1 405 ? 26.078 1.944 -9.297 1 68.94 405 GLU B C 1
ATOM 6396 O O . GLU B 1 405 ? 26.672 2.859 -8.719 1 68.94 405 GLU B O 1
ATOM 6401 N N . LEU B 1 406 ? 25.406 1.043 -8.695 1 63.34 406 LEU B N 1
ATOM 6402 C CA . LEU B 1 406 ? 25.094 1.146 -7.27 1 63.34 406 LEU B CA 1
ATOM 6403 C C . LEU B 1 406 ? 26.312 0.754 -6.43 1 63.34 406 LEU B C 1
ATOM 6405 O O . LEU B 1 406 ? 26.531 1.311 -5.352 1 63.34 406 LEU B O 1
ATOM 6409 N N . GLU B 1 407 ? 27.047 -0.199 -6.867 1 62.06 407 GLU B N 1
ATOM 6410 C CA . GLU B 1 407 ? 28.219 -0.664 -6.141 1 62.06 407 GLU B CA 1
ATOM 6411 C C . GLU B 1 407 ? 29.375 0.326 -6.27 1 62.06 407 GLU B C 1
ATOM 6413 O O . GLU B 1 407 ? 30.234 0.406 -5.387 1 62.06 407 GLU B O 1
ATOM 6418 N N . SER B 1 408 ? 29.422 1.047 -7.309 1 57.44 408 SER B N 1
ATOM 6419 C CA . SER B 1 408 ? 30.516 1.978 -7.547 1 57.44 408 SER B CA 1
ATOM 6420 C C . SER B 1 408 ? 30.344 3.252 -6.727 1 57.44 408 SER B C 1
ATOM 6422 O O . SER B 1 408 ? 31.297 4.012 -6.551 1 57.44 408 SER B O 1
ATOM 6424 N N . THR B 1 409 ? 29.203 3.512 -6.137 1 49 409 THR B N 1
ATOM 6425 C CA . THR B 1 409 ? 29 4.738 -5.375 1 49 409 THR B CA 1
ATOM 6426 C C . THR B 1 409 ? 29.172 4.48 -3.879 1 49 409 THR B C 1
ATOM 6428 O O . THR B 1 409 ? 28.625 3.51 -3.344 1 49 409 THR B O 1
#

Solvent-accessible surface area (backbone atoms only — not comparable to full-atom values): 42142 Å² total; per-residue (Å²): 134,85,86,76,85,83,79,90,71,86,76,82,75,88,82,82,82,80,85,84,85,78,80,75,79,78,81,80,76,81,78,72,79,70,79,75,71,77,71,76,66,78,65,71,68,68,69,78,68,73,79,56,70,39,37,36,37,35,44,20,31,29,34,53,21,74,60,36,47,65,20,38,79,77,62,31,57,41,53,53,32,37,50,73,45,20,68,61,43,62,71,38,79,40,33,40,31,34,44,49,28,19,32,43,55,73,72,42,70,75,45,52,61,50,76,84,51,91,76,77,48,42,29,53,69,70,53,52,37,24,43,53,65,21,44,51,39,28,32,32,43,15,35,64,29,23,26,33,38,22,20,66,22,29,50,44,27,51,49,55,38,44,77,64,63,20,44,71,32,14,47,20,45,45,42,55,83,83,54,49,73,55,68,68,43,75,44,78,49,83,84,31,28,36,33,40,44,30,20,12,44,28,71,86,42,51,28,60,61,56,34,59,74,26,50,28,32,44,23,60,57,44,71,67,58,51,49,53,51,46,55,52,52,70,65,40,82,78,67,62,55,40,31,36,38,42,33,25,28,44,48,72,37,30,36,50,55,47,36,68,49,54,52,47,51,54,52,42,39,75,69,58,36,37,35,37,41,22,17,64,15,38,17,42,28,34,32,33,31,64,62,83,20,42,35,33,54,14,28,3,21,44,41,38,68,59,68,35,58,49,44,41,63,60,17,72,79,48,59,68,65,57,26,49,51,44,22,51,59,38,42,48,36,52,29,40,62,34,27,36,28,36,43,39,35,38,33,29,40,59,85,42,74,74,51,39,31,32,32,52,24,35,43,39,60,40,62,74,54,49,30,53,34,34,32,56,76,52,82,90,54,64,37,48,62,52,35,95,86,38,45,39,21,43,35,45,42,73,82,34,73,67,31,48,56,57,72,74,89,135,94,79,78,89,74,84,71,81,73,78,80,78,88,81,83,81,84,78,83,87,80,83,80,81,74,82,81,77,77,72,77,81,79,80,86,69,83,66,76,66,70,65,64,64,63,59,74,61,68,76,54,68,40,37,35,38,36,44,20,31,29,36,53,22,75,60,35,48,65,22,38,78,78,60,30,58,40,53,54,32,36,50,74,45,20,69,61,43,61,69,39,80,38,32,41,32,35,45,49,28,16,31,40,56,74,73,43,67,75,46,52,61,49,77,84,50,91,76,76,48,42,30,53,68,70,53,52,37,23,43,52,64,21,44,52,40,28,33,32,42,14,35,62,28,23,27,34,40,23,20,66,22,28,48,45,27,49,51,55,38,44,78,64,62,20,46,71,32,13,47,20,45,45,43,54,84,83,54,49,75,56,67,67,44,76,44,78,48,83,84,29,28,36,34,39,43,30,20,12,44,30,70,86,41,49,28,60,62,55,35,58,74,26,50,28,32,44,24,60,57,44,70,68,57,50,50,52,51,46,54,51,51,70,67,41,82,80,66,62,56,40,31,34,37,43,34,24,28,43,48,71,38,30,35,50,54,48,38,68,50,53,52,49,51,53,51,41,40,75,70,58,34,38,34,38,42,24,18,65,15,36,16,41,28,33,31,32,30,64,63,83,21,41,36,33,55,15,28,4,21,45,42,36,69,58,71,33,55,47,44,41,61,63,20,63,88,48,55,70,64,54,26,47,50,46,19,51,59,34,44,47,32,52,29,38,62,34,27,37,27,37,42,40,34,39,32,30,39,59,86,44,74,73,50,42,32,33,33,53,24,35,44,39,60,41,63,72,53,48,30,53,35,36,31,57,74,52,83,89,54,65,38,48,61,53,35,96,85,38,47,41,22,42,36,45,43,71,82,36,72,69,31,48,57,52,70,74,87

Nearest PDB structures (foldseek):
  8gqb-assembly1_A  TM=7.216E-01  e=1.366E-17  Streptomyces sp.
  8itg-assembly1_A  TM=7.226E-01  e=2.440E-17  Streptomyces griseorubiginosus
  8gq9-assembly1_A  TM=7.248E-01  e=3.261E-17  Streptomyces sp.
  8ith-assembly1_A  TM=7.077E-01  e=1.390E-16  Streptomyces griseorubiginosus
  5sch-assembly1_B  TM=3.944E-01  e=1.092E+00  Homo sapiens

Secondary structure (DSSP, 8-state):
-----------------------------------------------------EEEEEEEEE---TTHHHHHHHT--GGGTTGGGHHHHHTSSEEEEEE-S-B--HHHHT--S-TT-S----B-GGGHHHHHHHT--EEE--STTTTTT-HHHHHHHHHHHHHTT-EEE-EEE-SSSSPPPP--EEEEETTEEEEEEEEEEETTSHHHHTTTT-SEEEPB--HHHHHHHHHHHHT-SSPPSEEEEEEEEE-TTBSS--HHHHHHHHHHHHTT--EEEEESSSSEEEEEEETTEEEEEEE-EEE----THHHHHHHTSS-HHHHHHHHHHHHTT--SGGGEEEEEEEEE-SSSEEEEEEEEEEEEE-TTT--EEEEESSTT--EETTSTT-TTBSSPPTTSHHHHHHHH-/-----------------------------------------------------EEEEEEEEE---TTHHHHHHHT--GGGTTGGGHHHHHTSSEEEEEE-S-B--HHHHT--S-TT-S----B-GGGHHHHHHHT--EEE--STTTTTT-HHHHHHHHHHHHHTT-EEE-EEE-SSSSPPPP--EEEEETTEEEEEEEEEEETTSHHHHTTTT-SEEEPB--HHHHHHHHHHHHT-SSPPSEEEEEEEEE-TTBSS--HHHHHHHHHHHHTT--EEEEESSSSEEEEEEETTEEEEEEE-EEE----THHHHTT-SSS-HHHHHHHHHHHHTT--SGGGEEEEEEEEE-SSSEEEEEEEEEEEEE-TTT--EEEEESSTT--EETTSTT-SSBSSPPTTSHHHHHHHH-

Sequence (818 aa):
MAKNEIVLFYLFIGVCWISSLSSFPATNVTLQTENRTNQTNGTAVVGNQAAEEVSIIFAGDISMDKPIRKGNSSSCAYSELISNLTKYFQSVDYNLVNVEAPFVNREMAEHPAFPNKGIHNMVWEEAINALTTAGVKGATISNNHITDYGGQAAFNTKEILQRNGIEVIGLTNGTEPPYQRQVPLIKDMKGIRIAFLAYCGDTNGECKKYREGVSFGAALLDNYTVRADIEHINKLEPKVDHIVAFLHWGKEYMAIPNEEQREMAVELKKMGVGLIIGSHPHVMQGHEWINDTLVHYSLGNFVFHPHYTFMGGLSGKANKAAIHARAIKQSKLSRGPAGFTELFKVIFTKTEIKTAFYLPVRVHVDRKTFCLYPKALKENDWQEVCGPSDNNCYFPRPGSPIYKELESTMAKNEIVLFYLFIGVCWISSLSSFPATNVTLQTENRTNQTNGTAVVGNQAAEEVSIIFAGDISMDKPIRKGNSSSCAYSELISNLTKYFQSVDYNLVNVEAPFVNREMAEHPAFPNKGIHNMVWEEAINALTTAGVKGATISNNHITDYGGQAAFNTKEILQRNGIEVIGLTNGTEPPYQRQVPLIKDMKGIRIAFLAYCGDTNGECKKYREGVSFGAALLDNYTVRADIEHINKLEPKVDHIVAFLHWGKEYMAIPNEEQREMAVELKKMGVGLIIGSHPHVMQGHEWINDTLVHYSLGNFVFHPHYTFMGGLSGKANKAAIHARAIKQSKLSRGPAGFTELFKVIFTKTEIKTAFYLPVRVHVDRKTFCLYPKALKENDWQEVCGPSDNNCYFPRPGSPIYKELEST

InterPro domains:
  IPR019079 Capsule synthesis protein, CapA [PF09587] (56-305)
  IPR019079 Capsule synthesis protein, CapA [SM00854] (55-306)
  IPR019079 Capsule synthesis protein, CapA [cd07381] (56-304)
  IPR029052 Metallo-dependent phosphatase-like [G3DSA:3.60.21.10] (38-331)
  IPR029052 Metallo-dependent phosphatase-like [SSF56300] (55-306)
  IPR052169 Cell Wall Biosynthesis Accessory Protein [PTHR33393] (8-380)

Radius of gyration: 33.23 Å; Cα contacts (8 Å, |Δi|>4): 1855; chains: 2; bounding box: 116×108×93 Å

Organism: NCBI:txid252671

pLDDT: mean 79.7, std 25.94, range [17.0, 98.94]

Foldseek 3Di:
DDDPDDDPPDDDDPDDDDDDDDDDPPDDDPPPPPDPPPPVPPPPCPVPPPFDKFKEKEFFEAQCFPPNQVLCVPHDQLLFQAVQCLVVCVVGPAYEYEHAAFADDPVLVVAFPCVPPLDATHHHLSNVNNCLSSNHQEYEHQELHLQRSFQVSVVVRCVSCVVSRYHYAFKFFDQDPPTDATDWDWDQDPNAIETEHEAEEAPVCSSVVSSHRGGMHGHHDDDVRLLVNLVVQCPDPPHHQAYEYEYAYYAAQPQAGDPVQVVSVVSNVVSGHAEYEYYNNLAFHFWEDPAQHTYGHHQHDDNDQPDLVVQVVVPPVPPSVVSVVVRLLCSLPPQDRSQKGWIKMWMDGSHGGPWIWIFIWGWDADSVSRRTHIHGPDPPPIDTRVDPVDPRYDYYHPPDPVNVVVVVD/DPDDDDPPPCPDDDDDDPDDPDDPDPPDCPPPDDDCPPPPPPPPCCVVPPFDKFKEKEFFEAQCFPPNQVLCVPHDQLLFQAVQCLVVCVVGPAYEYEYAAFADDPVLVVAFPCVPPLDATYHHLSNVNNCLSSNHQEYEHQELHLQRSFQVSVVVRCVSCVVSRYHYAFKFFDQDPPTDATDWDWDQDPNAIETEHEAEEAPVCSSVVSSHRGGMHGHHDDLVRLLVNLVVQCPDPPHHLAYEYEYAYYAAQPQAGDPVQVVSQVSNVVSGHAEYEYYNNLAFHFWEDPAQHTYGHHQHDDNDQPDLVVQVVVCPVPPPVVSVVVRLLCSLPPQDRSQKGWIKMWMDGSHGGPWIWIFIWGWDADSVSRRTHIHGPDPPPIDTRVDPVDPRYDYYHPPDPVNVVVVVD